Protein AF-A0A3C1DCC9-F1 (afdb_monomer_lite)

Secondary structure (DSSP, 8-state):
----SSSSSSSSSSSSSS---------------------S---------------PPPPPHHHHHHHHHTS-S-GGG--GGGHHHHHHHHHHHHHS-HHHHHHHTT----SS--S-HHHHHHHHHHHHHTTS----B-SS-SEEE-TTSSSPPEEEEE-TT---TTPPPEEEEEEEEETTEEEEEEEES-S-EEEEEETTEEEE---SSSSEEEEEEE--TTSEEEEEEEETT-SS-EEEEEEEE-PPPP-EEPEEEES-SSS-EEEEEEEE-TTS-EEEEEEES-SSEEEEEES-HHHHHHTHHHHHHHHHHTS-BTTEEE-EE-TTS-EEEEEEE-TT--EEEEEEEEHHHHHHHHTTSS-GGGGEEEEEEEEEEETTTTEEEEEEEE-EEEEEEEEEES-TT--B-SEEEEEEES-TTSTT-EEEEEEEBSSSSEEEEEEEEEETTEEEEEEEE-BTTTTEEE--EE-BTTB-S--TTSPEEEEEEEPTTSSBTTTTSEEEEEEEEETTTTEEEEEEPPPPBHHHHHHHHHHTSPPTTT--GGGHHHHHHHHHHHHHS-HHHHTTS--HHHHHHHHHHHHHHHHHHHHHHHHHHHHHHHHHHHHHH--SSHHHHHHHHHHHHHHHHHHHHHHHHHHHHHHHHHHHHHHHHHHHHHHHHHHHHHHHHHHHHHHHHHHHHHHHHHHHHHHHHHHHHHHHHHHHHHHHHHHHHHHTT----GGGSHHHHHHHHHHHHHHHHHHHHHHHHHHHHHHHHHHHHHHHHHHHHHHHHHHHHHHHHHHHHHHHHHHHHHHTTSBPP--EEEE--EEEESSS-EEE-HHHHEEEES--S-EEEEEEEE-TTEEE-TTS-EEE-S-PPTTPEEEEEEEEEE--BTTB--EEEEEEEEEEEE-

Sequence (895 aa):
MKYTAKHRALACVASVALTLGLCPGIALAANTPDAVAPQKASATLAAQRVDAMEPQAQATIGEVRTQIQALKVDPTAFTAAERGDVDALWQAYLSLSESDRAILDAEESHPDIKQPLGRVLEAALWAVHSYDEVDNSTTLPDNTYDATTTPALSAVYSKGKSTSSRQRPWSVKSVQVKNGRAYATVAVESNTYSAMWKGGVTYPKTNTSGNCEFASVPIDLNSTFYFAGVSESMPVPIAFSLTTEIQEPDSFSLSITNNTGMFKADSASIIPVADGSATLVMALSGTSYEWLYMGTYEQAVADNAQIAEAISAGENKGNVIGAATNADGKLEFRIPLKQGQSYVPCVAISKSYYDKFLKGQNAQERSYYARQFEVEYNARMREGTLVTGDYDEETTFAVSTTLADFNVAPLATTQVAGGPNNNNFKIAPMLAMTDDTYDKVTYPTVVSEQVSTATAEIDISKNTFAISLQNAPGKIAFEDKVPVAMTFHVAKSAPYAEAGTDVLRYVTINMLAKTISITGDALHDTSDKVVQLIEALPSAAEVGMGDETVIAEARAAYDELTDAQKARVDETRLLEAELALAQLKKAAADAAAQEAQEAADAARKAADDDPEDVDKKLAAANAVLAAANAKAAAADAAATVAERAQAKADAAQAKATASQAAADKAAEDAQAAQAQADADGAAAAAAKTSADEAAAAAAEAQAQCVEAAKVACEAAGIAYDESKSASFNMVAAHAEQVAKMAELQEDLASAEAARKAAADKAANDVKVAQAVRAKAEAEAKAAKTAKAAAEKKAAAALKANPMTVKVKTVKAKAAKKTTIAAKKAFAVAKAQGKVKFYKVSGNAKVVVKASGKVLVKPGLKKGKTVKAKVLVVAAGNKSYAPATKTVVLKVKIGK

Radius of gyration: 53.45 Å; chains: 1; bounding box: 122×75×149 Å

pLDDT: mean 76.16, std 22.13, range [21.64, 98.31]

Structure (mmCIF, N/CA/C/O backbone):
data_AF-A0A3C1DCC9-F1
#
_entry.id   AF-A0A3C1DCC9-F1
#
loop_
_atom_site.group_PDB
_atom_site.id
_atom_site.type_symbol
_atom_site.label_atom_id
_atom_site.label_alt_id
_atom_site.label_comp_id
_atom_site.label_asym_id
_atom_site.label_entity_id
_atom_site.label_seq_id
_atom_site.pdbx_PDB_ins_code
_atom_site.Cartn_x
_atom_site.Cartn_y
_atom_site.Cartn_z
_atom_site.occupancy
_atom_site.B_iso_or_equiv
_atom_site.auth_seq_id
_atom_site.auth_comp_id
_atom_site.auth_asym_id
_atom_site.auth_atom_id
_atom_site.pdbx_PDB_model_num
ATOM 1 N N . MET A 1 1 ? -44.957 35.839 -10.117 1.00 34.03 1 MET A N 1
ATOM 2 C CA . MET A 1 1 ? -44.220 36.977 -10.706 1.00 34.03 1 MET A CA 1
ATOM 3 C C . MET A 1 1 ? -43.661 36.523 -12.048 1.00 34.03 1 MET A C 1
ATOM 5 O O . MET A 1 1 ? -42.903 35.568 -12.080 1.00 34.03 1 MET A O 1
ATOM 9 N N . LYS A 1 2 ? -44.150 37.105 -13.150 1.00 35.00 2 LYS A N 1
ATOM 10 C CA . LYS A 1 2 ? -43.617 36.933 -14.516 1.00 35.00 2 LYS A CA 1
ATOM 11 C C . LYS A 1 2 ? -42.478 37.947 -14.715 1.00 35.00 2 LYS A C 1
ATOM 13 O O . LYS A 1 2 ? -42.571 39.004 -14.101 1.00 35.00 2 LYS A O 1
ATOM 18 N N . TYR A 1 3 ? -41.529 37.655 -15.619 1.00 25.67 3 TYR A N 1
ATOM 19 C CA . TYR A 1 3 ? -40.242 38.352 -15.877 1.00 25.67 3 TYR A CA 1
ATOM 20 C C . TYR A 1 3 ? -39.172 37.995 -14.826 1.00 25.67 3 TYR A C 1
ATOM 22 O O . TYR A 1 3 ? -39.424 38.158 -13.646 1.00 25.67 3 TYR A O 1
ATOM 30 N N . THR A 1 4 ? -37.983 37.458 -15.115 1.00 35.72 4 THR A N 1
ATOM 31 C CA . THR A 1 4 ? -37.122 37.432 -16.312 1.00 35.72 4 THR A CA 1
ATOM 32 C C . THR A 1 4 ? -36.090 36.300 -16.162 1.00 35.72 4 THR A C 1
ATOM 34 O O . THR A 1 4 ? -35.321 36.323 -15.208 1.00 35.72 4 THR A O 1
ATOM 37 N N . ALA A 1 5 ? -35.997 35.375 -17.123 1.00 26.62 5 ALA A N 1
ATOM 38 C CA . ALA A 1 5 ? -34.880 34.418 -17.236 1.00 26.62 5 ALA A CA 1
ATOM 39 C C . ALA A 1 5 ? -34.544 34.084 -18.708 1.00 26.62 5 ALA A C 1
ATOM 41 O O . ALA A 1 5 ? -34.126 32.981 -19.033 1.00 26.62 5 ALA A O 1
ATOM 42 N N . LYS A 1 6 ? -34.759 35.038 -19.631 1.00 29.05 6 LYS A N 1
ATOM 43 C CA . LYS A 1 6 ? -34.541 34.856 -21.084 1.00 29.05 6 LYS A CA 1
ATOM 44 C C . LYS A 1 6 ? -33.366 35.656 -21.672 1.00 29.05 6 LYS A C 1
ATOM 46 O O . LYS A 1 6 ? -33.223 35.712 -22.886 1.00 29.05 6 LYS A O 1
ATOM 51 N N . HIS A 1 7 ? -32.497 36.250 -20.845 1.00 30.72 7 HIS A N 1
ATOM 52 C CA . HIS A 1 7 ? -31.410 37.123 -21.330 1.00 30.72 7 HIS A CA 1
ATOM 53 C C . HIS A 1 7 ? -29.994 36.812 -20.821 1.00 30.72 7 HIS A C 1
ATOM 55 O O . HIS A 1 7 ? -29.133 37.683 -20.857 1.00 30.72 7 HIS A O 1
ATOM 61 N N . ARG A 1 8 ? -29.687 35.568 -20.433 1.00 28.77 8 ARG A N 1
ATOM 62 C CA . ARG A 1 8 ? -28.284 35.163 -20.185 1.00 28.77 8 ARG A CA 1
ATOM 63 C C . ARG A 1 8 ? -27.731 34.047 -21.076 1.00 28.77 8 ARG A C 1
ATOM 65 O O . ARG A 1 8 ? -26.563 33.719 -20.948 1.00 28.77 8 ARG A O 1
ATOM 72 N N . ALA A 1 9 ? -28.500 33.565 -22.051 1.00 27.91 9 ALA A N 1
ATOM 73 C CA . ALA A 1 9 ? -28.047 32.552 -23.014 1.00 27.91 9 ALA A CA 1
ATOM 74 C C . ALA A 1 9 ? -27.638 33.122 -24.393 1.00 27.91 9 ALA A C 1
ATOM 76 O O . ALA A 1 9 ? -27.512 32.372 -25.351 1.00 27.91 9 ALA A O 1
ATOM 77 N N . LEU A 1 10 ? -27.445 34.444 -24.522 1.00 28.55 10 LEU A N 1
ATOM 78 C CA . LEU A 1 10 ? -27.222 35.110 -25.819 1.00 28.55 10 LEU A CA 1
ATOM 79 C C . LEU A 1 10 ? -25.907 35.905 -25.917 1.00 28.55 10 LEU A C 1
ATOM 81 O O . LEU A 1 10 ? -25.795 36.812 -26.734 1.00 28.55 10 LEU A O 1
ATOM 85 N N . ALA A 1 11 ? -24.902 35.560 -25.107 1.00 29.14 11 ALA A N 1
ATOM 86 C CA . ALA A 1 11 ? -23.583 36.207 -25.131 1.00 29.14 11 ALA A CA 1
ATOM 87 C C . ALA A 1 11 ? -22.400 35.231 -25.296 1.00 29.14 11 ALA A C 1
ATOM 89 O O . ALA A 1 11 ? -21.267 35.600 -25.016 1.00 29.14 11 ALA A O 1
ATOM 90 N N . CYS A 1 12 ? -22.635 34.003 -25.774 1.00 28.03 12 CYS A N 1
ATOM 91 C CA . CYS A 1 12 ? -21.568 33.023 -26.030 1.00 28.03 12 CYS A CA 1
ATOM 92 C C . CYS A 1 12 ? -21.683 32.360 -27.419 1.00 28.03 12 CYS A C 1
ATOM 94 O O . CYS A 1 12 ? -21.456 31.167 -27.569 1.00 28.03 12 CYS A O 1
ATOM 96 N N . VAL A 1 13 ? -22.089 33.125 -28.443 1.00 30.50 13 VAL A N 1
ATOM 97 C CA . VAL A 1 13 ? -22.158 32.661 -29.854 1.00 30.50 13 VAL A CA 1
ATOM 98 C C . VAL A 1 13 ? -21.474 33.650 -30.818 1.00 30.50 13 VAL A C 1
ATOM 100 O O . VAL A 1 13 ? -21.639 33.597 -32.028 1.00 30.50 13 VAL A O 1
ATOM 103 N N . ALA A 1 14 ? -20.632 34.553 -30.313 1.00 29.41 14 ALA A N 1
ATOM 104 C CA . ALA A 1 14 ? -19.894 35.498 -31.152 1.00 29.41 14 ALA A CA 1
ATOM 105 C C . ALA A 1 14 ? -18.422 35.572 -30.736 1.00 29.41 14 ALA A C 1
ATOM 107 O O . ALA A 1 14 ? -18.016 36.565 -30.146 1.00 29.41 14 ALA A O 1
ATOM 108 N N . SER A 1 15 ? -17.633 34.517 -30.996 1.00 29.84 15 SER A N 1
ATOM 109 C CA . SER A 1 15 ? -16.150 34.591 -31.024 1.00 29.84 15 SER A CA 1
ATOM 110 C C . SER A 1 15 ? -15.421 33.387 -31.660 1.00 29.84 15 SER A C 1
ATOM 112 O O . SER A 1 15 ? -14.215 33.265 -31.500 1.00 29.84 15 SER A O 1
ATOM 114 N N . VAL A 1 16 ? -16.079 32.515 -32.438 1.00 28.92 16 VAL A N 1
ATOM 115 C CA . VAL A 1 16 ? -15.401 31.372 -33.111 1.00 28.92 16 VAL A CA 1
ATOM 116 C C . VAL A 1 16 ? -15.552 31.450 -34.634 1.00 28.92 16 VAL A C 1
ATOM 118 O O . VAL A 1 16 ? -15.930 30.495 -35.300 1.00 28.92 16 VAL A O 1
ATOM 121 N N . ALA A 1 17 ? -15.289 32.628 -35.203 1.00 29.03 17 ALA A N 1
ATOM 122 C CA . ALA A 1 17 ? -15.371 32.859 -36.649 1.00 29.03 17 ALA A CA 1
ATOM 123 C C . ALA A 1 17 ? -14.163 33.622 -37.223 1.00 29.03 17 ALA A C 1
ATOM 125 O O . ALA A 1 17 ? -14.292 34.275 -38.254 1.00 29.03 17 ALA A O 1
ATOM 126 N N . LEU A 1 18 ? -12.989 33.577 -36.577 1.00 29.17 18 LEU A N 1
ATOM 127 C CA . LEU A 1 18 ? -11.850 34.385 -37.029 1.00 29.17 18 LEU A CA 1
ATOM 128 C C . LEU A 1 18 ? -10.463 33.752 -36.831 1.00 29.17 18 LEU A C 1
ATOM 130 O O . LEU A 1 18 ? -9.548 34.446 -36.417 1.00 29.17 18 LEU A O 1
ATOM 134 N N . THR A 1 19 ? -10.264 32.466 -37.126 1.00 30.33 19 THR A N 1
ATOM 135 C CA . THR A 1 19 ? -8.911 31.858 -37.087 1.00 30.33 19 THR A CA 1
ATOM 136 C C . THR A 1 19 ? -8.757 30.668 -38.045 1.00 30.33 19 THR A C 1
ATOM 138 O O . THR A 1 19 ? -8.301 29.595 -37.669 1.00 30.33 19 THR A O 1
ATOM 141 N N . LEU A 1 20 ? -9.116 30.844 -39.319 1.00 34.41 20 LEU A N 1
ATOM 142 C CA . LEU A 1 20 ? -8.719 29.925 -40.396 1.00 34.41 20 LEU A CA 1
ATOM 143 C C . LEU A 1 20 ? -8.124 30.748 -41.549 1.00 34.41 20 LEU A C 1
ATOM 145 O O . LEU A 1 20 ? -8.852 31.263 -42.391 1.00 34.41 20 LEU A O 1
ATOM 149 N N . GLY A 1 21 ? -6.798 30.917 -41.545 1.00 26.28 21 GLY A N 1
ATOM 150 C CA . GLY A 1 21 ? -6.028 31.619 -42.578 1.00 26.28 21 GLY A CA 1
ATOM 151 C C . GLY A 1 21 ? -4.887 30.743 -43.104 1.00 26.28 21 GLY A C 1
ATOM 152 O O . GLY A 1 21 ? -4.093 30.228 -42.323 1.00 26.28 21 GLY A O 1
ATOM 153 N N . LEU A 1 22 ? -4.840 30.562 -44.427 1.00 25.89 22 LEU A N 1
ATOM 154 C CA . LEU A 1 22 ? -3.949 29.681 -45.194 1.00 25.89 22 LEU A CA 1
ATOM 155 C C . LEU A 1 22 ? -2.801 30.460 -45.891 1.00 25.89 22 LEU A C 1
ATOM 157 O O . LEU A 1 22 ? -3.074 31.450 -46.564 1.00 25.89 22 LEU A O 1
ATOM 161 N N . CYS A 1 23 ? -1.579 29.892 -45.831 1.00 23.30 23 CYS A N 1
ATOM 162 C CA . CYS A 1 23 ? -0.424 29.965 -46.776 1.00 23.30 23 CYS A CA 1
ATOM 163 C C . CYS A 1 23 ? 0.422 31.287 -46.900 1.00 23.30 23 CYS A C 1
ATOM 165 O O . CYS A 1 23 ? 0.045 32.302 -46.327 1.00 23.30 23 CYS A O 1
ATOM 167 N N . PRO A 1 24 ? 1.594 31.308 -47.607 1.00 43.59 24 PRO A N 1
ATOM 168 C CA . PRO A 1 24 ? 2.971 31.039 -47.109 1.00 43.59 24 PRO A CA 1
ATOM 169 C C . PRO A 1 24 ? 4.014 32.168 -47.425 1.00 43.59 24 PRO A C 1
ATOM 171 O O . PRO A 1 24 ? 3.733 33.052 -48.231 1.00 43.59 24 PRO A O 1
ATOM 174 N N . GLY A 1 25 ? 5.252 32.146 -46.880 1.00 23.94 25 GLY A N 1
ATOM 175 C CA . GLY A 1 25 ? 6.297 33.122 -47.289 1.00 23.94 25 GLY A CA 1
ATOM 176 C C . GLY A 1 25 ? 7.723 32.990 -46.702 1.00 23.94 25 GLY A C 1
ATOM 177 O O . GLY A 1 25 ? 7.894 32.786 -45.510 1.00 23.94 25 GLY A O 1
ATOM 178 N N . ILE A 1 26 ? 8.718 33.137 -47.591 1.00 23.55 26 ILE A N 1
ATOM 179 C CA . ILE A 1 26 ? 10.198 32.969 -47.541 1.00 23.55 26 ILE A CA 1
ATOM 180 C C . ILE A 1 26 ? 10.980 34.118 -46.844 1.00 23.55 26 ILE A C 1
ATOM 182 O O . ILE A 1 26 ? 10.568 35.265 -46.986 1.00 23.55 26 ILE A O 1
ATOM 186 N N . ALA A 1 27 ? 12.158 33.816 -46.244 1.00 23.72 27 ALA A N 1
ATOM 187 C CA . ALA A 1 27 ? 13.479 34.529 -46.298 1.00 23.72 27 ALA A CA 1
ATOM 188 C C . ALA A 1 27 ? 14.232 34.476 -44.935 1.00 23.72 27 ALA A C 1
ATOM 190 O O . ALA A 1 27 ? 13.649 34.828 -43.920 1.00 23.72 27 ALA A O 1
ATOM 191 N N . LEU A 1 28 ? 15.422 33.871 -44.773 1.00 21.64 28 LEU A N 1
ATOM 192 C CA . LEU A 1 28 ? 16.813 34.148 -45.217 1.00 21.64 28 LEU A CA 1
ATOM 193 C C . LEU A 1 28 ? 17.697 34.864 -44.151 1.00 21.64 28 LEU A C 1
ATOM 195 O O . LEU A 1 28 ? 17.506 36.039 -43.877 1.00 21.64 28 LEU A O 1
ATOM 199 N N . ALA A 1 29 ? 18.711 34.120 -43.673 1.00 23.61 29 ALA A N 1
ATOM 200 C CA . ALA A 1 29 ? 20.081 34.494 -43.255 1.00 23.61 29 ALA A CA 1
ATOM 201 C C . ALA A 1 29 ? 20.356 35.535 -42.133 1.00 23.61 29 ALA A C 1
ATOM 203 O O . ALA A 1 29 ? 20.056 36.712 -42.279 1.00 23.61 29 ALA A O 1
ATOM 204 N N . ALA A 1 30 ? 21.136 35.132 -41.109 1.00 23.59 30 ALA A N 1
ATOM 205 C CA . ALA A 1 30 ? 22.584 35.430 -40.973 1.00 23.59 30 ALA A CA 1
ATOM 206 C C . ALA A 1 30 ? 23.088 35.603 -39.512 1.00 23.59 30 ALA A C 1
ATOM 208 O O . ALA A 1 30 ? 22.547 36.389 -38.746 1.00 23.59 30 ALA A O 1
ATOM 209 N N . ASN A 1 31 ? 24.232 34.953 -39.251 1.00 22.91 31 ASN A N 1
ATOM 210 C CA . ASN A 1 31 ? 25.382 35.332 -38.407 1.00 22.91 31 ASN A CA 1
ATOM 211 C C . ASN A 1 31 ? 25.352 35.342 -36.852 1.00 22.91 31 ASN A C 1
ATOM 213 O O . ASN A 1 31 ? 24.715 36.156 -36.195 1.00 22.91 31 ASN A O 1
ATOM 217 N N . THR A 1 32 ? 26.233 34.468 -36.342 1.00 22.92 32 THR A N 1
ATOM 218 C CA . THR A 1 32 ? 27.044 34.383 -35.096 1.00 22.92 32 THR A CA 1
ATOM 219 C C . THR A 1 32 ? 27.810 35.688 -34.732 1.00 22.92 32 THR A C 1
ATOM 221 O O . THR A 1 32 ? 27.821 36.563 -35.601 1.00 22.92 32 THR A O 1
ATOM 224 N N . PRO A 1 33 ? 28.554 35.852 -33.591 1.00 34.31 33 PRO A N 1
ATOM 225 C CA . PRO A 1 33 ? 29.135 34.833 -32.680 1.00 34.31 33 PRO A CA 1
ATOM 226 C C . PRO A 1 33 ? 29.231 35.152 -31.146 1.00 34.31 33 PRO A C 1
ATOM 228 O O . PRO A 1 33 ? 28.975 36.263 -30.695 1.00 34.31 33 PRO A O 1
ATOM 231 N N . ASP A 1 34 ? 29.680 34.126 -30.400 1.00 23.25 34 ASP A N 1
ATOM 232 C CA . ASP A 1 34 ? 30.505 34.090 -29.165 1.00 23.25 34 ASP A CA 1
ATOM 233 C C . ASP A 1 34 ? 30.044 34.711 -27.825 1.00 23.25 34 ASP A C 1
ATOM 235 O O . ASP A 1 34 ? 30.030 35.925 -27.648 1.00 23.25 34 ASP A O 1
ATOM 239 N N . ALA A 1 35 ? 29.854 33.859 -26.796 1.00 23.39 35 ALA A N 1
ATOM 240 C CA . ALA A 1 35 ? 30.878 33.618 -25.753 1.00 23.39 35 ALA A CA 1
ATOM 241 C C . ALA A 1 35 ? 30.411 32.682 -24.594 1.00 23.39 35 ALA A C 1
ATOM 243 O O . ALA A 1 35 ? 29.632 33.075 -23.733 1.00 23.39 35 ALA A O 1
ATOM 244 N N . VAL A 1 36 ? 30.989 31.468 -24.569 1.00 23.78 36 VAL A N 1
ATOM 245 C CA . VAL A 1 36 ? 31.610 30.738 -23.426 1.00 23.78 36 VAL A CA 1
ATOM 246 C C . VAL A 1 36 ? 30.782 30.347 -22.170 1.00 23.78 36 VAL A C 1
ATOM 248 O O . VAL A 1 36 ? 30.654 31.117 -21.226 1.00 23.78 36 VAL A O 1
ATOM 251 N N . ALA A 1 37 ? 30.313 29.084 -22.175 1.00 26.25 37 ALA A N 1
ATOM 252 C CA . ALA A 1 37 ? 30.661 27.896 -21.339 1.00 26.25 37 ALA A CA 1
ATOM 253 C C . ALA A 1 37 ? 31.002 28.019 -19.819 1.00 26.25 37 ALA A C 1
ATOM 255 O O . ALA A 1 37 ? 31.513 29.041 -19.370 1.00 26.25 37 ALA A O 1
ATOM 256 N N . PRO A 1 38 ? 30.793 26.941 -19.017 1.00 28.94 38 PRO A N 1
ATOM 257 C CA . PRO A 1 38 ? 31.700 25.772 -19.036 1.00 28.94 38 PRO A CA 1
ATOM 258 C C . PRO A 1 38 ? 30.951 24.415 -19.079 1.00 28.94 38 PRO A C 1
ATOM 260 O O . PRO A 1 38 ? 30.031 24.176 -18.308 1.00 28.94 38 PRO A O 1
ATOM 263 N N . GLN A 1 39 ? 31.146 23.578 -20.103 1.00 24.03 39 GLN A N 1
ATOM 264 C CA . GLN A 1 39 ? 32.241 22.619 -20.376 1.00 24.03 39 GLN A CA 1
ATOM 265 C C . GLN A 1 39 ? 32.088 21.236 -19.705 1.00 24.03 39 GLN A C 1
ATOM 267 O O . GLN A 1 39 ? 32.481 21.020 -18.561 1.00 24.03 39 GLN A O 1
ATOM 272 N N . LYS A 1 40 ? 31.607 20.276 -20.522 1.00 27.47 40 LYS A N 1
ATOM 273 C CA . LYS A 1 40 ? 32.047 18.871 -20.535 1.00 27.47 40 LYS A CA 1
ATOM 274 C C . LYS A 1 40 ? 33.579 18.857 -20.574 1.00 27.47 40 LYS A C 1
ATOM 276 O O . LYS A 1 40 ? 34.182 19.506 -21.432 1.00 27.47 40 LYS A O 1
ATOM 281 N N . ALA A 1 41 ? 34.198 18.142 -19.642 1.00 22.88 41 ALA A N 1
ATOM 282 C CA . ALA A 1 41 ? 35.640 17.984 -19.600 1.00 22.88 41 ALA A CA 1
ATOM 283 C C . ALA A 1 41 ? 36.119 17.152 -20.797 1.00 22.88 41 ALA A C 1
ATOM 285 O O . ALA A 1 41 ? 35.839 15.964 -20.913 1.00 22.88 41 ALA A O 1
ATOM 286 N N . SER A 1 42 ? 36.813 17.860 -21.684 1.00 25.69 42 SER A N 1
ATOM 287 C CA . SER A 1 42 ? 37.955 17.460 -22.500 1.00 25.69 42 SER A CA 1
ATOM 288 C C . SER A 1 42 ? 38.331 15.973 -22.496 1.00 25.69 42 SER A C 1
ATOM 290 O O . SER A 1 42 ? 38.928 15.466 -21.546 1.00 25.69 42 SER A O 1
ATOM 292 N N . ALA A 1 43 ? 38.166 15.333 -23.654 1.00 28.52 43 ALA A N 1
ATOM 293 C CA . ALA A 1 43 ? 39.135 14.354 -24.121 1.00 28.52 43 ALA A CA 1
ATOM 294 C C . ALA A 1 43 ? 40.442 15.101 -24.450 1.00 28.52 43 ALA A C 1
ATOM 296 O O . ALA A 1 43 ? 40.716 15.483 -25.584 1.00 28.52 43 ALA A O 1
ATOM 297 N N . THR A 1 44 ? 41.246 15.354 -23.420 1.00 23.62 44 THR A N 1
ATOM 298 C CA . THR A 1 44 ? 42.682 15.586 -23.568 1.00 23.62 44 THR A CA 1
ATOM 299 C C . THR A 1 44 ? 43.374 14.439 -22.866 1.00 23.62 44 THR A C 1
ATOM 301 O O . THR A 1 44 ? 43.621 14.483 -21.666 1.00 23.62 44 THR A O 1
ATOM 304 N N . LEU A 1 45 ? 43.692 13.401 -23.629 1.00 28.97 45 LEU A N 1
ATOM 305 C CA . LEU A 1 45 ? 44.650 12.389 -23.216 1.00 28.97 45 LEU A CA 1
ATOM 306 C C . LEU A 1 45 ? 45.773 12.384 -24.247 1.00 28.97 45 LEU A C 1
ATOM 308 O O . LEU A 1 45 ? 45.866 11.508 -25.092 1.00 28.97 45 LEU A O 1
ATOM 312 N N . ALA A 1 46 ? 46.587 13.439 -24.208 1.00 28.98 46 ALA A N 1
ATOM 313 C CA . ALA A 1 46 ? 47.888 13.480 -24.866 1.00 28.98 46 ALA A CA 1
ATOM 314 C C . ALA A 1 46 ? 48.748 14.613 -24.284 1.00 28.98 46 ALA A C 1
ATOM 316 O O . ALA A 1 46 ? 49.037 15.587 -24.967 1.00 28.98 46 ALA A O 1
ATOM 317 N N . ALA A 1 47 ? 49.129 14.505 -23.007 1.00 30.72 47 ALA A N 1
ATOM 318 C CA . ALA A 1 47 ? 50.384 15.061 -22.491 1.00 30.72 47 ALA A CA 1
ATOM 319 C C . ALA A 1 47 ? 50.576 14.669 -21.018 1.00 30.72 47 ALA A C 1
ATOM 321 O O . ALA A 1 47 ? 50.023 15.314 -20.135 1.00 30.72 47 ALA A O 1
ATOM 322 N N . GLN A 1 48 ? 51.378 13.628 -20.767 1.00 29.98 48 GLN A N 1
ATOM 323 C CA . GLN A 1 48 ? 52.561 13.652 -19.885 1.00 29.98 48 GLN A CA 1
ATOM 324 C C . GLN A 1 48 ? 52.876 12.265 -19.304 1.00 29.98 48 GLN A C 1
ATOM 326 O O . GLN A 1 48 ? 52.334 11.852 -18.284 1.00 29.98 48 GLN A O 1
ATOM 331 N N . ARG A 1 49 ? 53.879 11.612 -19.896 1.00 26.73 49 ARG A N 1
ATOM 332 C CA . ARG A 1 49 ? 55.058 11.137 -19.161 1.00 26.73 49 ARG A CA 1
ATOM 333 C C . ARG A 1 49 ? 56.184 10.914 -20.163 1.00 26.73 49 ARG A C 1
ATOM 335 O O . ARG A 1 49 ? 56.209 9.929 -20.887 1.00 26.73 49 ARG A O 1
ATOM 342 N N . VAL A 1 50 ? 57.070 11.903 -20.240 1.00 33.00 50 VAL A N 1
ATOM 343 C CA . VAL A 1 50 ? 58.370 11.767 -20.893 1.00 33.00 50 VAL A CA 1
ATOM 344 C C . VAL A 1 50 ? 59.263 11.099 -19.857 1.00 33.00 50 VAL A C 1
ATOM 346 O O . VAL A 1 50 ? 59.847 11.776 -19.023 1.00 33.00 50 VAL A O 1
ATOM 349 N N . ASP A 1 51 ? 59.291 9.774 -19.870 1.00 32.22 51 ASP A N 1
ATOM 350 C CA . ASP A 1 51 ? 60.409 9.006 -19.337 1.00 32.22 51 ASP A CA 1
ATOM 351 C C . ASP A 1 51 ? 60.837 8.034 -20.437 1.00 32.22 51 ASP A C 1
ATOM 353 O O . ASP A 1 51 ? 60.010 7.410 -21.099 1.00 32.22 51 ASP A O 1
ATOM 357 N N . ALA A 1 52 ? 62.142 8.035 -20.691 1.00 40.25 52 ALA A N 1
ATOM 358 C CA . ALA A 1 52 ? 62.827 7.492 -21.855 1.00 40.25 52 ALA A CA 1
ATOM 359 C C . ALA A 1 52 ? 62.311 6.118 -22.336 1.00 40.25 52 ALA A C 1
ATOM 361 O O . ALA A 1 52 ? 62.529 5.099 -21.683 1.00 40.25 52 ALA A O 1
ATOM 362 N N . MET A 1 53 ? 61.725 6.094 -23.535 1.00 34.03 53 MET A N 1
ATOM 363 C CA . MET A 1 53 ? 61.542 4.891 -24.351 1.00 34.03 53 MET A CA 1
ATOM 364 C C . MET A 1 53 ? 62.190 5.140 -25.716 1.00 34.03 53 MET A C 1
ATOM 366 O O . MET A 1 53 ? 62.040 6.216 -26.294 1.00 34.03 53 MET A O 1
ATOM 370 N N . GLU A 1 54 ? 62.969 4.165 -26.184 1.00 34.41 54 GLU A N 1
ATOM 371 C CA . GLU A 1 54 ? 63.626 4.158 -27.495 1.00 34.41 54 GLU A CA 1
ATOM 372 C C . GLU A 1 54 ? 62.654 4.505 -28.642 1.00 34.41 54 GLU A C 1
ATOM 374 O O . GLU A 1 54 ? 61.480 4.129 -28.584 1.00 34.41 54 GLU A O 1
ATOM 379 N N . PRO A 1 55 ? 63.118 5.181 -29.712 1.00 38.94 55 PRO A N 1
ATOM 380 C CA . PRO A 1 55 ? 62.276 5.489 -30.860 1.00 38.94 55 PRO A CA 1
ATOM 381 C C . PRO A 1 55 ? 61.886 4.196 -31.587 1.00 38.94 55 PRO A C 1
ATOM 383 O O . PRO A 1 55 ? 62.723 3.549 -32.217 1.00 38.94 55 PRO A O 1
ATOM 386 N N . GLN A 1 56 ? 60.607 3.822 -31.525 1.00 43.97 56 GLN A N 1
ATOM 387 C CA . GLN A 1 56 ? 60.058 2.830 -32.447 1.00 43.97 56 GLN A CA 1
ATOM 388 C C . GLN A 1 56 ? 60.100 3.408 -33.867 1.00 43.97 56 GLN A C 1
ATOM 390 O O . GLN A 1 56 ? 59.726 4.562 -34.087 1.00 43.97 56 GLN A O 1
ATOM 395 N N . ALA A 1 57 ? 60.611 2.626 -34.818 1.00 52.62 57 ALA A N 1
ATOM 396 C CA . ALA A 1 57 ? 60.720 3.026 -36.214 1.00 52.62 57 ALA A CA 1
ATOM 397 C C . ALA A 1 57 ? 59.336 3.390 -36.779 1.00 52.62 57 ALA A C 1
ATOM 399 O O . ALA A 1 57 ? 58.377 2.639 -36.619 1.00 52.62 57 ALA A O 1
ATOM 400 N N . GLN A 1 58 ? 59.236 4.552 -37.426 1.00 63.44 58 GLN A N 1
ATOM 401 C CA . GLN A 1 58 ? 58.020 5.007 -38.098 1.00 63.44 58 GLN A CA 1
ATOM 402 C C . GLN A 1 58 ? 57.633 3.991 -39.183 1.00 63.44 58 GLN A C 1
ATOM 404 O O . GLN A 1 58 ? 58.475 3.645 -40.016 1.00 63.44 58 GLN A O 1
ATOM 409 N N . ALA A 1 59 ? 56.390 3.497 -39.152 1.00 75.19 59 ALA A N 1
ATOM 410 C CA . ALA A 1 59 ? 55.904 2.508 -40.111 1.00 75.19 59 ALA A CA 1
ATOM 411 C C . ALA A 1 59 ? 56.097 3.022 -41.542 1.00 75.19 59 ALA A C 1
ATOM 413 O O . ALA A 1 59 ? 55.796 4.178 -41.847 1.00 75.19 59 ALA A O 1
ATOM 414 N N . THR A 1 60 ? 56.612 2.180 -42.431 1.00 90.00 60 THR A N 1
ATOM 415 C CA . THR A 1 60 ? 56.819 2.575 -43.825 1.00 90.00 60 THR A CA 1
ATOM 416 C C . THR A 1 60 ? 55.526 2.417 -44.624 1.00 90.00 60 THR A C 1
ATOM 418 O O . THR A 1 60 ? 54.723 1.513 -44.382 1.00 90.00 60 THR A O 1
ATOM 421 N N . ILE A 1 61 ? 55.335 3.253 -45.652 1.00 92.94 61 ILE A N 1
ATOM 422 C CA . ILE A 1 61 ? 54.186 3.139 -46.568 1.00 92.94 61 ILE A CA 1
ATOM 423 C C . ILE A 1 61 ? 54.065 1.732 -47.186 1.00 92.94 61 ILE A C 1
ATOM 425 O O . ILE A 1 61 ? 52.958 1.251 -47.414 1.00 92.94 61 ILE A O 1
ATOM 429 N N . GLY A 1 62 ? 55.190 1.047 -47.434 1.00 92.31 62 GLY A N 1
ATOM 430 C CA . GLY A 1 62 ? 55.212 -0.305 -48.002 1.00 92.31 62 GLY A CA 1
ATOM 431 C C . GLY A 1 62 ? 54.669 -1.379 -47.055 1.00 92.31 62 GLY A C 1
ATOM 432 O O . GLY A 1 62 ? 53.942 -2.271 -47.498 1.00 92.31 62 GLY A O 1
ATOM 433 N N . GLU A 1 63 ? 54.971 -1.275 -45.759 1.00 92.81 63 GLU A N 1
ATOM 434 C CA . GLU A 1 63 ? 54.446 -2.184 -44.732 1.00 92.81 63 GLU A CA 1
ATOM 435 C C . GLU A 1 63 ? 52.938 -1.998 -44.566 1.00 92.81 63 GLU A C 1
ATOM 437 O O . GLU A 1 63 ? 52.190 -2.970 -44.657 1.00 92.81 63 GLU A O 1
ATOM 442 N N . VAL A 1 64 ? 52.485 -0.746 -44.424 1.00 95.88 64 VAL A N 1
ATOM 443 C CA . VAL A 1 64 ? 51.055 -0.418 -44.302 1.00 95.88 64 VAL A CA 1
ATOM 444 C C . VAL A 1 64 ? 50.288 -0.867 -45.549 1.00 95.88 64 VAL A C 1
ATOM 446 O O . VAL A 1 64 ? 49.254 -1.517 -45.424 1.00 95.88 64 VAL A O 1
ATOM 449 N N . ARG A 1 65 ? 50.814 -0.615 -46.758 1.00 97.06 65 ARG A N 1
ATOM 450 C CA . ARG A 1 65 ? 50.222 -1.095 -48.021 1.00 97.06 65 ARG A CA 1
ATOM 451 C C . ARG A 1 65 ? 49.990 -2.604 -48.002 1.00 97.06 65 ARG A C 1
ATOM 453 O O . ARG A 1 65 ? 48.890 -3.056 -48.307 1.00 97.06 65 ARG A O 1
ATOM 460 N N . THR A 1 66 ? 51.025 -3.367 -47.656 1.00 95.94 66 THR A N 1
ATOM 461 C CA . THR A 1 66 ? 50.980 -4.836 -47.672 1.00 95.94 66 THR A CA 1
ATOM 462 C C . THR A 1 66 ? 49.958 -5.362 -46.666 1.00 95.94 66 THR A C 1
ATOM 464 O O . THR A 1 66 ? 49.209 -6.284 -46.974 1.00 95.94 66 THR A O 1
ATOM 467 N N . GLN A 1 67 ? 49.887 -4.749 -45.481 1.00 96.06 67 GLN A N 1
ATOM 468 C CA . GLN A 1 67 ? 48.912 -5.119 -44.455 1.00 96.06 67 GLN A CA 1
ATOM 469 C C . GLN A 1 67 ? 47.473 -4.804 -44.890 1.00 96.06 67 GLN A C 1
ATOM 471 O O . GLN A 1 67 ? 46.599 -5.646 -44.708 1.00 96.06 67 GLN A O 1
ATOM 476 N N . ILE A 1 68 ? 47.225 -3.660 -45.544 1.00 96.31 68 ILE A N 1
ATOM 477 C CA . ILE A 1 68 ? 45.895 -3.340 -46.095 1.00 96.31 68 ILE A CA 1
ATOM 478 C C . ILE A 1 68 ? 45.499 -4.325 -47.204 1.00 96.31 68 ILE A C 1
ATOM 480 O O . ILE A 1 68 ? 44.353 -4.756 -47.251 1.00 96.31 68 ILE A O 1
ATOM 484 N N . GLN A 1 69 ? 46.429 -4.706 -48.085 1.00 95.50 69 GLN A N 1
ATOM 485 C CA . GLN A 1 69 ? 46.177 -5.671 -49.168 1.00 95.50 69 GLN A CA 1
ATOM 486 C C . GLN A 1 69 ? 45.854 -7.091 -48.674 1.00 95.50 69 GLN A C 1
ATOM 488 O O . GLN A 1 69 ? 45.358 -7.900 -49.454 1.00 95.50 69 GLN A O 1
ATOM 493 N N . ALA A 1 70 ? 46.159 -7.401 -47.411 1.00 95.31 70 ALA A N 1
ATOM 494 C CA . ALA A 1 70 ? 45.843 -8.677 -46.777 1.00 95.31 70 ALA A CA 1
ATOM 495 C C . ALA A 1 70 ? 44.497 -8.666 -46.025 1.00 95.31 70 ALA A C 1
ATOM 497 O O . ALA A 1 70 ? 44.086 -9.706 -45.507 1.00 95.31 70 ALA A O 1
ATOM 498 N N . LEU A 1 71 ? 43.819 -7.514 -45.931 1.00 95.69 71 LEU A N 1
ATOM 499 C CA . LEU A 1 71 ? 42.530 -7.410 -45.252 1.00 95.69 71 LEU A CA 1
ATOM 500 C C . LEU A 1 71 ? 41.423 -8.120 -46.036 1.00 95.69 71 LEU A C 1
ATOM 502 O O . LEU A 1 71 ? 41.411 -8.183 -47.262 1.00 95.69 71 LEU A O 1
ATOM 506 N N . LYS A 1 72 ? 40.427 -8.616 -45.302 1.00 93.50 72 LYS A N 1
ATOM 507 C CA . LYS A 1 72 ? 39.187 -9.121 -45.895 1.00 93.50 72 LYS A CA 1
ATOM 508 C C . LYS A 1 72 ? 38.431 -7.959 -46.551 1.00 93.50 72 LYS A C 1
ATOM 510 O O . LYS A 1 72 ? 38.401 -6.852 -46.018 1.00 93.50 72 LYS A O 1
ATOM 515 N N . VAL A 1 73 ? 37.765 -8.227 -47.673 1.00 89.69 73 VAL A N 1
ATOM 516 C CA . VAL A 1 73 ? 36.976 -7.209 -48.398 1.00 89.69 73 VAL A CA 1
ATOM 517 C C . VAL A 1 73 ? 35.496 -7.192 -48.026 1.00 89.69 73 VAL A C 1
ATOM 519 O O . VAL A 1 73 ? 34.840 -6.173 -48.222 1.00 89.69 73 VAL A O 1
ATOM 522 N N . ASP A 1 74 ? 34.964 -8.301 -47.508 1.00 92.06 74 ASP A N 1
ATOM 523 C CA . ASP A 1 74 ? 33.581 -8.391 -47.038 1.00 92.06 74 ASP A CA 1
ATOM 524 C C . ASP A 1 74 ? 33.501 -7.935 -45.569 1.00 92.06 74 ASP A C 1
ATOM 526 O O . ASP A 1 74 ? 34.041 -8.625 -44.697 1.00 92.06 74 ASP A O 1
ATOM 530 N N . PRO A 1 75 ? 32.813 -6.816 -45.261 1.00 91.62 75 PRO A N 1
ATOM 531 C CA . PRO A 1 75 ? 32.632 -6.340 -43.891 1.00 91.62 75 PRO A CA 1
ATOM 532 C C . PRO A 1 75 ? 32.020 -7.390 -42.953 1.00 91.62 75 PRO A C 1
ATOM 534 O O . PRO A 1 75 ? 32.329 -7.419 -41.767 1.00 91.62 75 PRO A O 1
ATOM 537 N N . THR A 1 76 ? 31.173 -8.276 -43.476 1.00 92.00 76 THR A N 1
ATOM 538 C CA . THR A 1 76 ? 30.478 -9.297 -42.680 1.00 92.00 76 THR A CA 1
ATOM 539 C C . THR A 1 76 ? 31.375 -10.480 -42.305 1.00 92.00 76 THR A C 1
ATOM 541 O O . THR A 1 76 ? 31.024 -11.259 -41.422 1.00 92.00 76 THR A O 1
ATOM 544 N N . ALA A 1 77 ? 32.554 -10.597 -42.930 1.00 93.00 77 ALA A N 1
ATOM 545 C CA . ALA A 1 77 ? 33.547 -11.629 -42.635 1.00 93.00 77 ALA A CA 1
ATOM 546 C C . ALA A 1 77 ? 34.507 -11.251 -41.488 1.00 93.00 77 ALA A C 1
ATOM 548 O O . ALA A 1 77 ? 35.328 -12.080 -41.073 1.00 93.00 77 ALA A O 1
ATOM 549 N N . PHE A 1 78 ? 34.439 -10.012 -40.991 1.00 94.62 78 PHE A N 1
ATOM 550 C CA . PHE A 1 78 ? 35.190 -9.569 -39.818 1.00 94.62 78 PHE A CA 1
ATOM 551 C C . PHE A 1 78 ? 34.516 -10.010 -38.519 1.00 94.62 78 PHE A C 1
ATOM 553 O O . PHE A 1 78 ? 33.292 -10.138 -38.430 1.00 94.62 78 PHE A O 1
ATOM 560 N N . THR A 1 79 ? 35.330 -10.196 -37.487 1.00 93.94 79 THR A N 1
ATOM 561 C CA . THR A 1 79 ? 34.908 -10.582 -36.138 1.00 93.94 79 THR A CA 1
ATOM 562 C C . THR A 1 79 ? 35.413 -9.581 -35.099 1.00 93.94 79 THR A C 1
ATOM 564 O O . THR A 1 79 ? 36.395 -8.878 -35.327 1.00 93.94 79 THR A O 1
ATOM 567 N N . ALA A 1 80 ? 34.782 -9.547 -33.922 1.00 91.75 80 ALA A N 1
ATOM 568 C CA . ALA A 1 80 ? 35.191 -8.660 -32.827 1.00 91.75 80 ALA A CA 1
ATOM 569 C C . ALA A 1 80 ? 36.648 -8.879 -32.360 1.00 91.75 80 ALA A C 1
ATOM 571 O O . ALA A 1 80 ? 37.285 -7.947 -31.877 1.00 91.75 80 ALA A O 1
ATOM 572 N N . ALA A 1 81 ? 37.196 -10.091 -32.528 1.00 94.69 81 ALA A N 1
ATOM 573 C CA . ALA A 1 81 ? 38.569 -10.422 -32.138 1.00 94.69 81 ALA A CA 1
ATOM 574 C C . ALA A 1 81 ? 39.633 -9.696 -32.980 1.00 94.69 81 ALA A C 1
ATOM 576 O O . ALA A 1 81 ? 40.749 -9.497 -32.514 1.00 94.69 81 ALA A O 1
ATOM 577 N N . GLU A 1 82 ? 39.282 -9.277 -34.197 1.00 95.88 82 GLU A N 1
ATOM 578 C CA . GLU A 1 82 ? 40.199 -8.629 -35.144 1.00 95.88 82 GLU A CA 1
ATOM 579 C C . GLU A 1 82 ? 40.300 -7.111 -34.923 1.00 95.88 82 GLU A C 1
ATOM 581 O O . GLU A 1 82 ? 41.075 -6.443 -35.605 1.00 95.88 82 GLU A O 1
ATOM 586 N N . ARG A 1 83 ? 39.545 -6.549 -33.961 1.00 94.69 83 ARG A N 1
ATOM 587 C CA . ARG A 1 83 ? 39.520 -5.104 -33.683 1.00 94.69 83 ARG A CA 1
ATOM 588 C C . ARG A 1 83 ? 40.913 -4.550 -33.386 1.00 94.69 83 ARG A C 1
ATOM 590 O O . ARG A 1 83 ? 41.312 -3.574 -34.005 1.00 94.69 83 ARG A O 1
ATOM 597 N N . GLY A 1 84 ? 41.665 -5.195 -32.491 1.00 94.44 84 GLY A N 1
ATOM 598 C CA . GLY A 1 84 ? 42.990 -4.715 -32.086 1.00 94.44 84 GLY A CA 1
ATOM 599 C C . GLY A 1 84 ? 43.990 -4.641 -33.245 1.00 94.44 84 GLY A C 1
ATOM 600 O O . GLY A 1 84 ? 44.746 -3.676 -33.337 1.00 94.44 84 GLY A O 1
ATOM 601 N N . ASP A 1 85 ? 43.955 -5.618 -34.154 1.00 95.75 85 ASP A N 1
ATOM 602 C CA . ASP A 1 85 ? 44.844 -5.660 -35.319 1.00 95.75 85 ASP A CA 1
ATOM 603 C C . ASP A 1 85 ? 44.478 -4.574 -36.341 1.00 95.75 85 ASP A C 1
ATOM 605 O O . ASP A 1 85 ? 45.351 -3.871 -36.855 1.00 95.75 85 ASP A O 1
ATOM 609 N N . VAL A 1 86 ? 43.179 -4.397 -36.608 1.00 96.69 86 VAL A N 1
ATOM 610 C CA . VAL A 1 86 ? 42.681 -3.366 -37.530 1.00 96.69 86 VAL A CA 1
ATOM 611 C C . VAL A 1 86 ? 42.917 -1.959 -36.970 1.00 96.69 86 VAL A C 1
ATOM 613 O O . VAL A 1 86 ? 43.347 -1.080 -37.718 1.00 96.69 86 VAL A O 1
ATOM 616 N N . ASP A 1 87 ? 42.723 -1.746 -35.666 1.00 96.38 87 ASP A N 1
ATOM 617 C CA . ASP A 1 87 ? 43.024 -0.480 -34.988 1.00 96.38 87 ASP A CA 1
ATOM 618 C C . ASP A 1 87 ? 44.516 -0.154 -35.039 1.00 96.38 87 ASP A C 1
ATOM 620 O O . ASP A 1 87 ? 44.897 0.976 -35.349 1.00 96.38 87 ASP A O 1
ATOM 624 N N . ALA A 1 88 ? 45.380 -1.139 -34.781 1.00 95.56 88 ALA A N 1
ATOM 625 C CA . ALA A 1 88 ? 46.824 -0.961 -34.876 1.00 95.56 88 ALA A CA 1
ATOM 626 C C . ALA A 1 88 ? 47.251 -0.585 -36.303 1.00 95.56 88 ALA A C 1
ATOM 628 O O . ALA A 1 88 ? 48.057 0.331 -36.484 1.00 95.56 88 ALA A O 1
ATOM 629 N N . LEU A 1 89 ? 46.668 -1.228 -37.321 1.00 97.06 89 LEU A N 1
ATOM 630 C CA . LEU A 1 89 ? 46.900 -0.884 -38.724 1.00 97.06 89 LEU A CA 1
ATOM 631 C C . LEU A 1 89 ? 46.380 0.521 -39.064 1.00 97.06 89 LEU A C 1
ATOM 633 O O . LEU A 1 89 ? 47.055 1.275 -39.768 1.00 97.06 89 LEU A O 1
ATOM 637 N N . TRP A 1 90 ? 45.220 0.912 -38.537 1.00 96.19 90 TRP A N 1
ATOM 638 C CA . TRP A 1 90 ? 44.701 2.269 -38.687 1.00 96.19 90 TRP A CA 1
ATOM 639 C C . TRP A 1 90 ? 45.625 3.311 -38.047 1.00 96.19 90 TRP A C 1
ATOM 641 O O . TRP A 1 90 ? 45.933 4.324 -38.674 1.00 96.19 90 TRP A O 1
ATOM 651 N N . GLN A 1 91 ? 46.151 3.052 -36.847 1.00 95.81 91 GLN A N 1
ATOM 652 C CA . GLN A 1 91 ? 47.133 3.931 -36.202 1.00 95.81 91 GLN A CA 1
ATOM 653 C C . GLN A 1 91 ? 48.454 3.992 -36.978 1.00 95.81 91 GLN A C 1
ATOM 655 O O . GLN A 1 91 ? 49.009 5.077 -37.160 1.00 95.81 91 GLN A O 1
ATOM 660 N N . ALA A 1 92 ? 48.934 2.863 -37.509 1.00 95.38 92 ALA A N 1
ATOM 661 C CA . ALA A 1 92 ? 50.104 2.835 -38.384 1.00 95.38 92 ALA A CA 1
ATOM 662 C C . ALA A 1 92 ? 49.876 3.694 -39.638 1.00 95.38 92 ALA A C 1
ATOM 664 O O . ALA A 1 92 ? 50.720 4.523 -39.977 1.00 95.38 92 ALA A O 1
ATOM 665 N N . TYR A 1 93 ? 48.702 3.585 -40.264 1.00 95.44 93 TYR A N 1
ATOM 666 C CA . TYR A 1 93 ? 48.283 4.441 -41.372 1.00 95.44 93 TYR A CA 1
ATOM 667 C C . TYR A 1 93 ? 48.229 5.932 -40.982 1.00 95.44 93 TYR A C 1
ATOM 669 O O . TYR A 1 93 ? 48.738 6.779 -41.719 1.00 95.44 93 TYR A O 1
ATOM 677 N N . LEU A 1 94 ? 47.680 6.282 -39.812 1.00 94.69 94 LEU A N 1
ATOM 678 C CA . LEU A 1 94 ? 47.650 7.663 -39.310 1.00 94.69 94 LEU A CA 1
ATOM 679 C C . LEU A 1 94 ? 49.043 8.214 -38.955 1.00 94.69 94 LEU A C 1
ATOM 681 O O . LEU A 1 94 ? 49.238 9.427 -38.994 1.00 94.69 94 LEU A O 1
ATOM 685 N N . SER A 1 95 ? 50.021 7.355 -38.664 1.00 93.50 95 SER A N 1
ATOM 686 C CA . SER A 1 95 ? 51.410 7.762 -38.398 1.00 93.50 95 SER A CA 1
ATOM 687 C C . SER A 1 95 ? 52.220 8.101 -39.663 1.00 93.50 95 SER A C 1
ATOM 689 O O . SER A 1 95 ? 53.296 8.704 -39.572 1.00 93.50 95 SER A O 1
ATOM 691 N N . LEU A 1 96 ? 51.705 7.733 -40.845 1.00 94.19 96 LEU A N 1
ATOM 692 C CA . LEU A 1 96 ? 52.296 8.086 -42.136 1.00 94.19 96 LEU A CA 1
ATOM 693 C C . LEU A 1 96 ? 52.196 9.594 -42.408 1.00 94.19 96 LEU A C 1
ATOM 695 O O . LEU A 1 96 ? 51.356 10.297 -41.844 1.00 94.19 96 LEU A O 1
ATOM 699 N N . SER A 1 97 ? 53.025 10.097 -43.323 1.00 93.94 97 SER A N 1
ATOM 700 C CA . SER A 1 97 ? 52.893 11.473 -43.810 1.00 93.94 97 SER A CA 1
ATOM 701 C C . SER A 1 97 ? 51.567 11.678 -44.562 1.00 93.94 97 SER A C 1
ATOM 703 O O . SER A 1 97 ? 50.992 10.735 -45.108 1.00 93.94 97 SER A O 1
ATOM 705 N N . GLU A 1 98 ? 51.078 12.920 -44.642 1.00 93.50 98 GLU A N 1
ATOM 706 C CA . GLU A 1 98 ? 49.881 13.242 -45.440 1.00 93.50 98 GLU A CA 1
ATOM 707 C C . GLU A 1 98 ? 50.027 12.822 -46.907 1.00 93.50 98 GLU A C 1
ATOM 709 O O . GLU A 1 98 ? 49.080 12.297 -47.492 1.00 93.50 98 GLU A O 1
ATOM 714 N N . SER A 1 99 ? 51.221 12.992 -47.481 1.00 93.31 99 SER A N 1
ATOM 715 C CA . SER A 1 99 ? 51.526 12.555 -48.844 1.00 93.31 99 SER A CA 1
ATOM 716 C C . SER A 1 99 ? 51.449 11.039 -49.006 1.00 93.31 99 SER A C 1
ATOM 718 O O . SER A 1 99 ? 50.878 10.566 -49.984 1.00 93.31 99 SER A O 1
ATOM 720 N N . ASP A 1 100 ? 51.968 10.269 -48.048 1.00 95.12 100 ASP A N 1
ATOM 721 C CA . ASP A 1 100 ? 51.929 8.804 -48.111 1.00 95.12 100 ASP A CA 1
ATOM 722 C C . ASP A 1 100 ? 50.504 8.270 -47.943 1.00 95.12 100 ASP A C 1
ATOM 724 O O . ASP A 1 100 ? 50.083 7.361 -48.660 1.00 95.12 100 ASP A O 1
ATOM 728 N N . ARG A 1 101 ? 49.718 8.881 -47.049 1.00 95.31 101 ARG A N 1
ATOM 729 C CA . ARG A 1 101 ? 48.289 8.575 -46.912 1.00 95.31 101 ARG A CA 1
ATOM 730 C C . ARG A 1 101 ? 47.518 8.877 -48.192 1.00 95.31 101 ARG A C 1
ATOM 732 O O . ARG A 1 101 ? 46.707 8.053 -48.603 1.00 95.31 101 ARG A O 1
ATOM 739 N N . ALA A 1 102 ? 47.798 10.008 -48.843 1.00 94.69 102 ALA A N 1
ATOM 740 C CA . ALA A 1 102 ? 47.164 10.378 -50.106 1.00 94.69 102 ALA A CA 1
ATOM 741 C C . ALA A 1 102 ? 47.479 9.382 -51.236 1.00 94.69 102 ALA A C 1
ATOM 743 O O . ALA A 1 102 ? 46.614 9.116 -52.069 1.00 94.69 102 ALA A O 1
ATOM 744 N N . ILE A 1 103 ? 48.683 8.793 -51.247 1.00 94.88 103 ILE A N 1
ATOM 745 C CA . ILE A 1 103 ? 49.030 7.708 -52.177 1.00 94.88 103 ILE A CA 1
ATOM 746 C C . ILE A 1 103 ? 48.126 6.495 -51.923 1.00 94.88 103 ILE A C 1
ATOM 748 O O . ILE A 1 103 ? 47.469 6.027 -52.849 1.00 94.88 103 ILE A O 1
ATOM 752 N N . LEU A 1 104 ? 48.037 6.016 -50.678 1.00 94.94 104 LEU A N 1
ATOM 753 C CA . LEU A 1 104 ? 47.194 4.862 -50.329 1.00 94.94 104 LEU A CA 1
ATOM 754 C C . LEU A 1 104 ? 45.690 5.130 -50.543 1.00 94.94 104 LEU A C 1
ATOM 756 O O . LEU A 1 104 ? 44.940 4.221 -50.893 1.00 94.94 104 LEU A O 1
ATOM 760 N N . ASP A 1 105 ? 45.243 6.374 -50.379 1.00 94.31 105 ASP A N 1
ATOM 761 C CA . ASP A 1 105 ? 43.858 6.803 -50.622 1.00 94.31 105 ASP A CA 1
ATOM 762 C C . ASP A 1 105 ? 43.488 6.904 -52.109 1.00 94.31 105 ASP A C 1
ATOM 764 O O . ASP A 1 105 ? 42.308 7.038 -52.435 1.00 94.31 105 ASP A O 1
ATOM 768 N N . ALA A 1 106 ? 44.468 6.840 -53.011 1.00 92.19 106 ALA A N 1
ATOM 769 C CA . ALA A 1 106 ? 44.259 6.825 -54.458 1.00 92.19 106 ALA A CA 1
ATOM 770 C C . ALA A 1 106 ? 44.614 5.471 -55.102 1.00 92.19 106 ALA A C 1
ATOM 772 O O . ALA A 1 106 ? 44.232 5.209 -56.242 1.00 92.19 106 ALA A O 1
ATOM 773 N N . GLU A 1 107 ? 45.359 4.616 -54.400 1.00 93.06 107 GLU A N 1
ATOM 774 C CA . GLU A 1 107 ? 45.889 3.360 -54.926 1.00 93.06 107 GLU A CA 1
ATOM 775 C C . GLU A 1 107 ? 44.835 2.239 -54.923 1.00 93.06 107 GLU A C 1
ATOM 777 O O . GLU A 1 107 ? 44.371 1.828 -53.867 1.00 93.06 107 GLU A O 1
ATOM 782 N N . GLU A 1 108 ? 44.493 1.691 -56.093 1.00 91.31 108 GLU A N 1
ATOM 783 C CA . GLU A 1 108 ? 43.519 0.593 -56.254 1.00 91.31 108 GLU A CA 1
ATOM 784 C C . GLU A 1 108 ? 44.209 -0.758 -56.530 1.00 91.31 108 GLU A C 1
ATOM 786 O O . GLU A 1 108 ? 43.975 -1.392 -57.561 1.00 91.31 108 GLU A O 1
ATOM 791 N N . SER A 1 109 ? 45.116 -1.178 -55.643 1.00 90.31 109 SER A N 1
ATOM 792 C CA . SER A 1 109 ? 45.972 -2.365 -55.831 1.00 90.31 109 SER A CA 1
ATOM 793 C C . SER A 1 109 ? 45.600 -3.570 -54.954 1.00 90.31 109 SER A C 1
ATOM 795 O O . SER A 1 109 ? 46.397 -4.500 -54.827 1.00 90.31 109 SER A O 1
ATOM 797 N N . HIS A 1 110 ? 44.415 -3.578 -54.334 1.00 91.56 110 HIS A N 1
ATOM 798 C CA . HIS A 1 110 ? 43.951 -4.723 -53.543 1.00 91.56 110 HIS A CA 1
ATOM 799 C C . HIS A 1 110 ? 43.673 -5.945 -54.449 1.00 91.56 110 HIS A C 1
ATOM 801 O O . HIS A 1 110 ? 43.071 -5.776 -55.511 1.00 91.56 110 HIS A O 1
ATOM 807 N N . PRO A 1 111 ? 44.060 -7.177 -54.058 1.00 90.88 111 PRO A N 1
ATOM 808 C CA . PRO A 1 111 ? 43.913 -8.370 -54.903 1.00 90.88 111 PRO A CA 1
ATOM 809 C C . PRO A 1 111 ? 42.457 -8.721 -55.249 1.00 90.88 111 PRO A C 1
ATOM 811 O O . PRO A 1 111 ? 42.166 -9.071 -56.391 1.00 90.88 111 PRO A O 1
ATOM 814 N N . ASP A 1 112 ? 41.543 -8.592 -54.282 1.00 88.19 112 ASP A N 1
ATOM 815 C CA . ASP A 1 112 ? 40.156 -9.065 -54.430 1.00 88.19 112 ASP A CA 1
ATOM 816 C C . ASP A 1 112 ? 39.141 -7.989 -54.853 1.00 88.19 112 ASP A C 1
ATOM 818 O O . ASP A 1 112 ? 38.005 -8.309 -55.210 1.00 88.19 112 ASP A O 1
ATOM 822 N N . ILE A 1 113 ? 39.506 -6.701 -54.809 1.00 87.06 113 ILE A N 1
ATOM 823 C CA . ILE A 1 113 ? 38.578 -5.606 -55.110 1.00 87.06 113 ILE A CA 1
ATOM 824 C C . ILE A 1 113 ? 39.295 -4.395 -55.702 1.00 87.06 113 ILE A C 1
ATOM 826 O O . ILE A 1 113 ? 40.377 -4.010 -55.276 1.00 87.06 113 ILE A O 1
ATOM 830 N N . LYS A 1 114 ? 38.650 -3.732 -56.663 1.00 87.81 114 LYS A N 1
ATOM 831 C CA . LYS A 1 114 ? 39.143 -2.479 -57.235 1.00 87.81 114 LYS A CA 1
ATOM 832 C C . LYS A 1 114 ? 38.595 -1.278 -56.456 1.00 87.81 114 LYS A C 1
ATOM 834 O O . LYS A 1 114 ? 37.601 -0.676 -56.860 1.00 87.81 114 LYS A O 1
ATOM 839 N N . GLN A 1 115 ? 39.200 -0.990 -55.306 1.00 86.69 115 GLN A N 1
ATOM 840 C CA . GLN A 1 115 ? 38.914 0.184 -54.473 1.00 86.69 115 GLN A CA 1
ATOM 841 C C . GLN A 1 115 ? 40.212 0.772 -53.914 1.00 86.69 115 GLN A C 1
ATOM 843 O O . GLN A 1 115 ? 41.179 0.022 -53.758 1.00 86.69 115 GLN A O 1
ATOM 848 N N . PRO A 1 116 ? 40.234 2.075 -53.573 1.00 92.75 116 PRO A N 1
ATOM 849 C CA . PRO A 1 116 ? 41.385 2.663 -52.912 1.00 92.75 116 PRO A CA 1
ATOM 850 C C . PRO A 1 116 ? 41.739 1.932 -51.615 1.00 92.75 116 PRO A C 1
ATOM 852 O O . PRO A 1 116 ? 40.848 1.642 -50.814 1.00 92.75 116 PRO A O 1
ATOM 855 N N . LEU A 1 117 ? 43.024 1.670 -51.371 1.00 94.31 117 LEU A N 1
ATOM 856 C CA . LEU A 1 117 ? 43.485 0.965 -50.169 1.00 94.31 117 LEU A CA 1
ATOM 857 C C . LEU A 1 117 ? 43.028 1.671 -48.886 1.00 94.31 117 LEU A C 1
ATOM 859 O O . LEU A 1 117 ? 42.554 1.020 -47.958 1.00 94.31 117 LEU A O 1
ATOM 863 N N . GLY A 1 118 ? 43.053 3.005 -48.860 1.00 93.25 118 GLY A N 1
ATOM 864 C CA . GLY A 1 118 ? 42.501 3.775 -47.743 1.00 93.25 118 GLY A CA 1
ATOM 865 C C . GLY A 1 118 ? 41.020 3.490 -47.460 1.00 93.25 118 GLY A C 1
ATOM 866 O O . GLY A 1 118 ? 40.606 3.467 -46.303 1.00 93.25 118 GLY A O 1
ATOM 867 N N . ARG A 1 119 ? 40.218 3.214 -48.499 1.00 92.44 119 ARG A N 1
ATOM 868 C CA . ARG A 1 119 ? 38.809 2.820 -48.353 1.00 92.44 119 ARG A CA 1
ATOM 869 C C . ARG A 1 119 ? 38.663 1.379 -47.863 1.00 92.44 119 ARG A C 1
ATOM 871 O O . ARG A 1 119 ? 37.766 1.120 -47.067 1.00 92.44 119 ARG A O 1
ATOM 878 N N . VAL A 1 120 ? 39.520 0.460 -48.308 1.00 93.62 120 VAL A N 1
ATOM 879 C CA . VAL A 1 120 ? 39.528 -0.926 -47.805 1.00 93.62 120 VAL A CA 1
ATOM 880 C C . VAL A 1 120 ? 39.803 -0.938 -46.301 1.00 93.62 120 VAL A C 1
ATOM 882 O O . VAL A 1 120 ? 39.050 -1.548 -45.545 1.00 93.62 120 VAL A O 1
ATOM 885 N N . LEU A 1 121 ? 40.820 -0.191 -45.860 1.00 95.50 121 LEU A N 1
ATOM 886 C CA . LEU A 1 121 ? 41.157 -0.065 -44.444 1.00 95.50 121 LEU A CA 1
ATOM 887 C C . LEU A 1 121 ? 40.021 0.570 -43.627 1.00 95.50 121 LEU A C 1
ATOM 889 O O . LEU A 1 121 ? 39.665 0.065 -42.568 1.00 95.50 121 LEU A O 1
ATOM 893 N N . GLU A 1 122 ? 39.412 1.647 -44.125 1.00 95.00 122 GLU A N 1
ATOM 894 C CA . GLU A 1 122 ? 38.276 2.292 -43.455 1.00 95.00 122 GLU A CA 1
ATOM 895 C C . GLU A 1 122 ? 37.053 1.363 -43.358 1.00 95.00 122 GLU A C 1
ATOM 897 O O . GLU A 1 122 ? 36.387 1.320 -42.326 1.00 95.00 122 GLU A O 1
ATOM 902 N N . ALA A 1 123 ? 36.757 0.590 -44.407 1.00 92.75 123 ALA A N 1
ATOM 903 C CA . ALA A 1 123 ? 35.662 -0.374 -44.383 1.00 92.75 123 ALA A CA 1
ATOM 904 C C . ALA A 1 123 ? 35.915 -1.504 -43.372 1.00 92.75 123 ALA A C 1
ATOM 906 O O . ALA A 1 123 ? 34.980 -1.903 -42.679 1.00 92.75 123 ALA A O 1
ATOM 907 N N . ALA A 1 124 ? 37.161 -1.975 -43.255 1.00 95.19 124 ALA A N 1
ATOM 908 C CA . ALA A 1 124 ? 37.567 -2.930 -42.227 1.00 95.19 124 ALA A CA 1
ATOM 909 C C . ALA A 1 124 ? 37.408 -2.341 -40.817 1.00 95.19 124 ALA A C 1
ATOM 911 O O . ALA A 1 124 ? 36.839 -2.997 -39.946 1.00 95.19 124 ALA A O 1
ATOM 912 N N . LEU A 1 125 ? 37.825 -1.085 -40.614 1.00 95.44 125 LEU A N 1
ATOM 913 C CA . LEU A 1 125 ? 37.662 -0.360 -39.352 1.00 95.44 125 LEU A CA 1
ATOM 914 C C . LEU A 1 125 ? 36.178 -0.266 -38.959 1.00 95.44 125 LEU A C 1
ATOM 916 O O . LEU A 1 125 ? 35.782 -0.659 -37.866 1.00 95.44 125 LEU A O 1
ATOM 920 N N . TRP A 1 126 ? 35.317 0.172 -39.877 1.00 95.19 126 TRP A N 1
ATOM 921 C CA . TRP A 1 126 ? 33.873 0.243 -39.632 1.00 95.19 126 TRP A CA 1
ATOM 922 C C . TRP A 1 126 ? 33.245 -1.132 -39.383 1.00 95.19 126 TRP A C 1
ATOM 924 O O . TRP A 1 126 ? 32.315 -1.247 -38.587 1.00 95.19 126 TRP A O 1
ATOM 934 N N . ALA A 1 127 ? 33.746 -2.185 -40.033 1.00 94.62 127 ALA A N 1
ATOM 935 C CA . ALA A 1 127 ? 33.278 -3.546 -39.810 1.00 94.62 127 ALA A CA 1
ATOM 936 C C . ALA A 1 127 ? 33.576 -4.024 -38.381 1.00 94.62 127 ALA A C 1
ATOM 938 O O . ALA A 1 127 ? 32.659 -4.490 -37.699 1.00 94.62 127 ALA A O 1
ATOM 939 N N . VAL A 1 128 ? 34.815 -3.857 -37.898 1.00 95.25 128 VAL A N 1
ATOM 940 C CA . VAL A 1 128 ? 35.194 -4.263 -36.531 1.00 95.25 128 VAL A CA 1
ATOM 941 C C . VAL A 1 128 ? 34.524 -3.399 -35.459 1.00 95.25 128 VAL A C 1
ATOM 943 O O . VAL A 1 128 ? 34.088 -3.937 -34.443 1.00 95.25 128 VAL A O 1
ATOM 946 N N . HIS A 1 129 ? 34.337 -2.098 -35.706 1.00 93.81 129 HIS A N 1
ATOM 947 C CA . HIS A 1 129 ? 33.616 -1.199 -34.793 1.00 93.81 129 HIS A CA 1
ATOM 948 C C . HIS A 1 129 ? 32.092 -1.363 -34.836 1.00 93.81 129 HIS A C 1
ATOM 950 O O . HIS A 1 129 ? 31.384 -0.916 -33.936 1.00 93.81 129 HIS A O 1
ATOM 956 N N . SER A 1 130 ? 31.535 -2.063 -35.830 1.00 93.94 130 SER A N 1
ATOM 957 C CA . SER A 1 130 ? 30.102 -2.399 -35.815 1.00 93.94 130 SER A CA 1
ATOM 958 C C . SER A 1 130 ? 29.718 -3.325 -34.646 1.00 93.94 130 SER A C 1
ATOM 960 O O . SER A 1 130 ? 28.544 -3.347 -34.252 1.00 93.94 130 SER A O 1
ATOM 962 N N . TYR A 1 131 ? 30.708 -4.046 -34.093 1.00 91.44 131 TYR A N 1
ATOM 963 C CA . TYR A 1 131 ? 30.630 -4.903 -32.903 1.00 91.44 131 TYR A CA 1
ATOM 964 C C . TYR A 1 131 ? 30.842 -4.155 -31.581 1.00 91.44 131 TYR A C 1
ATOM 966 O O . TYR A 1 131 ? 30.854 -4.792 -30.527 1.00 91.44 131 TYR A O 1
ATOM 974 N N . ASP A 1 132 ? 31.066 -2.840 -31.604 1.00 89.62 132 ASP A N 1
ATOM 975 C CA . ASP A 1 132 ? 31.132 -2.053 -30.371 1.00 89.62 132 ASP A CA 1
ATOM 976 C C . ASP A 1 132 ? 29.819 -2.209 -29.593 1.00 89.62 132 ASP A C 1
ATOM 978 O O . ASP A 1 132 ? 28.732 -2.275 -30.187 1.00 89.62 132 ASP A O 1
ATOM 982 N N . GLU A 1 133 ? 29.935 -2.327 -28.266 1.00 84.56 133 GLU A N 1
ATOM 983 C CA . GLU A 1 133 ? 28.771 -2.399 -27.387 1.00 84.56 133 GLU A CA 1
ATOM 984 C C . GLU A 1 133 ? 27.914 -1.156 -27.615 1.00 84.56 133 GLU A C 1
ATOM 986 O O . GLU A 1 133 ? 28.400 -0.027 -27.577 1.00 84.56 133 GLU A O 1
ATOM 991 N N . VAL A 1 134 ? 26.635 -1.376 -27.910 1.00 87.62 134 VAL A N 1
ATOM 992 C CA . VAL A 1 134 ? 25.701 -0.282 -28.148 1.00 87.62 134 VAL A CA 1
ATOM 993 C C . VAL A 1 134 ? 25.077 0.094 -26.818 1.00 87.62 134 VAL A C 1
ATOM 995 O O . VAL A 1 134 ? 24.189 -0.615 -26.339 1.00 87.62 134 VAL A O 1
ATOM 998 N N . ASP A 1 135 ? 25.501 1.219 -26.249 1.00 88.38 135 ASP A N 1
ATOM 999 C CA . ASP A 1 135 ? 24.735 1.852 -25.183 1.00 88.38 135 ASP A CA 1
ATOM 1000 C C . ASP A 1 135 ? 23.544 2.580 -25.798 1.00 88.38 135 ASP A C 1
ATOM 1002 O O . ASP A 1 135 ? 23.624 3.723 -26.219 1.00 88.38 135 ASP A O 1
ATOM 1006 N N . ASN A 1 136 ? 22.419 1.882 -25.891 1.00 90.88 136 ASN A N 1
ATOM 1007 C CA . ASN A 1 136 ? 21.181 2.474 -26.375 1.00 90.88 136 ASN A CA 1
ATOM 1008 C C . ASN A 1 136 ? 20.353 3.132 -25.264 1.00 90.88 136 ASN A C 1
ATOM 1010 O O . ASN A 1 136 ? 19.151 3.320 -25.457 1.00 90.88 136 ASN A O 1
ATOM 1014 N N . SER A 1 137 ? 20.930 3.406 -24.090 1.00 88.44 137 SER A N 1
ATOM 1015 C CA . SER A 1 137 ? 20.220 4.128 -23.034 1.00 88.44 137 SER A CA 1
ATOM 1016 C C . SER A 1 137 ? 20.004 5.596 -23.414 1.00 88.44 137 SER A C 1
ATOM 1018 O O . SER A 1 137 ? 20.784 6.191 -24.148 1.00 88.44 137 SER A O 1
ATOM 1020 N N . THR A 1 138 ? 18.903 6.186 -22.951 1.00 90.62 138 THR A N 1
ATOM 1021 C CA . THR A 1 138 ? 18.588 7.601 -23.198 1.00 90.62 138 THR A CA 1
ATOM 1022 C C . THR A 1 138 ? 17.756 8.189 -22.067 1.00 90.62 138 THR A C 1
ATOM 1024 O O . THR A 1 138 ? 17.069 7.458 -21.349 1.00 90.62 138 THR A O 1
ATOM 1027 N N . THR A 1 139 ? 17.785 9.507 -21.874 1.00 90.75 139 THR A N 1
ATOM 1028 C CA . THR A 1 139 ? 16.859 10.207 -20.961 1.00 90.75 139 THR A CA 1
ATOM 1029 C C . THR A 1 139 ? 15.568 10.660 -21.646 1.00 90.75 139 THR A C 1
ATOM 1031 O O . THR A 1 139 ? 14.682 11.197 -20.980 1.00 90.75 139 THR A O 1
ATOM 1034 N N . LEU A 1 140 ? 15.422 10.427 -22.954 1.00 89.50 140 LEU A N 1
ATOM 1035 C CA . LEU A 1 140 ? 14.190 10.727 -23.675 1.00 89.50 140 LEU A CA 1
ATOM 1036 C C . LEU A 1 140 ? 13.008 9.912 -23.119 1.00 89.50 140 LEU A C 1
ATOM 1038 O O . LEU A 1 140 ? 13.158 8.718 -22.842 1.00 89.50 140 LEU A O 1
ATOM 1042 N N . PRO A 1 141 ? 11.820 10.526 -22.983 1.00 86.38 141 PRO A N 1
ATOM 1043 C CA . PRO A 1 141 ? 10.586 9.796 -22.721 1.00 86.38 141 PRO A CA 1
ATOM 1044 C C . PRO A 1 141 ? 10.265 8.793 -23.831 1.00 86.38 141 PRO A C 1
ATOM 1046 O O . PRO A 1 141 ? 10.649 8.988 -24.987 1.00 86.38 141 PRO A O 1
ATOM 1049 N N . ASP A 1 142 ? 9.489 7.766 -23.497 1.00 87.75 142 ASP A N 1
ATOM 1050 C CA . ASP A 1 142 ? 9.006 6.790 -24.470 1.00 87.75 142 ASP A CA 1
ATOM 1051 C C . ASP A 1 142 ? 8.134 7.474 -25.533 1.00 87.75 142 ASP A C 1
ATOM 1053 O O . ASP A 1 142 ? 7.059 8.003 -25.245 1.00 87.75 142 ASP A O 1
ATOM 1057 N N . ASN A 1 143 ? 8.630 7.499 -26.770 1.00 90.94 143 ASN A N 1
ATOM 1058 C CA . ASN A 1 143 ? 7.964 8.079 -27.931 1.00 90.94 143 ASN A CA 1
ATOM 1059 C C . ASN A 1 143 ? 8.678 7.642 -29.223 1.00 90.94 143 ASN A C 1
ATOM 1061 O O . ASN A 1 143 ? 9.727 6.999 -29.193 1.00 90.94 143 ASN A O 1
ATOM 1065 N N . THR A 1 144 ? 8.125 8.013 -30.374 1.00 96.12 144 THR A N 1
ATOM 1066 C CA . THR A 1 144 ? 8.839 7.980 -31.654 1.00 96.12 144 THR A CA 1
ATOM 1067 C C . THR A 1 144 ? 9.311 9.388 -31.997 1.00 96.12 144 THR A C 1
ATOM 1069 O O . THR A 1 144 ? 8.494 10.297 -32.093 1.00 96.12 144 THR A O 1
ATOM 1072 N N . TYR A 1 145 ? 10.619 9.552 -32.174 1.00 95.81 145 TYR A N 1
ATOM 1073 C CA . TYR A 1 145 ? 11.282 10.808 -32.511 1.00 95.81 145 TYR A CA 1
ATOM 1074 C C . TYR A 1 145 ? 11.707 10.811 -33.976 1.00 95.81 145 TYR A C 1
ATOM 1076 O O . TYR A 1 145 ? 12.233 9.819 -34.482 1.00 95.81 145 TYR A O 1
ATOM 1084 N N . ASP A 1 146 ? 11.499 11.932 -34.652 1.00 96.31 146 ASP A N 1
ATOM 1085 C CA . ASP A 1 146 ? 11.891 12.154 -36.040 1.00 96.31 146 ASP A CA 1
ATOM 1086 C C . ASP A 1 146 ? 12.276 13.629 -36.257 1.00 96.31 146 ASP A C 1
ATOM 1088 O O . ASP A 1 146 ? 12.388 14.410 -35.310 1.00 96.31 146 ASP A O 1
ATOM 1092 N N . ALA A 1 147 ? 12.521 14.030 -37.503 1.00 93.81 147 ALA A N 1
ATOM 1093 C CA . ALA A 1 147 ? 12.915 15.404 -37.820 1.00 93.81 147 ALA A CA 1
ATOM 1094 C C . ALA A 1 147 ? 11.829 16.459 -37.510 1.00 93.81 147 ALA A C 1
ATOM 1096 O O . ALA A 1 147 ? 12.107 17.656 -37.555 1.00 93.81 147 ALA A O 1
ATOM 1097 N N . THR A 1 148 ? 10.595 16.033 -37.228 1.00 94.88 148 THR A N 1
ATOM 1098 C CA . THR A 1 148 ? 9.439 16.892 -36.941 1.00 94.88 148 THR A CA 1
ATOM 1099 C C . THR A 1 148 ? 9.072 16.936 -35.459 1.00 94.88 148 THR A C 1
ATOM 1101 O O . THR A 1 148 ? 8.284 17.794 -35.054 1.00 94.88 148 THR A O 1
ATOM 1104 N N . THR A 1 149 ? 9.638 16.052 -34.632 1.00 93.56 149 THR A N 1
ATOM 1105 C CA . THR A 1 149 ? 9.378 16.042 -33.190 1.00 93.56 149 THR A CA 1
ATOM 1106 C C . THR A 1 149 ? 10.091 17.179 -32.460 1.00 93.56 149 THR A C 1
ATOM 1108 O O . THR A 1 149 ? 10.967 17.854 -32.993 1.00 93.56 149 THR A O 1
ATOM 1111 N N . THR A 1 150 ? 9.704 17.421 -31.207 1.00 87.19 150 THR A N 1
ATOM 1112 C CA . THR A 1 150 ? 10.441 18.289 -30.280 1.00 87.19 150 THR A CA 1
ATOM 1113 C C . THR A 1 150 ? 10.781 17.463 -29.040 1.00 87.19 150 THR A C 1
ATOM 1115 O O . THR A 1 150 ? 9.857 17.100 -28.311 1.00 87.19 150 THR A O 1
ATOM 1118 N N . PRO A 1 151 ? 12.063 17.138 -28.795 1.00 91.75 151 PRO A N 1
ATOM 1119 C CA . PRO A 1 151 ? 13.252 17.490 -29.584 1.00 91.75 151 PRO A CA 1
ATOM 1120 C C . PRO A 1 151 ? 13.273 16.839 -30.980 1.00 91.75 151 PRO A C 1
ATOM 1122 O O . PRO A 1 151 ? 12.715 15.758 -31.182 1.00 91.75 151 PRO A O 1
ATOM 1125 N N . ALA A 1 152 ? 13.892 17.522 -31.948 1.00 93.38 152 ALA A N 1
ATOM 1126 C CA . ALA A 1 152 ? 14.000 17.046 -33.326 1.00 93.38 152 ALA A CA 1
ATOM 1127 C C . ALA A 1 152 ? 15.203 16.112 -33.474 1.00 93.38 152 ALA A C 1
ATOM 1129 O O . ALA A 1 152 ? 16.300 16.429 -33.011 1.00 93.38 152 ALA A O 1
ATOM 1130 N N . LEU A 1 153 ? 14.996 14.981 -34.144 1.00 96.12 153 LEU A N 1
ATOM 1131 C CA . LEU A 1 153 ? 16.063 14.061 -34.518 1.00 96.12 153 LEU A CA 1
ATOM 1132 C C . LEU A 1 153 ? 16.737 14.535 -35.806 1.00 96.12 153 LEU A C 1
ATOM 1134 O O . LEU A 1 153 ? 16.071 14.824 -36.801 1.00 96.12 153 LEU A O 1
ATOM 1138 N N . SER A 1 154 ? 18.064 14.508 -35.828 1.00 94.44 154 SER A N 1
ATOM 1139 C CA . SER A 1 154 ? 18.836 14.623 -37.061 1.00 94.44 154 SER A CA 1
ATOM 1140 C C . SER A 1 154 ? 19.855 13.495 -37.182 1.00 94.44 154 SER A C 1
ATOM 1142 O O . SER A 1 154 ? 20.238 12.863 -36.194 1.00 94.44 154 SER A O 1
ATOM 1144 N N . ALA A 1 155 ? 20.259 13.199 -38.417 1.00 94.19 155 ALA A N 1
ATOM 1145 C CA . ALA A 1 155 ? 21.293 12.216 -38.685 1.00 94.19 155 ALA A CA 1
ATOM 1146 C C . ALA A 1 155 ? 22.135 12.608 -39.898 1.00 94.19 155 ALA A C 1
ATOM 1148 O O . ALA A 1 155 ? 21.610 13.084 -40.907 1.00 94.19 155 ALA A O 1
ATOM 1149 N N . VAL A 1 156 ? 23.440 12.359 -39.813 1.00 93.12 156 VAL A N 1
ATOM 1150 C CA . VAL A 1 156 ? 24.402 12.614 -40.886 1.00 93.12 156 VAL A CA 1
ATOM 1151 C C . VAL A 1 156 ? 24.969 11.292 -41.380 1.00 93.12 156 VAL A C 1
ATOM 1153 O O . VAL A 1 156 ? 25.523 10.500 -40.620 1.00 93.12 156 VAL A O 1
ATOM 1156 N N . TYR A 1 157 ? 24.830 11.065 -42.681 1.00 90.00 157 TYR A N 1
ATOM 1157 C CA . TYR A 1 157 ? 25.405 9.926 -43.383 1.00 90.00 157 TYR A CA 1
ATOM 1158 C C . TYR A 1 157 ? 26.827 10.226 -43.849 1.00 90.00 157 TYR A C 1
ATOM 1160 O O . TYR A 1 157 ? 27.072 11.258 -44.476 1.00 90.00 157 TYR A O 1
ATOM 1168 N N . SER A 1 158 ? 27.743 9.282 -43.623 1.00 86.31 158 SER A N 1
ATOM 1169 C CA . SER A 1 158 ? 29.075 9.314 -44.223 1.00 86.31 158 SER A CA 1
ATOM 1170 C C . SER A 1 158 ? 29.315 8.100 -45.113 1.00 86.31 158 SER A C 1
ATOM 1172 O O . SER A 1 158 ? 29.082 6.947 -44.742 1.00 86.31 158 SER A O 1
ATOM 1174 N N . LYS A 1 159 ? 29.852 8.379 -46.302 1.00 77.62 159 LYS A N 1
ATOM 1175 C CA . LYS A 1 159 ? 30.401 7.372 -47.220 1.00 77.62 159 LYS A CA 1
ATOM 1176 C C . LYS A 1 159 ? 31.912 7.166 -47.059 1.00 77.62 159 LYS A C 1
ATOM 1178 O O . LYS A 1 159 ? 32.492 6.366 -47.795 1.00 77.62 159 LYS A O 1
ATOM 1183 N N . GLY A 1 160 ? 32.534 7.903 -46.137 1.00 85.38 160 GLY A N 1
ATOM 1184 C CA . GLY A 1 160 ? 33.962 7.815 -45.849 1.00 85.38 160 GLY A CA 1
ATOM 1185 C C . GLY A 1 160 ? 34.823 8.160 -47.063 1.00 85.38 160 GLY A C 1
ATOM 1186 O O . GLY A 1 160 ? 34.472 9.038 -47.855 1.00 85.38 160 GLY A O 1
ATOM 1187 N N . LYS A 1 161 ? 35.917 7.421 -47.253 1.00 87.62 161 LYS A N 1
ATOM 1188 C CA . LYS A 1 161 ? 36.875 7.548 -48.368 1.00 87.62 161 LYS A CA 1
ATOM 1189 C C . LYS A 1 161 ? 36.358 7.009 -49.709 1.00 87.62 161 LYS A C 1
ATOM 1191 O O . LYS A 1 161 ? 37.104 6.929 -50.682 1.00 87.62 161 LYS A O 1
ATOM 1196 N N . SER A 1 162 ? 35.085 6.620 -49.801 1.00 81.56 162 SER A N 1
ATOM 1197 C CA . SER A 1 162 ? 34.512 6.118 -51.050 1.00 81.56 162 SER A CA 1
ATOM 1198 C C . SER A 1 162 ? 34.384 7.209 -52.119 1.00 81.56 162 SER A C 1
ATOM 1200 O O . SER A 1 162 ? 33.697 8.221 -51.946 1.00 81.56 162 SER A O 1
ATOM 1202 N N . THR A 1 163 ? 34.948 6.936 -53.294 1.00 73.94 163 THR A N 1
ATOM 1203 C CA . THR A 1 163 ? 34.860 7.787 -54.491 1.00 73.94 163 THR A CA 1
ATOM 1204 C C . THR A 1 163 ? 33.683 7.427 -55.407 1.00 73.94 163 THR A C 1
ATOM 1206 O O . THR A 1 163 ? 33.436 8.111 -56.399 1.00 73.94 163 THR A O 1
ATOM 1209 N N . SER A 1 164 ? 32.910 6.382 -55.080 1.00 75.69 164 SER A N 1
ATOM 1210 C CA . SER A 1 164 ? 31.805 5.912 -55.924 1.00 75.69 164 SER A CA 1
ATOM 1211 C C . SER A 1 164 ? 30.660 6.925 -56.002 1.00 75.69 164 SER A C 1
ATOM 1213 O O . SER A 1 164 ? 30.131 7.382 -54.988 1.00 75.69 164 SER A O 1
ATOM 1215 N N . SER A 1 165 ? 30.216 7.223 -57.225 1.00 71.06 165 SER A N 1
ATOM 1216 C CA . SER A 1 165 ? 29.032 8.049 -57.501 1.00 71.06 165 SER A CA 1
ATOM 1217 C C . SER A 1 165 ? 27.710 7.277 -57.417 1.00 71.06 165 SER A C 1
ATOM 1219 O O . SER A 1 165 ? 26.644 7.877 -57.510 1.00 71.06 165 SER A O 1
ATOM 1221 N N . ARG A 1 166 ? 27.757 5.946 -57.257 1.00 72.56 166 ARG A N 1
ATOM 1222 C CA . ARG A 1 166 ? 26.579 5.056 -57.281 1.00 72.56 166 ARG A CA 1
ATOM 1223 C C . ARG A 1 166 ? 25.975 4.785 -55.900 1.00 72.56 166 ARG A C 1
ATOM 1225 O O . ARG A 1 166 ? 24.993 4.052 -55.806 1.00 72.56 166 ARG A O 1
ATOM 1232 N N . GLN A 1 167 ? 26.568 5.322 -54.836 1.00 72.50 167 GLN A N 1
ATOM 1233 C CA . GLN A 1 167 ? 26.102 5.100 -53.468 1.00 72.50 167 GLN A CA 1
ATOM 1234 C C . GLN A 1 167 ? 24.826 5.891 -53.190 1.00 72.50 167 GLN A C 1
ATOM 1236 O O . GLN A 1 167 ? 24.696 7.048 -53.587 1.00 72.50 167 GLN A O 1
ATOM 1241 N N . ARG A 1 168 ? 23.877 5.235 -52.525 1.00 84.06 168 ARG A N 1
ATOM 1242 C CA . ARG A 1 168 ? 22.592 5.818 -52.150 1.00 84.06 168 ARG A CA 1
ATOM 1243 C C . ARG A 1 168 ? 22.694 6.372 -50.728 1.00 84.06 168 ARG A C 1
ATOM 1245 O O . ARG A 1 168 ? 23.233 5.659 -49.879 1.00 84.06 168 ARG A O 1
ATOM 1252 N N . PRO A 1 169 ? 22.227 7.604 -50.468 1.00 88.25 169 PRO A N 1
ATOM 1253 C CA . PRO A 1 169 ? 22.200 8.156 -49.122 1.00 88.25 169 PRO A CA 1
ATOM 1254 C C . PRO A 1 169 ? 21.447 7.243 -48.155 1.00 88.25 169 PRO A C 1
ATOM 1256 O O . PRO A 1 169 ? 20.377 6.716 -48.479 1.00 88.25 169 PRO A O 1
ATOM 1259 N N . TRP A 1 170 ? 22.030 7.066 -46.973 1.00 93.00 170 TRP A N 1
ATOM 1260 C CA . TRP A 1 170 ? 21.366 6.450 -45.831 1.00 93.00 170 TRP A CA 1
ATOM 1261 C C . TRP A 1 170 ? 20.856 7.541 -44.893 1.00 93.00 170 TRP A C 1
ATOM 1263 O O . TRP A 1 170 ? 21.379 8.652 -44.872 1.00 93.00 170 TRP A O 1
ATOM 1273 N N . SER A 1 171 ? 19.830 7.230 -44.117 1.00 94.56 171 SER A N 1
ATOM 1274 C CA . SER A 1 171 ? 19.229 8.150 -43.155 1.00 94.56 171 SER A CA 1
ATOM 1275 C C . SER A 1 171 ? 18.656 7.380 -41.972 1.00 94.56 171 SER A C 1
ATOM 1277 O O . SER A 1 171 ? 18.400 6.177 -42.062 1.00 94.56 171 SER A O 1
ATOM 1279 N N . VAL A 1 172 ? 18.433 8.082 -40.865 1.00 96.00 172 VAL A N 1
ATOM 1280 C CA . VAL A 1 172 ? 17.584 7.592 -39.780 1.00 96.00 172 VAL A CA 1
ATOM 1281 C C . VAL A 1 172 ? 16.217 8.234 -39.964 1.00 96.00 172 VAL A C 1
ATOM 1283 O O . VAL A 1 172 ? 16.090 9.452 -39.875 1.00 96.00 172 VAL A O 1
ATOM 1286 N N . LYS A 1 173 ? 15.208 7.419 -40.272 1.00 94.62 173 LYS A N 1
ATOM 1287 C CA . LYS A 1 173 ? 13.834 7.880 -40.503 1.00 94.62 173 LYS A CA 1
ATOM 1288 C C . LYS A 1 173 ? 13.169 8.288 -39.192 1.00 94.62 173 LYS A C 1
ATOM 1290 O O . LYS A 1 173 ? 12.499 9.312 -39.133 1.00 94.62 173 LYS A O 1
ATOM 1295 N N . SER A 1 174 ? 13.361 7.475 -38.160 1.00 96.25 174 SER A N 1
ATOM 1296 C CA . SER A 1 174 ? 12.864 7.726 -36.813 1.00 96.25 174 SER A CA 1
ATOM 1297 C C . SER A 1 174 ? 13.657 6.926 -35.783 1.00 96.25 174 SER A C 1
ATOM 1299 O O . SER A 1 174 ? 14.305 5.929 -36.116 1.00 96.25 174 SER A O 1
ATOM 1301 N N . VAL A 1 175 ? 13.569 7.340 -34.523 1.00 97.50 175 VAL A N 1
ATOM 1302 C CA . VAL A 1 175 ? 14.038 6.595 -33.354 1.00 97.50 175 VAL A CA 1
ATOM 1303 C C . VAL A 1 175 ? 12.854 6.340 -32.441 1.00 97.50 175 VAL A C 1
ATOM 1305 O O . VAL A 1 175 ? 12.206 7.269 -31.973 1.00 97.50 175 VAL A O 1
ATOM 1308 N N . GLN A 1 176 ? 12.577 5.075 -32.171 1.00 95.62 176 GLN A N 1
ATOM 1309 C CA . GLN A 1 176 ? 11.605 4.663 -31.176 1.00 95.62 176 GLN A CA 1
ATOM 1310 C C . GLN A 1 176 ? 12.313 4.462 -29.836 1.00 95.62 176 GLN A C 1
ATOM 1312 O O . GLN A 1 176 ? 13.217 3.634 -29.732 1.00 95.62 176 GLN A O 1
ATOM 1317 N N . VAL A 1 177 ? 11.893 5.213 -28.821 1.00 92.25 177 VAL A N 1
ATOM 1318 C CA . VAL A 1 177 ? 12.334 5.043 -27.436 1.00 92.25 177 VAL A CA 1
ATOM 1319 C C . VAL A 1 177 ? 11.297 4.208 -26.694 1.00 92.25 177 VAL A C 1
ATOM 1321 O O . VAL A 1 177 ? 10.111 4.541 -26.705 1.00 92.25 177 VAL A O 1
ATOM 1324 N N . LYS A 1 178 ? 11.743 3.108 -26.085 1.00 85.44 178 LYS A N 1
ATOM 1325 C CA . LYS A 1 178 ? 10.923 2.238 -25.230 1.00 85.44 178 LYS A CA 1
ATOM 1326 C C . LYS A 1 178 ? 11.694 1.885 -23.975 1.00 85.44 178 LYS A C 1
ATOM 1328 O O . LYS A 1 178 ? 12.811 1.387 -24.087 1.00 85.44 178 LYS A O 1
ATOM 1333 N N . ASN A 1 179 ? 11.117 2.110 -22.800 1.00 80.62 179 ASN A N 1
ATOM 1334 C CA . ASN A 1 179 ? 11.779 1.912 -21.513 1.00 80.62 179 ASN A CA 1
ATOM 1335 C C . ASN A 1 179 ? 13.175 2.561 -21.471 1.00 80.62 179 ASN A C 1
ATOM 1337 O O . ASN A 1 179 ? 14.136 1.972 -20.975 1.00 80.62 179 ASN A O 1
ATOM 1341 N N . GLY A 1 180 ? 13.295 3.770 -22.039 1.00 85.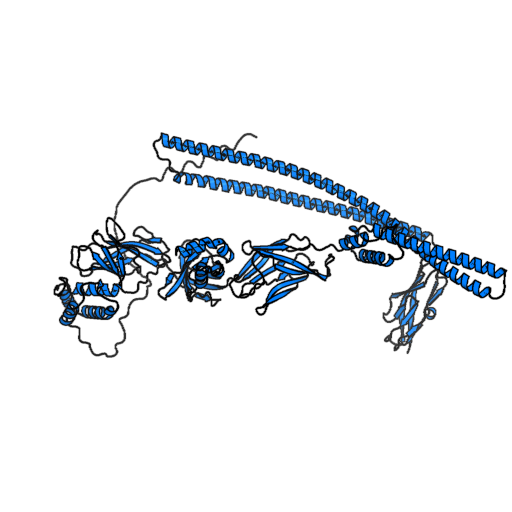50 180 GLY A N 1
ATOM 1342 C CA . GLY A 1 180 ? 14.564 4.502 -22.118 1.00 85.50 180 GLY A CA 1
ATOM 1343 C C . GLY A 1 180 ? 15.639 3.859 -22.991 1.00 85.50 180 GLY A C 1
ATOM 1344 O O . GLY A 1 180 ? 16.823 4.111 -22.774 1.00 85.50 180 GLY A O 1
ATOM 1345 N N . ARG A 1 181 ? 15.234 3.011 -23.944 1.00 89.12 181 ARG A N 1
ATOM 1346 C CA . ARG A 1 181 ? 16.106 2.357 -24.921 1.00 89.12 181 ARG A CA 1
ATOM 1347 C C . ARG A 1 181 ? 15.782 2.839 -26.328 1.00 89.12 181 ARG A C 1
ATOM 1349 O O . ARG A 1 181 ? 14.623 2.782 -26.735 1.00 89.12 181 ARG A O 1
ATOM 1356 N N . ALA A 1 182 ? 16.792 3.292 -27.062 1.00 94.12 182 ALA A N 1
ATOM 1357 C CA . ALA A 1 182 ? 16.650 3.846 -28.403 1.00 94.12 182 ALA A CA 1
ATOM 1358 C C . ALA A 1 182 ? 16.809 2.780 -29.501 1.00 94.12 182 ALA A C 1
ATOM 1360 O O . ALA A 1 182 ? 17.796 2.039 -29.551 1.00 94.12 182 ALA A O 1
ATOM 1361 N N . TYR A 1 183 ? 15.841 2.736 -30.419 1.00 95.06 183 TYR A N 1
ATOM 1362 C CA . TYR A 1 183 ? 15.838 1.852 -31.583 1.00 95.06 183 TYR A CA 1
ATOM 1363 C C . TYR A 1 183 ? 15.545 2.640 -32.861 1.00 95.06 183 TYR A C 1
ATOM 1365 O O . TYR A 1 183 ? 14.463 3.201 -33.029 1.00 95.06 183 TYR A O 1
ATOM 1373 N N . ALA A 1 184 ? 16.492 2.667 -33.790 1.00 96.69 184 ALA A N 1
ATOM 1374 C CA . ALA A 1 184 ? 16.355 3.357 -35.060 1.00 96.69 184 ALA A CA 1
ATOM 1375 C C . ALA A 1 184 ? 15.568 2.543 -36.095 1.00 96.69 184 ALA A C 1
ATOM 1377 O O . ALA A 1 184 ? 15.701 1.320 -36.202 1.00 96.69 184 ALA A O 1
ATOM 1378 N N . THR A 1 185 ? 14.814 3.265 -36.922 1.00 96.88 185 THR A N 1
ATOM 1379 C CA . THR A 1 185 ? 14.431 2.825 -38.265 1.00 96.88 185 THR A CA 1
ATOM 1380 C C . THR A 1 185 ? 15.367 3.485 -39.267 1.00 96.88 185 THR A C 1
ATOM 1382 O O . THR A 1 185 ? 15.299 4.692 -39.505 1.00 96.88 185 THR A O 1
ATOM 1385 N N . VAL A 1 186 ? 16.267 2.692 -39.837 1.00 96.56 186 VAL A N 1
ATOM 1386 C CA . VAL A 1 186 ? 17.264 3.138 -40.812 1.00 96.56 186 VAL A CA 1
ATOM 1387 C C . VAL A 1 186 ? 16.692 2.979 -42.216 1.00 96.56 186 VAL A C 1
ATOM 1389 O O . VAL A 1 186 ? 16.118 1.940 -42.537 1.00 96.56 186 VAL A O 1
ATOM 1392 N N . ALA A 1 187 ? 16.852 3.991 -43.064 1.00 95.00 187 ALA A N 1
ATOM 1393 C CA . ALA A 1 187 ? 16.370 3.979 -44.439 1.00 95.00 187 ALA A CA 1
ATOM 1394 C C . ALA A 1 187 ? 17.498 4.263 -45.435 1.00 95.00 187 ALA A C 1
ATOM 1396 O O . ALA A 1 187 ? 18.431 5.012 -45.145 1.00 95.00 187 ALA A O 1
ATOM 1397 N N . VAL A 1 188 ? 17.386 3.699 -46.636 1.00 93.06 188 VAL A N 1
ATOM 1398 C CA . VAL A 1 188 ? 18.287 3.969 -47.764 1.00 93.06 188 VAL A CA 1
ATOM 1399 C C . VAL A 1 188 ? 17.480 4.365 -48.993 1.00 93.06 188 VAL A C 1
ATOM 1401 O O . VAL A 1 188 ? 16.457 3.750 -49.290 1.00 93.06 188 VAL A O 1
ATOM 1404 N N . GLU A 1 189 ? 17.953 5.363 -49.742 1.00 92.06 189 GLU A N 1
ATOM 1405 C CA . GLU A 1 189 ? 17.337 5.826 -50.997 1.00 92.06 189 GLU A CA 1
ATOM 1406 C C . GLU A 1 189 ? 17.529 4.826 -52.158 1.00 92.06 189 GLU A C 1
ATOM 1408 O O . GLU A 1 189 ? 18.166 5.098 -53.179 1.00 92.06 189 GLU A O 1
ATOM 1413 N N . SER A 1 190 ? 17.027 3.609 -51.975 1.00 89.75 190 SER A N 1
ATOM 1414 C CA . SER A 1 190 ? 17.096 2.495 -52.913 1.00 89.75 190 SER A CA 1
ATOM 1415 C C . SER A 1 190 ? 15.980 1.506 -52.628 1.00 89.75 190 SER A C 1
ATOM 1417 O O . SER A 1 190 ? 15.562 1.369 -51.486 1.00 89.75 190 SER A O 1
ATOM 1419 N N . ASN A 1 191 ? 15.571 0.732 -53.626 1.00 90.00 191 ASN A N 1
ATOM 1420 C CA . ASN A 1 191 ? 14.646 -0.390 -53.468 1.00 90.00 191 ASN A CA 1
ATOM 1421 C C . ASN A 1 191 ? 15.336 -1.774 -53.506 1.00 90.00 191 ASN A C 1
ATOM 1423 O O . ASN A 1 191 ? 14.648 -2.777 -53.325 1.00 90.00 191 ASN A O 1
ATOM 1427 N N . THR A 1 192 ? 16.662 -1.831 -53.710 1.00 89.25 192 THR A N 1
ATOM 1428 C CA . THR A 1 192 ? 17.420 -3.073 -53.991 1.00 89.25 192 THR A CA 1
ATOM 1429 C C . THR A 1 192 ? 18.127 -3.705 -52.787 1.00 89.25 192 THR A C 1
ATOM 1431 O O . THR A 1 192 ? 18.717 -4.776 -52.925 1.00 89.25 192 THR A O 1
ATOM 1434 N N . TYR A 1 193 ? 18.165 -3.031 -51.634 1.00 91.75 193 TYR A N 1
ATOM 1435 C CA . TYR A 1 193 ? 18.815 -3.580 -50.441 1.00 91.75 193 TYR A CA 1
ATOM 1436 C C . TYR A 1 193 ? 17.897 -4.597 -49.766 1.00 91.75 193 TYR A C 1
ATOM 1438 O O . TYR A 1 193 ? 16.724 -4.312 -49.540 1.00 91.75 193 TYR A O 1
ATOM 1446 N N . SER A 1 194 ? 18.432 -5.771 -49.441 1.00 92.06 194 SER A N 1
ATOM 1447 C CA . SER A 1 194 ? 17.690 -6.862 -48.801 1.00 92.06 194 SER A CA 1
ATOM 1448 C C . SER A 1 194 ? 17.901 -6.907 -47.288 1.00 92.06 194 SER A C 1
ATOM 1450 O O . SER A 1 194 ? 16.999 -7.325 -46.560 1.00 92.06 194 SER A O 1
ATOM 1452 N N . ALA A 1 195 ? 19.059 -6.447 -46.801 1.00 93.69 195 ALA A N 1
ATOM 1453 C CA . ALA A 1 195 ? 19.374 -6.420 -45.377 1.00 93.69 195 ALA A CA 1
ATOM 1454 C C . ALA A 1 195 ? 20.402 -5.339 -45.002 1.00 93.69 195 ALA A C 1
ATOM 1456 O O . ALA A 1 195 ? 21.190 -4.871 -45.828 1.00 93.69 195 ALA A O 1
ATOM 1457 N N . MET A 1 196 ? 20.419 -4.999 -43.718 1.00 94.62 196 MET A N 1
ATOM 1458 C CA . MET A 1 196 ? 21.468 -4.248 -43.035 1.00 94.62 196 MET A CA 1
ATOM 1459 C C . MET A 1 196 ? 22.158 -5.187 -42.042 1.00 94.62 196 MET A C 1
ATOM 1461 O O . MET A 1 196 ? 21.499 -5.949 -41.345 1.00 94.62 196 MET A O 1
ATOM 1465 N N . TRP A 1 197 ? 23.480 -5.147 -41.962 1.00 93.88 197 TRP A N 1
ATOM 1466 C CA . TRP A 1 197 ? 24.274 -5.949 -41.037 1.00 93.88 197 TRP A CA 1
ATOM 1467 C C . TRP A 1 197 ? 25.007 -5.044 -40.047 1.00 93.88 197 TRP A C 1
ATOM 1469 O O . TRP A 1 197 ? 25.641 -4.072 -40.454 1.00 93.88 197 TRP A O 1
ATOM 1479 N N . LYS A 1 198 ? 24.927 -5.352 -38.752 1.00 93.12 198 LYS A N 1
ATOM 1480 C CA . LYS A 1 198 ? 25.626 -4.625 -37.684 1.00 93.12 198 LYS A CA 1
ATOM 1481 C C . LYS A 1 198 ? 26.009 -5.591 -36.565 1.00 93.12 198 LYS A C 1
ATOM 1483 O O . LYS A 1 198 ? 25.127 -6.236 -36.002 1.00 93.12 198 LYS A O 1
ATOM 1488 N N . GLY A 1 199 ? 27.295 -5.650 -36.211 1.00 85.00 199 GLY A N 1
ATOM 1489 C CA . GLY A 1 199 ? 27.769 -6.367 -35.022 1.00 85.00 199 GLY A CA 1
ATOM 1490 C C . GLY A 1 199 ? 27.412 -7.855 -35.012 1.00 85.00 199 GLY A C 1
ATOM 1491 O O . GLY A 1 199 ? 27.017 -8.390 -33.982 1.00 85.00 199 GLY A O 1
ATOM 1492 N N . GLY A 1 200 ? 27.469 -8.510 -36.177 1.00 87.31 200 GLY A N 1
ATOM 1493 C CA . GLY A 1 200 ? 27.086 -9.917 -36.333 1.00 87.31 200 GLY A CA 1
ATOM 1494 C C . GLY A 1 200 ? 25.576 -10.174 -36.435 1.00 87.31 200 GLY A C 1
ATOM 1495 O O . GLY A 1 200 ? 25.178 -11.315 -36.657 1.00 87.31 200 GLY A O 1
ATOM 1496 N N . VAL A 1 201 ? 24.733 -9.140 -36.325 1.00 92.00 201 VAL A N 1
ATOM 1497 C CA . VAL A 1 201 ? 23.272 -9.238 -36.455 1.00 92.00 201 VAL A CA 1
ATOM 1498 C C . VAL A 1 201 ? 22.816 -8.723 -37.819 1.00 92.00 201 VAL A C 1
ATOM 1500 O O . VAL A 1 201 ? 23.224 -7.648 -38.264 1.00 92.00 201 VAL A O 1
ATOM 1503 N N . THR A 1 202 ? 21.931 -9.479 -38.469 1.00 94.25 202 THR A N 1
ATOM 1504 C CA . THR A 1 202 ? 21.310 -9.109 -39.747 1.00 94.25 202 THR A CA 1
ATOM 1505 C C . THR A 1 202 ? 19.882 -8.615 -39.525 1.00 94.25 202 THR A C 1
ATOM 1507 O O . THR A 1 202 ? 19.036 -9.345 -39.016 1.00 94.25 202 THR A O 1
ATOM 1510 N N . TYR A 1 203 ? 19.608 -7.393 -39.970 1.00 95.88 203 TYR A N 1
ATOM 1511 C CA . TYR A 1 203 ? 18.306 -6.737 -39.954 1.00 95.88 203 TYR A CA 1
ATOM 1512 C C . TYR A 1 203 ? 17.696 -6.809 -41.363 1.00 95.88 203 TYR A C 1
ATOM 1514 O O . TYR A 1 203 ? 18.227 -6.182 -42.286 1.00 95.88 203 TYR A O 1
ATOM 1522 N N . PRO A 1 204 ? 16.622 -7.588 -41.578 1.00 95.19 204 PRO A N 1
ATOM 1523 C CA . PRO A 1 204 ? 15.988 -7.703 -42.888 1.00 95.19 204 PRO A CA 1
ATOM 1524 C C . PRO A 1 204 ? 15.214 -6.431 -43.253 1.00 95.19 204 PRO A C 1
ATOM 1526 O O . PRO A 1 204 ? 14.761 -5.688 -42.380 1.00 95.19 204 PRO A O 1
ATOM 1529 N N . LYS A 1 205 ? 15.025 -6.203 -44.557 1.00 94.81 205 LYS A N 1
ATOM 1530 C CA . LYS A 1 205 ? 14.133 -5.156 -45.072 1.00 94.81 205 LYS A CA 1
ATOM 1531 C C . LYS A 1 205 ? 12.712 -5.338 -44.523 1.00 94.81 205 LYS A C 1
ATOM 1533 O O . LYS A 1 205 ? 12.153 -6.431 -44.609 1.00 94.81 205 LYS A O 1
ATOM 1538 N N . THR A 1 206 ? 12.113 -4.269 -44.003 1.00 95.19 206 THR A N 1
ATOM 1539 C CA . THR A 1 206 ? 10.801 -4.320 -43.331 1.00 95.19 206 THR A CA 1
ATOM 1540 C C . THR A 1 206 ? 9.630 -3.854 -44.194 1.00 95.19 206 THR A C 1
ATOM 1542 O O . THR A 1 206 ? 8.480 -4.143 -43.870 1.00 95.19 206 THR A O 1
ATOM 1545 N N . ASN A 1 207 ? 9.886 -3.158 -45.302 1.00 90.56 207 ASN A N 1
ATOM 1546 C CA . ASN A 1 207 ? 8.855 -2.592 -46.169 1.00 90.56 207 ASN A CA 1
ATOM 1547 C C . ASN A 1 207 ? 8.779 -3.277 -47.545 1.00 90.56 207 ASN A C 1
ATOM 1549 O O . ASN A 1 207 ? 9.756 -3.820 -48.054 1.00 90.56 207 ASN A O 1
ATOM 1553 N N . THR A 1 208 ? 7.608 -3.225 -48.185 1.00 86.81 208 THR A N 1
ATOM 1554 C CA . THR A 1 208 ? 7.340 -3.908 -49.469 1.00 86.81 208 THR A CA 1
ATOM 1555 C C . THR A 1 208 ? 7.463 -3.002 -50.697 1.00 86.81 208 THR A C 1
ATOM 1557 O O . THR A 1 208 ? 7.584 -3.496 -51.815 1.00 86.81 208 THR A O 1
ATOM 1560 N N . SER A 1 209 ? 7.474 -1.679 -50.516 1.00 83.44 209 SER A N 1
ATOM 1561 C CA . SER A 1 209 ? 7.573 -0.694 -51.601 1.00 83.44 209 SER A CA 1
ATOM 1562 C C . SER A 1 209 ? 8.300 0.575 -51.155 1.00 83.44 209 SER A C 1
ATOM 1564 O O . SER A 1 209 ? 8.216 0.948 -49.987 1.00 83.44 209 SER A O 1
ATOM 1566 N N . GLY A 1 210 ? 8.942 1.272 -52.097 1.00 87.56 210 GLY A N 1
ATOM 1567 C CA . GLY A 1 210 ? 9.679 2.513 -51.836 1.00 87.56 210 GLY A CA 1
ATOM 1568 C C . GLY A 1 210 ? 11.138 2.288 -51.426 1.00 87.56 210 GLY A C 1
ATOM 1569 O O . GLY A 1 210 ? 11.728 1.249 -51.734 1.00 87.56 210 GLY A O 1
ATOM 1570 N N . ASN A 1 211 ? 11.714 3.291 -50.761 1.00 91.94 211 ASN A N 1
ATOM 1571 C CA . ASN A 1 211 ? 13.056 3.247 -50.173 1.00 91.94 211 ASN A CA 1
ATOM 1572 C C . ASN A 1 211 ? 13.135 2.144 -49.111 1.00 91.94 211 ASN A C 1
ATOM 1574 O O . ASN A 1 211 ? 12.204 2.010 -48.329 1.00 91.94 211 ASN A O 1
ATOM 1578 N N . CYS A 1 212 ? 14.198 1.340 -49.085 1.00 94.19 212 CYS A N 1
ATOM 1579 C CA . CYS A 1 212 ? 14.319 0.219 -48.149 1.00 94.19 212 CYS A CA 1
ATOM 1580 C C . CYS A 1 212 ? 14.453 0.728 -46.713 1.00 94.19 212 CYS A C 1
ATOM 1582 O O . CYS A 1 212 ? 15.216 1.662 -46.463 1.00 94.19 212 CYS A O 1
ATOM 1584 N N . GLU A 1 213 ? 13.745 0.078 -45.791 1.00 96.38 213 GLU A N 1
ATOM 1585 C CA . GLU A 1 213 ? 13.731 0.391 -44.361 1.00 96.38 213 GLU A CA 1
ATOM 1586 C C . GLU A 1 213 ? 14.154 -0.831 -43.533 1.00 96.38 213 GLU A C 1
ATOM 1588 O O . GLU A 1 213 ? 13.830 -1.971 -43.873 1.00 96.38 213 GLU A O 1
ATOM 1593 N N . PHE A 1 214 ? 14.873 -0.578 -42.440 1.00 96.81 214 PHE A N 1
ATOM 1594 C CA . PHE A 1 214 ? 15.360 -1.565 -41.476 1.00 96.81 214 PHE A CA 1
ATOM 1595 C C . PHE A 1 214 ? 15.007 -1.063 -40.075 1.00 96.81 214 PHE A C 1
ATOM 1597 O O . PHE A 1 214 ? 15.525 -0.036 -39.638 1.00 96.81 214 PHE A O 1
ATOM 1604 N N . ALA A 1 215 ? 14.081 -1.737 -39.396 1.00 95.50 215 ALA A N 1
ATOM 1605 C CA . ALA A 1 215 ? 13.545 -1.291 -38.109 1.00 95.50 215 ALA A CA 1
ATOM 1606 C C . ALA A 1 215 ? 14.205 -1.999 -36.918 1.00 95.50 215 ALA A C 1
ATOM 1608 O O . ALA A 1 215 ? 14.871 -3.023 -37.074 1.00 95.50 215 ALA A O 1
ATOM 1609 N N . SER A 1 216 ? 13.960 -1.460 -35.721 1.00 93.81 216 SER A N 1
ATOM 1610 C CA . SER A 1 216 ? 14.384 -2.039 -34.439 1.00 93.81 216 SER A CA 1
ATOM 1611 C C . SER A 1 216 ? 15.903 -2.198 -34.290 1.00 93.81 216 SER A C 1
ATOM 1613 O O . SER A 1 216 ? 16.365 -3.078 -33.566 1.00 93.81 216 SER A O 1
ATOM 1615 N N . VAL A 1 217 ? 16.685 -1.338 -34.950 1.00 94.88 217 VAL A N 1
ATOM 1616 C CA . VAL A 1 217 ? 18.148 -1.339 -34.833 1.00 94.88 217 VAL A CA 1
ATOM 1617 C C . VAL A 1 217 ? 18.536 -0.607 -33.543 1.00 94.88 217 VAL A C 1
ATOM 1619 O O . VAL A 1 217 ? 18.276 0.591 -33.455 1.00 94.88 217 VAL A O 1
ATOM 1622 N N . PRO A 1 218 ? 19.144 -1.259 -32.536 1.00 93.94 218 PRO A N 1
ATOM 1623 C CA . PRO A 1 218 ? 19.614 -0.566 -31.343 1.00 93.94 218 PRO A CA 1
ATOM 1624 C C . PRO A 1 218 ? 20.730 0.408 -31.729 1.00 93.94 218 PRO A C 1
ATOM 1626 O O . PRO A 1 218 ? 21.672 0.032 -32.438 1.00 93.94 218 PRO A O 1
ATOM 1629 N N . ILE A 1 219 ? 20.616 1.652 -31.267 1.00 92.75 219 ILE A N 1
ATOM 1630 C CA . ILE A 1 219 ? 21.592 2.708 -31.543 1.00 92.75 219 ILE A CA 1
ATOM 1631 C C . ILE A 1 219 ? 21.960 3.463 -30.270 1.00 92.75 219 ILE A C 1
ATOM 1633 O O . ILE A 1 219 ? 21.121 3.642 -29.393 1.00 92.75 219 ILE A O 1
ATOM 1637 N N . ASP A 1 220 ? 23.203 3.923 -30.222 1.00 91.62 220 ASP A N 1
ATOM 1638 C CA . ASP A 1 220 ? 23.667 4.938 -29.282 1.00 91.62 220 ASP A CA 1
ATOM 1639 C C . ASP A 1 220 ? 23.302 6.317 -29.855 1.00 91.62 220 ASP A C 1
ATOM 1641 O O . ASP A 1 220 ? 23.614 6.623 -31.017 1.00 91.62 220 ASP A O 1
ATOM 1645 N N . LEU A 1 221 ? 22.542 7.101 -29.090 1.00 92.75 221 LEU A N 1
ATOM 1646 C CA . LEU A 1 221 ? 22.095 8.426 -29.514 1.00 92.75 221 LEU A CA 1
ATOM 1647 C C . LEU A 1 221 ? 23.221 9.438 -29.346 1.00 92.75 221 LEU A C 1
ATOM 1649 O O . LEU A 1 221 ? 24.090 9.290 -28.499 1.00 92.75 221 LEU A O 1
ATOM 1653 N N . ASN A 1 222 ? 23.204 10.501 -30.154 1.00 93.94 222 ASN A N 1
ATOM 1654 C CA . ASN A 1 222 ? 24.256 11.525 -30.106 1.00 93.94 222 ASN A CA 1
ATOM 1655 C C . ASN A 1 222 ? 25.659 10.958 -30.409 1.00 93.94 222 ASN A C 1
ATOM 1657 O O . ASN A 1 222 ? 26.677 11.506 -29.982 1.00 93.94 222 ASN A O 1
ATOM 1661 N N . SER A 1 223 ? 25.699 9.853 -31.160 1.00 94.19 223 SER A N 1
ATOM 1662 C CA . SER A 1 223 ? 26.883 9.043 -31.427 1.00 94.19 223 SER A CA 1
ATOM 1663 C C . SER A 1 223 ? 26.883 8.523 -32.867 1.00 94.19 223 SER A C 1
ATOM 1665 O O . SER A 1 223 ? 25.907 8.672 -33.614 1.00 94.19 223 SER A O 1
ATOM 1667 N N . THR A 1 224 ? 28.011 7.944 -33.285 1.00 93.25 224 THR A N 1
ATOM 1668 C CA . THR A 1 224 ? 28.182 7.350 -34.618 1.00 93.25 224 THR A CA 1
ATOM 1669 C C . THR A 1 224 ? 28.128 5.839 -34.522 1.00 93.25 224 THR A C 1
ATOM 1671 O O . THR A 1 224 ? 28.900 5.242 -33.781 1.00 93.25 224 THR A O 1
ATOM 1674 N N . PHE A 1 225 ? 27.277 5.209 -35.329 1.00 92.94 225 PHE A N 1
ATOM 1675 C CA . PHE A 1 225 ? 27.253 3.757 -35.455 1.00 92.94 225 PHE A CA 1
ATOM 1676 C C . PHE A 1 225 ? 27.621 3.309 -36.869 1.00 92.94 225 PHE A C 1
ATOM 1678 O O . PHE A 1 225 ? 27.306 3.962 -37.869 1.00 92.94 225 PHE A O 1
ATOM 1685 N N . TYR A 1 226 ? 28.286 2.157 -36.931 1.00 94.12 226 TYR A N 1
ATOM 1686 C CA . TYR A 1 226 ? 28.791 1.544 -38.155 1.00 94.12 226 TYR A CA 1
ATOM 1687 C C . TYR A 1 226 ? 27.977 0.307 -38.520 1.00 94.12 226 TYR A C 1
ATOM 1689 O O . TYR A 1 226 ? 27.530 -0.439 -37.647 1.00 94.12 226 TYR A O 1
ATOM 1697 N N . PHE A 1 227 ? 27.776 0.088 -39.815 1.00 93.81 227 PHE A N 1
ATOM 1698 C CA . PHE A 1 227 ? 26.996 -1.032 -40.339 1.00 93.81 227 PHE A CA 1
ATOM 1699 C C . PHE A 1 227 ? 27.380 -1.338 -41.789 1.00 93.81 227 PHE A C 1
ATOM 1701 O O . PHE A 1 227 ? 28.064 -0.547 -42.430 1.00 93.81 227 PHE A O 1
ATOM 1708 N N . ALA A 1 228 ? 26.910 -2.459 -42.335 1.00 92.69 228 ALA A N 1
ATOM 1709 C CA . ALA A 1 228 ? 27.057 -2.809 -43.743 1.00 92.69 228 ALA A CA 1
ATOM 1710 C C . ALA A 1 228 ? 25.698 -3.014 -44.426 1.00 92.69 228 ALA A C 1
ATOM 1712 O O . ALA A 1 228 ? 24.796 -3.634 -43.873 1.00 92.69 228 ALA A O 1
ATOM 1713 N N . GLY A 1 229 ? 25.543 -2.501 -45.646 1.00 91.50 229 GLY A N 1
ATOM 1714 C CA . GLY A 1 229 ? 24.351 -2.719 -46.466 1.00 91.50 229 GLY A CA 1
ATOM 1715 C C . GLY A 1 229 ? 24.523 -3.908 -47.411 1.00 91.50 229 GLY A C 1
ATOM 1716 O O . GLY A 1 229 ? 25.498 -3.955 -48.163 1.00 91.50 229 GLY A O 1
ATOM 1717 N N . VAL A 1 230 ? 23.550 -4.821 -47.417 1.00 90.38 230 VAL A N 1
ATOM 1718 C CA . VAL A 1 230 ? 23.489 -6.003 -48.290 1.00 90.38 230 VAL A CA 1
ATOM 1719 C C . VAL A 1 230 ? 22.439 -5.772 -49.379 1.00 90.38 230 VAL A C 1
ATOM 1721 O O . VAL A 1 230 ? 21.288 -5.445 -49.087 1.00 90.38 230 VAL A O 1
ATOM 1724 N N . SER A 1 231 ? 22.835 -5.910 -50.645 1.00 87.44 231 SER A N 1
ATOM 1725 C CA . SER A 1 231 ? 21.985 -5.651 -51.815 1.00 87.44 231 SER A CA 1
ATOM 1726 C C . SER A 1 231 ? 21.893 -6.881 -52.699 1.00 87.44 231 SER A C 1
ATOM 1728 O O . SER A 1 231 ? 22.900 -7.531 -52.953 1.00 87.44 231 SER A O 1
ATOM 1730 N N . GLU A 1 232 ? 20.707 -7.152 -53.241 1.00 81.81 232 GLU A N 1
ATOM 1731 C CA . GLU A 1 232 ? 20.468 -8.291 -54.141 1.00 81.81 232 GLU A CA 1
ATOM 1732 C C . GLU A 1 232 ? 21.262 -8.183 -55.450 1.00 81.81 232 GLU A C 1
ATOM 1734 O O . GLU A 1 232 ? 21.519 -9.173 -56.128 1.00 81.81 232 GLU A O 1
ATOM 1739 N N . SER A 1 233 ? 21.653 -6.962 -55.819 1.00 75.81 233 SER A N 1
ATOM 1740 C CA . SER A 1 233 ? 22.368 -6.670 -57.063 1.00 75.81 233 SER A CA 1
ATOM 1741 C C . SER A 1 233 ? 23.893 -6.614 -56.905 1.00 75.81 233 SER A C 1
ATOM 1743 O O . SER A 1 233 ? 24.575 -6.285 -57.875 1.00 75.81 233 SER A O 1
ATOM 1745 N N . MET A 1 234 ? 24.444 -6.858 -55.705 1.00 72.81 234 MET A N 1
ATOM 1746 C CA . MET A 1 234 ? 25.882 -6.720 -55.432 1.00 72.81 234 MET A CA 1
ATOM 1747 C C . MET A 1 234 ? 26.456 -7.948 -54.708 1.00 72.81 234 MET A C 1
ATOM 1749 O O . MET A 1 234 ? 25.841 -8.425 -53.761 1.00 72.81 234 MET A O 1
ATOM 1753 N N . PRO A 1 235 ? 27.648 -8.438 -55.104 1.00 72.94 235 PRO A N 1
ATOM 1754 C CA . PRO A 1 235 ? 28.241 -9.638 -54.513 1.00 72.94 235 PRO A CA 1
ATOM 1755 C C . PRO A 1 235 ? 28.901 -9.410 -53.144 1.00 72.94 235 PRO A C 1
ATOM 1757 O O . PRO A 1 235 ? 29.111 -10.381 -52.429 1.00 72.94 235 PRO A O 1
ATOM 1760 N N . VAL A 1 236 ? 29.242 -8.165 -52.777 1.00 83.19 236 VAL A N 1
ATOM 1761 C CA . VAL A 1 236 ? 29.953 -7.836 -51.526 1.00 83.19 236 VAL A CA 1
ATOM 1762 C C . VAL A 1 236 ? 29.220 -6.708 -50.781 1.00 83.19 236 VAL A C 1
ATOM 1764 O O . VAL A 1 236 ? 28.929 -5.677 -51.404 1.00 83.19 236 VAL A O 1
ATOM 1767 N N . PRO A 1 237 ? 28.909 -6.867 -49.478 1.00 88.81 237 PRO A N 1
ATOM 1768 C CA . PRO A 1 237 ? 28.330 -5.814 -48.642 1.00 88.81 237 PRO A CA 1
ATOM 1769 C C . PRO A 1 237 ? 29.221 -4.571 -48.539 1.00 88.81 237 PRO A C 1
ATOM 1771 O O . PRO A 1 237 ? 30.444 -4.646 -48.624 1.00 88.81 237 PRO A O 1
ATOM 1774 N N . ILE A 1 238 ? 28.610 -3.403 -48.325 1.00 86.88 238 ILE A N 1
ATOM 1775 C CA . ILE A 1 238 ? 29.336 -2.124 -48.245 1.00 86.88 238 ILE A CA 1
ATOM 1776 C C . ILE A 1 238 ? 29.151 -1.509 -46.862 1.00 86.88 238 ILE A C 1
ATOM 1778 O O . ILE A 1 238 ? 28.013 -1.330 -46.437 1.00 86.88 238 ILE A O 1
ATOM 1782 N N . ALA A 1 239 ? 30.251 -1.149 -46.195 1.00 90.06 239 ALA A N 1
ATOM 1783 C CA . ALA A 1 239 ? 30.227 -0.494 -44.888 1.00 90.06 239 ALA A CA 1
ATOM 1784 C C . ALA A 1 239 ? 29.848 0.999 -44.979 1.00 90.06 239 ALA A C 1
ATOM 1786 O O . ALA A 1 239 ? 30.303 1.708 -45.883 1.00 90.06 239 ALA A O 1
ATOM 1787 N N . PHE A 1 240 ? 29.069 1.485 -44.017 1.00 91.56 240 PHE A N 1
ATOM 1788 C CA . PHE A 1 240 ? 28.577 2.857 -43.882 1.00 91.56 240 PHE A CA 1
ATOM 1789 C C . PHE A 1 240 ? 28.606 3.298 -42.413 1.00 91.56 240 PHE A C 1
ATOM 1791 O O . PHE A 1 240 ? 28.667 2.459 -41.510 1.00 91.56 240 PHE A O 1
ATOM 1798 N N . SER A 1 241 ? 28.508 4.608 -42.178 1.00 92.69 241 SER A N 1
ATOM 1799 C CA . SER A 1 241 ? 28.275 5.158 -40.844 1.00 92.69 241 SER A CA 1
ATOM 1800 C C . SER A 1 241 ? 27.137 6.178 -40.842 1.00 92.69 241 SER A C 1
ATOM 1802 O O . SER A 1 241 ? 26.906 6.891 -41.828 1.00 92.69 241 SER A O 1
ATOM 1804 N N . LEU A 1 242 ? 26.434 6.243 -39.715 1.00 94.44 242 LEU A N 1
ATOM 1805 C CA . LEU A 1 242 ? 25.420 7.249 -39.417 1.00 94.44 242 LEU A CA 1
ATOM 1806 C C . LEU A 1 242 ? 25.723 7.854 -38.051 1.00 94.44 242 LEU A C 1
ATOM 1808 O O . LEU A 1 242 ? 25.919 7.123 -37.082 1.00 94.44 242 LEU A O 1
ATOM 1812 N N . THR A 1 243 ? 25.741 9.178 -37.987 1.00 95.06 243 THR A N 1
ATOM 1813 C CA . THR A 1 243 ? 25.841 9.933 -36.735 1.00 95.06 243 THR A CA 1
ATOM 1814 C C . THR A 1 243 ? 24.474 10.507 -36.419 1.00 95.06 243 THR A C 1
ATOM 1816 O O . THR A 1 243 ? 23.901 11.167 -37.283 1.00 95.06 243 THR A O 1
ATOM 1819 N N . THR A 1 244 ? 23.936 10.248 -35.229 1.00 95.69 244 THR A N 1
ATOM 1820 C CA . THR A 1 244 ? 22.658 10.830 -34.786 1.00 95.69 244 THR A CA 1
ATOM 1821 C C . THR A 1 244 ? 22.892 12.021 -33.870 1.00 95.69 244 THR A C 1
ATOM 1823 O O . THR A 1 244 ? 23.907 12.070 -33.184 1.00 95.69 244 THR A O 1
ATOM 1826 N N . GLU A 1 245 ? 21.960 12.971 -33.856 1.00 95.44 245 GLU A N 1
ATOM 1827 C CA . GLU A 1 245 ? 21.953 14.098 -32.921 1.00 95.44 245 GLU A CA 1
ATOM 1828 C C . GLU A 1 245 ? 20.507 14.432 -32.521 1.00 95.44 245 GLU A C 1
ATOM 1830 O O . GLU A 1 245 ? 19.634 14.594 -33.381 1.00 95.44 245 GLU A O 1
ATOM 1835 N N . ILE A 1 246 ? 20.256 14.499 -31.212 1.00 94.50 246 ILE A N 1
ATOM 1836 C CA . ILE A 1 246 ? 18.975 14.843 -30.592 1.00 94.50 246 ILE A CA 1
ATOM 1837 C C . ILE A 1 246 ? 19.205 15.415 -29.186 1.00 94.50 246 ILE A C 1
ATOM 1839 O O . ILE A 1 246 ? 20.015 14.908 -28.409 1.00 94.50 246 ILE A O 1
ATOM 1843 N N . GLN A 1 247 ? 18.477 16.473 -28.828 1.00 91.56 247 GLN A N 1
ATOM 1844 C CA . GLN A 1 247 ? 18.576 17.047 -27.487 1.00 91.56 247 GLN A CA 1
ATOM 1845 C C . GLN A 1 247 ? 17.923 16.122 -26.454 1.00 91.56 247 GLN A C 1
ATOM 1847 O O . GLN A 1 247 ? 16.718 15.895 -26.493 1.00 91.56 247 GLN A O 1
ATOM 1852 N N . GLU A 1 248 ? 18.709 15.648 -25.495 1.00 88.88 248 GLU A N 1
ATOM 1853 C CA . GLU A 1 248 ? 18.228 14.820 -24.393 1.00 88.88 248 GLU A CA 1
ATOM 1854 C C . GLU A 1 248 ? 17.871 15.665 -23.155 1.00 88.88 248 GLU A C 1
ATOM 1856 O O . GLU A 1 248 ? 18.553 16.655 -22.872 1.00 88.88 248 GLU A O 1
ATOM 1861 N N . PRO A 1 249 ? 16.810 15.310 -22.406 1.00 87.50 249 PRO A N 1
ATOM 1862 C CA . PRO A 1 249 ? 16.506 15.930 -21.123 1.00 87.50 249 PRO A CA 1
ATOM 1863 C C . PRO A 1 249 ? 17.655 15.784 -20.121 1.00 87.50 249 PRO A C 1
ATOM 1865 O O . PRO A 1 249 ? 18.240 14.706 -19.980 1.00 87.50 249 PRO A O 1
ATOM 1868 N N . ASP A 1 250 ? 17.931 16.850 -19.372 1.00 87.38 250 ASP A N 1
ATOM 1869 C CA . ASP A 1 250 ? 18.912 16.815 -18.290 1.00 87.38 250 ASP A CA 1
ATOM 1870 C C . ASP A 1 250 ? 18.471 15.855 -17.175 1.00 87.38 250 ASP A C 1
ATOM 1872 O O . ASP A 1 250 ? 17.302 15.812 -16.788 1.00 87.38 250 ASP A O 1
ATOM 1876 N N . SER A 1 251 ? 19.431 15.131 -16.601 1.00 92.19 251 SER A N 1
ATOM 1877 C CA . SER A 1 251 ? 19.235 14.287 -15.421 1.00 92.19 251 SER A CA 1
ATOM 1878 C C . SER A 1 251 ? 20.335 14.504 -14.375 1.00 92.19 251 SER A C 1
ATOM 1880 O O . SER A 1 251 ? 21.375 15.125 -14.639 1.00 92.19 251 SER A O 1
ATOM 1882 N N . PHE A 1 252 ? 20.098 14.055 -13.142 1.00 93.56 252 PHE A N 1
ATOM 1883 C CA . PHE A 1 252 ? 21.106 14.043 -12.077 1.00 93.56 252 PHE A CA 1
ATOM 1884 C C . PHE A 1 252 ? 20.855 12.909 -11.079 1.00 93.56 252 PHE A C 1
ATOM 1886 O O . PHE A 1 252 ? 19.723 12.457 -10.907 1.00 93.56 252 PHE A O 1
ATOM 1893 N N . SER A 1 253 ? 21.924 12.436 -10.437 1.00 95.75 253 SER A N 1
ATOM 1894 C CA . SER A 1 253 ? 21.879 11.300 -9.512 1.00 95.75 253 SER A CA 1
ATOM 1895 C C . SER A 1 253 ? 21.294 11.669 -8.149 1.00 95.75 253 SER A C 1
ATOM 1897 O O . SER A 1 253 ? 21.468 12.788 -7.664 1.00 95.75 253 SER A O 1
ATOM 1899 N N . LEU A 1 254 ? 20.647 10.698 -7.508 1.00 97.44 254 LEU A N 1
ATOM 1900 C CA . LEU A 1 254 ? 20.090 10.811 -6.161 1.00 97.44 254 LEU A CA 1
ATOM 1901 C C . LEU A 1 254 ? 20.984 10.097 -5.140 1.00 97.44 254 LEU A C 1
ATOM 1903 O O . LEU A 1 254 ? 21.609 9.078 -5.438 1.00 97.44 254 LEU A O 1
ATOM 1907 N N . SER A 1 255 ? 21.010 10.606 -3.909 1.00 97.56 255 SER A N 1
ATOM 1908 C CA . SER A 1 255 ? 21.641 9.922 -2.775 1.00 97.56 255 SER A CA 1
ATOM 1909 C C . SER A 1 255 ? 20.731 8.808 -2.259 1.00 97.56 255 SER A C 1
ATOM 1911 O O . SER A 1 255 ? 19.586 9.067 -1.899 1.00 97.56 255 SER A O 1
ATOM 1913 N N . ILE A 1 256 ? 21.228 7.573 -2.200 1.00 98.31 256 ILE A N 1
ATOM 1914 C CA . ILE A 1 256 ? 20.400 6.391 -1.919 1.00 98.31 256 ILE A CA 1
ATOM 1915 C C . ILE A 1 256 ? 20.527 5.954 -0.456 1.00 98.31 256 ILE A C 1
ATOM 1917 O O . ILE A 1 256 ? 21.631 5.737 0.043 1.00 98.31 256 ILE A O 1
ATOM 1921 N N . THR A 1 257 ? 19.389 5.722 0.198 1.00 98.25 257 THR A N 1
ATOM 1922 C CA . THR A 1 257 ? 19.272 5.017 1.482 1.00 98.25 257 THR A CA 1
ATOM 1923 C C . THR A 1 257 ? 18.393 3.784 1.298 1.00 98.25 257 THR A C 1
ATOM 1925 O O . THR A 1 257 ? 17.273 3.882 0.811 1.00 98.25 257 THR A O 1
ATOM 1928 N N . ASN A 1 258 ? 18.883 2.607 1.686 1.00 97.56 258 ASN A N 1
ATOM 1929 C CA . ASN A 1 258 ? 18.129 1.359 1.567 1.00 97.56 258 ASN A CA 1
ATOM 1930 C C . ASN A 1 258 ? 17.812 0.809 2.960 1.00 97.56 258 ASN A C 1
ATOM 1932 O O . ASN A 1 258 ? 18.723 0.382 3.670 1.00 97.56 258 ASN A O 1
ATOM 1936 N N . ASN A 1 259 ? 16.532 0.776 3.331 1.00 94.75 259 ASN A N 1
ATOM 1937 C CA . ASN A 1 259 ? 16.073 0.282 4.635 1.00 94.75 259 ASN A CA 1
ATOM 1938 C C . ASN A 1 259 ? 15.818 -1.233 4.647 1.00 94.75 259 ASN A C 1
ATOM 1940 O O . ASN A 1 259 ? 15.585 -1.818 5.702 1.00 94.75 259 ASN A O 1
ATOM 1944 N N . THR A 1 260 ? 15.878 -1.890 3.486 1.00 89.31 260 THR A N 1
ATOM 1945 C CA . THR A 1 260 ? 15.700 -3.339 3.349 1.00 89.31 260 THR A CA 1
ATOM 1946 C C . THR A 1 260 ? 16.710 -3.922 2.363 1.00 89.31 260 THR A C 1
ATOM 1948 O O . THR A 1 260 ? 17.032 -3.319 1.340 1.00 89.31 260 THR A O 1
ATOM 1951 N N . GLY A 1 261 ? 17.224 -5.119 2.657 1.00 88.50 261 GLY A N 1
ATOM 1952 C CA . GLY A 1 261 ? 18.166 -5.811 1.769 1.00 88.50 261 GLY A CA 1
ATOM 1953 C C . GLY A 1 261 ? 17.504 -6.427 0.533 1.00 88.50 261 GLY A C 1
ATOM 1954 O O . GLY A 1 261 ? 18.190 -6.720 -0.442 1.00 88.50 261 GLY A O 1
ATOM 1955 N N . MET A 1 262 ? 16.183 -6.632 0.564 1.00 86.75 262 MET A N 1
ATOM 1956 C CA . MET A 1 262 ? 15.452 -7.311 -0.511 1.00 86.75 262 MET A CA 1
ATOM 1957 C C . MET A 1 262 ? 15.067 -6.374 -1.663 1.00 86.75 262 MET A C 1
ATOM 1959 O O . MET A 1 262 ? 15.019 -6.816 -2.803 1.00 86.75 262 MET A O 1
ATOM 1963 N N . PHE A 1 263 ? 14.815 -5.096 -1.383 1.00 93.44 263 PHE A N 1
ATOM 1964 C CA . PHE A 1 263 ? 14.436 -4.072 -2.362 1.00 93.44 263 PHE A CA 1
ATOM 1965 C C . PHE A 1 263 ? 15.432 -2.916 -2.294 1.00 93.44 263 PHE A C 1
ATOM 1967 O O . PHE A 1 263 ? 15.161 -1.866 -1.724 1.00 93.44 263 PHE A O 1
ATOM 1974 N N . LYS A 1 264 ? 16.635 -3.182 -2.804 1.00 95.44 264 LYS A N 1
ATOM 1975 C CA . LYS A 1 264 ? 17.788 -2.292 -2.705 1.00 95.44 264 LYS A CA 1
ATOM 1976 C C . LYS A 1 264 ? 18.057 -1.622 -4.053 1.00 95.44 264 LYS A C 1
ATOM 1978 O O . LYS A 1 264 ? 18.342 -2.315 -5.031 1.00 95.44 264 LYS A O 1
ATOM 1983 N N . ALA A 1 265 ? 18.024 -0.294 -4.079 1.00 97.06 265 ALA A N 1
ATOM 1984 C CA . ALA A 1 265 ? 18.506 0.510 -5.192 1.00 97.06 265 ALA A CA 1
ATOM 1985 C C . ALA A 1 265 ? 20.039 0.576 -5.167 1.00 97.06 265 ALA A C 1
ATOM 1987 O O . ALA A 1 265 ? 20.663 0.772 -4.118 1.00 97.06 265 ALA A O 1
ATOM 1988 N N . ASP A 1 266 ? 20.634 0.377 -6.334 1.00 96.25 266 ASP A N 1
ATOM 1989 C CA . ASP A 1 266 ? 22.069 0.452 -6.581 1.00 96.25 266 ASP A CA 1
ATOM 1990 C C . ASP A 1 266 ? 22.457 1.791 -7.213 1.00 96.25 266 ASP A C 1
ATOM 1992 O O . ASP A 1 266 ? 23.404 2.434 -6.767 1.00 96.25 266 ASP A O 1
ATOM 1996 N N . SER A 1 267 ? 21.660 2.239 -8.184 1.00 95.69 267 SER A N 1
ATOM 1997 C CA . SER A 1 267 ? 21.752 3.562 -8.786 1.00 95.69 267 SER A CA 1
ATOM 1998 C C . SER A 1 267 ? 20.366 4.194 -8.884 1.00 95.69 267 SER A C 1
ATOM 2000 O O . SER A 1 267 ? 19.345 3.503 -8.958 1.00 95.69 267 SER A O 1
ATOM 2002 N N . ALA A 1 268 ? 20.332 5.522 -8.832 1.00 97.00 268 ALA A N 1
ATOM 2003 C CA . ALA A 1 268 ? 19.113 6.300 -8.937 1.00 97.00 268 ALA A CA 1
ATOM 2004 C C . ALA A 1 268 ? 19.421 7.669 -9.540 1.00 97.00 268 ALA A C 1
ATOM 2006 O O . ALA A 1 268 ? 20.357 8.344 -9.105 1.00 97.00 268 ALA A O 1
ATOM 2007 N N . SER A 1 269 ? 18.627 8.088 -10.517 1.00 95.19 269 SER A N 1
ATOM 2008 C CA . SER A 1 269 ? 18.663 9.429 -11.090 1.00 95.19 269 SER A CA 1
ATOM 2009 C C . SER A 1 269 ? 17.252 9.942 -11.348 1.00 95.19 269 SER A C 1
ATOM 2011 O O . SER A 1 269 ? 16.290 9.174 -11.412 1.00 95.19 269 SER A O 1
ATOM 2013 N N . ILE A 1 270 ? 17.123 11.260 -11.450 1.00 95.06 270 ILE A N 1
ATOM 2014 C CA . ILE A 1 270 ? 15.852 11.920 -11.723 1.00 95.06 270 ILE A CA 1
ATOM 2015 C C . ILE A 1 270 ? 15.945 12.726 -13.017 1.00 95.06 270 ILE A C 1
ATOM 2017 O O . ILE A 1 270 ? 16.933 13.424 -13.258 1.00 95.06 270 ILE A O 1
ATOM 2021 N N . ILE A 1 271 ? 14.902 12.622 -13.838 1.00 93.31 271 ILE A N 1
ATOM 2022 C CA . ILE A 1 271 ? 14.698 13.417 -15.051 1.00 93.31 271 ILE A CA 1
ATOM 2023 C C . ILE A 1 271 ? 13.504 14.346 -14.784 1.00 93.31 271 ILE A C 1
ATOM 2025 O O . ILE A 1 271 ? 12.358 13.889 -14.858 1.00 93.31 271 ILE A O 1
ATOM 2029 N N . PRO A 1 272 ? 13.729 15.612 -14.390 1.00 90.81 272 PRO A N 1
ATOM 2030 C CA . PRO A 1 272 ? 12.650 16.555 -14.124 1.00 90.81 272 PRO A CA 1
ATOM 2031 C C . PRO A 1 272 ? 11.978 17.020 -15.420 1.00 90.81 272 PRO A C 1
ATOM 2033 O O . PRO A 1 272 ? 12.628 17.221 -16.444 1.00 90.81 272 PRO A O 1
ATOM 2036 N N . VAL A 1 273 ? 10.672 17.262 -15.346 1.00 87.00 273 VAL A N 1
ATOM 2037 C CA . VAL A 1 273 ? 9.864 17.810 -16.439 1.00 87.00 273 VAL A CA 1
ATOM 2038 C C . VAL A 1 273 ? 9.415 19.227 -16.069 1.00 87.00 273 VAL A C 1
ATOM 2040 O O . VAL A 1 273 ? 9.224 19.557 -14.897 1.00 87.00 273 VAL A O 1
ATOM 2043 N N . ALA A 1 274 ? 9.263 20.099 -17.069 1.00 78.69 274 ALA A N 1
ATOM 2044 C CA . ALA A 1 274 ? 8.933 21.513 -16.865 1.00 78.69 274 ALA A CA 1
ATOM 2045 C C . ALA A 1 274 ? 7.576 21.751 -16.167 1.00 78.69 274 ALA A C 1
ATOM 2047 O O . ALA A 1 274 ? 7.382 22.800 -15.556 1.00 78.69 274 ALA A O 1
ATOM 2048 N N . ASP A 1 275 ? 6.654 20.789 -16.235 1.00 82.31 275 ASP A N 1
ATOM 2049 C CA . ASP A 1 275 ? 5.352 20.823 -15.555 1.00 82.31 275 ASP A CA 1
ATOM 2050 C C . ASP A 1 275 ? 5.434 20.473 -14.053 1.00 82.31 275 ASP A C 1
ATOM 2052 O O . ASP A 1 275 ? 4.436 20.550 -13.337 1.00 82.31 275 ASP A O 1
ATOM 2056 N N . GLY A 1 276 ? 6.624 20.122 -13.558 1.00 81.06 276 GLY A N 1
ATOM 2057 C CA . GLY A 1 276 ? 6.869 19.725 -12.176 1.00 81.06 276 GLY A CA 1
ATOM 2058 C C . GLY A 1 276 ? 6.715 18.227 -11.908 1.00 81.06 276 GLY A C 1
ATOM 2059 O O . GLY A 1 276 ? 6.946 17.813 -10.772 1.00 81.06 276 GLY A O 1
ATOM 2060 N N . SER A 1 277 ? 6.356 17.418 -12.909 1.00 90.31 277 SER A N 1
ATOM 2061 C CA . SER A 1 277 ? 6.494 15.958 -12.857 1.00 90.31 277 SER A CA 1
ATOM 2062 C C . SER A 1 277 ? 7.957 15.535 -13.047 1.00 90.31 277 SER A C 1
ATOM 2064 O O . SER A 1 277 ? 8.840 16.360 -13.312 1.00 90.31 277 SER A O 1
ATOM 2066 N N . ALA A 1 278 ? 8.244 14.246 -12.875 1.00 93.38 278 ALA A N 1
ATOM 2067 C CA . ALA A 1 278 ? 9.576 13.709 -13.123 1.00 93.38 278 ALA A CA 1
ATOM 2068 C C . ALA A 1 278 ? 9.537 12.222 -13.474 1.00 93.38 278 ALA A C 1
ATOM 2070 O O . ALA A 1 278 ? 8.548 11.539 -13.229 1.00 93.38 278 ALA A O 1
ATOM 2071 N N . THR A 1 279 ? 10.638 11.703 -14.009 1.00 93.62 279 THR A N 1
ATOM 2072 C CA . THR A 1 279 ? 10.875 10.258 -14.109 1.00 93.62 279 THR A CA 1
ATOM 2073 C C . THR A 1 279 ? 12.006 9.869 -13.169 1.00 93.62 279 THR A C 1
ATOM 2075 O O . THR A 1 279 ? 13.117 10.387 -13.292 1.00 93.62 279 THR A O 1
ATOM 2078 N N . LEU A 1 280 ? 11.729 8.954 -12.239 1.00 95.69 280 LEU A N 1
ATOM 2079 C CA . LEU A 1 280 ? 12.753 8.272 -11.453 1.00 95.69 280 LEU A CA 1
ATOM 2080 C C . LEU A 1 280 ? 13.313 7.118 -12.280 1.00 95.69 280 LEU A C 1
ATOM 2082 O O . LEU A 1 280 ? 12.580 6.204 -12.651 1.00 95.69 280 LEU A O 1
ATOM 2086 N N . VAL A 1 281 ? 14.617 7.142 -12.527 1.00 94.94 281 VAL A N 1
ATOM 2087 C CA . VAL A 1 281 ? 15.353 6.023 -13.110 1.00 94.94 281 VAL A CA 1
ATOM 2088 C C . VAL A 1 281 ? 16.092 5.327 -11.976 1.00 94.94 281 VAL A C 1
ATOM 2090 O O . VAL A 1 281 ? 16.975 5.920 -11.363 1.00 94.94 281 VAL A O 1
ATOM 2093 N N . MET A 1 282 ? 15.710 4.094 -11.654 1.00 95.62 282 MET A N 1
ATOM 2094 C CA . MET A 1 282 ? 16.242 3.349 -10.511 1.00 95.62 282 MET A CA 1
ATOM 2095 C C . MET A 1 282 ? 16.680 1.956 -10.945 1.00 95.62 282 MET A C 1
ATOM 2097 O O . MET A 1 282 ? 15.848 1.158 -11.375 1.00 95.62 282 MET A O 1
ATOM 2101 N N . ALA A 1 283 ? 17.958 1.628 -10.763 1.00 95.62 283 ALA A N 1
ATOM 2102 C CA . ALA A 1 283 ? 18.445 0.266 -10.941 1.00 95.62 283 ALA A CA 1
ATOM 2103 C C . ALA A 1 283 ? 18.475 -0.472 -9.603 1.00 95.62 283 ALA A C 1
ATOM 2105 O O . ALA A 1 283 ? 19.059 0.005 -8.626 1.00 95.62 283 ALA A O 1
ATOM 2106 N N . LEU A 1 284 ? 17.864 -1.654 -9.551 1.00 95.69 284 LEU A N 1
ATOM 2107 C CA . LEU A 1 284 ? 17.933 -2.518 -8.377 1.00 95.69 284 LEU A CA 1
ATOM 2108 C C . LEU A 1 284 ? 19.229 -3.332 -8.383 1.00 95.69 284 LEU A C 1
ATOM 2110 O O . LEU A 1 284 ? 19.698 -3.790 -9.424 1.00 95.69 284 LEU A O 1
ATOM 2114 N N . SER A 1 285 ? 19.789 -3.579 -7.198 1.00 93.88 285 SER A N 1
ATOM 2115 C CA . SER A 1 285 ? 20.989 -4.415 -7.062 1.00 93.88 285 SER A CA 1
ATOM 2116 C C . SER A 1 285 ? 20.716 -5.906 -7.295 1.00 93.88 285 SER A C 1
ATOM 2118 O O . SER A 1 285 ? 21.648 -6.681 -7.482 1.00 93.88 285 SER A O 1
ATOM 2120 N N . GLY A 1 286 ? 19.453 -6.329 -7.190 1.00 90.06 286 GLY A N 1
ATOM 2121 C CA . GLY A 1 286 ? 19.018 -7.710 -7.386 1.00 90.06 286 GLY A CA 1
ATOM 2122 C C . GLY A 1 286 ? 18.241 -7.889 -8.688 1.00 90.06 286 GLY A C 1
ATOM 2123 O O . GLY A 1 286 ? 17.628 -6.956 -9.190 1.00 90.06 286 GLY A O 1
ATOM 2124 N N . THR A 1 287 ? 18.211 -9.119 -9.199 1.00 90.31 287 THR A N 1
ATOM 2125 C CA . THR A 1 287 ? 17.553 -9.480 -10.470 1.00 90.31 287 THR A CA 1
ATOM 2126 C C . THR A 1 287 ? 16.220 -10.214 -10.284 1.00 90.31 287 THR A C 1
ATOM 2128 O O . THR A 1 287 ? 15.641 -10.733 -11.230 1.00 90.31 287 THR A O 1
ATOM 2131 N N . SER A 1 288 ? 15.729 -10.320 -9.044 1.00 90.12 288 SER A N 1
ATOM 2132 C CA . SER A 1 288 ? 14.550 -11.140 -8.713 1.00 90.12 288 SER A CA 1
ATOM 2133 C C . SER A 1 288 ? 13.206 -10.467 -9.004 1.00 90.12 288 SER A C 1
ATOM 2135 O O . SER A 1 288 ? 12.189 -11.163 -9.066 1.00 90.12 288 SER A O 1
ATOM 2137 N N . TYR A 1 289 ? 13.197 -9.142 -9.145 1.00 94.62 289 TYR A N 1
ATOM 2138 C CA . TYR A 1 289 ? 12.011 -8.335 -9.410 1.00 94.62 289 TYR A CA 1
ATOM 2139 C C . TYR A 1 289 ? 12.145 -7.720 -10.802 1.00 94.62 289 TYR A C 1
ATOM 2141 O O . TYR A 1 289 ? 12.899 -6.771 -10.969 1.00 94.62 289 TYR A O 1
ATOM 2149 N N . GLU A 1 290 ? 11.453 -8.282 -11.794 1.00 94.00 290 GLU A N 1
ATOM 2150 C CA . GLU A 1 290 ? 11.431 -7.754 -13.174 1.00 94.00 290 GLU A CA 1
ATOM 2151 C C . GLU A 1 290 ? 10.311 -6.731 -13.386 1.00 94.00 290 GLU A C 1
ATOM 2153 O O . GLU A 1 290 ? 10.341 -5.972 -14.349 1.00 94.00 290 GLU A O 1
ATOM 2158 N N . TRP A 1 291 ? 9.335 -6.699 -12.477 1.00 96.81 291 TRP A N 1
ATOM 2159 C CA . TRP A 1 291 ? 8.139 -5.877 -12.591 1.00 96.81 291 TRP A CA 1
ATOM 2160 C C . TRP A 1 291 ? 7.788 -5.247 -11.250 1.00 96.81 291 TRP A C 1
ATOM 2162 O O . TRP A 1 291 ? 7.905 -5.887 -10.198 1.00 96.81 291 TRP A O 1
ATOM 2172 N N . LEU A 1 292 ? 7.319 -4.004 -11.302 1.00 97.94 292 LEU A N 1
ATOM 2173 C CA . LEU A 1 292 ? 6.733 -3.294 -10.175 1.00 97.94 292 LEU A CA 1
ATOM 2174 C C . LEU A 1 292 ? 5.298 -2.900 -10.517 1.00 97.94 292 LEU A C 1
ATOM 2176 O O . LEU A 1 292 ? 5.022 -2.433 -11.617 1.00 97.94 292 LEU A O 1
ATOM 2180 N N . TYR A 1 293 ? 4.400 -3.029 -9.553 1.00 98.31 293 TYR A N 1
ATOM 2181 C CA . TYR A 1 293 ? 3.078 -2.418 -9.599 1.00 98.31 293 TYR A CA 1
ATOM 2182 C C . TYR A 1 293 ? 3.070 -1.186 -8.684 1.00 98.31 293 TYR A C 1
ATOM 2184 O O . TYR A 1 293 ? 3.434 -1.282 -7.514 1.00 98.31 293 TYR A O 1
ATOM 2192 N N . MET A 1 294 ? 2.710 -0.017 -9.206 1.00 96.94 294 MET A N 1
ATOM 2193 C CA . MET A 1 294 ? 2.662 1.252 -8.474 1.00 96.94 294 MET A CA 1
ATOM 2194 C C . MET A 1 294 ? 1.339 1.368 -7.707 1.00 96.94 294 MET A C 1
ATOM 2196 O O . MET A 1 294 ? 0.310 1.727 -8.276 1.00 96.94 294 MET A O 1
ATOM 2200 N N . GLY A 1 295 ? 1.362 1.052 -6.415 1.00 95.62 295 GLY A N 1
ATOM 2201 C CA . GLY A 1 295 ? 0.194 1.028 -5.535 1.00 95.62 295 GLY A CA 1
ATOM 2202 C C . GLY A 1 295 ? 0.379 0.081 -4.348 1.00 95.62 295 GLY A C 1
ATOM 2203 O O . GLY A 1 295 ? 1.461 -0.473 -4.144 1.00 95.62 295 GLY A O 1
ATOM 2204 N N . THR A 1 296 ? -0.675 -0.102 -3.551 1.00 95.44 296 THR A N 1
ATOM 2205 C CA . THR A 1 296 ? -0.649 -1.011 -2.391 1.00 95.44 296 THR A CA 1
ATOM 2206 C C . THR A 1 296 ? -0.803 -2.475 -2.809 1.00 95.44 296 THR A C 1
ATOM 2208 O O . THR A 1 296 ? -1.194 -2.785 -3.939 1.00 95.44 296 THR A O 1
ATOM 2211 N N . TYR A 1 297 ? -0.527 -3.395 -1.879 1.00 95.31 297 TYR A N 1
ATOM 2212 C CA . TYR A 1 297 ? -0.720 -4.831 -2.093 1.00 95.31 297 TYR A CA 1
ATOM 2213 C C . TYR A 1 297 ? -2.154 -5.157 -2.523 1.00 95.31 297 TYR A C 1
ATOM 2215 O O . TYR A 1 297 ? -2.369 -5.877 -3.492 1.00 95.31 297 TYR A O 1
ATOM 2223 N N . GLU A 1 298 ? -3.144 -4.582 -1.852 1.00 94.31 298 GLU A N 1
ATOM 2224 C CA . GLU A 1 298 ? -4.558 -4.873 -2.079 1.00 94.31 298 GLU A CA 1
ATOM 2225 C C . GLU A 1 298 ? -5.030 -4.371 -3.444 1.00 94.31 298 GLU A C 1
ATOM 2227 O O . GLU A 1 298 ? -5.854 -5.020 -4.088 1.00 94.31 298 GLU A O 1
ATOM 2232 N N . GLN A 1 299 ? -4.490 -3.235 -3.895 1.00 96.50 299 GLN A N 1
ATOM 2233 C CA . GLN A 1 299 ? -4.731 -2.720 -5.240 1.00 96.50 299 GLN A CA 1
ATOM 2234 C C . GLN A 1 299 ? -4.130 -3.659 -6.292 1.00 96.50 299 GLN A C 1
ATOM 2236 O O . GLN A 1 299 ? -4.810 -4.002 -7.252 1.00 96.50 299 GLN A O 1
ATOM 2241 N N . ALA A 1 300 ? -2.906 -4.156 -6.077 1.00 97.12 300 ALA A N 1
ATOM 2242 C CA . ALA A 1 300 ? -2.285 -5.129 -6.978 1.00 97.12 300 ALA A CA 1
ATOM 2243 C C . ALA A 1 300 ? -3.085 -6.441 -7.069 1.00 97.12 300 ALA A C 1
ATOM 2245 O O . ALA A 1 300 ? -3.221 -7.006 -8.151 1.00 97.12 300 ALA A O 1
ATOM 2246 N N . VAL A 1 301 ? -3.644 -6.918 -5.949 1.00 95.81 301 VAL A N 1
ATOM 2247 C CA . VAL A 1 301 ? -4.534 -8.094 -5.938 1.00 95.81 301 VAL A CA 1
ATOM 2248 C C . VAL A 1 301 ? -5.808 -7.829 -6.747 1.00 95.81 301 VAL A C 1
ATOM 2250 O O . VAL A 1 301 ? -6.222 -8.685 -7.528 1.00 95.81 301 VAL A O 1
ATOM 2253 N N . ALA A 1 302 ? -6.419 -6.649 -6.601 1.00 96.19 302 ALA A N 1
ATOM 2254 C CA . ALA A 1 302 ? -7.587 -6.265 -7.398 1.00 96.19 302 ALA A CA 1
ATOM 2255 C C . ALA A 1 302 ? -7.266 -6.184 -8.906 1.00 96.19 302 ALA A C 1
ATOM 2257 O O . ALA A 1 302 ? -8.086 -6.597 -9.727 1.00 96.19 302 ALA A O 1
ATOM 2258 N N . ASP A 1 303 ? -6.049 -5.757 -9.255 1.00 97.31 303 ASP A N 1
ATOM 2259 C CA . ASP A 1 303 ? -5.577 -5.560 -10.631 1.00 97.31 303 ASP A CA 1
ATOM 2260 C C . ASP A 1 303 ? -4.786 -6.758 -11.200 1.00 97.31 303 ASP A C 1
ATOM 2262 O O . ASP A 1 303 ? -4.079 -6.632 -12.204 1.00 97.31 303 ASP A O 1
ATOM 2266 N N . ASN A 1 304 ? -4.938 -7.956 -10.619 1.00 96.62 304 ASN A N 1
ATOM 2267 C CA . ASN A 1 304 ? -4.262 -9.185 -11.063 1.00 96.62 304 ASN A CA 1
ATOM 2268 C C . ASN A 1 304 ? -4.323 -9.407 -12.586 1.00 96.62 304 ASN A C 1
ATOM 2270 O O . ASN A 1 304 ? -3.324 -9.790 -13.200 1.00 96.62 304 ASN A O 1
ATOM 2274 N N . ALA A 1 305 ? -5.486 -9.162 -13.198 1.00 95.44 305 ALA A N 1
ATOM 2275 C CA . ALA A 1 305 ? -5.682 -9.330 -14.635 1.00 95.44 305 ALA A CA 1
ATOM 2276 C C . ALA A 1 305 ? -4.840 -8.341 -15.460 1.00 95.44 305 ALA A C 1
ATOM 2278 O O . ALA A 1 305 ? -4.220 -8.740 -16.443 1.00 95.44 305 ALA A O 1
ATOM 2279 N N . GLN A 1 306 ? -4.763 -7.075 -15.034 1.00 94.94 306 GLN A N 1
ATOM 2280 C CA . GLN A 1 306 ? -3.945 -6.057 -15.697 1.00 94.94 306 GLN A CA 1
ATOM 2281 C C . GLN A 1 306 ? -2.455 -6.377 -15.564 1.00 94.94 306 GLN A C 1
ATOM 2283 O O . GLN A 1 306 ? -1.714 -6.249 -16.537 1.00 94.94 306 GLN A O 1
ATOM 2288 N N . ILE A 1 307 ? -2.026 -6.836 -14.384 1.00 97.25 307 ILE A N 1
ATOM 2289 C CA . ILE A 1 307 ? -0.650 -7.283 -14.146 1.00 97.25 307 ILE A CA 1
ATOM 2290 C C . ILE A 1 307 ? -0.288 -8.428 -15.092 1.00 97.25 307 ILE A C 1
ATOM 2292 O O . ILE A 1 307 ? 0.756 -8.383 -15.741 1.00 97.25 307 ILE A O 1
ATOM 2296 N N . ALA A 1 308 ? -1.155 -9.434 -15.214 1.00 95.94 308 ALA A N 1
ATOM 2297 C CA . ALA A 1 308 ? -0.902 -10.565 -16.096 1.00 95.94 308 ALA A CA 1
ATOM 2298 C C . ALA A 1 308 ? -0.843 -10.166 -17.575 1.00 95.94 308 ALA A C 1
ATOM 2300 O O . ALA A 1 308 ? 0.010 -10.661 -18.313 1.00 95.94 308 ALA A O 1
ATOM 2301 N N . GLU A 1 309 ? -1.708 -9.248 -17.998 1.00 95.38 309 GLU A N 1
ATOM 2302 C CA . GLU A 1 309 ? -1.707 -8.726 -19.360 1.00 95.38 309 GLU A CA 1
ATOM 2303 C C . GLU A 1 309 ? -0.429 -7.932 -19.671 1.00 95.38 309 GLU A C 1
ATOM 2305 O O . GLU A 1 309 ? 0.206 -8.186 -20.692 1.00 95.38 309 GLU A O 1
ATOM 2310 N N . ALA A 1 310 ? -0.016 -7.030 -18.774 1.00 94.56 310 ALA A N 1
ATOM 2311 C CA . ALA A 1 310 ? 1.200 -6.228 -18.917 1.00 94.56 310 ALA A CA 1
ATOM 2312 C C . ALA A 1 310 ? 2.455 -7.106 -19.031 1.00 94.56 310 ALA A C 1
ATOM 2314 O O . ALA A 1 310 ? 3.248 -6.961 -19.963 1.00 94.56 310 ALA A O 1
ATOM 2315 N N . ILE A 1 311 ? 2.590 -8.080 -18.121 1.00 94.94 311 ILE A N 1
ATOM 2316 C CA . ILE A 1 311 ? 3.726 -9.010 -18.103 1.00 94.94 311 ILE A CA 1
ATOM 2317 C C . ILE A 1 311 ? 3.749 -9.865 -19.373 1.00 94.94 311 ILE A C 1
ATOM 2319 O O . ILE A 1 311 ? 4.813 -10.071 -19.953 1.00 94.94 311 ILE A O 1
ATOM 2323 N N . SER A 1 312 ? 2.587 -10.340 -19.829 1.00 93.62 312 SER A N 1
ATOM 2324 C CA . SER A 1 312 ? 2.489 -11.155 -21.048 1.00 93.62 312 SER A CA 1
ATOM 2325 C C . SER A 1 312 ? 2.807 -10.355 -22.313 1.00 93.62 312 SER A C 1
ATOM 2327 O O . SER A 1 312 ? 3.408 -10.897 -23.238 1.00 93.62 312 SER A O 1
ATOM 2329 N N . ALA A 1 313 ? 2.418 -9.078 -22.357 1.00 90.69 313 ALA A N 1
ATOM 2330 C CA . ALA A 1 313 ? 2.744 -8.173 -23.456 1.00 90.69 313 ALA A CA 1
ATOM 2331 C C . ALA A 1 313 ? 4.218 -7.735 -23.442 1.00 90.69 313 ALA A C 1
ATOM 2333 O O . ALA A 1 313 ? 4.752 -7.363 -24.484 1.00 90.69 313 ALA A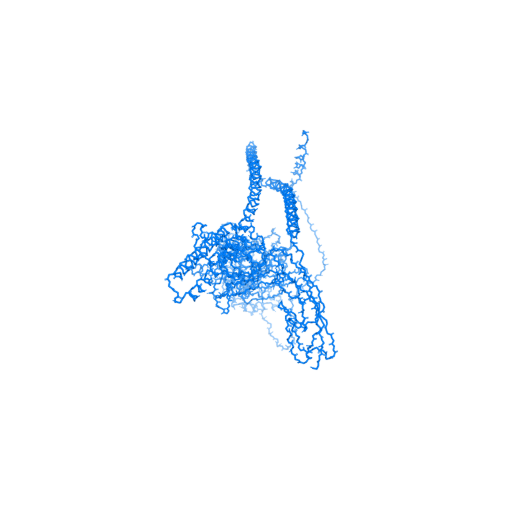 O 1
ATOM 2334 N N . GLY A 1 314 ? 4.883 -7.788 -22.282 1.00 88.94 314 GLY A N 1
ATOM 2335 C CA . GLY A 1 314 ? 6.225 -7.232 -22.119 1.00 88.94 314 GLY A CA 1
ATOM 2336 C C . GLY A 1 314 ? 6.231 -5.701 -22.175 1.00 88.94 314 GLY A C 1
ATOM 2337 O O . GLY A 1 314 ? 7.237 -5.105 -22.554 1.00 88.94 314 GLY A O 1
ATOM 2338 N N . GLU A 1 315 ? 5.113 -5.065 -21.817 1.00 87.50 315 GLU A N 1
ATOM 2339 C CA . GLU A 1 315 ? 4.905 -3.621 -21.939 1.00 87.50 315 GLU A CA 1
ATOM 2340 C C . GLU A 1 315 ? 4.374 -3.023 -20.631 1.00 87.50 315 GLU A C 1
ATOM 2342 O O . GLU A 1 315 ? 3.627 -3.661 -19.886 1.00 87.50 315 GLU A O 1
ATOM 2347 N N . ASN A 1 316 ? 4.741 -1.768 -20.360 1.00 89.69 316 ASN A N 1
ATOM 2348 C CA . ASN A 1 316 ? 4.176 -1.022 -19.239 1.00 89.69 316 ASN A CA 1
ATOM 2349 C C . ASN A 1 316 ? 2.685 -0.784 -19.495 1.00 89.69 316 ASN A C 1
ATOM 2351 O O . ASN A 1 316 ? 2.303 -0.300 -20.563 1.00 89.69 316 ASN A O 1
ATOM 2355 N N . LYS A 1 317 ? 1.832 -1.085 -18.512 1.00 89.56 317 LYS A N 1
ATOM 2356 C CA . LYS A 1 317 ? 0.383 -0.902 -18.644 1.00 89.56 317 LYS A CA 1
ATOM 2357 C C . LYS A 1 317 ? -0.241 -0.483 -17.320 1.00 89.56 317 LYS A C 1
ATOM 2359 O O . LYS A 1 317 ? -0.144 -1.191 -16.322 1.00 89.56 317 LYS A O 1
ATOM 2364 N N . GLY A 1 318 ? -0.925 0.661 -17.325 1.00 90.44 318 GLY A N 1
ATOM 2365 C CA . GLY A 1 318 ? -1.526 1.226 -16.116 1.00 90.44 318 GLY A CA 1
ATOM 2366 C C . GLY A 1 318 ? -0.473 1.485 -15.041 1.00 90.44 318 GLY A C 1
ATOM 2367 O O . GLY A 1 318 ? 0.479 2.222 -15.279 1.00 90.44 318 GLY A O 1
ATOM 2368 N N . ASN A 1 319 ? -0.635 0.854 -13.879 1.00 95.50 319 ASN A N 1
ATOM 2369 C CA . ASN A 1 319 ? 0.299 0.972 -12.758 1.00 95.50 319 ASN A CA 1
ATOM 2370 C C . ASN A 1 319 ? 1.491 0.002 -12.851 1.00 95.50 319 ASN A C 1
ATOM 2372 O O . ASN A 1 319 ? 2.326 -0.022 -11.951 1.00 95.50 319 ASN A O 1
ATOM 2376 N N . VAL A 1 320 ? 1.577 -0.820 -13.900 1.00 96.94 320 VAL A N 1
ATOM 2377 C CA . VAL A 1 320 ? 2.610 -1.851 -14.044 1.00 96.94 320 VAL A CA 1
ATOM 2378 C C . VAL A 1 320 ? 3.797 -1.310 -14.833 1.00 96.94 320 VAL A C 1
ATOM 2380 O O . VAL A 1 320 ? 3.639 -0.876 -15.974 1.00 96.94 320 VAL A O 1
ATOM 2383 N N . ILE A 1 321 ? 4.983 -1.382 -14.230 1.00 95.44 321 ILE A N 1
ATOM 2384 C CA . ILE A 1 321 ? 6.257 -0.927 -14.790 1.00 95.44 321 ILE A CA 1
ATOM 2385 C C . ILE A 1 321 ? 7.216 -2.117 -14.878 1.00 95.44 321 ILE A C 1
ATOM 2387 O O . ILE A 1 321 ? 7.514 -2.759 -13.866 1.00 95.44 321 ILE A O 1
ATOM 2391 N N . GLY A 1 322 ? 7.700 -2.411 -16.081 1.00 94.00 322 GLY A N 1
ATOM 2392 C CA . GLY A 1 322 ? 8.725 -3.417 -16.341 1.00 94.00 322 GLY A CA 1
ATOM 2393 C C . GLY A 1 322 ? 10.135 -2.842 -16.253 1.00 94.00 322 GLY A C 1
ATOM 2394 O O . GLY A 1 322 ? 10.363 -1.661 -16.521 1.00 94.00 322 GLY A O 1
ATOM 2395 N N . ALA A 1 323 ? 11.092 -3.684 -15.875 1.00 92.94 323 ALA A N 1
ATOM 2396 C CA . ALA A 1 323 ? 12.507 -3.347 -15.924 1.00 92.94 323 ALA A CA 1
ATOM 2397 C C . ALA A 1 323 ? 13.105 -3.587 -17.314 1.00 92.94 323 ALA A C 1
ATOM 2399 O O . ALA A 1 323 ? 12.748 -4.539 -18.009 1.00 92.94 323 ALA A O 1
ATOM 2400 N N . ALA A 1 324 ? 14.113 -2.790 -17.658 1.00 88.19 324 ALA A N 1
ATOM 2401 C CA . ALA A 1 324 ? 15.068 -3.102 -18.713 1.00 88.19 324 ALA A CA 1
ATOM 2402 C C . ALA A 1 324 ? 16.436 -3.426 -18.098 1.00 88.19 324 ALA A C 1
ATOM 2404 O O . ALA A 1 324 ? 16.807 -2.881 -17.060 1.00 88.19 324 ALA A O 1
ATOM 2405 N N . THR A 1 325 ? 17.214 -4.301 -18.731 1.00 87.69 325 THR A N 1
ATOM 2406 C CA . THR A 1 325 ? 18.602 -4.542 -18.315 1.00 87.69 325 THR A CA 1
ATOM 2407 C C . THR A 1 325 ? 19.484 -3.380 -18.769 1.00 87.69 325 THR A C 1
ATOM 2409 O O . THR A 1 325 ? 19.450 -3.006 -19.942 1.00 87.69 325 THR A O 1
ATOM 2412 N N . ASN A 1 326 ? 20.255 -2.795 -17.850 1.00 84.44 326 ASN A N 1
ATOM 2413 C CA . ASN A 1 326 ? 21.207 -1.733 -18.167 1.00 84.44 326 ASN A CA 1
ATOM 2414 C C . ASN A 1 326 ? 22.583 -2.264 -18.604 1.00 84.44 326 ASN A C 1
ATOM 2416 O O . ASN A 1 326 ? 22.807 -3.473 -18.605 1.00 84.44 326 ASN A O 1
ATOM 2420 N N . ALA A 1 327 ? 23.494 -1.363 -18.994 1.00 77.81 327 ALA A N 1
ATOM 2421 C CA . ALA A 1 327 ? 24.837 -1.729 -19.459 1.00 77.81 327 ALA A CA 1
ATOM 2422 C C . ALA A 1 327 ? 25.636 -2.524 -18.404 1.00 77.81 327 ALA A C 1
ATOM 2424 O O . ALA A 1 327 ? 26.407 -3.412 -18.751 1.00 77.81 327 ALA A O 1
ATOM 2425 N N . ASP A 1 328 ? 25.369 -2.290 -17.114 1.00 82.00 328 ASP A N 1
ATOM 2426 C CA . ASP A 1 328 ? 25.969 -3.024 -15.991 1.00 82.00 328 ASP A CA 1
ATOM 2427 C C . ASP A 1 328 ? 25.271 -4.367 -15.685 1.00 82.00 328 ASP A C 1
ATOM 2429 O O . ASP A 1 328 ? 25.581 -5.027 -14.688 1.00 82.00 328 ASP A O 1
ATOM 2433 N N . GLY A 1 329 ? 24.281 -4.772 -16.487 1.00 85.69 329 GLY A N 1
ATOM 2434 C CA . GLY A 1 329 ? 23.510 -5.999 -16.285 1.00 85.69 329 GLY A CA 1
ATOM 2435 C C . GLY A 1 329 ? 22.461 -5.928 -15.165 1.00 85.69 329 GLY A C 1
ATOM 2436 O O . GLY A 1 329 ? 21.947 -6.969 -14.748 1.00 85.69 329 GLY A O 1
ATOM 2437 N N . LYS A 1 330 ? 22.130 -4.734 -14.655 1.00 90.31 330 LYS A N 1
ATOM 2438 C CA . LYS A 1 330 ? 21.147 -4.523 -13.573 1.00 90.31 330 LYS A CA 1
ATOM 2439 C C . LYS A 1 330 ? 19.757 -4.219 -14.123 1.00 90.31 330 LYS A C 1
ATOM 2441 O O . LYS A 1 330 ? 19.618 -3.699 -15.225 1.00 90.31 330 LYS A O 1
ATOM 2446 N N . LEU A 1 331 ? 18.725 -4.544 -13.344 1.00 93.06 331 LEU A N 1
ATOM 2447 C CA . LEU A 1 331 ? 17.334 -4.248 -13.695 1.00 93.06 331 LEU A CA 1
ATOM 2448 C C . LEU A 1 331 ? 17.013 -2.788 -13.362 1.00 93.06 331 LEU A C 1
ATOM 2450 O O . LEU A 1 331 ? 16.934 -2.423 -12.189 1.00 93.06 331 LEU A O 1
ATOM 2454 N N . GLU A 1 332 ? 16.850 -1.970 -14.400 1.00 94.06 332 GLU A N 1
ATOM 2455 C CA . GLU A 1 332 ? 16.532 -0.545 -14.343 1.00 94.06 332 GLU A CA 1
ATOM 2456 C C . GLU A 1 332 ? 15.042 -0.306 -14.593 1.00 94.06 332 GLU A C 1
ATOM 2458 O O . GLU A 1 332 ? 14.486 -0.734 -15.604 1.00 94.06 332 GLU A O 1
ATOM 2463 N N . PHE A 1 333 ? 14.411 0.417 -13.673 1.00 95.00 333 PHE A N 1
ATOM 2464 C CA . PHE A 1 333 ? 13.026 0.8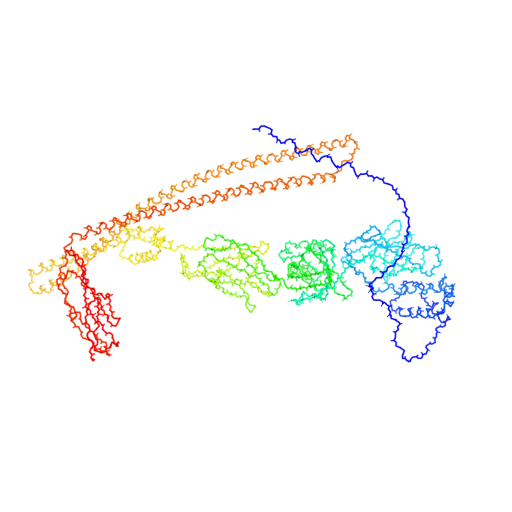56 -13.751 1.00 95.00 333 PHE A CA 1
ATOM 2465 C C . PHE A 1 333 ? 12.957 2.339 -14.076 1.00 95.00 333 PHE A C 1
ATOM 2467 O O . PHE A 1 333 ? 13.706 3.139 -13.513 1.00 95.00 333 PHE A O 1
ATOM 2474 N N . ARG A 1 334 ? 12.000 2.708 -14.928 1.00 92.88 334 ARG A N 1
ATOM 2475 C CA . ARG A 1 334 ? 11.675 4.100 -15.251 1.00 92.88 334 ARG A CA 1
ATOM 2476 C C . ARG A 1 334 ? 10.277 4.405 -14.766 1.00 92.88 334 ARG A C 1
ATOM 2478 O O . ARG A 1 334 ? 9.291 4.009 -15.378 1.00 92.88 334 ARG A O 1
ATOM 2485 N N . ILE A 1 335 ? 10.215 5.051 -13.611 1.00 94.38 335 ILE A N 1
ATOM 2486 C CA . ILE A 1 335 ? 8.990 5.239 -12.853 1.00 94.38 335 ILE A CA 1
ATOM 2487 C C . ILE A 1 335 ? 8.525 6.687 -13.032 1.00 94.38 335 ILE A C 1
ATOM 2489 O O . ILE A 1 335 ? 9.214 7.604 -12.573 1.00 94.38 335 ILE A O 1
ATOM 2493 N N . PRO A 1 336 ? 7.373 6.920 -13.682 1.00 92.25 336 PRO A N 1
ATOM 2494 C CA . PRO A 1 336 ? 6.802 8.254 -13.774 1.00 92.25 336 PRO A CA 1
ATOM 2495 C C . PRO A 1 336 ? 6.292 8.703 -12.398 1.00 92.25 336 PRO A C 1
ATOM 2497 O O . PRO A 1 336 ? 5.522 7.998 -11.745 1.00 92.25 336 PRO A O 1
ATOM 2500 N N . LEU A 1 337 ? 6.708 9.892 -11.969 1.00 93.44 337 LEU A N 1
ATOM 2501 C CA . LEU A 1 337 ? 6.297 10.540 -10.728 1.00 93.44 337 LEU A CA 1
ATOM 2502 C C . LEU A 1 337 ? 5.376 11.717 -11.035 1.00 93.44 337 LEU A C 1
ATOM 2504 O O . LEU A 1 337 ? 5.674 12.566 -11.880 1.00 93.44 337 LEU A O 1
ATOM 2508 N N . LYS A 1 338 ? 4.262 11.798 -10.309 1.00 91.69 338 LYS A N 1
ATOM 2509 C CA . LYS A 1 338 ? 3.360 12.953 -10.370 1.00 91.69 338 LYS A CA 1
ATOM 2510 C C . LYS A 1 338 ? 4.006 14.163 -9.693 1.00 91.69 338 LYS A C 1
ATOM 2512 O O . LYS A 1 338 ? 4.868 14.024 -8.827 1.00 91.69 338 LYS A O 1
ATOM 2517 N N . GLN A 1 339 ? 3.544 15.359 -10.052 1.00 89.88 339 GLN A N 1
ATOM 2518 C CA . GLN A 1 339 ? 4.003 16.596 -9.425 1.00 89.88 339 GLN A CA 1
ATOM 2519 C C . GLN A 1 339 ? 3.854 16.530 -7.895 1.00 89.88 339 GLN A C 1
ATOM 2521 O O . GLN A 1 339 ? 2.763 16.290 -7.381 1.00 89.88 339 GLN A O 1
ATOM 2526 N N . GLY A 1 340 ? 4.960 16.744 -7.175 1.00 84.50 340 GLY A N 1
ATOM 2527 C CA . GLY A 1 340 ? 4.992 16.732 -5.708 1.00 84.50 340 GLY A CA 1
ATOM 2528 C C . GLY A 1 340 ? 4.836 15.352 -5.057 1.00 84.50 340 GLY A C 1
ATOM 2529 O O . GLY A 1 340 ? 4.667 15.278 -3.842 1.00 84.50 340 GLY A O 1
ATOM 2530 N N . GLN A 1 341 ? 4.882 14.261 -5.827 1.00 90.62 341 GLN A N 1
ATOM 2531 C CA . GLN A 1 341 ? 4.808 12.905 -5.292 1.00 90.62 341 GLN A CA 1
ATOM 2532 C C . GLN A 1 341 ? 6.151 12.505 -4.668 1.00 90.62 341 GLN A C 1
ATOM 2534 O O . GLN A 1 341 ? 7.082 12.146 -5.386 1.00 90.62 341 GLN A O 1
ATOM 2539 N N . SER A 1 342 ? 6.239 12.561 -3.338 1.00 90.69 342 SER A N 1
ATOM 2540 C CA . SER A 1 342 ? 7.432 12.140 -2.597 1.00 90.69 342 SER A CA 1
ATOM 2541 C C . SER A 1 342 ? 7.352 10.693 -2.122 1.00 90.69 342 SER A C 1
ATOM 2543 O O . SER A 1 342 ? 8.305 9.954 -2.306 1.00 90.69 342 SER A O 1
ATOM 2545 N N . TYR A 1 343 ? 6.219 10.258 -1.570 1.00 94.69 343 TYR A N 1
ATOM 2546 C CA . TYR A 1 343 ? 6.004 8.881 -1.113 1.00 94.69 343 TYR A CA 1
ATOM 2547 C C . TYR A 1 343 ? 5.282 8.045 -2.176 1.00 94.69 343 TYR A C 1
ATOM 2549 O O . TYR A 1 343 ? 4.236 8.453 -2.696 1.00 94.69 343 TYR A O 1
ATOM 2557 N N . VAL A 1 344 ? 5.816 6.860 -2.485 1.00 95.69 344 VAL A N 1
ATOM 2558 C CA . VAL A 1 344 ? 5.232 5.937 -3.464 1.00 95.69 344 VAL A CA 1
ATOM 2559 C C . VAL A 1 344 ? 5.158 4.516 -2.895 1.00 95.69 344 VAL A C 1
ATOM 2561 O O . VAL A 1 344 ? 6.195 3.860 -2.749 1.00 95.69 344 VAL A O 1
ATOM 2564 N N . PRO A 1 345 ? 3.949 3.995 -2.611 1.00 96.25 345 PRO A N 1
ATOM 2565 C CA . PRO A 1 345 ? 3.774 2.575 -2.351 1.00 96.25 345 PRO A CA 1
ATOM 2566 C C . PRO A 1 345 ? 3.919 1.791 -3.657 1.00 96.25 345 PRO A C 1
ATOM 2568 O O . PRO A 1 345 ? 3.455 2.222 -4.717 1.00 96.25 345 PRO A O 1
ATOM 2571 N N . CYS A 1 346 ? 4.551 0.626 -3.592 1.00 97.25 346 CYS A N 1
ATOM 2572 C CA . CYS A 1 346 ? 4.639 -0.267 -4.735 1.00 97.25 346 CYS A CA 1
ATOM 2573 C C . CYS A 1 346 ? 4.650 -1.737 -4.322 1.00 97.25 346 CYS A C 1
ATOM 2575 O O . CYS A 1 346 ? 4.891 -2.104 -3.175 1.00 97.25 346 CYS A O 1
ATOM 2577 N N . VAL A 1 347 ? 4.407 -2.611 -5.287 1.00 97.75 347 VAL A N 1
ATOM 2578 C CA . VAL A 1 347 ? 4.496 -4.056 -5.126 1.00 97.75 347 VAL A CA 1
ATOM 2579 C C . VAL A 1 347 ? 5.558 -4.569 -6.080 1.00 97.75 347 VAL A C 1
ATOM 2581 O O . VAL A 1 347 ? 5.418 -4.462 -7.296 1.00 97.75 347 VAL A O 1
ATOM 2584 N N . ALA A 1 348 ? 6.621 -5.144 -5.528 1.00 97.19 348 ALA A N 1
ATOM 2585 C CA . ALA A 1 348 ? 7.647 -5.811 -6.309 1.00 97.19 348 ALA A CA 1
ATOM 2586 C C . ALA A 1 348 ? 7.209 -7.243 -6.639 1.00 97.19 348 ALA A C 1
ATOM 2588 O O . ALA A 1 348 ? 6.897 -8.029 -5.738 1.00 97.19 348 ALA A O 1
ATOM 2589 N N . ILE A 1 349 ? 7.185 -7.585 -7.928 1.00 97.31 349 ILE A N 1
ATOM 2590 C CA . ILE A 1 349 ? 6.672 -8.865 -8.421 1.00 97.31 349 ILE A CA 1
ATOM 2591 C C . ILE A 1 349 ? 7.847 -9.816 -8.647 1.00 97.31 349 ILE A C 1
ATOM 2593 O O . ILE A 1 349 ? 8.717 -9.587 -9.489 1.00 97.31 349 ILE A O 1
ATOM 2597 N N . SER A 1 350 ? 7.900 -10.894 -7.866 1.00 95.50 350 SER A N 1
ATOM 2598 C CA . SER A 1 350 ? 8.978 -11.878 -7.956 1.00 95.50 350 SER A CA 1
ATOM 2599 C C . SER A 1 350 ? 8.837 -12.750 -9.195 1.00 95.50 350 SER A C 1
ATOM 2601 O O . SER A 1 350 ? 7.887 -13.528 -9.293 1.00 95.50 350 SER A O 1
ATOM 2603 N N . LYS A 1 351 ? 9.856 -12.730 -10.062 1.00 95.19 351 LYS A N 1
ATOM 2604 C CA . LYS A 1 351 ? 9.931 -13.596 -11.246 1.00 95.19 351 LYS A CA 1
ATOM 2605 C C . LYS A 1 351 ? 9.728 -15.067 -10.892 1.00 95.19 351 LYS A C 1
ATOM 2607 O O . LYS A 1 351 ? 8.879 -15.741 -11.459 1.00 95.19 351 LYS A O 1
ATOM 2612 N N . SER A 1 352 ? 10.472 -15.558 -9.898 1.00 95.62 352 SER A N 1
ATOM 2613 C CA . SER A 1 352 ? 10.445 -16.975 -9.518 1.00 95.62 352 SER A CA 1
ATOM 2614 C C . SER A 1 352 ? 9.053 -17.446 -9.087 1.00 95.62 352 SER A C 1
ATOM 2616 O O . SER A 1 352 ? 8.632 -18.538 -9.463 1.00 95.62 352 SER A O 1
ATOM 2618 N N . TYR A 1 353 ? 8.330 -16.647 -8.298 1.00 95.81 353 TYR A N 1
ATOM 2619 C CA . TYR A 1 353 ? 6.981 -17.007 -7.849 1.00 95.81 353 TYR A CA 1
ATOM 2620 C C . TYR A 1 353 ? 5.913 -16.741 -8.911 1.00 95.81 353 TYR A C 1
ATOM 2622 O O . TYR A 1 353 ? 4.909 -17.453 -8.935 1.00 95.81 353 TYR A O 1
ATOM 2630 N N . TYR A 1 354 ? 6.131 -15.772 -9.799 1.00 96.88 354 TYR A N 1
ATOM 2631 C CA . TYR A 1 354 ? 5.251 -15.530 -10.935 1.00 96.88 354 TYR A CA 1
ATOM 2632 C C . TYR A 1 354 ? 5.340 -16.674 -11.962 1.00 96.88 354 TYR A C 1
ATOM 2634 O O . TYR A 1 354 ? 4.322 -17.232 -12.358 1.00 96.88 354 TYR A O 1
ATOM 2642 N N . ASP A 1 355 ? 6.549 -17.150 -12.279 1.00 96.75 355 ASP A N 1
ATOM 2643 C CA . ASP A 1 355 ? 6.766 -18.322 -13.142 1.00 96.75 355 ASP A CA 1
ATOM 2644 C C . ASP A 1 355 ? 6.114 -19.594 -12.576 1.00 96.75 355 ASP A C 1
ATOM 2646 O O . ASP A 1 355 ? 5.657 -20.464 -13.320 1.00 96.75 355 ASP A O 1
ATOM 2650 N N . LYS A 1 356 ? 6.089 -19.738 -11.247 1.00 97.50 356 LYS A N 1
ATOM 2651 C CA . LYS A 1 356 ? 5.398 -20.844 -10.572 1.00 97.50 356 LYS A CA 1
ATOM 2652 C C . LYS A 1 356 ? 3.874 -20.690 -10.630 1.00 97.50 356 LYS A C 1
ATOM 2654 O O . LYS A 1 356 ? 3.189 -21.697 -10.810 1.00 97.50 356 LYS A O 1
ATOM 2659 N N . PHE A 1 357 ? 3.349 -19.464 -10.570 1.00 96.75 357 PHE A N 1
ATOM 2660 C CA . PHE A 1 357 ? 1.934 -19.182 -10.829 1.00 96.75 357 PHE A CA 1
ATOM 2661 C C . PHE A 1 357 ? 1.536 -19.575 -12.259 1.00 96.75 357 PHE A C 1
ATOM 2663 O O . PHE A 1 357 ? 0.565 -20.308 -12.427 1.00 96.75 357 PHE A O 1
ATOM 2670 N N . LEU A 1 358 ? 2.335 -19.216 -13.272 1.00 96.44 358 LEU A N 1
ATOM 2671 C CA . LEU A 1 358 ? 2.096 -19.630 -14.665 1.00 96.44 358 LEU A CA 1
ATOM 2672 C C . LEU A 1 358 ? 2.086 -21.162 -14.842 1.00 96.44 358 LEU A C 1
ATOM 2674 O O . LEU A 1 358 ? 1.449 -21.686 -15.752 1.00 96.44 358 LEU A O 1
ATOM 2678 N N . LYS A 1 359 ? 2.765 -21.894 -13.950 1.00 97.56 359 LYS A N 1
ATOM 2679 C CA . LYS A 1 359 ? 2.775 -23.367 -13.883 1.00 97.56 359 LYS A CA 1
ATOM 2680 C C . LYS A 1 359 ? 1.669 -23.951 -12.990 1.00 97.56 359 LYS A C 1
ATOM 2682 O O . LYS A 1 359 ? 1.660 -25.160 -12.768 1.00 97.56 359 LYS A O 1
ATOM 2687 N N . GLY A 1 360 ? 0.782 -23.123 -12.435 1.00 96.69 360 GLY A N 1
ATOM 2688 C CA . GLY A 1 360 ? -0.300 -23.530 -11.533 1.00 96.69 360 GLY A CA 1
ATOM 2689 C C . GLY A 1 360 ? 0.155 -23.995 -10.143 1.00 96.69 360 GLY A C 1
ATOM 2690 O O . GLY A 1 360 ? -0.584 -24.705 -9.469 1.00 96.69 360 GLY A O 1
ATOM 2691 N N . GLN A 1 361 ? 1.371 -23.647 -9.706 1.00 97.00 361 GLN A N 1
ATOM 2692 C CA . GLN A 1 361 ? 1.950 -24.129 -8.440 1.00 97.00 361 GLN A CA 1
ATOM 2693 C C . GLN A 1 361 ? 1.629 -23.238 -7.229 1.00 97.00 361 GLN A C 1
ATOM 2695 O O . GLN A 1 361 ? 1.772 -23.672 -6.088 1.00 97.00 361 GLN A O 1
ATOM 2700 N N . ASN A 1 362 ? 1.217 -21.993 -7.460 1.00 95.62 362 ASN A N 1
ATOM 2701 C CA . ASN A 1 362 ? 0.765 -21.047 -6.440 1.00 95.62 362 ASN A CA 1
ATOM 2702 C C . ASN A 1 362 ? -0.215 -20.048 -7.052 1.00 95.62 362 ASN A C 1
ATOM 2704 O O . ASN A 1 362 ? -0.266 -19.892 -8.269 1.00 95.62 362 ASN A O 1
ATOM 2708 N N . ALA A 1 363 ? -0.946 -19.339 -6.196 1.00 95.12 363 ALA A N 1
ATOM 2709 C CA . ALA A 1 363 ? -1.735 -18.184 -6.601 1.00 95.12 363 ALA A CA 1
ATOM 2710 C C . ALA A 1 363 ? -0.824 -17.014 -7.029 1.00 95.12 363 ALA A C 1
ATOM 2712 O O . ALA A 1 363 ? 0.339 -16.943 -6.608 1.00 95.12 363 ALA A O 1
ATOM 2713 N N . GLN A 1 364 ? -1.333 -16.110 -7.867 1.00 96.12 364 GLN A N 1
ATOM 2714 C CA . GLN A 1 364 ? -0.568 -14.993 -8.434 1.00 96.12 364 GLN A CA 1
ATOM 2715 C C . GLN A 1 364 ? -0.015 -14.069 -7.341 1.00 96.12 364 GLN A C 1
ATOM 2717 O O . GLN A 1 364 ? 1.155 -13.683 -7.371 1.00 96.12 364 GLN A O 1
ATOM 2722 N N . GLU A 1 365 ? -0.820 -13.808 -6.315 1.00 94.69 365 GLU A N 1
ATOM 2723 C CA . GLU A 1 365 ? -0.547 -12.911 -5.191 1.00 94.69 365 GLU A CA 1
ATOM 2724 C C . GLU A 1 365 ? 0.650 -13.368 -4.364 1.00 94.69 365 GLU A C 1
ATOM 2726 O O . GLU A 1 365 ? 1.310 -12.563 -3.716 1.00 94.69 365 GLU A O 1
ATOM 2731 N N . ARG A 1 366 ? 1.009 -14.657 -4.421 1.00 94.19 366 ARG A N 1
ATOM 2732 C CA . ARG A 1 366 ? 2.220 -15.169 -3.768 1.00 94.19 366 ARG A CA 1
ATOM 2733 C C . ARG A 1 366 ? 3.501 -14.548 -4.338 1.00 94.19 366 ARG A C 1
ATOM 2735 O O . ARG A 1 366 ? 4.541 -14.596 -3.678 1.00 94.19 366 ARG A O 1
ATOM 2742 N N . SER A 1 367 ? 3.450 -13.991 -5.548 1.00 95.75 367 SER A N 1
ATOM 2743 C CA . SER A 1 367 ? 4.569 -13.271 -6.161 1.00 95.75 367 SER A CA 1
ATOM 2744 C C . SER A 1 367 ? 4.700 -11.816 -5.701 1.00 95.75 367 SER A C 1
ATOM 2746 O O . SER A 1 367 ? 5.707 -11.188 -6.024 1.00 95.75 367 SER A O 1
ATOM 2748 N N . TYR A 1 368 ? 3.740 -11.292 -4.933 1.00 96.25 368 TYR A N 1
ATOM 2749 C CA . TYR A 1 368 ? 3.662 -9.881 -4.564 1.00 96.25 368 TYR A CA 1
ATOM 2750 C C . TYR A 1 368 ? 4.357 -9.590 -3.242 1.00 96.25 368 TYR A C 1
ATOM 2752 O O . TYR A 1 368 ? 4.030 -10.172 -2.207 1.00 96.25 368 TYR A O 1
ATOM 2760 N N . TYR A 1 369 ? 5.293 -8.646 -3.275 1.00 95.19 369 TYR A N 1
ATOM 2761 C CA . TYR A 1 369 ? 6.000 -8.149 -2.102 1.00 95.19 369 TYR A CA 1
ATOM 2762 C C . TYR A 1 369 ? 5.727 -6.659 -1.959 1.00 95.19 369 TYR A C 1
ATOM 2764 O O . TYR A 1 369 ? 6.151 -5.886 -2.814 1.00 95.19 369 TYR A O 1
ATOM 2772 N N . ALA A 1 370 ? 5.035 -6.257 -0.893 1.00 95.56 370 ALA A N 1
ATOM 2773 C CA . ALA A 1 370 ? 4.741 -4.850 -0.642 1.00 95.56 370 ALA A CA 1
ATOM 2774 C C . ALA A 1 370 ? 6.034 -4.105 -0.280 1.00 95.56 370 ALA A C 1
ATOM 2776 O O . ALA A 1 370 ? 6.803 -4.553 0.579 1.00 95.56 370 ALA A O 1
ATOM 2777 N N . ARG A 1 371 ? 6.280 -2.992 -0.964 1.00 96.25 371 ARG A N 1
ATOM 2778 C CA . ARG A 1 371 ? 7.465 -2.137 -0.887 1.00 96.25 371 ARG A CA 1
ATOM 2779 C C . ARG A 1 371 ? 7.039 -0.674 -0.896 1.00 96.25 371 ARG A C 1
ATOM 2781 O O . ARG A 1 371 ? 5.885 -0.336 -1.154 1.00 96.25 371 ARG A O 1
ATOM 2788 N N . GLN A 1 372 ? 7.997 0.196 -0.637 1.00 96.06 372 GLN A N 1
ATOM 2789 C CA . GLN A 1 372 ? 7.830 1.621 -0.850 1.00 96.06 372 GLN A CA 1
ATOM 2790 C C . GLN A 1 372 ? 9.148 2.256 -1.251 1.00 96.06 372 GLN A C 1
ATOM 2792 O O . GLN A 1 372 ? 10.231 1.701 -1.018 1.00 96.06 372 GLN A O 1
ATOM 2797 N N . PHE A 1 373 ? 9.041 3.452 -1.806 1.00 96.94 373 PHE A N 1
ATOM 2798 C CA . PHE A 1 373 ? 10.164 4.357 -1.893 1.00 96.94 373 PHE A CA 1
ATOM 2799 C C . PHE A 1 373 ? 9.716 5.805 -1.703 1.00 96.94 373 PHE A C 1
ATOM 2801 O O . PHE A 1 373 ? 8.590 6.180 -2.031 1.00 96.94 373 PHE A O 1
ATOM 2808 N N . GLU A 1 374 ? 10.623 6.605 -1.159 1.00 96.56 374 GLU A N 1
ATOM 2809 C CA . GLU A 1 374 ? 10.473 8.038 -0.967 1.00 96.56 374 GLU A CA 1
ATOM 2810 C C . GLU A 1 374 ? 11.519 8.766 -1.803 1.00 96.56 374 GLU A C 1
ATOM 2812 O O . GLU A 1 374 ? 12.700 8.414 -1.776 1.00 96.56 374 GLU A O 1
ATOM 2817 N N . VAL A 1 375 ? 11.080 9.761 -2.566 1.00 96.00 375 VAL A N 1
ATOM 2818 C CA . VAL A 1 375 ? 11.915 10.566 -3.454 1.00 96.00 375 VAL A CA 1
ATOM 2819 C C . VAL A 1 375 ? 11.753 12.025 -3.080 1.00 96.00 375 VAL A C 1
ATOM 2821 O O . VAL A 1 375 ? 10.650 12.568 -3.091 1.00 96.00 375 VAL A O 1
ATOM 2824 N N . GLU A 1 376 ? 12.871 12.688 -2.829 1.00 94.56 376 GLU A N 1
ATOM 2825 C CA . GLU A 1 376 ? 12.922 14.138 -2.691 1.00 94.56 376 GLU A CA 1
ATOM 2826 C C . GLU A 1 376 ? 14.004 14.675 -3.619 1.00 94.56 376 GLU A C 1
ATOM 2828 O O . GLU A 1 376 ? 15.108 14.139 -3.677 1.00 94.56 376 GLU A O 1
ATOM 2833 N N . TYR A 1 377 ? 13.711 15.731 -4.374 1.00 92.81 377 TYR A N 1
ATOM 2834 C CA . TYR A 1 377 ? 14.693 16.321 -5.279 1.00 92.81 377 TYR A CA 1
ATOM 2835 C C . TYR A 1 377 ? 14.508 17.825 -5.424 1.00 92.81 377 TYR A C 1
ATOM 2837 O O . TYR A 1 377 ? 13.407 18.367 -5.320 1.00 92.81 377 TYR A O 1
ATOM 2845 N N . ASN A 1 378 ? 15.611 18.503 -5.727 1.00 90.50 378 ASN A N 1
ATOM 2846 C CA . ASN A 1 378 ? 15.640 19.906 -6.092 1.00 90.50 378 ASN A CA 1
ATOM 2847 C C . ASN A 1 378 ? 16.288 20.047 -7.470 1.00 90.50 378 ASN A C 1
ATOM 2849 O O . ASN A 1 378 ? 17.511 20.037 -7.607 1.00 90.50 378 ASN A O 1
ATOM 2853 N N . ALA A 1 379 ? 15.456 20.218 -8.500 1.00 87.94 379 ALA A N 1
ATOM 2854 C CA . ALA A 1 379 ? 15.920 20.326 -9.882 1.00 87.94 379 ALA A CA 1
ATOM 2855 C C . ALA A 1 379 ? 16.891 21.501 -10.107 1.00 87.94 379 ALA A C 1
ATOM 2857 O O . ALA A 1 379 ? 17.800 21.397 -10.925 1.00 87.94 379 ALA A O 1
ATOM 2858 N N . ARG A 1 380 ? 16.745 22.602 -9.355 1.00 87.31 380 ARG A N 1
ATOM 2859 C CA . ARG A 1 380 ? 17.620 23.779 -9.472 1.00 87.31 380 ARG A CA 1
ATOM 2860 C C . ARG A 1 380 ? 19.004 23.533 -8.877 1.00 87.31 380 ARG A C 1
ATOM 2862 O O . ARG A 1 380 ? 19.988 24.023 -9.420 1.00 87.31 380 ARG A O 1
ATOM 2869 N N . MET A 1 381 ? 19.065 22.813 -7.759 1.00 89.94 381 MET A N 1
ATOM 2870 C CA . MET A 1 381 ? 20.317 22.496 -7.060 1.00 89.94 381 MET A CA 1
ATOM 2871 C C . MET A 1 381 ? 20.966 21.201 -7.572 1.00 89.94 381 MET A C 1
ATOM 2873 O O . MET A 1 381 ? 22.118 20.938 -7.246 1.00 89.94 381 MET A O 1
ATOM 2877 N N . ARG A 1 382 ? 20.257 20.424 -8.407 1.00 91.62 382 ARG A N 1
ATOM 2878 C CA . ARG A 1 382 ? 20.688 19.121 -8.945 1.00 91.62 382 ARG A CA 1
ATOM 2879 C C . ARG A 1 382 ? 21.090 18.133 -7.848 1.00 91.62 382 ARG A C 1
ATOM 2881 O O . ARG A 1 382 ? 22.084 17.422 -7.967 1.00 91.62 382 ARG A O 1
ATOM 2888 N N . GLU A 1 383 ? 20.297 18.096 -6.785 1.00 92.75 383 GLU A N 1
ATOM 2889 C CA . GLU A 1 383 ? 20.483 17.206 -5.641 1.00 92.75 383 GLU A CA 1
ATOM 2890 C C . GLU A 1 383 ? 19.149 16.576 -5.228 1.00 92.75 383 GLU A C 1
ATOM 2892 O O . GLU A 1 383 ? 18.074 17.111 -5.520 1.00 92.75 383 GLU A O 1
ATOM 2897 N N . GLY A 1 384 ? 19.213 15.434 -4.552 1.00 94.62 384 GLY A N 1
ATOM 2898 C CA . GLY A 1 384 ? 18.037 14.736 -4.053 1.00 94.62 384 GLY A CA 1
ATOM 2899 C C . GLY A 1 384 ? 18.383 13.427 -3.356 1.00 94.62 384 GLY A C 1
ATOM 2900 O O . GLY A 1 384 ? 19.542 12.998 -3.336 1.00 94.62 384 GLY A O 1
ATOM 2901 N N . THR A 1 385 ? 17.368 12.794 -2.786 1.00 97.31 385 THR A N 1
ATOM 2902 C CA . THR A 1 385 ? 17.453 11.544 -2.038 1.00 97.31 385 THR A CA 1
ATOM 2903 C C . THR A 1 385 ? 16.437 10.532 -2.563 1.00 97.31 385 THR A C 1
ATOM 2905 O O . THR A 1 385 ? 15.361 10.883 -3.045 1.00 97.31 385 THR A O 1
ATOM 2908 N N . LEU A 1 386 ? 16.808 9.258 -2.476 1.00 98.12 386 LEU A N 1
ATOM 2909 C CA . LEU A 1 386 ? 15.924 8.116 -2.659 1.00 98.12 386 LEU A CA 1
ATOM 2910 C C . LEU A 1 386 ? 16.037 7.238 -1.415 1.00 98.12 386 LEU A C 1
ATOM 2912 O O . LEU A 1 386 ? 17.127 6.760 -1.096 1.00 98.12 386 LEU A O 1
ATOM 2916 N N . VAL A 1 387 ? 14.921 6.990 -0.741 1.00 97.94 387 VAL A N 1
ATOM 2917 C CA . VAL A 1 387 ? 14.834 6.031 0.363 1.00 97.94 387 VAL A CA 1
ATOM 2918 C C . VAL A 1 387 ? 13.977 4.859 -0.088 1.00 97.94 387 VAL A C 1
ATOM 2920 O O . VAL A 1 387 ? 12.852 5.062 -0.516 1.00 97.94 387 VAL A O 1
ATOM 2923 N N . THR A 1 388 ? 14.477 3.630 -0.006 1.00 97.38 388 THR A N 1
ATOM 2924 C CA . THR A 1 388 ? 13.721 2.417 -0.372 1.00 97.38 388 THR A CA 1
ATOM 2925 C C . THR A 1 388 ? 13.464 1.549 0.859 1.00 97.38 388 THR A C 1
ATOM 2927 O O . THR A 1 388 ? 14.265 1.532 1.799 1.00 97.38 388 THR A O 1
ATOM 2930 N N . GLY A 1 389 ? 12.352 0.810 0.881 1.00 94.94 389 GLY A N 1
ATOM 2931 C CA . GLY A 1 389 ? 11.972 0.026 2.056 1.00 94.94 389 GLY A CA 1
ATOM 2932 C C . GLY A 1 389 ? 10.912 -1.044 1.815 1.00 94.94 389 GLY A C 1
ATOM 2933 O O . GLY A 1 389 ? 10.321 -1.159 0.739 1.00 94.94 389 GLY A O 1
ATOM 2934 N N . ASP A 1 390 ? 10.679 -1.850 2.853 1.00 93.75 390 ASP A N 1
ATOM 2935 C CA . ASP A 1 390 ? 9.398 -2.539 3.020 1.00 93.75 390 ASP A CA 1
ATOM 2936 C C . ASP A 1 390 ? 8.293 -1.485 3.213 1.00 93.75 390 ASP A C 1
ATOM 2938 O O . ASP A 1 390 ? 8.562 -0.407 3.740 1.00 93.75 390 ASP A O 1
ATOM 2942 N N . TYR A 1 391 ? 7.075 -1.781 2.756 1.00 94.81 391 TYR A N 1
ATOM 2943 C CA . TYR A 1 391 ? 5.930 -0.887 2.951 1.00 94.81 391 TYR A CA 1
ATOM 2944 C C . TYR A 1 391 ? 5.671 -0.671 4.452 1.00 94.81 391 TYR A C 1
ATOM 2946 O O . TYR A 1 391 ? 5.666 -1.641 5.206 1.00 94.81 391 TYR A O 1
ATOM 2954 N N . ASP A 1 392 ? 5.492 0.572 4.885 1.00 94.25 392 ASP A N 1
ATOM 2955 C CA . ASP A 1 392 ? 5.154 0.973 6.253 1.00 94.25 392 ASP A CA 1
ATOM 2956 C C . ASP A 1 392 ? 4.425 2.324 6.189 1.00 94.25 392 ASP A C 1
ATOM 2958 O O . ASP A 1 392 ? 5.036 3.360 5.919 1.00 94.25 392 ASP A O 1
ATOM 2962 N N . GLU A 1 393 ? 3.105 2.300 6.374 1.00 92.56 393 GLU A N 1
ATOM 2963 C CA . GLU A 1 393 ? 2.240 3.482 6.340 1.00 92.56 393 GLU A CA 1
ATOM 2964 C C . GLU A 1 393 ? 1.434 3.587 7.640 1.00 92.56 393 GLU A C 1
ATOM 2966 O O . GLU A 1 393 ? 0.865 2.606 8.131 1.00 92.56 393 GLU A O 1
ATOM 2971 N N . GLU A 1 394 ? 1.319 4.806 8.167 1.00 94.75 394 GLU A N 1
ATOM 2972 C CA . GLU A 1 394 ? 0.308 5.156 9.161 1.00 94.75 394 GLU A CA 1
ATOM 2973 C C . GLU A 1 394 ? -0.879 5.829 8.465 1.00 94.75 394 GLU A C 1
ATOM 2975 O O . GLU A 1 394 ? -0.735 6.841 7.780 1.00 94.75 394 GLU A O 1
ATOM 2980 N N . THR A 1 395 ? -2.069 5.259 8.630 1.00 94.38 395 THR A N 1
ATOM 2981 C CA . THR A 1 395 ? -3.279 5.701 7.930 1.00 94.38 395 THR A CA 1
ATOM 2982 C C . THR A 1 395 ? -4.504 5.572 8.837 1.00 94.38 395 THR A C 1
ATOM 2984 O O . THR A 1 395 ? -4.398 5.113 9.974 1.00 94.38 395 THR A O 1
ATOM 2987 N N . THR A 1 396 ? -5.686 5.987 8.386 1.00 96.75 396 THR A N 1
ATOM 2988 C CA . THR A 1 396 ? -6.923 5.884 9.179 1.00 96.75 396 THR A CA 1
ATOM 2989 C C . THR A 1 396 ? -7.890 4.872 8.585 1.00 96.75 396 THR A C 1
ATOM 2991 O O . THR A 1 396 ? -8.068 4.794 7.371 1.00 96.75 396 THR A O 1
ATOM 2994 N N . PHE A 1 397 ? -8.508 4.080 9.460 1.00 97.50 397 PHE A N 1
ATOM 2995 C CA . PHE A 1 397 ? -9.535 3.109 9.103 1.00 97.50 397 PHE A CA 1
ATOM 2996 C C . PHE A 1 397 ? -10.866 3.524 9.729 1.00 97.50 397 PHE A C 1
ATOM 2998 O O . PHE A 1 397 ? -10.909 3.913 10.899 1.00 97.50 397 PHE A O 1
ATOM 3005 N N . ALA A 1 398 ? -11.955 3.423 8.969 1.00 97.56 398 ALA A N 1
ATOM 3006 C CA . ALA A 1 398 ? -13.298 3.639 9.494 1.00 97.56 398 ALA A CA 1
ATOM 3007 C C . ALA A 1 398 ? -13.726 2.444 10.351 1.00 97.56 398 ALA A C 1
ATOM 3009 O O . ALA A 1 398 ? -13.671 1.302 9.897 1.00 97.56 398 ALA A O 1
ATOM 3010 N N . VAL A 1 399 ? -14.160 2.702 11.580 1.00 97.56 399 VAL A N 1
ATOM 3011 C CA . VAL A 1 399 ? -14.615 1.678 12.522 1.00 97.56 399 VAL A CA 1
ATOM 3012 C C . VAL A 1 399 ? -16.136 1.665 12.549 1.00 97.56 399 VAL A C 1
ATOM 3014 O O . VAL A 1 399 ? -16.779 2.704 12.680 1.00 97.56 399 VAL A O 1
ATOM 3017 N N . SER A 1 400 ? -16.714 0.475 12.438 1.00 91.88 400 SER A N 1
ATOM 3018 C CA . SER A 1 400 ? -18.155 0.252 12.523 1.00 91.88 400 SER A CA 1
ATOM 3019 C C . SER A 1 400 ? -18.461 -0.922 13.443 1.00 91.88 400 SER A C 1
ATOM 3021 O O . SER A 1 400 ? -17.677 -1.863 13.569 1.00 91.88 400 SER A O 1
ATOM 3023 N N . THR A 1 401 ? -19.608 -0.862 14.106 1.00 92.56 401 THR A N 1
ATOM 3024 C CA . THR A 1 401 ? -20.087 -1.916 14.997 1.00 92.56 401 THR A CA 1
ATOM 3025 C C . THR A 1 401 ? -21.608 -1.930 14.996 1.00 92.56 401 THR A C 1
ATOM 3027 O O . THR A 1 401 ? -22.242 -0.882 14.877 1.00 92.56 401 THR A O 1
ATOM 3030 N N . THR A 1 402 ? -22.196 -3.118 15.117 1.00 83.44 402 THR A N 1
ATOM 3031 C CA . THR A 1 402 ? -23.641 -3.291 15.345 1.00 83.44 402 THR A CA 1
ATOM 3032 C C . THR A 1 402 ? -23.981 -3.401 16.833 1.00 83.44 402 THR A C 1
ATOM 3034 O O . THR A 1 402 ? -25.150 -3.515 17.190 1.00 83.44 402 THR A O 1
ATOM 3037 N N . LEU A 1 403 ? -22.967 -3.404 17.701 1.00 87.62 403 LEU A N 1
ATOM 3038 C CA . LEU A 1 403 ? -23.095 -3.596 19.141 1.00 87.62 403 LEU A CA 1
ATOM 3039 C C . LEU A 1 403 ? -23.272 -2.255 19.850 1.00 87.62 403 LEU A C 1
ATOM 3041 O O . LEU A 1 403 ? -22.373 -1.416 19.814 1.00 87.62 403 LEU A O 1
ATOM 3045 N N . ALA A 1 404 ? -24.399 -2.082 20.539 1.00 84.06 404 ALA A N 1
ATOM 3046 C CA . ALA A 1 404 ? -24.668 -0.883 21.335 1.00 84.06 404 ALA A CA 1
ATOM 3047 C C . ALA A 1 404 ? -23.743 -0.758 22.562 1.00 84.06 404 ALA A C 1
ATOM 3049 O O . ALA A 1 404 ? -23.521 0.346 23.051 1.00 84.06 404 ALA A O 1
ATOM 3050 N N . ASP A 1 405 ? -23.196 -1.875 23.049 1.00 85.38 405 ASP A N 1
ATOM 3051 C CA . ASP A 1 405 ? -22.245 -1.917 24.164 1.00 85.38 405 ASP A CA 1
ATOM 3052 C C . ASP A 1 405 ? -20.795 -1.620 23.747 1.00 85.38 405 ASP A C 1
ATOM 3054 O O . ASP A 1 405 ? -19.952 -1.355 24.603 1.00 85.38 405 ASP A O 1
ATOM 3058 N N . PHE A 1 406 ? -20.478 -1.653 22.447 1.00 92.62 406 PHE A N 1
ATOM 3059 C CA . PHE A 1 406 ? -19.116 -1.447 21.957 1.00 92.62 406 PHE A CA 1
ATOM 3060 C C . PHE A 1 406 ? -18.898 0.009 21.535 1.00 92.62 406 PHE A C 1
ATOM 3062 O O . PHE A 1 406 ? -18.894 0.360 20.355 1.00 92.62 406 PHE A O 1
ATOM 3069 N N . ASN A 1 407 ? -18.716 0.872 22.528 1.00 91.44 407 ASN A N 1
ATOM 3070 C CA . ASN A 1 407 ? -18.582 2.312 22.341 1.00 91.44 407 ASN A CA 1
ATOM 3071 C C . ASN A 1 407 ? -17.157 2.699 21.903 1.00 91.44 407 ASN A C 1
ATOM 3073 O O . ASN A 1 407 ? -16.253 2.873 22.723 1.00 91.44 407 ASN A O 1
ATOM 3077 N N . VAL A 1 408 ? -16.958 2.831 20.589 1.00 93.56 408 VAL A N 1
ATOM 3078 C CA . VAL A 1 408 ? -15.668 3.129 19.946 1.00 93.56 408 VAL A CA 1
ATOM 3079 C C . VAL A 1 408 ? -15.789 4.322 18.997 1.00 93.56 408 VAL A C 1
ATOM 3081 O O . VAL A 1 408 ? -16.824 4.540 18.367 1.00 93.56 408 VAL A O 1
ATOM 3084 N N . ALA A 1 409 ? -14.724 5.113 18.888 1.00 93.62 409 ALA A N 1
ATOM 3085 C CA . ALA A 1 409 ? -14.638 6.200 17.928 1.00 93.62 409 ALA A CA 1
ATOM 3086 C C . ALA A 1 409 ? -14.759 5.663 16.487 1.00 93.62 409 ALA A C 1
ATOM 3088 O O . ALA A 1 409 ? -14.232 4.592 16.182 1.00 93.62 409 ALA A O 1
ATOM 3089 N N . PRO A 1 410 ? -15.380 6.422 15.567 1.00 93.56 410 PRO A N 1
ATOM 3090 C CA . PRO A 1 410 ? -15.630 5.967 14.197 1.00 93.56 410 PRO A CA 1
ATOM 3091 C C . PRO A 1 410 ? -14.365 5.871 13.332 1.00 93.56 410 PRO A C 1
ATOM 3093 O O . PRO A 1 410 ? -14.446 5.437 12.187 1.00 93.56 410 PRO A O 1
ATOM 3096 N N . LEU A 1 411 ? -13.205 6.298 13.836 1.00 95.75 411 LEU A N 1
ATOM 3097 C CA . LEU A 1 411 ? -11.926 6.272 13.132 1.00 95.75 411 LEU A CA 1
ATOM 3098 C C . LEU A 1 411 ? -10.849 5.679 14.041 1.00 95.75 411 LEU A C 1
ATOM 3100 O O . LEU A 1 411 ? -10.734 6.070 15.203 1.00 95.75 411 LEU A O 1
ATOM 3104 N N . ALA A 1 412 ? -10.030 4.791 13.485 1.00 96.06 412 ALA A N 1
ATOM 3105 C CA . ALA A 1 412 ? -8.855 4.226 14.135 1.00 96.06 412 ALA A CA 1
ATOM 3106 C C . ALA A 1 412 ? -7.600 4.542 13.320 1.00 96.06 412 ALA A C 1
ATOM 3108 O O . ALA A 1 412 ? -7.501 4.175 12.144 1.00 96.06 412 ALA A O 1
ATOM 3109 N N . THR A 1 413 ? -6.617 5.184 13.949 1.00 96.62 413 THR A N 1
ATOM 3110 C CA . THR A 1 413 ? -5.265 5.261 13.384 1.00 96.62 413 THR A CA 1
ATOM 3111 C C . THR A 1 413 ? -4.692 3.852 13.323 1.00 96.62 413 THR A C 1
ATOM 3113 O O . THR A 1 413 ? -4.759 3.114 14.302 1.00 96.62 413 THR A O 1
ATOM 3116 N N . THR A 1 414 ? -4.165 3.463 12.172 1.00 97.00 414 THR A N 1
ATOM 3117 C CA . THR A 1 414 ? -3.731 2.100 11.886 1.00 97.00 414 THR A CA 1
ATOM 3118 C C . THR A 1 414 ? -2.387 2.138 11.184 1.00 97.00 414 THR A C 1
ATOM 3120 O O . THR A 1 414 ? -2.261 2.744 10.122 1.00 97.00 414 THR A O 1
ATOM 3123 N N . GLN A 1 415 ? -1.396 1.465 11.767 1.00 96.12 415 GLN A N 1
ATOM 3124 C CA . GLN A 1 415 ? -0.135 1.195 11.084 1.00 96.12 415 GLN A CA 1
ATOM 3125 C C . GLN A 1 415 ? -0.274 -0.086 10.263 1.00 96.12 415 GLN A C 1
ATOM 3127 O O . GLN A 1 415 ? -0.666 -1.125 10.805 1.00 96.12 415 GLN A O 1
ATOM 3132 N N . VAL A 1 416 ? 0.087 -0.023 8.986 1.00 95.00 416 VAL A N 1
ATOM 3133 C CA . VAL A 1 416 ? 0.193 -1.179 8.096 1.00 95.00 416 VAL A CA 1
ATOM 3134 C C . VAL A 1 416 ? 1.644 -1.300 7.663 1.00 95.00 416 VAL A C 1
ATOM 3136 O O . VAL A 1 416 ? 2.166 -0.400 7.016 1.00 95.00 416 VAL A O 1
ATOM 3139 N N . ALA A 1 417 ? 2.286 -2.413 8.009 1.00 93.75 417 ALA A N 1
ATOM 3140 C CA . ALA A 1 417 ? 3.656 -2.696 7.604 1.00 93.75 417 ALA A CA 1
ATOM 3141 C C . ALA A 1 417 ? 3.724 -4.020 6.839 1.00 93.75 417 ALA A C 1
ATOM 3143 O O . ALA A 1 417 ? 3.200 -5.036 7.293 1.00 93.75 417 ALA A O 1
ATOM 3144 N N . GLY A 1 418 ? 4.387 -4.008 5.684 1.00 91.12 418 GLY A N 1
ATOM 3145 C CA . GLY A 1 418 ? 4.510 -5.127 4.758 1.00 91.12 418 GLY A CA 1
ATOM 3146 C C . GLY A 1 418 ? 3.185 -5.533 4.104 1.00 91.12 418 GLY A C 1
ATOM 3147 O O . GLY A 1 418 ? 2.170 -4.852 4.206 1.00 91.12 418 GLY A O 1
ATOM 3148 N N . GLY A 1 419 ? 3.206 -6.677 3.424 1.00 89.56 419 GLY A N 1
ATOM 3149 C CA . GLY A 1 419 ? 2.021 -7.391 2.948 1.00 89.56 419 GLY A CA 1
ATOM 3150 C C . GLY A 1 419 ? 2.116 -8.879 3.303 1.00 89.56 419 GLY A C 1
ATOM 3151 O O . GLY A 1 419 ? 3.145 -9.303 3.829 1.00 89.56 419 GLY A O 1
ATOM 3152 N N . PRO A 1 420 ? 1.109 -9.708 2.979 1.00 88.25 420 PRO A N 1
ATOM 3153 C CA . PRO A 1 420 ? 1.023 -11.114 3.399 1.00 88.25 420 PRO A CA 1
ATOM 3154 C C . PRO A 1 420 ? 2.257 -11.999 3.138 1.00 88.25 420 PRO A C 1
ATOM 3156 O O . PRO A 1 420 ? 2.446 -13.001 3.825 1.00 88.25 420 PRO A O 1
ATOM 3159 N N . ASN A 1 421 ? 3.109 -11.641 2.171 1.00 87.56 421 ASN A N 1
ATOM 3160 C CA . ASN A 1 421 ? 4.339 -12.373 1.847 1.00 87.56 421 ASN A CA 1
ATOM 3161 C C . ASN A 1 421 ? 5.625 -11.760 2.442 1.00 87.56 421 ASN A C 1
ATOM 3163 O O . ASN A 1 421 ? 6.707 -12.320 2.247 1.00 87.56 421 ASN A O 1
ATOM 3167 N N . ASN A 1 422 ? 5.543 -10.612 3.123 1.00 86.94 422 ASN A N 1
ATOM 3168 C CA . ASN A 1 422 ? 6.667 -9.972 3.806 1.00 86.94 422 ASN A CA 1
ATOM 3169 C C . ASN A 1 422 ? 6.817 -10.542 5.228 1.00 86.94 422 ASN A C 1
ATOM 3171 O O . ASN A 1 422 ? 5.839 -10.793 5.927 1.00 86.94 422 ASN A O 1
ATOM 3175 N N . ASN A 1 423 ? 8.059 -10.700 5.694 1.00 81.38 423 ASN A N 1
ATOM 3176 C CA . ASN A 1 423 ? 8.345 -11.283 7.014 1.00 81.38 423 ASN A CA 1
ATOM 3177 C C . ASN A 1 423 ? 7.885 -10.411 8.194 1.00 81.38 423 ASN A C 1
ATOM 3179 O O . ASN A 1 423 ? 7.796 -10.906 9.311 1.00 81.38 423 ASN A O 1
ATOM 3183 N N . ASN A 1 424 ? 7.650 -9.122 7.958 1.00 83.50 424 ASN A N 1
ATOM 3184 C CA . ASN A 1 424 ? 7.248 -8.136 8.957 1.00 83.50 424 ASN A CA 1
ATOM 3185 C C . ASN A 1 424 ? 5.768 -7.742 8.827 1.00 83.50 424 ASN A C 1
ATOM 3187 O O . ASN A 1 424 ? 5.405 -6.657 9.280 1.00 83.50 424 ASN A O 1
ATOM 3191 N N . PHE A 1 425 ? 4.934 -8.582 8.193 1.00 91.81 425 PHE A N 1
ATOM 3192 C CA . PHE A 1 425 ? 3.540 -8.234 7.943 1.00 91.81 425 PHE A CA 1
ATOM 3193 C C . PHE A 1 425 ? 2.775 -7.992 9.243 1.00 91.81 425 PHE A C 1
ATOM 3195 O O . PHE A 1 425 ? 2.611 -8.895 10.072 1.00 91.81 425 PHE A O 1
ATOM 3202 N N . LYS A 1 426 ? 2.300 -6.760 9.402 1.00 93.31 426 LYS A N 1
ATOM 3203 C CA . LYS A 1 426 ? 1.663 -6.263 10.612 1.00 93.31 426 LYS A CA 1
ATOM 3204 C C . LYS A 1 426 ? 0.537 -5.302 10.262 1.00 93.31 426 LYS A C 1
ATOM 3206 O O . LYS A 1 426 ? 0.715 -4.403 9.445 1.00 93.31 426 LYS A O 1
ATOM 3211 N N . ILE A 1 427 ? -0.572 -5.429 10.985 1.00 95.62 427 ILE A N 1
ATOM 3212 C CA . ILE A 1 427 ? -1.607 -4.399 11.071 1.00 95.62 427 ILE A CA 1
ATOM 3213 C C . ILE A 1 427 ? -1.820 -4.064 12.542 1.00 95.62 427 ILE A C 1
ATOM 3215 O O . ILE A 1 427 ? -2.142 -4.933 13.355 1.00 95.62 427 ILE A O 1
ATOM 3219 N N . ALA A 1 428 ? -1.632 -2.798 12.896 1.00 95.94 428 ALA A N 1
ATOM 3220 C CA . ALA A 1 428 ? -1.772 -2.323 14.263 1.00 95.94 428 ALA A CA 1
ATOM 3221 C C . ALA A 1 428 ? -2.785 -1.178 14.359 1.00 95.94 428 ALA A C 1
ATOM 3223 O O . ALA A 1 428 ? -2.393 -0.011 14.270 1.00 95.94 428 ALA A O 1
ATOM 3224 N N . PRO A 1 429 ? -4.083 -1.495 14.513 1.00 96.62 429 PRO A N 1
ATOM 3225 C CA . PRO A 1 429 ? -5.105 -0.490 14.734 1.00 96.62 429 PRO A CA 1
ATOM 3226 C C . PRO A 1 429 ? -5.085 -0.005 16.187 1.00 96.62 429 PRO A C 1
ATOM 3228 O O . PRO A 1 429 ? -4.961 -0.786 17.135 1.00 96.62 429 PRO A O 1
ATOM 3231 N N . MET A 1 430 ? -5.261 1.301 16.355 1.00 95.19 430 MET A N 1
ATOM 3232 C CA . MET A 1 430 ? -5.448 1.953 17.641 1.00 95.19 430 MET A CA 1
ATOM 3233 C C . MET A 1 430 ? -6.929 2.295 17.817 1.00 95.19 430 MET A C 1
ATOM 3235 O O . MET A 1 430 ? -7.420 3.292 17.286 1.00 95.19 430 MET A O 1
ATOM 3239 N N . LEU A 1 431 ? -7.655 1.441 18.541 1.00 95.25 431 LEU A N 1
ATOM 3240 C CA . LEU A 1 431 ? -9.087 1.623 18.786 1.00 95.25 431 LEU A CA 1
ATOM 3241 C C . LEU A 1 431 ? -9.285 2.579 19.961 1.00 95.25 431 LEU A C 1
ATOM 3243 O O . LEU A 1 431 ? -8.929 2.243 21.088 1.00 95.25 431 LEU A O 1
ATOM 3247 N N . ALA A 1 432 ? -9.843 3.761 19.707 1.00 93.31 432 ALA A N 1
ATOM 3248 C CA . ALA A 1 432 ? -10.181 4.726 20.749 1.00 93.31 432 ALA A CA 1
ATOM 3249 C C . ALA A 1 432 ? -11.587 4.444 21.292 1.00 93.31 432 ALA A C 1
ATOM 3251 O O . ALA A 1 432 ? -12.575 4.676 20.600 1.00 93.31 432 ALA A O 1
ATOM 3252 N N . MET A 1 433 ? -11.683 3.944 22.520 1.00 92.62 433 MET A N 1
ATOM 3253 C CA . MET A 1 433 ? -12.961 3.713 23.193 1.00 92.62 433 MET A CA 1
ATOM 3254 C C . MET A 1 433 ? -13.547 5.049 23.664 1.00 92.62 433 MET A C 1
ATOM 3256 O O . MET A 1 433 ? -12.805 5.989 23.961 1.00 92.62 433 MET A O 1
ATOM 3260 N N . THR A 1 434 ? -14.871 5.163 23.751 1.00 89.88 434 THR A N 1
ATOM 3261 C CA . THR A 1 434 ? -15.539 6.386 24.241 1.00 89.88 434 THR A CA 1
ATOM 3262 C C . THR A 1 434 ? -16.117 6.241 25.647 1.00 89.88 434 THR A C 1
ATOM 3264 O O . THR A 1 434 ? -16.588 7.227 26.212 1.00 89.88 434 THR A O 1
ATOM 3267 N N . ASP A 1 435 ? -16.067 5.040 26.218 1.00 88.81 435 ASP A N 1
ATOM 3268 C CA . ASP A 1 435 ? -16.423 4.749 27.605 1.00 88.81 435 ASP A CA 1
ATOM 3269 C C . ASP A 1 435 ? -15.401 3.797 28.257 1.00 88.81 435 ASP A C 1
ATOM 3271 O O . ASP A 1 435 ? -14.334 3.542 27.692 1.00 88.81 435 ASP A O 1
ATOM 3275 N N . ASP A 1 436 ? -15.711 3.333 29.470 1.00 89.44 436 ASP A N 1
ATOM 3276 C CA . ASP A 1 436 ? -14.911 2.406 30.273 1.00 89.44 436 ASP A CA 1
ATOM 3277 C C . ASP A 1 436 ? -15.512 0.989 30.336 1.00 89.44 436 ASP A C 1
ATOM 3279 O O . ASP A 1 436 ? -15.186 0.225 31.246 1.00 89.44 436 ASP A O 1
ATOM 3283 N N . THR A 1 437 ? -16.375 0.614 29.379 1.00 91.44 437 THR A N 1
ATOM 3284 C CA . THR A 1 437 ? -17.023 -0.711 29.356 1.00 91.44 437 THR A CA 1
ATOM 3285 C C . THR A 1 437 ? -15.994 -1.840 29.255 1.00 91.44 437 THR A C 1
ATOM 3287 O O . THR A 1 437 ? -16.151 -2.884 29.891 1.00 91.44 437 THR A O 1
ATOM 3290 N N . TYR A 1 438 ? -14.916 -1.616 28.501 1.00 93.50 438 TYR A N 1
ATOM 3291 C CA . TYR A 1 438 ? -13.834 -2.572 28.288 1.00 93.50 438 TYR A CA 1
ATOM 3292 C C . TYR A 1 438 ? -12.499 -1.994 28.748 1.00 93.50 438 TYR A C 1
ATOM 3294 O O . TYR A 1 438 ? -12.163 -0.862 28.406 1.00 93.50 438 TYR A O 1
ATOM 3302 N N . ASP A 1 439 ? -11.701 -2.780 29.471 1.00 93.75 439 ASP A N 1
ATOM 3303 C CA . ASP A 1 439 ? -10.398 -2.342 29.995 1.00 93.75 439 ASP A CA 1
ATOM 3304 C C . ASP A 1 439 ? -9.207 -3.133 29.427 1.00 93.75 439 ASP A C 1
ATOM 3306 O O . ASP A 1 439 ? -8.064 -2.669 29.509 1.00 93.75 439 ASP A O 1
ATOM 3310 N N . LYS A 1 440 ? -9.447 -4.301 28.816 1.00 94.12 440 LYS A N 1
ATOM 3311 C CA . LYS A 1 440 ? -8.416 -5.148 28.199 1.00 94.12 440 LYS A CA 1
ATOM 3312 C C . LYS A 1 440 ? -8.932 -5.832 26.944 1.00 94.12 440 LYS A C 1
ATOM 3314 O O . LYS A 1 440 ? -10.095 -6.213 26.864 1.00 94.12 440 LYS A O 1
ATOM 3319 N N . VAL A 1 441 ? -8.031 -6.070 25.999 1.00 96.62 441 VAL A N 1
ATOM 3320 C CA . VAL A 1 441 ? -8.273 -6.907 24.823 1.00 96.62 441 VAL A CA 1
ATOM 3321 C C . VAL A 1 441 ? -7.143 -7.913 24.662 1.00 96.62 441 VAL A C 1
ATOM 3323 O O . VAL A 1 441 ? -5.968 -7.561 24.723 1.00 96.62 441 VAL A O 1
ATOM 3326 N N . THR A 1 442 ? -7.497 -9.172 24.438 1.00 96.88 442 THR A N 1
ATOM 3327 C CA . THR A 1 442 ? -6.586 -10.242 24.039 1.00 96.88 442 THR A CA 1
ATOM 3328 C C . THR A 1 442 ? -6.840 -10.583 22.577 1.00 96.88 442 THR A C 1
ATOM 3330 O O . THR A 1 442 ? -7.971 -10.862 22.185 1.00 96.88 442 THR A O 1
ATOM 3333 N N . TYR A 1 443 ? -5.792 -10.545 21.763 1.00 96.50 443 TYR A N 1
ATOM 3334 C CA . TYR A 1 443 ? -5.865 -10.698 20.312 1.00 96.50 443 TYR A CA 1
ATOM 3335 C C . TYR A 1 443 ? -4.800 -11.678 19.810 1.00 96.50 443 TYR A C 1
ATOM 3337 O O . TYR A 1 443 ? -3.746 -11.819 20.443 1.00 96.50 443 TYR A O 1
ATOM 3345 N N . PRO A 1 444 ? -5.042 -12.367 18.682 1.00 94.88 444 PRO A N 1
ATOM 3346 C CA . PRO A 1 444 ? -4.057 -13.265 18.105 1.00 94.88 444 PRO A CA 1
ATOM 3347 C C . PRO A 1 444 ? -2.907 -12.475 17.482 1.00 94.88 444 PRO A C 1
ATOM 3349 O O . PRO A 1 444 ? -3.088 -11.409 16.895 1.00 94.88 444 PRO A O 1
ATOM 3352 N N . THR A 1 445 ? -1.702 -13.007 17.615 1.00 94.88 445 THR A N 1
ATOM 3353 C CA . THR A 1 445 ? -0.498 -12.445 17.001 1.00 94.88 445 THR A CA 1
ATOM 3354 C C . THR A 1 445 ? 0.572 -13.527 16.899 1.00 94.88 445 THR A C 1
ATOM 3356 O O . THR A 1 445 ? 0.404 -14.630 17.426 1.00 94.88 445 THR A O 1
ATOM 3359 N N . VAL A 1 446 ? 1.687 -13.236 16.240 1.00 91.12 446 VAL A N 1
ATOM 3360 C CA . VAL A 1 446 ? 2.849 -14.124 16.248 1.00 91.12 446 VAL A CA 1
ATOM 3361 C C . VAL A 1 446 ? 3.866 -13.634 17.276 1.00 91.12 446 VAL A C 1
ATOM 3363 O O . VAL A 1 446 ? 4.347 -12.508 17.207 1.00 91.12 446 VAL A O 1
ATOM 3366 N N . VAL A 1 447 ? 4.223 -14.502 18.226 1.00 85.06 447 VAL A N 1
ATOM 3367 C CA . VAL A 1 447 ? 5.288 -14.259 19.214 1.00 85.06 447 VAL A CA 1
ATOM 3368 C C . VAL A 1 447 ? 6.300 -15.389 19.104 1.00 85.06 447 VAL A C 1
ATOM 3370 O O . VAL A 1 447 ? 5.922 -16.559 19.135 1.00 85.06 447 VAL A O 1
ATOM 3373 N N . SER A 1 448 ? 7.586 -15.054 18.963 1.00 82.44 448 SER A N 1
ATOM 3374 C CA . SER A 1 448 ? 8.665 -16.048 18.830 1.00 82.44 448 SER A CA 1
ATOM 3375 C C . SER A 1 448 ? 8.379 -17.102 17.744 1.00 82.44 448 SER A C 1
ATOM 3377 O O . SER A 1 448 ? 8.566 -18.297 17.963 1.00 82.44 448 SER A O 1
ATOM 3379 N N . GLU A 1 449 ? 7.886 -16.648 16.585 1.00 81.25 449 GLU A N 1
ATOM 3380 C CA . GLU A 1 449 ? 7.576 -17.476 15.402 1.00 81.25 449 GLU A CA 1
ATOM 3381 C C . GLU A 1 449 ? 6.459 -18.523 15.596 1.00 81.25 449 GLU A C 1
ATOM 3383 O O . GLU A 1 449 ? 6.303 -19.443 14.789 1.00 81.25 449 GLU A O 1
ATOM 3388 N N . GLN A 1 450 ? 5.637 -18.388 16.640 1.00 85.69 450 GLN A N 1
ATOM 3389 C CA . GLN A 1 450 ? 4.438 -19.204 16.838 1.00 85.69 450 GLN A CA 1
ATOM 3390 C C . GLN A 1 450 ? 3.186 -18.335 16.905 1.00 85.69 450 GLN A C 1
ATOM 3392 O O . GLN A 1 450 ? 3.211 -17.234 17.457 1.00 85.69 450 GLN A O 1
ATOM 3397 N N . VAL A 1 451 ? 2.080 -18.854 16.362 1.00 88.94 451 VAL A N 1
ATOM 3398 C CA . VAL A 1 451 ? 0.759 -18.249 16.561 1.00 88.94 451 VAL A CA 1
ATOM 3399 C C . VAL A 1 451 ? 0.436 -18.334 18.050 1.00 88.94 451 VAL A C 1
ATOM 3401 O O . VAL A 1 451 ? 0.486 -19.409 18.646 1.00 88.94 451 VAL A O 1
ATOM 3404 N N . SER A 1 452 ? 0.166 -17.183 18.647 1.00 92.56 452 SER A N 1
ATOM 3405 C CA . SER A 1 452 ? -0.083 -16.995 20.069 1.00 92.56 452 SER A CA 1
ATOM 3406 C C . SER A 1 452 ? -1.131 -15.892 20.246 1.00 92.56 452 SER A C 1
ATOM 3408 O O . SER A 1 452 ? -1.771 -15.452 19.289 1.00 92.56 452 SER A O 1
ATOM 3410 N N . THR A 1 453 ? -1.302 -15.425 21.474 1.00 93.31 453 THR A N 1
ATOM 3411 C CA . THR A 1 453 ? -2.129 -14.270 21.813 1.00 93.31 453 THR A CA 1
ATOM 3412 C C . THR A 1 453 ? -1.309 -13.241 22.578 1.00 93.31 453 THR A C 1
ATOM 3414 O O . THR A 1 453 ? -0.453 -13.604 23.386 1.00 93.31 453 THR A O 1
ATOM 3417 N N . ALA A 1 454 ? -1.604 -11.963 22.371 1.00 94.25 454 ALA A N 1
ATOM 3418 C CA . ALA A 1 454 ? -1.110 -10.866 23.194 1.00 94.25 454 ALA A CA 1
ATOM 3419 C C . ALA A 1 454 ? -2.287 -10.137 23.845 1.00 94.25 454 ALA A C 1
ATOM 3421 O O . ALA A 1 454 ? -3.399 -10.156 23.320 1.00 94.25 454 ALA A O 1
ATOM 3422 N N . THR A 1 455 ? -2.038 -9.487 24.980 1.00 94.31 455 THR A N 1
ATOM 3423 C CA . THR A 1 455 ? -3.037 -8.679 25.685 1.00 94.31 455 THR A CA 1
ATOM 3424 C C . THR A 1 455 ? -2.601 -7.220 25.669 1.00 94.31 455 THR A C 1
ATOM 3426 O O . THR A 1 455 ? -1.477 -6.909 26.064 1.00 94.31 455 THR A O 1
ATOM 3429 N N . ALA A 1 456 ? -3.488 -6.330 25.231 1.00 91.62 456 ALA A N 1
ATOM 3430 C CA . ALA A 1 456 ? -3.358 -4.893 25.424 1.00 91.62 456 ALA A CA 1
ATOM 3431 C C . ALA A 1 456 ? -4.336 -4.443 26.512 1.00 91.62 456 ALA A C 1
ATOM 3433 O O . ALA A 1 456 ? -5.530 -4.732 26.451 1.00 91.62 456 ALA A O 1
ATOM 3434 N N . GLU A 1 457 ? -3.821 -3.728 27.506 1.00 90.88 457 GLU A N 1
ATOM 3435 C CA . GLU A 1 457 ? -4.647 -2.977 28.451 1.00 90.88 457 GLU A CA 1
ATOM 3436 C C . GLU A 1 457 ? -4.962 -1.600 27.858 1.00 90.88 457 GLU A C 1
ATOM 3438 O O . GLU A 1 457 ? -4.190 -1.080 27.044 1.00 90.88 457 GLU A O 1
ATOM 3443 N N . ILE A 1 458 ? -6.092 -1.012 28.247 1.00 87.62 458 ILE A N 1
ATOM 3444 C CA . ILE A 1 458 ? -6.464 0.328 27.802 1.00 87.62 458 ILE A CA 1
ATOM 3445 C C . ILE A 1 458 ? -5.431 1.350 28.294 1.00 87.62 458 ILE A C 1
ATOM 3447 O O . ILE A 1 458 ? -5.098 1.415 29.481 1.00 87.62 458 ILE A O 1
ATOM 3451 N N . ASP A 1 459 ? -4.918 2.183 27.388 1.00 81.62 459 ASP A N 1
ATOM 3452 C CA . ASP A 1 459 ? -4.130 3.345 27.791 1.00 81.62 459 ASP A CA 1
ATOM 3453 C C . ASP A 1 459 ? -5.085 4.378 28.396 1.00 81.62 459 ASP A C 1
ATOM 3455 O O . ASP A 1 459 ? -5.731 5.131 27.672 1.00 81.62 459 ASP A O 1
ATOM 3459 N N . ILE A 1 460 ? -5.169 4.423 29.727 1.00 70.38 460 ILE A N 1
ATOM 3460 C CA . ILE A 1 460 ? -6.078 5.306 30.480 1.00 70.38 460 ILE A CA 1
ATOM 3461 C C . ILE A 1 460 ? -5.877 6.789 30.112 1.00 70.38 460 ILE A C 1
ATOM 3463 O O . ILE A 1 460 ? -6.802 7.589 30.232 1.00 70.38 460 ILE A O 1
ATOM 3467 N N . SER A 1 461 ? -4.683 7.184 29.649 1.00 71.12 461 SER A N 1
ATOM 3468 C CA . SER A 1 461 ? -4.415 8.575 29.262 1.00 71.12 461 SER A CA 1
ATOM 3469 C C . SER A 1 461 ? -5.014 8.955 27.905 1.00 71.12 461 SER A C 1
ATOM 3471 O O . SER A 1 461 ? -5.287 10.133 27.671 1.00 71.12 461 SER A O 1
ATOM 3473 N N . LYS A 1 462 ? -5.232 7.968 27.029 1.00 74.38 462 LYS A N 1
ATOM 3474 C CA . LYS A 1 462 ? -5.711 8.151 25.648 1.00 74.38 462 LYS A CA 1
ATOM 3475 C C . LYS A 1 462 ? -7.055 7.473 25.373 1.00 74.38 462 LYS A C 1
ATOM 3477 O O . LYS A 1 462 ? -7.648 7.722 24.331 1.00 74.38 462 LYS A O 1
ATOM 3482 N N . ASN A 1 463 ? -7.520 6.641 26.301 1.00 85.44 463 ASN A N 1
ATOM 3483 C CA . ASN A 1 463 ? -8.652 5.730 26.168 1.00 85.44 463 ASN A CA 1
ATOM 3484 C C . ASN A 1 463 ? -8.551 4.815 24.932 1.00 85.44 463 ASN A C 1
ATOM 3486 O O . ASN A 1 463 ? -9.529 4.607 24.220 1.00 85.44 463 ASN A O 1
ATOM 3490 N N . THR A 1 464 ? -7.352 4.295 24.638 1.00 92.06 464 THR A N 1
ATOM 3491 C CA . THR A 1 464 ? -7.079 3.524 23.410 1.00 92.06 464 THR A CA 1
ATOM 3492 C C . THR A 1 464 ? -6.561 2.118 23.677 1.00 92.06 464 THR A C 1
ATOM 3494 O O . THR A 1 464 ? -5.675 1.937 24.514 1.00 92.06 464 THR A O 1
ATOM 3497 N N . PHE A 1 465 ? -7.006 1.155 22.871 1.00 93.88 465 PHE A N 1
ATOM 3498 C CA . PHE A 1 465 ? -6.353 -0.141 22.709 1.00 93.88 465 PHE A CA 1
ATOM 3499 C C . PHE A 1 465 ? -5.357 -0.097 21.549 1.00 93.88 465 PHE A C 1
ATOM 3501 O O . PHE A 1 465 ? -5.747 0.147 20.410 1.00 93.88 465 PHE A O 1
ATOM 3508 N N . ALA A 1 466 ? -4.082 -0.372 21.829 1.00 93.31 466 ALA A N 1
ATOM 3509 C CA . ALA A 1 466 ? -3.053 -0.558 20.809 1.00 93.31 466 ALA A CA 1
ATOM 3510 C C . ALA A 1 466 ? -2.941 -2.048 20.457 1.00 93.31 466 ALA A C 1
ATOM 3512 O O . ALA A 1 466 ? -2.257 -2.820 21.136 1.00 93.31 466 ALA A O 1
ATOM 3513 N N . ILE A 1 467 ? -3.653 -2.459 19.411 1.00 95.31 467 ILE A N 1
ATOM 3514 C CA . ILE A 1 467 ? -3.645 -3.838 18.920 1.00 95.31 467 ILE A CA 1
ATOM 3515 C C . ILE A 1 467 ? -2.500 -3.986 17.913 1.00 95.31 467 ILE A C 1
ATOM 3517 O O . ILE A 1 467 ? -2.174 -3.045 17.198 1.00 95.31 467 ILE A O 1
ATOM 3521 N N . SER A 1 468 ? -1.862 -5.156 17.863 1.00 94.38 468 SER A N 1
ATOM 3522 C CA . SER A 1 468 ? -0.728 -5.432 16.972 1.00 94.38 468 SER A CA 1
ATOM 3523 C C . SER A 1 468 ? -0.851 -6.841 16.397 1.00 94.38 468 SER A C 1
ATOM 3525 O O . SER A 1 468 ? -0.290 -7.807 16.923 1.00 94.38 468 SER A O 1
ATOM 3527 N N . LEU A 1 469 ? -1.635 -6.964 15.328 1.00 94.88 469 LEU A N 1
ATOM 3528 C CA . LEU A 1 469 ? -1.800 -8.215 14.599 1.00 94.88 469 LEU A CA 1
ATOM 3529 C C . LEU A 1 469 ? -0.572 -8.414 13.716 1.00 94.88 469 LEU A C 1
ATOM 3531 O O . LEU A 1 469 ? -0.249 -7.551 12.903 1.00 94.88 469 LEU A O 1
ATOM 3535 N N . GLN A 1 470 ? 0.134 -9.526 13.899 1.00 93.88 470 GLN A N 1
ATOM 3536 C CA . GLN A 1 470 ? 1.353 -9.841 13.154 1.00 93.88 470 GLN A CA 1
ATOM 3537 C C . GLN A 1 470 ? 1.275 -11.255 12.602 1.00 93.88 470 GLN A C 1
ATOM 3539 O O . GLN A 1 470 ? 0.850 -12.167 13.311 1.00 93.88 470 GLN A O 1
ATOM 3544 N N . ASN A 1 471 ? 1.736 -11.424 11.367 1.00 91.62 471 ASN A N 1
ATOM 3545 C CA . ASN A 1 471 ? 1.948 -12.723 10.741 1.00 91.62 471 ASN A CA 1
ATOM 3546 C C . ASN A 1 471 ? 3.451 -13.007 10.624 1.00 91.62 471 ASN A C 1
ATOM 3548 O O . ASN A 1 471 ? 4.283 -12.103 10.670 1.00 91.62 471 ASN A O 1
ATOM 3552 N N . ALA A 1 472 ? 3.800 -14.278 10.444 1.00 83.56 472 ALA A N 1
ATOM 3553 C CA . ALA A 1 472 ? 5.156 -14.702 10.106 1.00 83.56 472 ALA A CA 1
ATOM 3554 C C . ALA A 1 472 ? 5.115 -15.770 9.001 1.00 83.56 472 ALA A C 1
ATOM 3556 O O . ALA A 1 472 ? 4.050 -16.334 8.732 1.00 83.56 472 ALA A O 1
ATOM 3557 N N . PRO A 1 473 ? 6.245 -16.090 8.346 1.00 77.00 473 PRO A N 1
ATOM 3558 C CA . PRO A 1 473 ? 6.268 -17.092 7.285 1.00 77.00 473 PRO A CA 1
ATOM 3559 C C . PRO A 1 473 ? 5.654 -18.437 7.714 1.00 77.00 473 PRO A C 1
ATOM 3561 O O . PRO A 1 473 ? 6.156 -19.115 8.608 1.00 77.00 473 PRO A O 1
ATOM 3564 N N . GLY A 1 474 ? 4.545 -18.823 7.074 1.00 80.62 474 GLY A N 1
ATOM 3565 C CA . GLY A 1 474 ? 3.802 -20.054 7.387 1.00 80.62 474 GLY A CA 1
ATOM 3566 C C . GLY A 1 474 ? 2.978 -20.011 8.684 1.00 80.62 474 GLY A C 1
ATOM 3567 O O . GLY A 1 474 ? 2.503 -21.055 9.132 1.00 80.62 474 GLY A O 1
ATOM 3568 N N . LYS A 1 475 ? 2.819 -18.834 9.300 1.00 88.38 475 LYS A N 1
ATOM 3569 C CA . LYS A 1 475 ? 2.094 -18.608 10.557 1.00 88.38 475 LYS A CA 1
ATOM 3570 C C . LYS A 1 475 ? 1.137 -17.431 10.386 1.00 88.38 475 LYS A C 1
ATOM 3572 O O . LYS A 1 475 ? 1.555 -16.275 10.353 1.00 88.38 475 LYS A O 1
ATOM 3577 N N . ILE A 1 476 ? -0.147 -17.744 10.280 1.00 89.50 476 ILE A N 1
ATOM 3578 C CA . ILE A 1 476 ? -1.202 -16.769 10.011 1.00 89.50 476 ILE A CA 1
ATOM 3579 C C . ILE A 1 476 ? -1.993 -16.558 11.304 1.00 89.50 476 ILE A C 1
ATOM 3581 O O . ILE A 1 476 ? -2.636 -17.485 11.791 1.00 89.50 476 ILE A O 1
ATOM 3585 N N . ALA A 1 477 ? -1.896 -15.363 11.884 1.00 91.00 477 ALA A N 1
ATOM 3586 C CA . ALA A 1 477 ? -2.699 -14.930 13.027 1.00 91.00 477 ALA A CA 1
ATOM 3587 C C . ALA A 1 477 ? -3.952 -14.154 12.588 1.00 91.00 477 ALA A C 1
ATOM 3589 O O . ALA A 1 477 ? -4.941 -14.129 13.318 1.00 91.00 477 ALA A O 1
ATOM 3590 N N . PHE A 1 478 ? -3.912 -13.530 11.406 1.00 93.56 478 PHE A N 1
ATOM 3591 C CA . PHE A 1 478 ? -5.042 -12.829 10.802 1.00 93.56 478 PHE A CA 1
ATOM 3592 C C . PHE A 1 478 ? -4.966 -12.863 9.267 1.00 93.56 478 PHE A C 1
ATOM 3594 O O . PHE A 1 478 ? -3.881 -12.990 8.691 1.00 93.56 478 PHE A O 1
ATOM 3601 N N . GLU A 1 479 ? -6.115 -12.695 8.617 1.00 91.62 479 GLU A N 1
ATOM 3602 C CA . GLU A 1 479 ? -6.251 -12.578 7.162 1.00 91.62 479 GLU A CA 1
ATOM 3603 C C . GLU A 1 479 ? -7.158 -11.387 6.820 1.00 91.62 479 GLU A C 1
ATOM 3605 O O . GLU A 1 479 ? -8.090 -11.075 7.563 1.00 91.62 479 GLU A O 1
ATOM 3610 N N . ASP A 1 480 ? -6.881 -10.705 5.705 1.00 92.56 480 ASP A N 1
ATOM 3611 C CA . ASP A 1 480 ? -7.721 -9.602 5.219 1.00 92.56 480 ASP A CA 1
ATOM 3612 C C . ASP A 1 480 ? -9.143 -10.104 4.917 1.00 92.56 480 ASP A C 1
ATOM 3614 O O . ASP A 1 480 ? -9.329 -11.170 4.332 1.00 92.56 480 ASP A O 1
ATOM 3618 N N . LYS A 1 481 ? -10.153 -9.326 5.319 1.00 92.38 481 LYS A N 1
ATOM 3619 C CA . LYS A 1 481 ? -11.599 -9.593 5.178 1.00 92.38 481 LYS A CA 1
ATOM 3620 C C . LYS A 1 481 ? -12.118 -10.843 5.894 1.00 92.38 481 LYS A C 1
ATOM 3622 O O . LYS A 1 481 ? -13.296 -11.170 5.749 1.00 92.38 481 LYS A O 1
ATOM 3627 N N . VAL A 1 482 ? -11.294 -11.509 6.700 1.00 93.38 482 VAL A N 1
ATOM 3628 C CA . VAL A 1 482 ? -11.712 -12.648 7.522 1.00 93.38 482 VAL A CA 1
ATOM 3629 C C . VAL A 1 482 ? -11.932 -12.178 8.965 1.00 93.38 482 VAL A C 1
ATOM 3631 O O . VAL A 1 482 ? -11.062 -11.505 9.523 1.00 93.38 482 VAL A O 1
ATOM 3634 N N . PRO A 1 483 ? -13.071 -12.512 9.601 1.00 94.12 483 PRO A N 1
ATOM 3635 C CA . PRO A 1 483 ? -13.300 -12.171 10.999 1.00 94.12 483 PRO A CA 1
ATOM 3636 C C . PRO A 1 483 ? -12.266 -12.831 11.917 1.00 94.12 483 PRO A C 1
ATOM 3638 O O . PRO A 1 483 ? -12.169 -14.057 11.983 1.00 94.12 483 PRO A O 1
ATOM 3641 N N . VAL A 1 484 ? -11.523 -12.019 12.668 1.00 94.62 484 VAL A N 1
ATOM 3642 C CA . VAL A 1 484 ? -10.586 -12.475 13.693 1.00 94.62 484 VAL A CA 1
ATOM 3643 C C . VAL A 1 484 ? -11.238 -12.406 15.072 1.00 94.62 484 VAL A C 1
ATOM 3645 O O . VAL A 1 484 ? -11.786 -11.379 15.475 1.00 94.62 484 VAL A O 1
ATOM 3648 N N . ALA A 1 485 ? -11.203 -13.519 15.802 1.00 93.25 485 ALA A N 1
ATOM 3649 C CA . ALA A 1 485 ? -11.740 -13.592 17.153 1.00 93.25 485 ALA A CA 1
ATOM 3650 C C . ALA A 1 485 ? -10.787 -12.901 18.142 1.00 93.25 485 ALA A C 1
ATOM 3652 O O . ALA A 1 485 ? -9.600 -13.225 18.208 1.00 93.25 485 ALA A O 1
ATOM 3653 N N . MET A 1 486 ? -11.317 -11.960 18.916 1.00 96.00 486 MET A N 1
ATOM 3654 C CA . MET A 1 486 ? -10.619 -11.246 19.979 1.00 96.00 486 MET A CA 1
ATOM 3655 C C . MET A 1 486 ? -11.438 -11.319 21.264 1.00 96.00 486 MET A C 1
ATOM 3657 O O . MET A 1 486 ? -12.667 -11.277 21.235 1.00 96.00 486 MET A O 1
ATOM 3661 N N . THR A 1 487 ? -10.760 -11.406 22.399 1.00 96.88 487 THR A N 1
ATOM 3662 C CA . THR A 1 487 ? -11.402 -11.495 23.709 1.00 96.88 487 THR A CA 1
ATOM 3663 C C . THR A 1 487 ? -11.278 -10.159 24.422 1.00 96.88 487 THR A C 1
ATOM 3665 O O . THR A 1 487 ? -10.169 -9.730 24.728 1.00 96.88 487 THR A O 1
ATOM 3668 N N . PHE A 1 488 ? -12.398 -9.505 24.701 1.00 96.00 488 PHE A N 1
ATOM 3669 C CA . PHE A 1 488 ? -12.444 -8.242 25.428 1.00 96.00 488 PHE A CA 1
ATOM 3670 C C . PHE A 1 488 ? -12.865 -8.490 26.878 1.00 96.00 488 PHE A C 1
ATOM 3672 O O . PHE A 1 488 ? -13.858 -9.170 27.124 1.00 96.00 488 PHE A O 1
ATOM 3679 N N . HIS A 1 489 ? -12.123 -7.937 27.836 1.00 96.06 489 HIS A N 1
ATOM 3680 C CA . HIS A 1 489 ? -12.495 -7.979 29.248 1.00 96.06 489 HIS A CA 1
ATOM 3681 C C . HIS A 1 489 ? -13.489 -6.862 29.541 1.00 96.06 489 HIS A C 1
ATOM 3683 O O . HIS A 1 489 ? -13.198 -5.689 29.290 1.00 96.06 489 HIS A O 1
ATOM 3689 N N . VAL A 1 490 ? -14.653 -7.225 30.072 1.00 94.12 490 VAL A N 1
ATOM 3690 C CA . VAL A 1 490 ? -15.654 -6.265 30.532 1.00 94.12 490 VAL A CA 1
ATOM 3691 C C . VAL A 1 490 ? -15.210 -5.748 31.895 1.00 94.12 490 VAL A C 1
ATOM 3693 O O . VAL A 1 490 ? -15.048 -6.522 32.843 1.00 94.12 490 VAL A O 1
ATOM 3696 N N . ALA A 1 491 ? -15.021 -4.437 32.020 1.00 91.19 491 ALA A N 1
ATOM 3697 C CA . ALA A 1 491 ? -14.554 -3.828 33.256 1.00 91.19 491 ALA A CA 1
ATOM 3698 C C . ALA A 1 491 ? -15.511 -4.146 34.418 1.00 91.19 491 ALA A C 1
ATOM 3700 O O . ALA A 1 491 ? -16.732 -4.166 34.270 1.00 91.19 491 ALA A O 1
ATOM 3701 N N . LYS A 1 492 ? -14.976 -4.340 35.629 1.00 89.44 492 LYS A N 1
ATOM 3702 C CA . LYS A 1 492 ? -15.808 -4.602 36.825 1.00 89.44 492 LYS A CA 1
ATOM 3703 C C . LYS A 1 492 ? -16.764 -3.459 37.178 1.00 89.44 492 LYS A C 1
ATOM 3705 O O . LYS A 1 492 ? -17.700 -3.672 37.941 1.00 89.44 492 LYS A O 1
ATOM 3710 N N . SER A 1 493 ? -16.479 -2.249 36.706 1.00 83.69 493 SER A N 1
ATOM 3711 C CA . SER A 1 493 ? -17.330 -1.069 36.867 1.00 83.69 493 SER A CA 1
ATOM 3712 C C . SER A 1 493 ? -18.454 -0.987 35.836 1.00 83.69 493 SER A C 1
ATOM 3714 O O . SER A 1 493 ? -19.353 -0.167 36.021 1.00 83.69 493 SER A O 1
ATOM 3716 N N . ALA A 1 494 ? -18.413 -1.795 34.773 1.00 85.31 494 ALA A N 1
ATOM 3717 C CA . ALA A 1 494 ? -19.380 -1.721 33.692 1.00 85.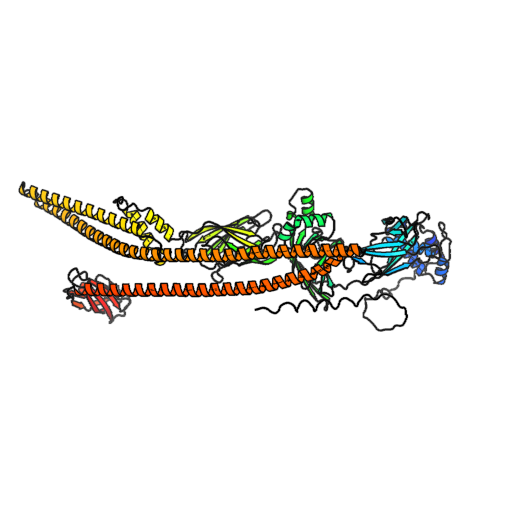31 494 ALA A CA 1
ATOM 3718 C C . ALA A 1 494 ? -20.789 -2.125 34.180 1.00 85.31 494 ALA A C 1
ATOM 3720 O O . ALA A 1 494 ? -20.921 -3.032 35.005 1.00 85.31 494 ALA A O 1
ATOM 3721 N N . PRO A 1 495 ? -21.862 -1.494 33.671 1.00 81.31 495 PRO A N 1
ATOM 3722 C CA . PRO A 1 495 ? -23.236 -1.733 34.122 1.00 81.31 495 PRO A CA 1
ATOM 3723 C C . PRO A 1 495 ? -23.873 -3.018 33.549 1.00 81.31 495 PRO A C 1
ATOM 3725 O O . PRO A 1 495 ? -25.100 -3.137 33.518 1.00 81.31 495 PRO A O 1
ATOM 3728 N N . TYR A 1 496 ? -23.062 -3.983 33.113 1.00 85.00 496 TYR A N 1
ATOM 3729 C CA . TYR A 1 496 ? -23.501 -5.195 32.417 1.00 85.00 496 TYR A CA 1
ATOM 3730 C C . TYR A 1 496 ? -23.323 -6.455 33.268 1.00 85.00 496 TYR A C 1
ATOM 3732 O O . TYR A 1 496 ? -22.479 -6.506 34.164 1.00 85.00 496 TYR A O 1
ATOM 3740 N N . ALA A 1 497 ? -24.125 -7.485 33.004 1.00 79.12 497 ALA A N 1
ATOM 3741 C CA . ALA A 1 497 ? -24.103 -8.740 33.756 1.00 79.12 497 ALA A CA 1
ATOM 3742 C C . ALA A 1 497 ? -22.758 -9.485 33.639 1.00 79.12 497 ALA A C 1
ATOM 3744 O O . ALA A 1 497 ? -22.373 -10.221 34.549 1.00 79.12 497 ALA A O 1
ATOM 3745 N N . GLU A 1 498 ? -22.040 -9.262 32.541 1.00 89.19 498 GLU A N 1
ATOM 3746 C CA . GLU A 1 498 ? -20.719 -9.800 32.229 1.00 89.19 498 GLU A CA 1
ATOM 3747 C C . GLU A 1 498 ? -19.569 -9.036 32.909 1.00 89.19 498 GLU A C 1
ATOM 3749 O O . GLU A 1 498 ? -18.404 -9.345 32.659 1.00 89.19 498 GLU A O 1
ATOM 3754 N N . ALA A 1 499 ? -19.848 -8.048 33.769 1.00 88.19 499 ALA A N 1
ATOM 3755 C CA . ALA A 1 499 ? -18.817 -7.260 34.442 1.00 88.19 499 ALA A CA 1
ATOM 3756 C C . ALA A 1 499 ? -17.767 -8.139 35.152 1.00 88.19 499 ALA A C 1
ATOM 3758 O O . ALA A 1 499 ? -18.076 -8.979 36.001 1.00 88.19 499 ALA A O 1
ATOM 3759 N N . GLY A 1 500 ? -16.492 -7.915 34.828 1.00 89.25 500 GLY A N 1
ATOM 3760 C CA . GLY A 1 500 ? -15.361 -8.697 35.325 1.00 89.25 500 GLY A CA 1
ATOM 3761 C C . GLY A 1 500 ? -15.142 -10.039 34.621 1.00 89.25 500 GLY A C 1
ATOM 3762 O O . GLY A 1 500 ? -14.382 -10.859 35.143 1.00 89.25 500 GLY A O 1
ATOM 3763 N N . THR A 1 501 ? -15.796 -10.277 33.483 1.00 93.38 501 THR A N 1
ATOM 3764 C CA . THR A 1 501 ? -15.627 -11.474 32.648 1.00 93.38 501 THR A CA 1
ATOM 3765 C C . THR A 1 501 ? -15.111 -11.118 31.254 1.00 93.38 501 THR A C 1
ATOM 3767 O O . THR A 1 501 ? -15.079 -9.955 30.858 1.00 93.38 501 THR A O 1
ATOM 3770 N N . ASP A 1 502 ? -14.674 -12.139 30.527 1.00 95.81 502 ASP A N 1
ATOM 3771 C CA . ASP A 1 502 ? -14.156 -12.028 29.170 1.00 95.81 502 ASP A CA 1
ATOM 3772 C C . ASP A 1 502 ? -15.248 -12.383 28.154 1.00 95.81 502 ASP A C 1
ATOM 3774 O O . ASP A 1 502 ? -15.877 -13.438 28.262 1.00 95.81 502 ASP A O 1
ATOM 3778 N N . VAL A 1 503 ? -15.436 -11.538 27.139 1.00 93.81 503 VAL A N 1
ATOM 3779 C CA . VAL A 1 503 ? -16.393 -11.756 26.045 1.00 93.81 503 VAL A CA 1
ATOM 3780 C C . VAL A 1 503 ? -15.693 -11.800 24.694 1.00 93.81 503 VAL A C 1
ATOM 3782 O O . VAL A 1 503 ? -14.694 -11.118 24.462 1.00 93.81 503 VAL A O 1
ATOM 3785 N N . LEU A 1 504 ? -16.224 -12.602 23.774 1.00 94.12 504 LEU A N 1
ATOM 3786 C CA . LEU A 1 504 ? -15.684 -12.713 22.424 1.00 94.12 504 LEU A CA 1
ATOM 3787 C C . LEU A 1 504 ? -16.265 -11.616 21.522 1.00 94.12 504 LEU A C 1
ATOM 3789 O O . LEU A 1 504 ? -17.469 -11.345 21.535 1.00 94.12 504 LEU A O 1
ATOM 3793 N N . ARG A 1 505 ? -15.407 -10.996 20.717 1.00 93.94 505 ARG A N 1
ATOM 3794 C CA . ARG A 1 505 ? -15.766 -10.072 19.639 1.00 93.94 505 ARG A CA 1
ATOM 3795 C C . ARG A 1 505 ? -15.036 -10.503 18.375 1.00 93.94 505 ARG A C 1
ATOM 3797 O O . ARG A 1 505 ? -13.891 -10.943 18.427 1.00 93.94 505 ARG A O 1
ATOM 3804 N N . TYR A 1 506 ? -15.695 -10.369 17.238 1.00 93.75 506 TYR A N 1
ATOM 3805 C CA . TYR A 1 506 ? -15.121 -10.659 15.935 1.00 93.75 506 TYR A CA 1
ATOM 3806 C C . TYR A 1 506 ? -14.787 -9.345 15.250 1.00 93.75 506 TYR A C 1
ATOM 3808 O O . TYR A 1 506 ? -15.665 -8.518 15.016 1.00 93.75 506 TYR A O 1
ATOM 3816 N N . VAL A 1 507 ? -13.511 -9.150 14.945 1.00 96.50 507 VAL A N 1
ATOM 3817 C CA . VAL A 1 507 ? -13.006 -7.953 14.280 1.00 96.50 507 VAL A CA 1
ATOM 3818 C C . VAL A 1 507 ? -12.672 -8.333 12.847 1.00 96.50 507 VAL A C 1
ATOM 3820 O O . VAL A 1 507 ? -11.901 -9.252 12.620 1.00 96.50 507 VAL A O 1
ATOM 3823 N N . THR A 1 508 ? -13.247 -7.655 11.864 1.00 96.12 508 THR A N 1
ATOM 3824 C CA . THR A 1 508 ? -12.919 -7.874 10.448 1.00 96.12 508 THR A CA 1
ATOM 3825 C C . THR A 1 508 ? -12.243 -6.629 9.913 1.00 96.12 508 THR A C 1
ATOM 3827 O O . THR A 1 508 ? -12.788 -5.533 10.029 1.00 96.12 508 THR A O 1
ATOM 3830 N N . ILE A 1 509 ? -11.057 -6.792 9.338 1.00 96.62 509 ILE A N 1
ATOM 3831 C CA . ILE A 1 509 ? -10.294 -5.706 8.719 1.00 96.62 509 ILE A CA 1
ATOM 3832 C C . ILE A 1 509 ? -10.451 -5.842 7.210 1.00 96.62 509 ILE A C 1
ATOM 3834 O O . ILE A 1 509 ? -10.311 -6.938 6.684 1.00 96.62 509 ILE A O 1
ATOM 3838 N N . ASN A 1 510 ? -10.747 -4.746 6.522 1.00 95.56 510 ASN A N 1
ATOM 3839 C CA . ASN A 1 510 ? -10.690 -4.669 5.068 1.00 95.56 510 ASN A CA 1
ATOM 3840 C C . ASN A 1 510 ? -9.663 -3.602 4.702 1.00 95.56 510 ASN A C 1
ATOM 3842 O O . ASN A 1 510 ? -9.931 -2.406 4.834 1.00 95.56 510 ASN A O 1
ATOM 3846 N N . MET A 1 511 ? -8.484 -4.044 4.278 1.00 92.94 511 MET A N 1
ATOM 3847 C CA . MET A 1 511 ? -7.348 -3.175 3.983 1.00 92.94 511 MET A CA 1
ATOM 3848 C C . MET A 1 511 ? -7.601 -2.280 2.766 1.00 92.94 511 MET A C 1
ATOM 3850 O O . MET A 1 511 ? -7.247 -1.104 2.790 1.00 92.94 511 MET A O 1
ATOM 3854 N N . LEU A 1 512 ? -8.289 -2.794 1.738 1.00 93.38 512 LEU A N 1
ATOM 3855 C CA . LEU A 1 512 ? -8.601 -2.024 0.529 1.00 93.38 512 LEU A CA 1
ATOM 3856 C C . LEU A 1 512 ? -9.636 -0.929 0.804 1.00 93.38 512 LEU A C 1
ATOM 3858 O O . LEU A 1 512 ? -9.476 0.205 0.362 1.00 93.38 512 LEU A O 1
ATOM 3862 N N . ALA A 1 513 ? -10.699 -1.267 1.540 1.00 94.06 513 ALA A N 1
ATOM 3863 C CA . ALA A 1 513 ? -11.734 -0.306 1.919 1.00 94.06 513 ALA A CA 1
ATOM 3864 C C . ALA A 1 513 ? -11.315 0.585 3.101 1.00 94.06 513 ALA A C 1
ATOM 3866 O O . ALA A 1 513 ? -12.024 1.537 3.421 1.00 94.06 513 ALA A O 1
ATOM 3867 N N . LYS A 1 514 ? -10.188 0.268 3.757 1.00 96.38 514 LYS A N 1
ATOM 3868 C CA . LYS A 1 514 ? -9.728 0.872 5.014 1.00 96.38 514 LYS A CA 1
ATOM 3869 C C . LYS A 1 514 ? -10.837 0.893 6.073 1.00 96.38 514 LYS A C 1
ATOM 3871 O O . LYS A 1 514 ? -11.153 1.933 6.647 1.00 96.38 514 LYS A O 1
ATOM 3876 N N . THR A 1 515 ? -11.451 -0.261 6.334 1.00 97.44 515 THR A N 1
ATOM 3877 C CA . THR A 1 515 ? -12.522 -0.395 7.337 1.00 97.44 515 THR A CA 1
ATOM 3878 C C . THR A 1 515 ? -12.226 -1.478 8.365 1.00 97.44 515 THR A C 1
ATOM 3880 O O . THR A 1 515 ? -11.616 -2.498 8.047 1.00 97.44 515 THR A O 1
ATOM 3883 N N . ILE A 1 516 ? -12.726 -1.286 9.582 1.00 98.25 516 ILE A N 1
ATOM 3884 C CA . ILE A 1 516 ? -12.752 -2.267 10.666 1.00 98.25 516 ILE A CA 1
ATOM 3885 C C . ILE A 1 516 ? -14.212 -2.444 11.085 1.00 98.25 516 ILE A C 1
ATOM 3887 O O . ILE A 1 516 ? -14.870 -1.474 11.460 1.00 98.25 516 ILE A O 1
ATOM 3891 N N . SER A 1 517 ? -14.736 -3.665 11.029 1.00 95.31 517 SER A N 1
ATOM 3892 C CA . SER A 1 517 ? -16.079 -3.981 11.527 1.00 95.31 517 SER A CA 1
ATOM 3893 C C . SER A 1 517 ? -16.004 -4.912 12.726 1.00 95.31 517 SER A C 1
ATOM 3895 O O . SER A 1 517 ? -15.320 -5.935 12.672 1.00 95.31 517 SER A O 1
ATOM 3897 N N . ILE A 1 518 ? -16.721 -4.567 13.790 1.00 96.31 518 ILE A N 1
ATOM 3898 C CA . ILE A 1 518 ? -16.737 -5.309 15.050 1.00 96.31 518 ILE A CA 1
ATOM 3899 C C . ILE A 1 518 ? -18.135 -5.889 15.259 1.00 96.31 518 ILE A C 1
ATOM 3901 O O . ILE A 1 518 ? -19.131 -5.168 15.210 1.00 96.31 518 ILE A O 1
ATOM 3905 N N . THR A 1 519 ? -18.212 -7.198 15.483 1.00 92.38 519 THR A N 1
ATOM 3906 C CA . THR A 1 519 ? -19.466 -7.929 15.712 1.00 92.38 519 THR A CA 1
ATOM 3907 C C . THR A 1 519 ? -19.337 -8.885 16.897 1.00 92.38 519 THR A C 1
ATOM 3909 O O . THR A 1 519 ? -18.237 -9.197 17.353 1.00 92.38 519 THR A O 1
ATOM 3912 N N . GLY A 1 520 ? -20.460 -9.378 17.407 1.00 89.56 520 GLY A N 1
ATOM 3913 C CA . GLY A 1 520 ? -20.508 -10.325 18.519 1.00 89.56 520 GLY A CA 1
ATOM 3914 C C . GLY A 1 520 ? -21.901 -10.377 19.133 1.00 89.56 520 GLY A C 1
ATOM 3915 O O . GLY A 1 520 ? -22.846 -9.842 18.553 1.00 89.56 520 GLY A O 1
ATOM 3916 N N . ASP A 1 521 ? -21.998 -10.981 20.311 1.00 85.75 521 ASP A N 1
ATOM 3917 C CA . ASP A 1 521 ? -23.213 -10.940 21.123 1.00 85.75 521 ASP A CA 1
ATOM 3918 C C . ASP A 1 521 ? -23.211 -9.686 22.005 1.00 85.75 521 ASP A C 1
ATOM 3920 O O . ASP A 1 521 ? -22.186 -9.342 22.614 1.00 85.75 521 ASP A O 1
ATOM 3924 N N . ALA A 1 522 ? -24.357 -9.005 22.064 1.00 83.31 522 ALA A N 1
ATOM 3925 C CA . ALA A 1 522 ? -24.548 -7.832 22.909 1.00 83.31 522 ALA A CA 1
ATOM 3926 C C . ALA A 1 522 ? -24.423 -8.196 24.397 1.00 83.31 522 ALA A C 1
ATOM 3928 O O . ALA A 1 522 ? -24.786 -9.299 24.807 1.00 83.31 522 ALA A O 1
ATOM 3929 N N . LEU A 1 523 ? -23.910 -7.262 25.201 1.00 84.69 523 LEU A N 1
ATOM 3930 C CA . LEU A 1 523 ? -23.897 -7.416 26.659 1.00 84.69 523 LEU A CA 1
ATOM 3931 C C . LEU A 1 523 ? -25.304 -7.257 27.245 1.00 84.69 523 LEU A C 1
ATOM 3933 O O . LEU A 1 523 ? -26.116 -6.490 26.723 1.00 84.69 523 LEU A O 1
ATOM 3937 N N . HIS A 1 524 ? -25.570 -7.940 28.358 1.00 77.12 524 HIS A N 1
ATOM 3938 C CA . HIS A 1 524 ? -26.862 -7.862 29.040 1.00 77.12 524 HIS A CA 1
ATOM 3939 C C . HIS A 1 524 ? -26.838 -6.761 30.101 1.00 77.12 524 HIS A C 1
ATOM 3941 O O . HIS A 1 524 ? -25.900 -6.688 30.902 1.00 77.12 524 HIS A O 1
ATOM 3947 N N . ASP A 1 525 ? -27.874 -5.919 30.160 1.00 73.81 525 ASP A N 1
ATOM 3948 C CA . ASP A 1 525 ? -28.016 -4.964 31.264 1.00 73.81 525 ASP A CA 1
ATOM 3949 C C . ASP A 1 525 ? -28.164 -5.766 32.572 1.00 73.81 525 ASP A C 1
ATOM 3951 O O . ASP A 1 525 ? -28.859 -6.783 32.640 1.00 73.81 525 ASP A O 1
ATOM 3955 N N . THR A 1 526 ? -27.500 -5.329 33.643 1.00 72.81 526 THR A N 1
ATOM 3956 C CA . THR A 1 526 ? -27.633 -5.967 34.967 1.00 72.81 526 THR A CA 1
ATOM 3957 C C . THR A 1 526 ? -29.087 -6.027 35.447 1.00 72.81 526 THR A C 1
ATOM 3959 O O . THR A 1 526 ? -29.443 -6.942 36.192 1.00 72.81 526 THR A O 1
ATOM 3962 N N . SER A 1 527 ? -29.936 -5.096 35.003 1.00 73.88 527 SER A N 1
ATOM 3963 C CA . SER A 1 527 ? -31.375 -5.122 35.284 1.00 73.88 527 SER A CA 1
ATOM 3964 C C . SER A 1 527 ? -32.103 -6.316 34.653 1.00 73.88 527 SER A C 1
ATOM 3966 O O . SER A 1 527 ? -32.946 -6.904 35.329 1.00 73.88 527 SER A O 1
ATOM 3968 N N . ASP A 1 528 ? -31.723 -6.763 33.452 1.00 76.19 528 ASP A N 1
ATOM 3969 C CA . ASP A 1 528 ? -32.369 -7.891 32.758 1.00 76.19 528 ASP A CA 1
ATOM 3970 C C . ASP A 1 528 ? -32.217 -9.204 33.540 1.00 76.19 528 ASP A C 1
ATOM 3972 O O . ASP A 1 528 ? -33.150 -10.000 33.654 1.00 76.19 528 ASP A O 1
ATOM 3976 N N . LYS A 1 529 ? -31.055 -9.414 34.172 1.00 75.19 529 LYS A N 1
ATOM 3977 C CA . LYS A 1 529 ? -30.823 -10.580 35.037 1.00 75.19 529 LYS A CA 1
ATOM 3978 C C . LYS A 1 529 ? -31.696 -10.552 36.293 1.00 75.19 529 LYS A C 1
ATOM 3980 O O . LYS A 1 529 ? -32.171 -11.596 36.737 1.00 75.19 529 LYS A O 1
ATOM 3985 N N . VAL A 1 530 ? -31.906 -9.372 36.877 1.00 81.19 530 VAL A N 1
ATOM 3986 C CA . VAL A 1 530 ? -32.797 -9.221 38.037 1.00 81.19 530 VAL A CA 1
ATOM 3987 C C . VAL A 1 530 ? -34.252 -9.443 37.629 1.00 81.19 530 VAL A C 1
ATOM 3989 O O . VAL A 1 530 ? -34.969 -10.111 38.368 1.00 81.19 530 VAL A O 1
ATOM 3992 N N . VAL A 1 531 ? -34.670 -8.981 36.444 1.00 81.25 531 VAL A N 1
ATOM 3993 C CA . VAL A 1 531 ? -36.000 -9.286 35.885 1.00 81.25 531 VAL A CA 1
ATOM 3994 C C . VAL A 1 531 ? -36.202 -10.797 35.779 1.00 81.25 531 VAL A C 1
ATOM 3996 O O . VAL A 1 531 ? -37.176 -11.306 36.323 1.00 81.25 531 VAL A O 1
ATOM 3999 N N . GLN A 1 532 ? -35.248 -11.536 35.206 1.00 83.00 532 GLN A N 1
ATOM 4000 C CA . GLN A 1 532 ? -35.342 -12.999 35.104 1.00 83.00 532 GLN A CA 1
ATOM 4001 C C . GLN A 1 532 ? -35.436 -13.692 36.473 1.00 83.00 532 GLN A C 1
ATOM 4003 O O . GLN A 1 532 ? -36.224 -14.623 36.641 1.00 83.00 532 GLN A O 1
ATOM 4008 N N . LEU A 1 533 ? -34.661 -13.241 37.470 1.00 84.88 533 LEU A N 1
ATOM 4009 C CA . LEU A 1 533 ? -34.748 -13.772 38.837 1.00 84.88 533 LEU A CA 1
ATOM 4010 C C . LEU A 1 533 ? -36.126 -13.525 39.459 1.00 84.88 533 LEU A C 1
ATOM 4012 O O . LEU A 1 533 ? -36.645 -14.407 40.138 1.00 84.88 533 LEU A O 1
ATOM 4016 N N . ILE A 1 534 ? -36.714 -12.349 39.226 1.00 85.50 534 ILE A N 1
ATOM 4017 C CA . ILE A 1 534 ? -38.045 -11.988 39.726 1.00 85.50 534 ILE A CA 1
ATOM 4018 C C . ILE A 1 534 ? -39.137 -12.786 39.000 1.00 85.50 534 ILE A C 1
ATOM 4020 O O . ILE A 1 534 ? -40.045 -13.299 39.652 1.00 85.50 534 ILE A O 1
ATOM 4024 N N . GLU A 1 535 ? -39.047 -12.948 37.679 1.00 85.44 535 GLU A N 1
ATOM 4025 C CA . GLU A 1 535 ? -39.985 -13.747 36.878 1.00 85.44 535 GLU A CA 1
ATOM 4026 C C . GLU A 1 535 ? -39.968 -15.233 37.262 1.00 85.44 535 GLU A C 1
ATOM 4028 O O . GLU A 1 535 ? -41.019 -15.879 37.277 1.00 85.44 535 GLU A O 1
ATOM 4033 N N . ALA A 1 536 ? -38.799 -15.760 37.635 1.00 87.62 536 ALA A N 1
ATOM 4034 C CA . ALA A 1 536 ? -38.625 -17.139 38.084 1.00 87.62 536 ALA A CA 1
ATOM 4035 C C . ALA A 1 536 ? -39.173 -17.414 39.497 1.00 87.62 536 ALA A C 1
ATOM 4037 O O . ALA A 1 536 ? -39.294 -18.581 39.878 1.00 87.62 536 ALA A O 1
ATOM 4038 N N . LEU A 1 537 ? -39.515 -16.382 40.281 1.00 86.62 537 LEU A N 1
ATOM 4039 C CA . LEU A 1 537 ? -40.148 -16.578 41.588 1.00 86.62 537 LEU A CA 1
ATOM 4040 C C . LEU A 1 537 ? -41.506 -17.274 41.421 1.00 86.62 537 LEU A C 1
ATOM 4042 O O . LEU A 1 537 ? -42.212 -16.980 40.454 1.00 86.62 537 LEU A O 1
ATOM 4046 N N . PRO A 1 538 ? -41.917 -18.156 42.346 1.00 83.88 538 PRO A N 1
ATOM 4047 C CA . PRO A 1 538 ? -43.256 -18.742 42.325 1.00 83.88 538 PRO A CA 1
ATOM 4048 C C . PRO A 1 538 ? -44.335 -17.656 42.409 1.00 83.88 538 PRO A C 1
ATOM 4050 O O . PRO A 1 538 ? -44.119 -16.581 42.975 1.00 83.88 538 PRO A O 1
ATOM 4053 N N . SER A 1 539 ? -45.513 -17.927 41.843 1.00 84.38 539 SER A N 1
ATOM 4054 C CA . SER A 1 539 ? -46.650 -17.014 41.995 1.00 84.38 539 SER A CA 1
ATOM 4055 C C . SER A 1 539 ? -47.078 -16.929 43.464 1.00 84.38 539 SER A C 1
ATOM 4057 O O . SER A 1 539 ? -46.862 -17.868 44.228 1.00 84.38 539 SER A O 1
ATOM 4059 N N . ALA A 1 540 ? -47.735 -15.838 43.873 1.00 75.94 540 ALA A N 1
ATOM 4060 C CA . ALA A 1 540 ? -48.150 -15.626 45.267 1.00 75.94 540 ALA A CA 1
ATOM 4061 C C . ALA A 1 540 ? -48.948 -16.803 45.873 1.00 75.94 540 ALA A C 1
ATOM 4063 O O . ALA A 1 540 ? -48.856 -17.065 47.070 1.00 75.94 540 ALA A O 1
ATOM 4064 N N . ALA A 1 541 ? -49.718 -17.520 45.047 1.00 76.31 541 ALA A N 1
ATOM 4065 C CA . ALA A 1 541 ? -50.507 -18.681 45.458 1.00 76.31 541 ALA A CA 1
ATOM 4066 C C . ALA A 1 541 ? -49.684 -19.977 45.600 1.00 76.31 541 ALA A C 1
ATOM 4068 O O . ALA A 1 541 ? -50.133 -20.915 46.255 1.00 76.31 541 ALA A O 1
ATOM 4069 N N . GLU A 1 542 ? -48.505 -20.035 44.983 1.00 85.31 542 GLU A N 1
ATOM 4070 C CA . GLU A 1 542 ? -47.625 -21.208 44.930 1.00 85.31 542 GLU A CA 1
ATOM 4071 C C . GLU A 1 542 ? -46.421 -21.094 45.869 1.00 85.31 542 GLU A C 1
ATOM 4073 O O . GLU A 1 542 ? -45.691 -22.069 46.035 1.00 85.31 542 GLU A O 1
ATOM 4078 N N . VAL A 1 543 ? -46.217 -19.932 46.502 1.00 87.38 543 VAL A N 1
ATOM 4079 C CA . VAL A 1 543 ? -45.153 -19.738 47.494 1.00 87.38 543 VAL A CA 1
ATOM 4080 C C . VAL A 1 543 ? -45.294 -20.760 48.621 1.00 87.38 543 VAL A C 1
ATOM 4082 O O . VAL A 1 543 ? -46.351 -20.897 49.235 1.00 87.38 543 VAL A O 1
ATOM 4085 N N . GLY A 1 544 ? -44.204 -21.451 48.936 1.00 84.94 544 GLY A N 1
ATOM 4086 C CA . GLY A 1 544 ? -44.079 -22.366 50.061 1.00 84.94 544 GLY A CA 1
ATOM 4087 C C . GLY A 1 544 ? -42.968 -21.958 51.029 1.00 84.94 544 GLY A C 1
ATOM 4088 O O . GLY A 1 544 ? -42.197 -21.028 50.806 1.00 84.94 544 GLY A O 1
ATOM 4089 N N . MET A 1 545 ? -42.830 -22.698 52.136 1.00 80.62 545 MET A N 1
ATOM 4090 C CA . MET A 1 545 ? -41.731 -22.462 53.090 1.00 80.62 545 MET A CA 1
ATOM 4091 C C . MET A 1 545 ? -40.339 -22.779 52.516 1.00 80.62 545 MET A C 1
ATOM 4093 O O . MET A 1 545 ? -39.342 -22.346 53.089 1.00 80.62 545 MET A O 1
ATOM 4097 N N . GLY A 1 546 ? -40.265 -23.527 51.410 1.00 82.38 546 GLY A N 1
ATOM 4098 C CA . GLY A 1 546 ? -39.015 -23.852 50.719 1.00 82.38 546 GLY A CA 1
ATOM 4099 C C . GLY A 1 546 ? -38.441 -22.705 49.880 1.00 82.38 546 GLY A C 1
ATOM 4100 O O . GLY A 1 546 ? -37.248 -22.721 49.601 1.00 82.38 546 GLY A O 1
ATOM 4101 N N . ASP A 1 547 ? -39.246 -21.693 49.542 1.00 86.25 547 ASP A N 1
ATOM 4102 C CA . ASP A 1 547 ? -38.854 -20.624 48.609 1.00 86.25 547 ASP A CA 1
ATOM 4103 C C . ASP A 1 547 ? -38.136 -19.445 49.288 1.00 86.25 547 ASP A C 1
ATOM 4105 O O . ASP A 1 547 ? -37.779 -18.456 48.650 1.00 86.25 547 ASP A O 1
ATOM 4109 N N . GLU A 1 548 ? -37.890 -19.533 50.598 1.00 85.81 548 GLU A N 1
ATOM 4110 C CA . GLU A 1 548 ? -37.265 -18.459 51.376 1.00 85.81 548 GLU A CA 1
ATOM 4111 C C . GLU A 1 548 ? -35.897 -18.040 50.825 1.00 85.81 548 GLU A C 1
ATOM 4113 O O . GLU A 1 548 ? -35.572 -16.853 50.828 1.00 85.81 548 GLU A O 1
ATOM 4118 N N . THR A 1 549 ? -35.100 -18.994 50.345 1.00 83.25 549 THR A N 1
ATOM 4119 C CA . THR A 1 549 ? -33.765 -18.706 49.816 1.00 83.25 549 THR A CA 1
ATOM 4120 C C . THR A 1 549 ? -33.832 -17.988 48.474 1.00 83.25 549 THR A C 1
ATOM 4122 O O . THR A 1 549 ? -33.159 -16.977 48.309 1.00 83.25 549 THR A O 1
ATOM 4125 N N . VAL A 1 550 ? -34.685 -18.446 47.551 1.00 83.44 550 VAL A N 1
ATOM 4126 C CA . VAL A 1 550 ? -34.803 -17.851 46.208 1.00 83.44 550 VAL A CA 1
ATOM 4127 C C . VAL A 1 550 ? -35.426 -16.453 46.252 1.00 83.44 550 VAL A C 1
ATOM 4129 O O . VAL A 1 550 ? -34.961 -15.551 45.559 1.00 83.44 550 VAL A O 1
ATOM 4132 N N . ILE A 1 551 ? -36.399 -16.221 47.143 1.00 82.69 551 ILE A N 1
ATOM 4133 C CA . ILE A 1 551 ? -36.985 -14.888 47.369 1.00 82.69 551 ILE A CA 1
ATOM 4134 C C . ILE A 1 551 ? -35.938 -13.932 47.967 1.00 82.69 551 ILE A C 1
ATOM 4136 O O . ILE A 1 551 ? -35.822 -12.781 47.540 1.00 82.69 551 ILE A O 1
ATOM 4140 N N . ALA A 1 552 ? -35.132 -14.400 48.927 1.00 82.56 552 ALA A N 1
ATOM 4141 C CA . ALA A 1 552 ? -34.073 -13.589 49.528 1.00 82.56 552 ALA A CA 1
ATOM 4142 C C . ALA A 1 552 ? -32.944 -13.249 48.537 1.00 82.56 552 ALA A C 1
ATOM 4144 O O . ALA A 1 552 ? -32.406 -12.141 48.585 1.00 82.56 552 ALA A O 1
ATOM 4145 N N . GLU A 1 553 ? -32.596 -14.173 47.640 1.00 79.06 553 GLU A N 1
ATOM 4146 C CA . GLU A 1 553 ? -31.618 -13.950 46.569 1.00 79.06 553 GLU A CA 1
ATOM 4147 C C . GLU A 1 553 ? -32.111 -12.909 45.557 1.00 79.06 553 GLU A C 1
ATOM 4149 O O . GLU A 1 553 ? -31.379 -11.961 45.262 1.00 79.06 553 GLU A O 1
ATOM 4154 N N . ALA A 1 554 ? -33.363 -13.015 45.097 1.00 81.38 554 ALA A N 1
ATOM 4155 C CA . ALA A 1 554 ? -33.967 -12.028 44.201 1.00 81.38 554 ALA A CA 1
ATOM 4156 C C . ALA A 1 554 ? -34.017 -10.625 44.838 1.00 81.38 554 ALA A C 1
ATOM 4158 O O . ALA A 1 554 ? -33.686 -9.634 44.184 1.00 81.38 554 ALA A O 1
ATOM 4159 N N . ARG A 1 555 ? -34.331 -10.529 46.140 1.00 88.31 555 ARG A N 1
ATOM 4160 C CA . ARG A 1 555 ? -34.276 -9.262 46.890 1.00 88.31 555 ARG A CA 1
ATOM 4161 C C . ARG A 1 555 ? -32.868 -8.685 46.969 1.00 88.31 555 ARG A C 1
ATOM 4163 O O . ARG A 1 555 ? -32.696 -7.489 46.748 1.00 88.31 555 ARG A O 1
ATOM 4170 N N . ALA A 1 556 ? -31.872 -9.504 47.298 1.00 80.75 556 ALA A N 1
ATOM 4171 C CA . ALA A 1 556 ? -30.492 -9.042 47.397 1.00 80.75 556 ALA A CA 1
ATOM 4172 C C . ALA A 1 556 ? -29.984 -8.510 46.046 1.00 80.75 556 ALA A C 1
ATOM 4174 O O . ALA A 1 556 ? -29.422 -7.418 46.001 1.00 80.75 556 ALA A O 1
ATOM 4175 N N . ALA A 1 557 ? -30.258 -9.232 44.953 1.00 76.25 557 ALA A N 1
ATOM 4176 C CA . ALA A 1 557 ? -29.893 -8.815 43.601 1.00 76.25 557 ALA A CA 1
ATOM 4177 C C . ALA A 1 557 ? -30.597 -7.510 43.188 1.00 76.25 557 ALA A C 1
ATOM 4179 O O . ALA A 1 557 ? -29.961 -6.605 42.650 1.00 76.25 557 ALA A O 1
ATOM 4180 N N . TYR A 1 558 ? -31.889 -7.366 43.501 1.00 78.56 558 TYR A N 1
ATOM 4181 C CA . TYR A 1 558 ? -32.617 -6.120 43.265 1.00 78.56 558 TYR A CA 1
ATOM 4182 C C . TYR A 1 558 ? -32.057 -4.956 44.093 1.00 78.56 558 TYR A C 1
ATOM 4184 O O . TYR A 1 558 ? -31.897 -3.857 43.573 1.00 78.56 558 TYR A O 1
ATOM 4192 N N . ASP A 1 559 ? -31.706 -5.167 45.364 1.00 81.00 559 ASP A N 1
ATOM 4193 C CA . ASP A 1 559 ? -31.169 -4.117 46.236 1.00 81.00 559 ASP A CA 1
ATOM 4194 C C . ASP A 1 559 ? -29.793 -3.596 45.783 1.00 81.00 559 ASP A C 1
ATOM 4196 O O . ASP A 1 559 ? -29.491 -2.421 46.029 1.00 81.00 559 ASP A O 1
ATOM 4200 N N . GLU A 1 560 ? -29.001 -4.417 45.089 1.00 77.06 560 GLU A N 1
ATOM 4201 C CA . GLU A 1 560 ? -27.709 -4.043 44.495 1.00 77.06 560 GLU A CA 1
ATOM 4202 C C . GLU A 1 560 ? -27.837 -3.161 43.243 1.00 77.06 560 GLU A C 1
ATOM 4204 O O . GLU A 1 560 ? -26.897 -2.431 42.920 1.00 77.06 560 GLU A O 1
ATOM 4209 N N . LEU A 1 561 ? -29.003 -3.148 42.583 1.00 73.19 561 LEU A N 1
ATOM 4210 C CA . LEU A 1 561 ? -29.247 -2.276 41.436 1.00 73.19 561 LEU A CA 1
ATOM 4211 C C . LEU A 1 561 ? -29.169 -0.790 41.818 1.00 73.19 561 LEU A C 1
ATOM 4213 O O . LEU A 1 561 ? -29.599 -0.353 42.897 1.00 73.19 561 LEU A O 1
ATOM 4217 N N . THR A 1 562 ? -28.677 0.021 40.881 1.00 66.56 562 THR A N 1
ATOM 4218 C CA . THR A 1 562 ? -28.718 1.484 41.000 1.00 66.56 562 THR A CA 1
ATOM 4219 C C . THR A 1 562 ? -30.155 2.007 40.929 1.00 66.56 562 THR A C 1
ATOM 4221 O O . THR A 1 562 ? -31.045 1.355 40.387 1.00 66.56 562 THR A O 1
ATOM 4224 N N . ASP A 1 563 ? -30.397 3.226 41.422 1.00 66.06 563 ASP A N 1
ATOM 4225 C CA . ASP A 1 563 ? -31.736 3.840 41.391 1.00 66.06 563 ASP A CA 1
ATOM 4226 C C . ASP A 1 563 ? -32.318 3.940 39.964 1.00 66.06 563 ASP A C 1
ATOM 4228 O O . ASP A 1 563 ? -33.531 3.853 39.783 1.00 66.06 563 ASP A O 1
ATOM 4232 N N . ALA A 1 564 ? -31.462 4.101 38.946 1.00 55.03 564 ALA A N 1
ATOM 4233 C CA . ALA A 1 564 ? -31.874 4.153 37.543 1.00 55.03 564 ALA A CA 1
ATOM 4234 C C . ALA A 1 564 ? -32.248 2.771 36.983 1.00 55.03 564 ALA A C 1
ATOM 4236 O O . ALA A 1 564 ? -33.190 2.668 36.204 1.00 55.03 564 ALA A O 1
ATOM 4237 N N . GLN A 1 565 ? -31.543 1.716 37.399 1.00 61.00 565 GLN A N 1
ATOM 4238 C CA . GLN A 1 565 ? -31.837 0.336 37.003 1.00 61.00 565 GLN A CA 1
ATOM 4239 C C . GLN A 1 565 ? -33.088 -0.192 37.705 1.00 61.00 565 GLN A C 1
ATOM 4241 O O . GLN A 1 565 ? -33.946 -0.771 37.052 1.00 61.00 565 GLN A O 1
ATOM 4246 N N . LYS A 1 566 ? -33.262 0.097 39.003 1.00 70.06 566 LYS A N 1
ATOM 4247 C CA . LYS A 1 566 ? -34.488 -0.241 39.751 1.00 70.06 566 LYS A CA 1
ATOM 4248 C C . LYS A 1 566 ? -35.744 0.344 39.112 1.00 70.06 566 LYS A C 1
ATOM 4250 O O . LYS A 1 566 ? -36.789 -0.282 39.141 1.00 70.06 566 LYS A O 1
ATOM 4255 N N . ALA A 1 567 ? -35.643 1.520 38.490 1.00 65.75 567 ALA A N 1
ATOM 4256 C CA . ALA A 1 567 ? -36.767 2.139 37.790 1.00 65.75 567 ALA A CA 1
ATOM 425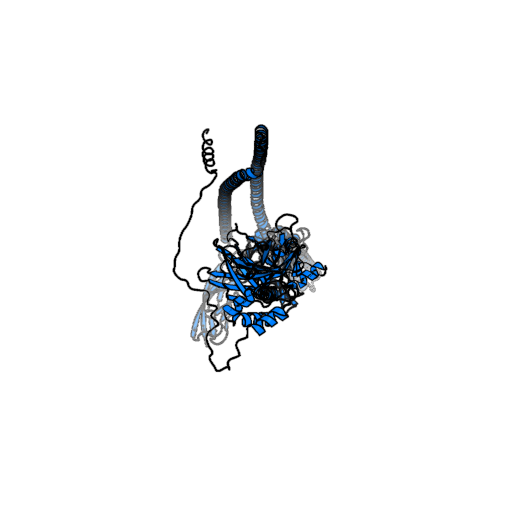7 C C . ALA A 1 567 ? -37.222 1.376 36.528 1.00 65.75 567 ALA A C 1
ATOM 4259 O O . ALA A 1 567 ? -38.305 1.664 36.023 1.00 65.75 567 ALA A O 1
ATOM 4260 N N . ARG A 1 568 ? -36.407 0.445 36.014 1.00 62.19 568 ARG A N 1
ATOM 4261 C CA . ARG A 1 568 ? -36.709 -0.397 34.844 1.00 62.19 568 ARG A CA 1
ATOM 4262 C C . ARG A 1 568 ? -37.164 -1.811 35.217 1.00 62.19 568 ARG A C 1
ATOM 4264 O O . ARG A 1 568 ? -37.571 -2.553 34.334 1.00 62.19 568 ARG A O 1
ATOM 4271 N N . VAL A 1 569 ? -37.085 -2.182 36.494 1.00 72.94 569 VAL A N 1
ATOM 4272 C CA . VAL A 1 569 ? -37.407 -3.527 36.982 1.00 72.94 569 VAL A CA 1
ATOM 4273 C C . VAL A 1 569 ? -38.732 -3.489 37.735 1.00 72.94 569 VAL A C 1
ATOM 4275 O O . VAL A 1 569 ? -38.881 -2.730 38.691 1.00 72.94 569 VAL A O 1
ATOM 4278 N N . ASP A 1 570 ? -39.691 -4.316 37.319 1.00 78.06 570 ASP A N 1
ATOM 4279 C CA . ASP A 1 570 ? -40.955 -4.486 38.038 1.00 78.06 570 ASP A CA 1
ATOM 4280 C C . ASP A 1 570 ? -40.742 -5.362 39.288 1.00 78.06 570 ASP A C 1
ATOM 4282 O O . ASP A 1 570 ? -40.495 -6.564 39.192 1.00 78.06 570 ASP A O 1
ATOM 4286 N N . GLU A 1 571 ? -40.812 -4.756 40.479 1.00 82.88 571 GLU A N 1
ATOM 4287 C CA . GLU A 1 571 ? -40.642 -5.455 41.761 1.00 82.88 571 GLU A CA 1
ATOM 4288 C C . GLU A 1 571 ? -41.927 -6.111 42.297 1.00 82.88 571 GLU A C 1
ATOM 4290 O O . GLU A 1 571 ? -41.888 -6.729 43.365 1.00 82.88 571 GLU A O 1
ATOM 4295 N N . THR A 1 572 ? -43.064 -6.012 41.597 1.00 77.62 572 THR A N 1
ATOM 4296 C CA . THR A 1 572 ? -44.366 -6.466 42.117 1.00 77.62 572 THR A CA 1
ATOM 4297 C C . THR A 1 572 ? -44.370 -7.952 42.461 1.00 77.62 572 THR A C 1
ATOM 4299 O O . THR A 1 572 ? -44.736 -8.319 43.577 1.00 77.62 572 THR A O 1
ATOM 4302 N N . ARG A 1 573 ? -43.865 -8.816 41.572 1.00 79.94 573 ARG A N 1
ATOM 4303 C CA . ARG A 1 573 ? -43.812 -10.270 41.817 1.00 79.94 573 ARG A CA 1
ATOM 4304 C C . ARG A 1 573 ? -42.899 -10.640 42.994 1.00 79.94 573 ARG A C 1
ATOM 4306 O O . ARG A 1 573 ? -43.216 -11.550 43.755 1.00 79.94 573 ARG A O 1
ATOM 4313 N N . LEU A 1 574 ? -41.800 -9.904 43.188 1.00 84.56 574 LEU A N 1
ATOM 4314 C CA . LEU A 1 574 ? -40.904 -10.082 44.336 1.00 84.56 574 LEU A CA 1
ATOM 4315 C C . LEU A 1 574 ? -41.608 -9.745 45.656 1.00 84.56 574 LEU A C 1
ATOM 4317 O O . LEU A 1 574 ? -41.493 -10.483 46.633 1.00 84.56 574 LEU A O 1
ATOM 4321 N N . LEU A 1 575 ? -42.357 -8.646 45.684 1.00 80.88 575 LEU A N 1
ATOM 4322 C CA . LEU A 1 575 ? -43.079 -8.204 46.875 1.00 80.88 575 LEU A CA 1
ATOM 4323 C C . LEU A 1 575 ? -44.266 -9.103 47.219 1.00 80.88 575 LEU A C 1
ATOM 4325 O O . LEU A 1 575 ? -44.464 -9.430 48.391 1.00 80.88 575 LEU A O 1
ATOM 4329 N N . GLU A 1 576 ? -45.017 -9.545 46.213 1.00 77.44 576 GLU A N 1
ATOM 4330 C CA . GLU A 1 576 ? -46.105 -10.505 46.389 1.00 77.44 576 GLU A CA 1
ATOM 4331 C C . GLU A 1 576 ? -45.587 -11.827 46.967 1.00 77.44 576 GLU A C 1
ATOM 4333 O O . GLU A 1 576 ? -46.177 -12.367 47.908 1.00 77.44 576 GLU A O 1
ATOM 4338 N N . ALA A 1 577 ? -44.444 -12.312 46.469 1.00 77.88 577 ALA A N 1
ATOM 4339 C CA . ALA A 1 577 ? -43.805 -13.514 46.988 1.00 77.88 577 ALA A CA 1
ATOM 4340 C C . ALA A 1 577 ? -43.336 -13.344 48.448 1.00 77.88 577 ALA A C 1
ATOM 4342 O O . ALA A 1 577 ? -43.559 -14.221 49.287 1.00 77.88 577 ALA A O 1
ATOM 4343 N N . GLU A 1 578 ? -42.746 -12.193 48.795 1.00 82.31 578 GLU A N 1
ATOM 4344 C CA . GLU A 1 578 ? -42.362 -11.865 50.176 1.00 82.31 578 GLU A CA 1
ATOM 4345 C C . GLU A 1 578 ? -43.565 -11.773 51.125 1.00 82.31 578 GLU A C 1
ATOM 4347 O O . GLU A 1 578 ? -43.490 -12.229 52.273 1.00 82.31 578 GLU A O 1
ATOM 4352 N N . LEU A 1 579 ? -44.680 -11.202 50.660 1.00 77.19 579 LEU A N 1
ATOM 4353 C CA . LEU A 1 579 ? -45.915 -11.095 51.430 1.00 77.19 579 LEU A CA 1
ATOM 4354 C C . LEU A 1 579 ? -46.539 -12.470 51.674 1.00 77.19 579 LEU A C 1
ATOM 4356 O O . LEU A 1 579 ? -46.871 -12.787 52.819 1.00 77.19 579 LEU A O 1
ATOM 4360 N N . ALA A 1 580 ? -46.655 -13.297 50.634 1.00 76.81 580 ALA A N 1
ATOM 4361 C CA . ALA A 1 580 ? -47.168 -14.658 50.746 1.00 76.81 580 ALA A CA 1
ATOM 4362 C C . ALA A 1 580 ? -46.312 -15.498 51.712 1.00 76.81 580 ALA A C 1
ATOM 4364 O O . ALA A 1 580 ? -46.847 -16.138 52.622 1.00 76.81 580 ALA A O 1
ATOM 4365 N N . LEU A 1 581 ? -44.978 -15.406 51.624 1.00 79.81 581 LEU A N 1
ATOM 4366 C CA . LEU A 1 581 ? -44.071 -16.073 52.562 1.00 79.81 581 LEU A CA 1
ATOM 4367 C C . LEU A 1 581 ? -44.268 -15.578 54.006 1.00 79.81 581 LEU A C 1
ATOM 4369 O O . LEU A 1 581 ? -44.260 -16.373 54.952 1.00 79.81 581 LEU A O 1
ATOM 4373 N N . ALA A 1 582 ? -44.467 -14.271 54.205 1.00 78.56 582 ALA A N 1
ATOM 4374 C CA . ALA A 1 582 ? -44.733 -13.700 55.524 1.00 78.56 582 ALA A CA 1
ATOM 4375 C C . ALA A 1 582 ? -46.085 -14.163 56.097 1.00 78.56 582 ALA A C 1
ATOM 4377 O O . ALA A 1 582 ? -46.169 -14.481 57.287 1.00 78.56 582 ALA A O 1
ATOM 4378 N N . GLN A 1 583 ? -47.124 -14.256 55.264 1.00 77.62 583 GLN A N 1
ATOM 4379 C CA . GLN A 1 583 ? -48.443 -14.762 55.648 1.00 77.62 583 GLN A CA 1
ATOM 4380 C C . GLN A 1 583 ? -48.406 -16.255 55.994 1.00 77.62 583 GLN A C 1
ATOM 4382 O O . GLN A 1 583 ? -48.978 -16.649 57.008 1.00 77.62 583 GLN A O 1
ATOM 4387 N N . LEU A 1 584 ? -47.663 -17.073 55.243 1.00 81.75 584 LEU A N 1
ATOM 4388 C CA . LEU A 1 584 ? -47.448 -18.491 55.560 1.00 81.75 584 LEU A CA 1
ATOM 4389 C C . LEU A 1 584 ? -46.709 -18.675 56.885 1.00 81.75 584 LEU A C 1
ATOM 4391 O O . LEU A 1 584 ? -47.102 -19.493 57.718 1.00 81.75 584 LEU A O 1
ATOM 4395 N N . LYS A 1 585 ? -45.663 -17.876 57.126 1.00 81.12 585 LYS A N 1
ATOM 4396 C CA . LYS A 1 585 ? -44.940 -17.869 58.407 1.00 81.12 585 LYS A CA 1
ATOM 4397 C C . LYS A 1 585 ? -45.835 -17.440 59.567 1.00 81.12 585 LYS A C 1
ATOM 4399 O O . LYS A 1 585 ? -45.693 -17.984 60.662 1.00 81.12 585 LYS A O 1
ATOM 4404 N N . LYS A 1 586 ? -46.756 -16.502 59.337 1.00 77.75 586 LYS A N 1
ATOM 4405 C CA . LYS A 1 586 ? -47.760 -16.084 60.320 1.00 77.75 586 LYS A CA 1
ATOM 4406 C C . LYS A 1 586 ? -48.767 -17.194 60.597 1.00 77.75 586 LYS A C 1
ATOM 4408 O O . LYS A 1 586 ? -48.914 -17.567 61.752 1.00 77.75 586 LYS A O 1
ATOM 4413 N N . ALA A 1 587 ? -49.384 -17.769 59.569 1.00 75.44 587 ALA A N 1
ATOM 4414 C CA . ALA A 1 587 ? -50.345 -18.860 59.716 1.00 75.44 587 ALA A CA 1
ATOM 4415 C C . ALA A 1 587 ? -49.736 -20.061 60.460 1.00 75.44 587 ALA A C 1
ATOM 4417 O O . ALA A 1 587 ? -50.344 -20.585 61.388 1.00 75.44 587 ALA A O 1
ATOM 4418 N N . ALA A 1 588 ? -48.496 -20.439 60.134 1.00 76.62 588 ALA A N 1
ATOM 4419 C CA . ALA A 1 588 ? -47.781 -21.500 60.841 1.00 76.62 588 ALA A CA 1
ATOM 4420 C C . ALA A 1 588 ? -47.460 -21.141 62.303 1.00 76.62 588 ALA A C 1
ATOM 4422 O O . ALA A 1 588 ? -47.472 -22.009 63.175 1.00 76.62 588 ALA A O 1
ATOM 4423 N N . ALA A 1 589 ? -47.154 -19.873 62.591 1.00 73.38 589 ALA A N 1
ATOM 4424 C CA . ALA A 1 589 ? -46.890 -19.419 63.953 1.00 73.38 589 ALA A CA 1
ATOM 4425 C C . ALA A 1 589 ? -48.171 -19.314 64.797 1.00 73.38 589 ALA A C 1
ATOM 4427 O O . ALA A 1 589 ? -48.134 -19.667 65.974 1.00 73.38 589 ALA A O 1
ATOM 4428 N N . ASP A 1 590 ? -49.283 -18.878 64.202 1.00 74.50 590 ASP A N 1
ATOM 4429 C CA . ASP A 1 590 ? -50.603 -18.807 64.836 1.00 74.50 590 ASP A CA 1
ATOM 4430 C C . ASP A 1 590 ? -51.146 -20.219 65.117 1.00 74.50 590 ASP A C 1
ATOM 4432 O O . ASP A 1 590 ? -51.601 -20.482 66.228 1.00 74.50 590 ASP A O 1
ATOM 4436 N N . ALA A 1 591 ? -51.000 -21.159 64.174 1.00 78.06 591 ALA A N 1
ATOM 4437 C CA . ALA A 1 591 ? -51.340 -22.569 64.380 1.00 78.06 591 ALA A CA 1
ATOM 4438 C C . ALA A 1 591 ? -50.506 -23.197 65.509 1.00 78.06 591 ALA A C 1
ATOM 4440 O O . ALA A 1 591 ? -51.058 -23.805 66.421 1.00 78.06 591 ALA A O 1
ATOM 4441 N N . ALA A 1 592 ? -49.187 -22.965 65.524 1.00 72.75 592 ALA A N 1
ATOM 4442 C CA . ALA A 1 592 ? -48.321 -23.438 66.606 1.00 72.75 592 ALA A CA 1
ATOM 4443 C C . ALA A 1 592 ? -48.663 -22.803 67.969 1.00 72.75 592 ALA A C 1
ATOM 4445 O O . ALA A 1 592 ? -48.485 -23.434 69.011 1.00 72.75 592 ALA A O 1
ATOM 4446 N N . ALA A 1 593 ? -49.137 -21.554 67.985 1.00 72.50 593 ALA A N 1
ATOM 4447 C CA . ALA A 1 593 ? -49.612 -20.893 69.197 1.00 72.50 593 ALA A CA 1
ATOM 4448 C C . ALA A 1 593 ? -50.947 -21.471 69.680 1.00 72.50 593 ALA A C 1
ATOM 4450 O O . ALA A 1 593 ? -51.114 -21.669 70.883 1.00 72.50 593 ALA A O 1
ATOM 4451 N N . GLN A 1 594 ? -51.859 -21.795 68.762 1.00 76.56 594 GLN A N 1
ATOM 4452 C CA . GLN A 1 594 ? -53.130 -22.439 69.074 1.00 76.56 594 GLN A CA 1
ATOM 4453 C C . GLN A 1 594 ? -52.926 -23.867 69.599 1.00 76.56 594 GLN A C 1
ATOM 4455 O O . GLN A 1 594 ? -53.449 -24.197 70.657 1.00 76.56 594 GLN A O 1
ATOM 4460 N N . GLU A 1 595 ? -52.094 -24.679 68.946 1.00 75.25 595 GLU A N 1
ATOM 4461 C CA . GLU A 1 595 ? -51.740 -26.022 69.426 1.00 75.25 595 GLU A CA 1
ATOM 4462 C C . GLU A 1 595 ? -51.066 -25.970 70.805 1.00 75.25 595 GLU A C 1
ATOM 4464 O O . GLU A 1 595 ? -51.370 -26.772 71.687 1.00 75.25 595 GLU A O 1
ATOM 4469 N N . ALA A 1 596 ? -50.177 -24.996 71.034 1.00 74.00 596 ALA A N 1
ATOM 4470 C CA . ALA A 1 596 ? -49.556 -24.800 72.342 1.00 74.00 596 ALA A CA 1
ATOM 4471 C C . ALA A 1 596 ? -50.562 -24.341 73.413 1.00 74.00 596 ALA A C 1
ATOM 4473 O O . ALA A 1 596 ? -50.394 -24.682 74.584 1.00 74.00 596 ALA A O 1
ATOM 4474 N N . GLN A 1 597 ? -51.594 -23.582 73.030 1.00 77.19 597 GLN A N 1
ATOM 4475 C CA . GLN A 1 597 ? -52.675 -23.151 73.917 1.00 77.19 597 GLN A CA 1
ATOM 4476 C C . GLN A 1 597 ? -53.575 -24.334 74.281 1.00 77.19 597 GLN A C 1
ATOM 4478 O O . GLN A 1 597 ? -53.827 -24.563 75.459 1.00 77.19 597 GLN A O 1
ATOM 4483 N N . GLU A 1 598 ? -53.975 -25.136 73.296 1.00 78.94 598 GLU A N 1
ATOM 4484 C CA . GLU A 1 598 ? -54.759 -26.356 73.501 1.00 78.94 598 GLU A CA 1
ATOM 4485 C C . GLU A 1 598 ? -53.986 -27.382 74.345 1.00 78.94 598 GLU A C 1
ATOM 4487 O O . GLU A 1 598 ? -54.551 -27.980 75.261 1.00 78.94 598 GLU A O 1
ATOM 4492 N N . ALA A 1 599 ? -52.674 -27.529 74.129 1.00 71.56 599 ALA A N 1
ATOM 4493 C CA . ALA A 1 599 ? -51.810 -28.365 74.961 1.00 71.56 599 ALA A CA 1
ATOM 4494 C C . ALA A 1 599 ? -51.671 -27.828 76.398 1.00 71.56 599 ALA A C 1
ATOM 4496 O O . ALA A 1 599 ? -51.641 -28.613 77.348 1.00 71.56 599 ALA A O 1
ATOM 4497 N N . ALA A 1 600 ? -51.604 -26.504 76.579 1.00 70.62 600 ALA A N 1
ATOM 4498 C CA . ALA A 1 600 ? -51.579 -25.880 77.900 1.00 70.62 600 ALA A CA 1
ATOM 4499 C C . ALA A 1 600 ? -52.916 -26.042 78.641 1.00 70.62 600 ALA A C 1
ATOM 4501 O O . ALA A 1 600 ? -52.910 -26.350 79.833 1.00 70.62 600 ALA A O 1
ATOM 4502 N N . ASP A 1 601 ? -54.048 -25.912 77.947 1.00 73.88 601 ASP A N 1
ATOM 4503 C CA . ASP A 1 601 ? -55.386 -26.095 78.514 1.00 73.88 601 ASP A CA 1
ATOM 4504 C C . ASP A 1 601 ? -55.680 -27.573 78.821 1.00 73.88 601 ASP A C 1
ATOM 4506 O O . ASP A 1 601 ? -56.234 -27.888 79.875 1.00 73.88 601 ASP A O 1
ATOM 4510 N N . ALA A 1 602 ? -55.225 -28.502 77.976 1.00 73.00 602 ALA A N 1
ATOM 4511 C CA . ALA A 1 602 ? -55.281 -29.937 78.250 1.00 73.00 602 ALA A CA 1
ATOM 4512 C C . ALA A 1 602 ? -54.413 -30.324 79.460 1.00 73.00 602 ALA A C 1
ATOM 4514 O O . ALA A 1 602 ? -54.866 -31.077 80.323 1.00 73.00 602 ALA A O 1
ATOM 4515 N N . ALA A 1 603 ? -53.201 -29.766 79.576 1.00 68.88 603 ALA A N 1
ATOM 4516 C CA . ALA A 1 603 ? -52.347 -29.953 80.750 1.00 68.88 603 ALA A CA 1
ATOM 4517 C C . ALA A 1 603 ? -52.984 -29.375 82.024 1.00 68.88 603 ALA A C 1
ATOM 4519 O O . ALA A 1 603 ? -52.838 -29.954 83.097 1.00 68.88 603 ALA A O 1
ATOM 4520 N N . ARG A 1 604 ? -53.725 -28.267 81.904 1.00 69.12 604 ARG A N 1
ATOM 4521 C CA . ARG A 1 604 ? -54.468 -27.635 83.002 1.00 69.12 604 ARG A CA 1
ATOM 4522 C C . ARG A 1 604 ? -55.717 -28.414 83.415 1.00 69.12 604 ARG A C 1
ATOM 4524 O O . ARG A 1 604 ? -56.098 -28.344 84.570 1.00 69.12 604 ARG A O 1
ATOM 4531 N N . LYS A 1 605 ? -56.333 -29.162 82.500 1.00 69.31 605 LYS A N 1
ATOM 4532 C CA . LYS A 1 605 ? -57.456 -30.056 82.807 1.00 69.31 605 LYS A CA 1
ATOM 4533 C C . LYS A 1 605 ? -56.982 -31.371 83.437 1.00 69.31 605 LYS A C 1
ATOM 4535 O O . LYS A 1 605 ? -57.545 -31.801 84.429 1.00 69.31 605 LYS A O 1
ATOM 4540 N N . ALA A 1 606 ? -55.901 -31.962 82.921 1.00 64.56 606 ALA A N 1
ATOM 4541 C CA . ALA A 1 606 ? -55.274 -33.149 83.517 1.00 64.56 606 ALA A CA 1
ATOM 4542 C C . ALA A 1 606 ? -54.708 -32.881 84.927 1.00 64.56 606 ALA A C 1
ATOM 4544 O O . ALA A 1 606 ? -54.628 -33.788 85.746 1.00 64.56 606 ALA A O 1
ATOM 4545 N N . ALA A 1 607 ? -54.342 -31.627 85.204 1.00 59.22 607 ALA A N 1
ATOM 4546 C CA . ALA A 1 607 ? -53.939 -31.132 86.516 1.00 59.22 607 ALA A CA 1
ATOM 4547 C C . ALA A 1 607 ? -55.039 -31.197 87.591 1.00 59.22 607 ALA A C 1
ATOM 4549 O O . ALA A 1 607 ? -54.715 -31.339 88.769 1.00 59.22 607 ALA A O 1
ATOM 4550 N N . ASP A 1 608 ? -56.311 -31.073 87.193 1.00 59.97 608 ASP A N 1
ATOM 4551 C CA . ASP A 1 608 ? -57.462 -31.113 88.104 1.00 59.97 608 ASP A CA 1
ATOM 4552 C C . ASP A 1 608 ? -57.878 -32.562 88.454 1.00 59.97 608 ASP A C 1
ATOM 4554 O O . ASP A 1 608 ? -58.523 -32.774 89.481 1.00 59.97 608 ASP A O 1
ATOM 4558 N N . ASP A 1 609 ? -57.484 -33.554 87.640 1.00 60.09 609 ASP A N 1
ATOM 4559 C CA . ASP A 1 609 ? -57.888 -34.965 87.772 1.00 60.09 609 ASP A CA 1
ATOM 4560 C C . ASP A 1 609 ? -56.870 -35.857 88.543 1.00 60.09 609 ASP A C 1
ATOM 4562 O O . ASP A 1 609 ? -57.277 -36.886 89.085 1.00 60.09 609 ASP A O 1
ATOM 4566 N N . ASP A 1 610 ? -55.576 -35.494 88.640 1.00 59.47 610 ASP A N 1
ATOM 4567 C CA . ASP A 1 610 ? -54.535 -36.247 89.388 1.00 59.47 610 ASP A CA 1
ATOM 4568 C C . ASP A 1 610 ? -53.364 -35.333 89.865 1.00 59.47 610 ASP A C 1
ATOM 4570 O O . ASP A 1 610 ? -52.603 -34.835 89.032 1.00 59.47 610 ASP A O 1
ATOM 4574 N N . PRO A 1 611 ? -53.195 -35.061 91.180 1.00 59.59 611 PRO A N 1
ATOM 4575 C CA . PRO A 1 611 ? -52.324 -33.991 91.691 1.00 59.59 611 PRO A CA 1
ATOM 4576 C C . PRO A 1 611 ? -50.815 -34.306 91.820 1.00 59.59 611 PRO A C 1
ATOM 4578 O O . PRO A 1 611 ? -50.058 -33.421 92.235 1.00 59.59 611 PRO A O 1
ATOM 4581 N N . GLU A 1 612 ? -50.317 -35.497 91.467 1.00 59.34 612 GLU A N 1
ATOM 4582 C CA . GLU A 1 612 ? -48.871 -35.796 91.525 1.00 59.34 612 GLU A CA 1
ATOM 4583 C C . GLU A 1 612 ? -48.172 -35.582 90.152 1.00 59.34 612 GLU A C 1
ATOM 4585 O O . GLU A 1 612 ? -48.382 -36.325 89.201 1.00 59.34 612 GLU A O 1
ATOM 4590 N N . ASP A 1 613 ? -47.290 -34.564 90.057 1.00 58.38 613 ASP A N 1
ATOM 4591 C CA . ASP A 1 613 ? -46.495 -34.097 88.876 1.00 58.38 613 ASP A CA 1
ATOM 4592 C C . ASP A 1 613 ? -47.128 -33.011 87.963 1.00 58.38 613 ASP A C 1
ATOM 4594 O O . ASP A 1 613 ? -46.724 -32.781 86.817 1.00 58.38 613 ASP A O 1
ATOM 4598 N N . VAL A 1 614 ? -48.093 -32.267 88.500 1.00 58.97 614 VAL A N 1
ATOM 4599 C CA . VAL A 1 614 ? -48.861 -31.225 87.798 1.00 58.97 614 VAL A CA 1
ATOM 4600 C C . VAL A 1 614 ? -48.090 -29.917 87.567 1.00 58.97 614 VAL A C 1
ATOM 4602 O O . VAL A 1 614 ? -48.052 -29.397 86.448 1.00 58.97 614 VAL A O 1
ATOM 4605 N N . ASP A 1 615 ? -47.419 -29.392 88.596 1.00 63.91 615 ASP A N 1
ATOM 4606 C CA . ASP A 1 615 ? -46.782 -28.065 88.537 1.00 63.91 615 ASP A CA 1
ATOM 4607 C C . ASP A 1 615 ? -45.658 -27.989 87.493 1.00 63.91 615 ASP A C 1
ATOM 4609 O O . ASP A 1 615 ? -45.447 -26.958 86.849 1.00 63.91 615 ASP A O 1
ATOM 4613 N N . LYS A 1 616 ? -44.939 -29.097 87.281 1.00 64.94 616 LYS A N 1
ATOM 4614 C CA . LYS A 1 616 ? -43.804 -29.161 86.352 1.00 64.94 616 LYS A CA 1
ATOM 4615 C C . LYS A 1 616 ? -44.260 -29.263 84.894 1.00 64.94 616 LYS A C 1
ATOM 4617 O O . LYS A 1 616 ? -43.672 -28.608 84.030 1.00 64.94 616 LYS A O 1
ATOM 4622 N N . LYS A 1 617 ? -45.327 -30.025 84.623 1.00 64.69 617 LYS A N 1
ATOM 4623 C CA . LYS A 1 617 ? -45.955 -30.137 83.294 1.00 64.69 617 LYS A CA 1
ATOM 4624 C C . LYS A 1 617 ? -46.672 -28.846 82.900 1.00 64.69 617 LYS A C 1
ATOM 4626 O O . LYS A 1 617 ? -46.511 -28.388 81.770 1.00 64.69 617 LYS A O 1
ATOM 4631 N N . LEU A 1 618 ? -47.358 -28.201 83.845 1.00 69.00 618 LEU A N 1
ATOM 4632 C CA . LEU A 1 618 ? -48.012 -26.911 83.628 1.00 69.00 618 LEU A CA 1
ATOM 4633 C C . LEU A 1 618 ? -46.992 -25.785 83.385 1.00 69.00 618 LEU A C 1
ATOM 4635 O O . LEU A 1 618 ? -47.178 -24.957 82.492 1.00 69.00 618 LEU A O 1
ATOM 4639 N N . ALA A 1 619 ? -45.873 -25.768 84.119 1.00 71.12 619 ALA A N 1
ATOM 4640 C CA . ALA A 1 619 ? -44.784 -24.819 83.880 1.00 71.12 619 ALA A CA 1
ATOM 4641 C C . ALA A 1 619 ? -44.120 -25.014 82.503 1.00 71.12 619 ALA A C 1
ATOM 4643 O O . ALA A 1 619 ? -43.806 -24.029 81.831 1.00 71.12 619 ALA A O 1
ATOM 4644 N N . ALA A 1 620 ? -43.934 -26.263 82.059 1.00 69.31 620 ALA A N 1
ATOM 4645 C CA . ALA A 1 620 ? -43.387 -26.573 80.739 1.00 69.31 620 ALA A CA 1
ATOM 4646 C C . ALA A 1 620 ? -44.345 -26.169 79.603 1.00 69.31 620 ALA A C 1
ATOM 4648 O O . ALA A 1 620 ? -43.918 -25.500 78.662 1.00 69.31 620 ALA A O 1
ATOM 4649 N N . ALA A 1 621 ? -45.638 -26.491 79.714 1.00 69.38 621 ALA A N 1
ATOM 4650 C CA . ALA A 1 621 ? -46.646 -26.122 78.720 1.00 69.38 621 ALA A CA 1
ATOM 4651 C C . ALA A 1 621 ? -46.810 -24.594 78.601 1.00 69.38 621 ALA A C 1
ATOM 4653 O O . ALA A 1 621 ? -46.809 -24.052 77.497 1.00 69.38 621 ALA A O 1
ATOM 4654 N N . ASN A 1 622 ? -46.817 -23.871 79.727 1.00 74.00 622 ASN A N 1
ATOM 4655 C CA . ASN A 1 622 ? -46.867 -22.405 79.729 1.00 74.00 622 ASN A CA 1
ATOM 4656 C C . ASN A 1 622 ? -45.606 -21.757 79.129 1.00 74.00 622 ASN A C 1
ATOM 4658 O O . ASN A 1 622 ? -45.693 -20.696 78.509 1.00 74.00 622 ASN A O 1
ATOM 4662 N N . ALA A 1 623 ? -44.430 -22.375 79.282 1.00 73.25 623 ALA A N 1
ATOM 4663 C CA . ALA A 1 623 ? -43.199 -21.898 78.651 1.00 73.25 623 ALA A CA 1
ATOM 4664 C C . ALA A 1 623 ? -43.215 -22.098 77.124 1.00 73.25 623 ALA A C 1
ATOM 4666 O O . ALA A 1 623 ? -42.779 -21.209 76.388 1.00 73.25 623 ALA A O 1
ATOM 4667 N N . VAL A 1 624 ? -43.753 -23.227 76.649 1.00 70.75 624 VAL A N 1
ATOM 4668 C CA . VAL A 1 624 ? -43.951 -23.507 75.215 1.00 70.75 624 VAL A CA 1
ATOM 4669 C C . VAL A 1 624 ? -44.973 -22.543 74.613 1.00 70.75 624 VAL A C 1
ATOM 4671 O O . VAL A 1 624 ? -44.690 -21.931 73.586 1.00 70.75 624 VAL A O 1
ATOM 4674 N N . LEU A 1 625 ? -46.093 -22.303 75.297 1.00 75.56 625 LEU A N 1
ATOM 4675 C CA . LEU A 1 625 ? -47.098 -21.316 74.902 1.00 75.56 625 LEU A CA 1
ATOM 4676 C C . LEU A 1 625 ? -46.526 -19.893 74.843 1.00 75.56 625 LEU A C 1
ATOM 4678 O O . LEU A 1 625 ? -46.759 -19.163 73.883 1.00 75.56 625 LEU A O 1
ATOM 4682 N N . ALA A 1 626 ? -45.724 -19.486 75.831 1.00 71.38 626 ALA A N 1
ATOM 4683 C CA . ALA A 1 626 ? -45.071 -18.178 75.819 1.00 71.38 626 ALA A CA 1
ATOM 4684 C C . ALA A 1 626 ? -44.090 -18.025 74.641 1.00 71.38 626 ALA A C 1
ATOM 4686 O O . ALA A 1 626 ? -44.004 -16.948 74.047 1.00 71.38 626 ALA A O 1
ATOM 4687 N N . ALA A 1 627 ? -43.369 -19.091 74.279 1.00 66.81 627 ALA A N 1
ATOM 4688 C CA . ALA A 1 627 ? -42.473 -19.104 73.126 1.00 66.81 627 ALA A CA 1
ATOM 4689 C C . ALA A 1 627 ? -43.238 -19.088 71.789 1.00 66.81 627 ALA A C 1
ATOM 4691 O O . ALA A 1 627 ? -42.859 -18.342 70.884 1.00 66.81 627 ALA A O 1
ATOM 4692 N N . ALA A 1 628 ? -44.330 -19.850 71.680 1.00 65.25 628 ALA A N 1
ATOM 4693 C CA . ALA A 1 628 ? -45.192 -19.882 70.502 1.00 65.25 628 ALA A CA 1
ATOM 4694 C C . ALA A 1 628 ? -45.894 -18.530 70.283 1.00 65.25 628 ALA A C 1
ATOM 4696 O O . ALA A 1 628 ? -45.801 -17.965 69.197 1.00 65.25 628 ALA A O 1
ATOM 4697 N N . ASN A 1 629 ? -46.443 -17.922 71.339 1.00 71.00 629 ASN A N 1
ATOM 4698 C CA . ASN A 1 629 ? -47.030 -16.578 71.295 1.00 71.00 629 ASN A CA 1
ATOM 4699 C C . ASN A 1 629 ? -46.000 -15.489 70.955 1.00 71.00 629 ASN A C 1
ATOM 4701 O O . ASN A 1 629 ? -46.312 -14.534 70.246 1.00 71.00 629 ASN A O 1
ATOM 4705 N N . ALA A 1 630 ? -44.753 -15.616 71.424 1.00 68.38 630 ALA A N 1
ATOM 4706 C CA . ALA A 1 630 ? -43.682 -14.698 71.036 1.00 68.38 630 ALA A CA 1
ATOM 4707 C C . ALA A 1 630 ? -43.307 -14.838 69.549 1.00 68.38 630 ALA A C 1
ATOM 4709 O O . ALA A 1 630 ? -42.983 -13.838 68.905 1.00 68.38 630 ALA A O 1
ATOM 4710 N N . LYS A 1 631 ? -43.370 -16.058 68.999 1.00 63.78 631 LYS A N 1
ATOM 4711 C CA . LYS A 1 631 ? -43.128 -16.345 67.579 1.00 63.78 631 LYS A CA 1
ATOM 4712 C C . LYS A 1 631 ? -44.288 -15.861 66.700 1.00 63.78 631 LYS A C 1
ATOM 4714 O O . LYS A 1 631 ? -44.019 -15.222 65.688 1.00 63.78 631 LYS A O 1
ATOM 4719 N N . ALA A 1 632 ? -45.536 -16.054 67.130 1.00 65.62 632 ALA A N 1
ATOM 4720 C CA . ALA A 1 632 ? -46.736 -15.506 66.493 1.00 65.62 632 ALA A CA 1
ATOM 4721 C C . ALA A 1 632 ? -46.706 -13.972 66.468 1.00 65.62 632 ALA A C 1
ATOM 4723 O O . ALA A 1 632 ? -46.833 -13.368 65.410 1.00 65.62 632 ALA A O 1
ATOM 4724 N N . ALA A 1 633 ? -46.377 -13.322 67.590 1.00 64.56 633 ALA A N 1
ATOM 4725 C CA . ALA A 1 633 ? -46.238 -11.864 67.646 1.00 64.56 633 ALA A CA 1
ATOM 4726 C C . ALA A 1 633 ? -45.098 -11.320 66.759 1.00 64.56 633 ALA A C 1
ATOM 4728 O O . ALA A 1 633 ? -45.177 -10.197 66.259 1.00 64.56 633 ALA A O 1
ATOM 4729 N N . ALA A 1 634 ? -44.019 -12.087 66.572 1.00 57.88 634 ALA A N 1
ATOM 4730 C CA . ALA A 1 634 ? -42.936 -11.727 65.660 1.00 57.88 634 ALA A CA 1
ATOM 4731 C C . ALA A 1 634 ? -43.332 -11.918 64.186 1.00 57.88 634 ALA A C 1
ATOM 4733 O O . ALA A 1 634 ? -42.979 -11.078 63.358 1.00 57.88 634 ALA A O 1
ATOM 4734 N N . ALA A 1 635 ? -44.080 -12.978 63.869 1.00 58.31 635 ALA A N 1
ATOM 4735 C CA . ALA A 1 635 ? -44.600 -13.239 62.531 1.00 58.31 635 ALA A CA 1
ATOM 4736 C C . ALA A 1 635 ? -45.697 -12.237 62.134 1.00 58.31 635 ALA A C 1
ATOM 4738 O O . ALA A 1 635 ? -45.692 -11.745 61.013 1.00 58.31 635 ALA A O 1
ATOM 4739 N N . ASP A 1 636 ? -46.554 -11.836 63.072 1.00 59.22 636 ASP A N 1
ATOM 4740 C CA . ASP A 1 636 ? -47.557 -10.779 62.903 1.00 59.22 636 ASP A CA 1
ATOM 4741 C C . ASP A 1 636 ? -46.899 -9.420 62.615 1.00 59.22 636 ASP A C 1
ATOM 4743 O O . ASP A 1 636 ? -47.267 -8.703 61.682 1.00 59.22 636 ASP A O 1
ATOM 4747 N N . ALA A 1 637 ? -45.826 -9.097 63.345 1.00 61.81 637 ALA A N 1
ATOM 4748 C CA . ALA A 1 637 ? -45.030 -7.906 63.074 1.00 61.81 637 ALA A CA 1
ATOM 4749 C C . ALA A 1 637 ? -44.330 -7.958 61.702 1.00 61.81 637 ALA A C 1
ATOM 4751 O O . ALA A 1 637 ? -44.224 -6.921 61.049 1.00 61.81 637 ALA A O 1
ATOM 4752 N N . ALA A 1 638 ? -43.863 -9.132 61.262 1.00 53.50 638 ALA A N 1
ATOM 4753 C CA . ALA A 1 638 ? -43.245 -9.322 59.949 1.00 53.50 638 ALA A CA 1
ATOM 4754 C C . ALA A 1 638 ? -44.272 -9.215 58.808 1.00 53.50 638 ALA A C 1
ATOM 4756 O O . ALA A 1 638 ? -44.026 -8.492 57.846 1.00 53.50 638 ALA A O 1
ATOM 4757 N N . ALA A 1 639 ? -45.448 -9.831 58.957 1.00 58.41 639 ALA A N 1
ATOM 4758 C CA . ALA A 1 639 ? -46.561 -9.723 58.016 1.00 58.41 639 ALA A CA 1
ATOM 4759 C C . ALA A 1 639 ? -47.046 -8.273 57.885 1.00 58.41 639 ALA A C 1
ATOM 4761 O O . ALA A 1 639 ? -47.162 -7.769 56.777 1.00 58.41 639 ALA A O 1
ATOM 4762 N N . THR A 1 640 ? -47.188 -7.543 58.997 1.00 61.03 640 THR A N 1
ATOM 4763 C CA . THR A 1 640 ? -47.567 -6.115 58.972 1.00 61.03 640 THR A CA 1
ATOM 4764 C C . THR A 1 640 ? -46.524 -5.243 58.250 1.00 61.03 640 THR A C 1
ATOM 4766 O O . THR A 1 640 ? -46.845 -4.192 57.691 1.00 61.03 640 THR A O 1
ATOM 4769 N N . VAL A 1 641 ? -45.243 -5.623 58.301 1.00 55.38 641 VAL A N 1
ATOM 4770 C CA . VAL A 1 641 ? -44.163 -4.920 57.588 1.00 55.38 641 VAL A CA 1
ATOM 4771 C C . VAL A 1 641 ? -44.199 -5.243 56.094 1.00 55.38 641 VAL A C 1
ATOM 4773 O O . VAL A 1 641 ? -44.059 -4.314 55.301 1.00 55.38 641 VAL A O 1
ATOM 4776 N N . ALA A 1 642 ? -44.445 -6.501 55.723 1.00 53.53 642 ALA A N 1
ATOM 4777 C CA . ALA A 1 642 ? -44.615 -6.928 54.335 1.00 53.53 642 ALA A CA 1
ATOM 4778 C C . ALA A 1 642 ? -45.859 -6.292 53.688 1.00 53.53 642 ALA A C 1
ATOM 4780 O O . ALA A 1 642 ? -45.786 -5.753 52.593 1.00 53.53 642 ALA A O 1
ATOM 4781 N N . GLU A 1 643 ? -46.976 -6.214 54.409 1.00 57.94 643 GLU A N 1
ATOM 4782 C CA . GLU A 1 643 ? -48.228 -5.604 53.938 1.00 57.94 643 GLU A CA 1
ATOM 4783 C C . GLU A 1 643 ? -48.082 -4.085 53.726 1.00 57.94 643 GLU A C 1
ATOM 4785 O O . GLU A 1 643 ? -48.613 -3.504 52.781 1.00 57.94 643 GLU A O 1
ATOM 4790 N N . ARG A 1 644 ? -47.274 -3.419 54.565 1.00 57.66 644 ARG A N 1
ATOM 4791 C CA . ARG A 1 644 ? -46.877 -2.014 54.361 1.00 57.66 644 ARG A CA 1
ATOM 4792 C C . ARG A 1 644 ? -45.890 -1.826 53.211 1.00 57.66 644 ARG A C 1
ATOM 4794 O O . ARG A 1 644 ? -45.837 -0.724 52.667 1.00 57.66 644 ARG A O 1
ATOM 4801 N N . ALA A 1 645 ? -45.082 -2.837 52.893 1.00 52.31 645 ALA A N 1
ATOM 4802 C CA . ALA A 1 645 ? -44.208 -2.824 51.724 1.00 52.31 645 ALA A CA 1
ATOM 4803 C C . ALA A 1 645 ? -45.040 -2.972 50.440 1.00 52.31 645 ALA A C 1
ATOM 4805 O O . ALA A 1 645 ? -44.889 -2.137 49.552 1.00 52.31 645 ALA A O 1
ATOM 4806 N N . GLN A 1 646 ? -46.008 -3.896 50.420 1.00 53.75 646 GLN A N 1
ATOM 4807 C CA . GLN A 1 646 ? -46.969 -4.068 49.326 1.00 53.75 646 GLN A CA 1
ATOM 4808 C C . GLN A 1 646 ? -47.801 -2.800 49.087 1.00 53.75 646 GLN A C 1
ATOM 4810 O O . GLN A 1 646 ? -47.793 -2.258 47.991 1.00 53.75 646 GLN A O 1
ATOM 4815 N N . ALA A 1 647 ? -48.394 -2.208 50.130 1.00 54.16 647 ALA A N 1
ATOM 4816 C CA . ALA A 1 647 ? -49.174 -0.970 49.990 1.00 54.16 647 ALA A CA 1
ATOM 4817 C C . ALA A 1 647 ? -48.347 0.232 49.481 1.00 54.16 647 ALA A C 1
ATOM 4819 O O . ALA A 1 647 ? -48.885 1.204 48.945 1.00 54.16 647 ALA A O 1
ATOM 4820 N N . LYS A 1 648 ? -47.024 0.203 49.678 1.00 51.47 648 LYS A N 1
ATOM 4821 C CA . LYS A 1 648 ? -46.100 1.214 49.155 1.00 51.47 648 LYS A CA 1
ATOM 4822 C C . LYS A 1 648 ? -45.723 0.938 47.694 1.00 51.47 648 LYS A C 1
ATOM 4824 O O . LYS A 1 648 ? -45.445 1.895 46.975 1.00 51.47 648 LYS A O 1
ATOM 4829 N N . ALA A 1 649 ? -45.742 -0.323 47.277 1.00 47.78 649 ALA A N 1
ATOM 4830 C CA . ALA A 1 649 ? -45.513 -0.758 45.910 1.00 47.78 649 ALA A CA 1
ATOM 4831 C C . ALA A 1 649 ? -46.747 -0.607 45.025 1.00 47.78 649 ALA A C 1
ATOM 4833 O O . ALA A 1 649 ? -46.607 -0.084 43.932 1.00 47.78 649 ALA A O 1
ATOM 4834 N N . ASP A 1 650 ? -47.956 -0.862 45.527 1.00 49.84 650 ASP A N 1
ATOM 4835 C CA . ASP A 1 650 ? -49.203 -0.547 44.812 1.00 49.84 650 ASP A CA 1
ATOM 4836 C C . ASP A 1 650 ? -49.276 0.961 44.483 1.00 49.84 650 ASP A C 1
ATOM 4838 O O . ASP A 1 650 ? -49.698 1.383 43.404 1.00 49.84 650 ASP A O 1
ATOM 4842 N N . ALA A 1 651 ? -48.770 1.805 45.392 1.00 52.34 651 ALA A N 1
ATOM 4843 C CA . ALA A 1 651 ? -48.624 3.244 45.175 1.00 52.34 651 ALA A CA 1
ATOM 4844 C C . ALA A 1 651 ? -47.481 3.616 44.202 1.00 52.34 651 ALA A C 1
ATOM 4846 O O . ALA A 1 651 ? -47.519 4.690 43.596 1.00 52.34 651 ALA A O 1
ATOM 4847 N N . ALA A 1 652 ? -46.461 2.763 44.055 1.00 45.50 652 ALA A N 1
ATOM 4848 C CA . ALA A 1 652 ? -45.365 2.930 43.101 1.00 45.50 652 ALA A CA 1
ATOM 4849 C C . ALA A 1 652 ? -45.753 2.428 41.698 1.00 45.50 652 ALA A C 1
ATOM 4851 O O . ALA A 1 652 ? -45.451 3.099 40.714 1.00 45.50 652 ALA A O 1
ATOM 4852 N N . GLN A 1 653 ? -46.516 1.340 41.606 1.00 46.34 653 GLN A N 1
ATOM 4853 C CA . GLN A 1 653 ? -47.077 0.794 40.376 1.00 46.34 653 GLN A CA 1
ATOM 4854 C C . GLN A 1 653 ? -48.124 1.746 39.792 1.00 46.34 653 GLN A C 1
ATOM 4856 O O . GLN A 1 653 ? -48.032 2.084 38.620 1.00 46.34 653 GLN A O 1
ATOM 4861 N N . ALA A 1 654 ? -48.986 2.356 40.617 1.00 49.19 654 ALA A N 1
ATOM 4862 C CA . ALA A 1 654 ? -49.863 3.452 40.180 1.00 49.19 654 ALA A CA 1
ATOM 4863 C C . ALA A 1 654 ? -49.094 4.667 39.606 1.00 49.19 654 ALA A C 1
ATOM 4865 O O . ALA A 1 654 ? -49.625 5.418 38.785 1.00 49.19 654 ALA A O 1
ATOM 4866 N N . LYS A 1 655 ? -47.830 4.862 40.009 1.00 45.78 655 LYS A N 1
ATOM 4867 C CA . LYS A 1 655 ? -46.932 5.900 39.480 1.00 45.78 655 LYS A CA 1
ATOM 4868 C C . LYS A 1 655 ? -46.199 5.447 38.205 1.00 45.78 655 LYS A C 1
ATOM 4870 O O . LYS A 1 655 ? -45.989 6.274 37.320 1.00 45.78 655 LYS A O 1
ATOM 4875 N N . ALA A 1 656 ? -45.861 4.161 38.085 1.00 42.41 656 ALA A N 1
ATOM 4876 C CA . ALA A 1 656 ? -45.282 3.549 36.887 1.00 42.41 656 ALA A CA 1
ATOM 4877 C C . ALA A 1 656 ? -46.303 3.454 35.739 1.00 42.41 656 ALA A C 1
ATOM 4879 O O . ALA A 1 656 ? -45.984 3.846 34.623 1.00 42.41 656 ALA A O 1
ATOM 4880 N N . THR A 1 657 ? -47.562 3.088 36.007 1.00 44.91 657 THR A N 1
ATOM 4881 C CA . THR A 1 657 ? -48.650 3.090 35.008 1.00 44.91 657 THR A CA 1
ATOM 4882 C C . THR A 1 657 ? -48.943 4.503 34.485 1.00 44.91 657 THR A C 1
ATOM 4884 O O . THR A 1 657 ? -49.222 4.684 33.303 1.00 44.91 657 THR A O 1
ATOM 4887 N N . ALA A 1 658 ? -48.802 5.534 35.328 1.00 46.31 658 ALA A N 1
ATOM 4888 C CA . ALA A 1 658 ? -48.904 6.935 34.908 1.00 46.31 658 ALA A CA 1
ATOM 4889 C C . ALA A 1 658 ? -47.688 7.420 34.085 1.00 46.31 658 ALA A C 1
ATOM 4891 O O . ALA A 1 658 ? -47.822 8.346 33.286 1.00 46.31 658 ALA A O 1
ATOM 4892 N N . SER A 1 659 ? -46.517 6.798 34.267 1.00 40.62 659 SER A N 1
ATOM 4893 C CA . SER A 1 659 ? -45.299 7.039 33.478 1.00 40.62 659 SER A CA 1
ATOM 4894 C C . SER A 1 659 ? -45.326 6.299 32.136 1.00 40.62 659 SER A C 1
ATOM 4896 O O . SER A 1 659 ? -44.930 6.872 31.127 1.00 40.62 659 SER A O 1
ATOM 4898 N N . GLN A 1 660 ? -45.841 5.067 32.104 1.00 43.03 660 GLN A N 1
ATOM 4899 C CA . GLN A 1 660 ? -46.022 4.271 30.890 1.00 43.03 660 GLN A CA 1
ATOM 4900 C C . GLN A 1 660 ? -47.088 4.895 29.981 1.00 43.03 660 GLN A C 1
ATOM 4902 O O . GLN A 1 660 ? -46.818 5.126 28.814 1.00 43.03 660 GLN A O 1
ATOM 4907 N N . ALA A 1 661 ? -48.220 5.355 30.529 1.00 43.59 661 ALA A N 1
ATOM 4908 C CA . ALA A 1 661 ? -49.220 6.114 29.765 1.00 43.59 661 ALA A CA 1
ATOM 4909 C C . ALA A 1 661 ? -48.684 7.448 29.190 1.00 43.59 661 ALA A C 1
ATOM 4911 O O . ALA A 1 661 ? -49.233 7.978 28.226 1.00 43.59 661 ALA A O 1
ATOM 4912 N N . ALA A 1 662 ? -47.617 8.011 29.771 1.00 43.47 662 ALA A N 1
ATOM 4913 C CA . ALA A 1 662 ? -46.930 9.187 29.236 1.00 43.47 662 ALA A CA 1
ATOM 4914 C C . ALA A 1 662 ? -45.871 8.829 28.173 1.00 43.47 662 ALA A C 1
ATOM 4916 O O . ALA A 1 662 ? -45.645 9.629 27.266 1.00 43.47 662 ALA A O 1
ATOM 4917 N N . ALA A 1 663 ? -45.252 7.646 28.263 1.00 37.97 663 ALA A N 1
ATOM 4918 C CA . ALA A 1 663 ? -44.319 7.107 27.273 1.00 37.97 663 ALA A CA 1
ATOM 4919 C C . ALA A 1 663 ? -45.042 6.551 26.033 1.00 37.97 663 ALA A C 1
ATOM 4921 O O . ALA A 1 663 ? -44.616 6.831 24.920 1.00 37.97 663 ALA A O 1
ATOM 4922 N N . ASP A 1 664 ? -46.173 5.865 26.211 1.00 43.66 664 ASP A N 1
ATOM 4923 C CA . ASP A 1 664 ? -47.015 5.344 25.127 1.00 43.66 664 ASP A CA 1
ATOM 4924 C C . ASP A 1 664 ? -47.632 6.492 24.316 1.00 43.66 664 ASP A C 1
ATOM 4926 O O . ASP A 1 664 ? -47.633 6.456 23.091 1.00 43.66 664 ASP A O 1
ATOM 4930 N N . LYS A 1 665 ? -48.037 7.584 24.981 1.00 47.34 665 LYS A N 1
ATOM 4931 C CA . LYS A 1 665 ? -48.462 8.817 24.306 1.00 47.34 665 LYS A CA 1
ATOM 4932 C C . LYS A 1 665 ? -47.315 9.495 23.544 1.00 47.34 665 LYS A C 1
ATOM 4934 O O . LYS A 1 665 ? -47.527 9.991 22.447 1.00 47.34 665 LYS A O 1
ATOM 4939 N N . ALA A 1 666 ? -46.095 9.491 24.089 1.00 44.28 666 ALA A N 1
ATOM 4940 C CA . ALA A 1 666 ? -44.912 10.003 23.391 1.00 44.28 666 ALA A CA 1
ATOM 4941 C C . ALA A 1 666 ? -44.480 9.106 22.211 1.00 44.28 666 ALA A C 1
ATOM 4943 O O . ALA A 1 666 ? -43.916 9.610 21.243 1.00 44.28 666 ALA A O 1
ATOM 4944 N N . ALA A 1 667 ? -44.761 7.800 22.271 1.00 41.91 667 ALA A N 1
ATOM 4945 C CA . ALA A 1 667 ? -44.542 6.845 21.189 1.00 41.91 667 ALA A CA 1
ATOM 4946 C C . ALA A 1 667 ? -45.617 6.951 20.092 1.00 41.91 667 ALA A C 1
ATOM 4948 O O . ALA A 1 667 ? -45.264 6.923 18.917 1.00 41.91 667 ALA A O 1
ATOM 4949 N N . GLU A 1 668 ? -46.893 7.156 20.441 1.00 44.38 668 GLU A N 1
ATOM 4950 C CA . GLU A 1 668 ? -47.963 7.501 19.488 1.00 44.38 668 GLU A CA 1
ATOM 4951 C C . GLU A 1 668 ? -47.694 8.855 18.810 1.00 44.38 668 GLU A C 1
ATOM 4953 O O . GLU A 1 668 ? -47.810 8.965 17.590 1.00 44.38 668 GLU A O 1
ATOM 4958 N N . ASP A 1 669 ? -47.245 9.864 19.565 1.00 46.78 669 ASP A N 1
ATOM 4959 C CA . ASP A 1 669 ? -46.854 11.173 19.024 1.00 46.78 669 ASP A CA 1
ATOM 4960 C C . ASP A 1 669 ? -45.597 11.065 18.120 1.00 46.78 669 ASP A C 1
ATOM 4962 O O . ASP A 1 669 ? -45.489 11.771 17.115 1.00 46.78 669 ASP A O 1
ATOM 4966 N N . ALA A 1 670 ? -44.664 10.145 18.414 1.00 41.56 670 ALA A N 1
ATOM 4967 C CA . ALA A 1 670 ? -43.499 9.846 17.570 1.00 41.56 670 ALA A CA 1
ATOM 4968 C C . ALA A 1 670 ? -43.854 9.027 16.313 1.00 41.56 670 ALA A C 1
ATOM 4970 O O . ALA A 1 670 ? -43.279 9.269 15.254 1.00 41.56 670 ALA A O 1
ATOM 4971 N N . GLN A 1 671 ? -44.820 8.108 16.392 1.00 46.56 671 GLN A N 1
ATOM 4972 C CA . GLN A 1 671 ? -45.355 7.377 15.237 1.00 46.56 671 GLN A CA 1
ATOM 4973 C C . GLN A 1 671 ? -46.183 8.290 14.320 1.00 46.56 671 GLN A C 1
ATOM 4975 O O . GLN A 1 671 ? -46.096 8.160 13.102 1.00 46.56 671 GLN A O 1
ATOM 4980 N N . ALA A 1 672 ? -46.908 9.271 14.868 1.00 44.16 672 ALA A N 1
ATOM 4981 C CA . ALA A 1 672 ? -47.572 10.317 14.088 1.00 44.16 672 ALA A CA 1
ATOM 4982 C C . ALA A 1 672 ? -46.563 11.266 13.407 1.00 44.16 672 ALA A C 1
ATOM 4984 O O . ALA A 1 672 ? -46.765 11.663 12.260 1.00 44.16 672 ALA A O 1
ATOM 4985 N N . ALA A 1 673 ? -45.448 11.588 14.073 1.00 42.75 673 ALA A N 1
ATOM 4986 C CA . ALA A 1 673 ? -44.351 12.360 13.486 1.00 42.75 673 ALA A CA 1
ATOM 4987 C C . ALA A 1 673 ? -43.571 11.572 12.413 1.00 42.75 673 ALA A C 1
ATOM 4989 O O . ALA A 1 673 ? -43.164 12.159 11.413 1.00 42.75 673 ALA A O 1
ATOM 4990 N N . GLN A 1 674 ? -43.410 10.255 12.581 1.00 42.75 674 GLN A N 1
ATOM 4991 C CA . GLN A 1 674 ? -42.826 9.363 11.576 1.00 42.75 674 GLN A CA 1
ATOM 4992 C C . GLN A 1 674 ? -43.754 9.206 10.364 1.00 42.75 674 GLN A C 1
ATOM 4994 O O . GLN A 1 674 ? -43.292 9.340 9.243 1.00 42.75 674 GLN A O 1
ATOM 4999 N N . ALA A 1 675 ? -45.068 9.049 10.562 1.00 42.22 675 ALA A N 1
ATOM 5000 C CA . ALA A 1 675 ? -46.043 9.011 9.468 1.00 42.22 675 ALA A CA 1
ATOM 5001 C C . ALA A 1 675 ? -46.107 10.334 8.677 1.00 42.22 675 ALA A C 1
ATOM 5003 O O . ALA A 1 675 ? -46.332 10.318 7.468 1.00 42.22 675 ALA A O 1
ATOM 5004 N N . GLN A 1 676 ? -45.868 11.477 9.333 1.00 44.97 676 GLN A N 1
ATOM 5005 C CA . GLN A 1 676 ? -45.732 12.777 8.669 1.00 44.97 676 GLN A CA 1
ATOM 5006 C C . GLN A 1 676 ? -44.386 12.908 7.929 1.00 44.97 676 GLN A C 1
ATOM 5008 O O . GLN A 1 676 ? -44.371 13.389 6.803 1.00 44.97 676 GLN A O 1
ATOM 5013 N N . ALA A 1 677 ? -43.278 12.418 8.500 1.00 40.28 677 ALA A N 1
ATOM 5014 C CA . ALA A 1 677 ? -41.973 12.362 7.832 1.00 40.28 677 ALA A CA 1
ATOM 5015 C C . ALA A 1 677 ? -41.953 11.386 6.637 1.00 40.28 677 ALA A C 1
ATOM 5017 O O . ALA A 1 677 ? -41.297 11.658 5.635 1.00 40.28 677 ALA A O 1
ATOM 5018 N N . ASP A 1 678 ? -42.716 10.293 6.705 1.00 40.66 678 ASP A N 1
ATOM 5019 C CA . ASP A 1 678 ? -42.910 9.335 5.614 1.00 40.66 678 ASP A CA 1
ATOM 5020 C C . ASP A 1 678 ? -43.841 9.909 4.527 1.00 40.66 678 ASP A C 1
ATOM 5022 O O . ASP A 1 678 ? -43.622 9.665 3.341 1.00 40.66 678 ASP A O 1
ATOM 5026 N N . ALA A 1 679 ? -44.833 10.736 4.891 1.00 44.78 679 ALA A N 1
ATOM 5027 C CA . ALA A 1 679 ? -45.654 11.495 3.940 1.00 44.78 679 ALA A CA 1
ATOM 5028 C C . ALA A 1 679 ? -44.860 12.620 3.241 1.00 44.78 679 ALA A C 1
ATOM 5030 O O . ALA A 1 679 ? -45.000 12.813 2.031 1.00 44.78 679 ALA A O 1
ATOM 5031 N N . ASP A 1 680 ? -43.981 13.312 3.970 1.00 42.03 680 ASP A N 1
ATOM 5032 C CA . ASP A 1 680 ? -43.085 14.345 3.434 1.00 42.03 680 ASP A CA 1
ATOM 5033 C C . ASP A 1 680 ? -41.940 13.722 2.598 1.00 42.03 680 ASP A C 1
ATOM 5035 O O . ASP A 1 680 ? -41.552 14.259 1.558 1.00 42.03 680 ASP A O 1
ATOM 5039 N N . GLY A 1 681 ? -41.463 12.529 2.972 1.00 43.09 681 GLY A N 1
ATOM 5040 C CA . GLY A 1 681 ? -40.540 11.704 2.185 1.00 43.09 681 GLY A CA 1
ATOM 5041 C C . GLY A 1 681 ? -41.177 11.125 0.916 1.00 43.09 681 GLY A C 1
ATOM 5042 O O . GLY A 1 681 ? -40.535 11.085 -0.134 1.00 43.09 681 GLY A O 1
ATOM 5043 N N . ALA A 1 682 ? -42.461 10.755 0.960 1.00 40.56 682 ALA A N 1
ATOM 5044 C CA . ALA A 1 682 ? -43.232 10.363 -0.221 1.00 40.56 682 ALA A CA 1
ATOM 5045 C C . ALA A 1 682 ? -43.481 11.551 -1.172 1.00 40.56 682 ALA A C 1
ATOM 5047 O O . ALA A 1 682 ? -43.446 11.375 -2.391 1.00 40.56 682 ALA A O 1
ATOM 5048 N N . ALA A 1 683 ? -43.646 12.771 -0.645 1.00 40.59 683 ALA A N 1
ATOM 5049 C CA . ALA A 1 683 ? -43.696 13.995 -1.448 1.00 40.59 683 ALA A CA 1
ATOM 5050 C C . ALA A 1 683 ? -42.337 14.321 -2.107 1.00 40.59 683 ALA A C 1
ATOM 5052 O O . ALA A 1 683 ? -42.303 14.722 -3.272 1.00 40.59 683 ALA A O 1
ATOM 5053 N N . ALA A 1 684 ? -41.215 14.065 -1.420 1.00 39.56 684 ALA A N 1
ATOM 5054 C CA . ALA A 1 684 ? -39.865 14.163 -1.987 1.00 39.56 684 ALA A CA 1
ATOM 5055 C C . ALA A 1 684 ? -39.578 13.075 -3.048 1.00 39.56 684 ALA A C 1
ATOM 5057 O O . ALA A 1 684 ? -38.945 13.348 -4.068 1.00 39.56 684 ALA A O 1
ATOM 5058 N N . ALA A 1 685 ? -40.104 11.858 -2.875 1.00 39.44 685 ALA A N 1
ATOM 5059 C CA . ALA A 1 685 ? -40.015 10.783 -3.869 1.00 39.44 685 ALA A CA 1
ATOM 5060 C C . ALA A 1 685 ? -40.886 11.048 -5.119 1.00 39.44 685 ALA A C 1
ATOM 5062 O O . ALA A 1 685 ? -40.480 10.729 -6.239 1.00 39.44 685 ALA A O 1
ATOM 5063 N N . ALA A 1 686 ? -42.046 11.698 -4.965 1.00 38.69 686 ALA A N 1
ATOM 5064 C CA . ALA A 1 686 ? -42.877 12.159 -6.083 1.00 38.69 686 ALA A CA 1
ATOM 5065 C C . ALA A 1 686 ? -42.234 13.335 -6.855 1.00 38.69 686 ALA A C 1
ATOM 5067 O O . ALA A 1 686 ? -42.334 13.408 -8.084 1.00 38.69 686 ALA A O 1
ATOM 5068 N N . ALA A 1 687 ? -41.503 14.217 -6.164 1.00 39.53 687 ALA A N 1
ATOM 5069 C CA . ALA A 1 687 ? -40.681 15.258 -6.788 1.00 39.53 687 ALA A CA 1
ATOM 5070 C C . ALA A 1 687 ? -39.478 14.672 -7.559 1.00 39.53 687 ALA A C 1
ATOM 5072 O O . ALA A 1 687 ? -39.150 15.144 -8.643 1.00 39.53 687 ALA A O 1
ATOM 5073 N N . LYS A 1 688 ? -38.881 13.581 -7.058 1.00 39.16 688 LYS A N 1
ATOM 5074 C CA . LYS A 1 688 ? -37.832 12.818 -7.754 1.00 39.16 688 LYS A CA 1
ATOM 5075 C C . LYS A 1 688 ? -38.349 12.119 -9.022 1.00 39.16 688 LYS A C 1
ATOM 5077 O O . LYS A 1 688 ? -37.711 12.193 -10.062 1.00 39.16 688 LYS A O 1
ATOM 5082 N N . THR A 1 689 ? -39.547 11.533 -8.969 1.00 36.47 689 THR A N 1
ATOM 5083 C CA . THR A 1 689 ? -40.170 10.857 -10.129 1.00 36.47 689 THR A CA 1
ATOM 5084 C C . THR A 1 689 ? -40.514 11.846 -11.257 1.00 36.47 689 THR A C 1
ATOM 5086 O O . THR A 1 689 ? -40.322 11.544 -12.429 1.00 36.47 689 THR A O 1
ATOM 5089 N N . SER A 1 690 ? -40.942 13.067 -10.914 1.00 38.59 690 SER A N 1
ATOM 5090 C CA . SER A 1 690 ? -41.193 14.143 -11.893 1.00 38.59 690 SER A CA 1
ATOM 5091 C C . SER A 1 690 ? -39.913 14.816 -12.424 1.00 38.59 690 SER A C 1
ATOM 5093 O O . SER A 1 690 ? -39.929 15.369 -13.525 1.00 38.59 690 SER A O 1
ATOM 5095 N N . ALA A 1 691 ? -38.794 14.731 -11.695 1.00 39.06 691 ALA A N 1
ATOM 5096 C CA . ALA A 1 691 ? -37.465 15.134 -12.165 1.00 39.06 691 ALA A CA 1
ATOM 5097 C C . ALA A 1 691 ? -36.843 14.099 -13.124 1.00 39.06 691 ALA A C 1
ATOM 5099 O O . ALA A 1 691 ? -36.262 14.485 -14.139 1.00 39.06 691 ALA A O 1
ATOM 5100 N N . ASP A 1 692 ? -37.042 12.803 -12.863 1.00 39.06 692 ASP A N 1
ATOM 5101 C CA . ASP A 1 692 ? -36.607 11.710 -13.745 1.00 39.06 692 ASP A CA 1
ATOM 5102 C C . ASP A 1 692 ? -37.366 11.735 -15.094 1.00 39.06 692 ASP A C 1
ATOM 5104 O O . ASP A 1 692 ? -36.768 11.542 -16.155 1.00 39.06 692 ASP A O 1
ATOM 5108 N N . GLU A 1 693 ? -38.660 12.085 -15.090 1.00 40.66 693 GLU A N 1
ATOM 5109 C CA . GLU A 1 693 ? -39.454 12.309 -16.312 1.00 40.66 693 GLU A CA 1
ATOM 5110 C C . GLU A 1 693 ? -39.014 13.570 -17.093 1.00 40.66 693 GLU A C 1
ATOM 5112 O O . GLU A 1 693 ? -39.020 13.574 -18.327 1.00 40.66 693 GLU A O 1
ATOM 5117 N N . ALA A 1 694 ? -38.567 14.629 -16.406 1.00 39.56 694 ALA A N 1
ATOM 5118 C CA . ALA A 1 694 ? -38.038 15.842 -17.040 1.00 39.56 694 ALA A CA 1
ATOM 5119 C C . ALA A 1 694 ? -36.631 15.638 -17.642 1.00 39.56 694 ALA A C 1
ATOM 5121 O O . ALA A 1 694 ? -36.330 16.188 -18.706 1.00 39.56 694 ALA A O 1
ATOM 5122 N N . ALA A 1 695 ? -35.791 14.814 -17.006 1.00 42.03 695 ALA A N 1
ATOM 5123 C CA . ALA A 1 695 ? -34.491 14.394 -17.528 1.00 42.03 695 ALA A CA 1
ATOM 5124 C C . ALA A 1 695 ? -34.635 13.486 -18.765 1.00 42.03 695 ALA A C 1
ATOM 5126 O O . ALA A 1 695 ? -33.905 13.658 -19.745 1.00 42.03 695 ALA A O 1
ATOM 5127 N N . ALA A 1 696 ? -35.627 12.587 -18.769 1.00 44.00 696 ALA A N 1
ATOM 5128 C CA . ALA A 1 696 ? -35.960 11.760 -19.930 1.00 44.00 696 ALA A CA 1
ATOM 5129 C C . ALA A 1 696 ? -36.456 12.602 -21.125 1.00 44.00 696 ALA A C 1
ATOM 5131 O O . ALA A 1 696 ? -35.998 12.401 -22.251 1.00 44.00 696 ALA A O 1
ATOM 5132 N N . ALA A 1 697 ? -37.302 13.612 -20.885 1.00 42.62 697 ALA A N 1
ATOM 5133 C CA . ALA A 1 697 ? -37.776 14.530 -21.927 1.00 42.62 697 ALA A CA 1
ATOM 5134 C C . ALA A 1 697 ? -36.659 15.427 -22.509 1.00 42.62 697 ALA A C 1
ATOM 5136 O O . ALA A 1 697 ? -36.681 15.761 -23.696 1.00 42.62 697 ALA A O 1
ATOM 5137 N N . ALA A 1 698 ? -35.658 15.803 -21.703 1.00 42.06 698 ALA A N 1
ATOM 5138 C CA . ALA A 1 698 ? -34.491 16.560 -22.165 1.00 42.06 698 ALA A CA 1
ATOM 5139 C C . ALA A 1 698 ? -33.549 15.710 -23.040 1.00 42.06 698 ALA A C 1
ATOM 5141 O O . ALA A 1 698 ? -33.047 16.199 -24.056 1.00 42.06 698 ALA A O 1
ATOM 5142 N N . ALA A 1 699 ? -33.365 14.429 -22.700 1.00 46.25 699 ALA A N 1
ATOM 5143 C CA . ALA A 1 699 ? -32.604 13.478 -23.510 1.00 46.25 699 ALA A CA 1
ATOM 5144 C C . ALA A 1 699 ? -33.294 13.179 -24.858 1.00 46.25 699 ALA A C 1
ATOM 5146 O O . ALA A 1 699 ? -32.633 13.106 -25.896 1.00 46.25 699 ALA A O 1
ATOM 5147 N N . GLU A 1 700 ? -34.628 13.087 -24.872 1.00 46.72 700 GLU A N 1
ATOM 5148 C CA . GLU A 1 700 ? -35.414 12.870 -26.094 1.00 46.72 700 GLU A CA 1
ATOM 5149 C C . GLU A 1 700 ? -35.399 14.104 -27.023 1.00 46.72 700 GLU A C 1
ATOM 5151 O O . GLU A 1 700 ? -35.229 13.973 -28.238 1.00 46.72 700 GLU A O 1
ATOM 5156 N N . ALA A 1 701 ? -35.448 15.322 -26.465 1.00 44.41 701 ALA A N 1
ATOM 5157 C CA . ALA A 1 701 ? -35.282 16.568 -27.222 1.00 44.41 701 ALA A CA 1
ATOM 5158 C C . ALA A 1 701 ? -33.862 16.736 -27.804 1.00 44.41 701 ALA A C 1
ATOM 5160 O O . ALA A 1 701 ? -33.691 17.307 -28.885 1.00 44.41 701 ALA A O 1
ATOM 5161 N N . GLN A 1 702 ? -32.839 16.208 -27.123 1.00 47.09 702 GLN A N 1
ATOM 5162 C CA . GLN A 1 702 ? -31.457 16.193 -27.605 1.00 47.09 702 GLN A CA 1
ATOM 5163 C C . GLN A 1 702 ? -31.270 15.195 -28.757 1.00 47.09 702 GLN A C 1
ATOM 5165 O O . GLN A 1 702 ? -30.641 15.541 -29.759 1.00 47.09 702 GLN A O 1
ATOM 5170 N N . ALA A 1 703 ? -31.879 14.008 -28.673 1.00 51.06 703 ALA A N 1
ATOM 5171 C CA . ALA A 1 703 ? -31.879 13.029 -29.762 1.00 51.06 703 ALA A CA 1
ATOM 5172 C C . ALA A 1 703 ? -32.552 13.585 -31.033 1.00 51.06 703 ALA A C 1
ATOM 5174 O O . ALA A 1 703 ? -32.020 13.442 -32.133 1.00 51.06 703 ALA A O 1
ATOM 5175 N N . GLN A 1 704 ? -33.663 14.315 -30.882 1.00 52.47 704 GLN A N 1
ATOM 5176 C CA . GLN A 1 704 ? -34.347 14.976 -32.001 1.00 52.47 704 GLN A CA 1
ATOM 5177 C C . GLN A 1 704 ? -33.513 16.108 -32.635 1.00 52.47 704 GLN A C 1
ATOM 5179 O O . GLN A 1 704 ? -33.547 16.287 -33.853 1.00 52.47 704 GLN A O 1
ATOM 5184 N N . CYS A 1 705 ? -32.726 16.851 -31.846 1.00 45.06 705 CYS A N 1
ATOM 5185 C CA . CYS A 1 705 ? -31.829 17.894 -32.362 1.00 45.06 705 CYS A CA 1
ATOM 5186 C C . CYS A 1 705 ? -30.630 17.325 -33.139 1.00 45.06 705 CYS A C 1
ATOM 5188 O O . CYS A 1 705 ? -30.221 17.907 -34.146 1.00 45.06 705 CYS A O 1
ATOM 5190 N N . VAL A 1 706 ? -30.074 16.193 -32.693 1.00 53.59 706 VAL A N 1
ATOM 5191 C CA . VAL A 1 706 ? -28.982 15.494 -33.392 1.00 53.59 706 VAL A CA 1
ATOM 5192 C C . VAL A 1 706 ? -29.473 14.933 -34.726 1.00 53.59 706 VAL A C 1
ATOM 5194 O O . VAL A 1 706 ? -28.807 15.110 -35.746 1.00 53.59 706 VAL A O 1
ATOM 5197 N N . GLU A 1 707 ? -30.675 14.357 -34.747 1.00 54.06 707 GLU A N 1
ATOM 5198 C CA . GLU A 1 707 ? -31.272 13.826 -35.973 1.00 54.06 707 GLU A CA 1
ATOM 5199 C C . GLU A 1 707 ? -31.603 14.943 -36.980 1.00 54.06 707 GLU A C 1
ATOM 5201 O O . GLU A 1 707 ? -31.308 14.825 -38.169 1.00 54.06 707 GLU A O 1
ATOM 5206 N N . ALA A 1 708 ? -32.098 16.094 -36.511 1.00 49.41 708 ALA A N 1
ATOM 5207 C CA . ALA A 1 708 ? -32.316 17.270 -37.356 1.00 49.41 708 ALA A CA 1
ATOM 5208 C C . ALA A 1 708 ? -31.010 17.835 -37.955 1.00 49.41 708 ALA A C 1
ATOM 5210 O O . ALA A 1 708 ? -30.999 18.284 -39.103 1.00 49.41 708 ALA A O 1
ATOM 5211 N N . ALA A 1 709 ? -29.898 17.793 -37.210 1.00 50.91 709 ALA A N 1
ATOM 5212 C CA . ALA A 1 709 ? -28.584 18.210 -37.703 1.00 50.91 709 ALA A CA 1
ATOM 5213 C C . ALA A 1 709 ? -28.024 17.240 -38.758 1.00 50.91 709 ALA A C 1
ATOM 5215 O O . ALA A 1 709 ? -27.430 17.678 -39.744 1.00 50.91 709 ALA A O 1
ATOM 5216 N N . LYS A 1 710 ? -28.267 15.936 -38.592 1.00 58.72 710 LYS A N 1
ATOM 5217 C CA . LYS A 1 710 ? -27.869 14.898 -39.550 1.00 58.72 710 LYS A CA 1
ATOM 5218 C C . LYS A 1 710 ? -28.614 15.047 -40.882 1.00 58.72 710 LYS A C 1
ATOM 5220 O O . LYS A 1 710 ? -27.979 15.101 -41.934 1.00 58.72 710 LYS A O 1
ATOM 5225 N N . VAL A 1 711 ? -29.931 15.263 -40.819 1.00 57.56 711 VAL A N 1
ATOM 5226 C CA . VAL A 1 711 ? -30.789 15.536 -41.988 1.00 57.56 711 VAL A CA 1
ATOM 5227 C C . VAL A 1 711 ? -30.388 16.838 -42.700 1.00 57.56 711 VAL A C 1
ATOM 5229 O O . VAL A 1 711 ? -30.381 16.899 -43.929 1.00 57.56 711 VAL A O 1
ATOM 5232 N N . ALA A 1 712 ? -30.003 17.882 -41.958 1.00 48.94 712 ALA A N 1
ATOM 5233 C CA . ALA A 1 712 ? -29.530 19.139 -42.543 1.00 48.94 712 ALA A CA 1
ATOM 5234 C C . ALA A 1 712 ? -28.169 18.999 -43.257 1.00 48.94 712 ALA A C 1
ATOM 5236 O O . ALA A 1 712 ? -27.964 19.613 -44.306 1.00 48.94 712 ALA A O 1
ATOM 5237 N N . CYS A 1 713 ? -27.251 18.181 -42.729 1.00 49.69 713 CYS A N 1
ATOM 5238 C CA . CYS A 1 713 ? -25.971 17.873 -43.377 1.00 49.69 713 CYS A CA 1
ATOM 5239 C C . CYS A 1 713 ? -26.149 17.037 -44.655 1.00 49.69 713 CYS A C 1
ATOM 5241 O O . CYS A 1 713 ? -25.521 17.346 -45.671 1.00 49.69 713 CYS A O 1
ATOM 5243 N N . GLU A 1 714 ? -27.051 16.049 -44.645 1.00 58.34 714 GLU A N 1
ATOM 5244 C CA . GLU A 1 714 ? -27.410 15.275 -45.842 1.00 58.34 714 GLU A CA 1
ATOM 5245 C C . GLU A 1 714 ? -28.044 16.154 -46.928 1.00 58.34 714 GLU A C 1
ATOM 5247 O O . GLU A 1 714 ? -27.651 16.070 -48.092 1.00 58.34 714 GLU A O 1
ATOM 5252 N N . ALA A 1 715 ? -28.950 17.066 -46.559 1.00 49.09 715 ALA A N 1
ATOM 5253 C CA . ALA A 1 715 ? -29.556 18.017 -47.495 1.00 49.09 715 ALA A CA 1
ATOM 5254 C C . ALA A 1 715 ? -28.543 19.013 -48.097 1.00 49.09 715 ALA A C 1
ATOM 5256 O O . ALA A 1 715 ? -28.758 19.527 -49.195 1.00 49.09 715 ALA A O 1
ATOM 5257 N N . ALA A 1 716 ? -27.433 19.273 -47.399 1.00 51.62 716 ALA A N 1
ATOM 5258 C CA . ALA A 1 716 ? -26.335 20.116 -47.866 1.00 51.62 716 ALA A CA 1
ATOM 5259 C C . ALA A 1 716 ? -25.242 19.342 -48.637 1.00 51.62 716 ALA A C 1
ATOM 5261 O O . ALA A 1 716 ? -24.316 19.966 -49.157 1.00 51.62 716 ALA A O 1
ATOM 5262 N N . GLY A 1 717 ? -25.334 18.008 -48.724 1.00 44.19 717 GLY A N 1
ATOM 5263 C CA . GLY A 1 717 ? -24.368 17.155 -49.426 1.00 44.19 717 GLY A CA 1
ATOM 5264 C C . GLY A 1 717 ? -23.018 16.997 -48.716 1.00 44.19 717 GLY A C 1
ATOM 5265 O O . GLY A 1 717 ? -22.011 16.745 -49.378 1.00 44.19 717 GLY A O 1
ATOM 5266 N N . ILE A 1 718 ? -22.973 17.167 -47.389 1.00 51.19 718 ILE A N 1
ATOM 5267 C CA . ILE A 1 718 ? -21.742 17.137 -46.581 1.00 51.19 718 ILE A CA 1
ATOM 5268 C C . ILE A 1 718 ? -21.806 15.958 -45.596 1.00 51.19 718 ILE A C 1
ATOM 5270 O O . ILE A 1 718 ? -22.825 15.757 -44.939 1.00 51.19 718 ILE A O 1
ATOM 5274 N N . ALA A 1 719 ? -20.720 15.183 -45.470 1.00 46.62 719 ALA A N 1
ATOM 5275 C CA . ALA A 1 719 ? -20.652 14.050 -44.541 1.00 46.62 719 ALA A CA 1
ATOM 5276 C C . ALA A 1 719 ? -20.679 14.523 -43.074 1.00 46.62 719 ALA A C 1
ATOM 5278 O O . ALA A 1 719 ? -19.874 15.366 -42.673 1.00 46.62 719 ALA A O 1
ATOM 5279 N N . TYR A 1 720 ? -21.606 13.978 -42.283 1.00 48.53 720 TYR A N 1
ATOM 5280 C CA . TYR A 1 720 ? -21.727 14.266 -40.853 1.00 48.53 720 TYR A CA 1
ATOM 5281 C C . TYR A 1 720 ? -20.564 13.621 -40.080 1.00 48.53 720 TYR A C 1
ATOM 5283 O O . TYR A 1 720 ? -20.395 12.405 -40.118 1.00 48.53 720 TYR A O 1
ATOM 5291 N N . ASP A 1 721 ? -19.753 14.438 -39.402 1.00 55.31 721 ASP A N 1
ATOM 5292 C CA . ASP A 1 721 ? -18.571 14.009 -38.644 1.00 55.31 721 ASP A CA 1
ATOM 5293 C C . ASP A 1 721 ? -18.868 14.013 -37.136 1.00 55.31 721 ASP A C 1
ATOM 5295 O O . ASP A 1 721 ? -18.914 15.066 -36.491 1.00 55.31 721 ASP A O 1
ATOM 5299 N N . GLU A 1 722 ? -19.057 12.818 -36.574 1.00 50.44 722 GLU A N 1
ATOM 5300 C CA . GLU A 1 722 ? -19.375 12.603 -35.157 1.00 50.44 722 GLU A CA 1
ATOM 5301 C C . GLU A 1 722 ? -18.280 13.127 -34.212 1.00 50.44 722 GLU A C 1
ATOM 5303 O O . GLU A 1 722 ? -18.584 13.536 -33.088 1.00 50.44 722 GLU A O 1
ATOM 5308 N N . SER A 1 723 ? -17.022 13.219 -34.661 1.00 45.06 723 SER A N 1
ATOM 5309 C CA . SER A 1 723 ? -15.889 13.633 -33.819 1.00 45.06 723 SER A CA 1
ATOM 5310 C C . SER A 1 723 ? -15.913 15.121 -33.443 1.00 45.06 723 SER A C 1
ATOM 5312 O O . SER A 1 723 ? -15.366 15.513 -32.410 1.00 45.06 723 SER A O 1
ATOM 5314 N N . LYS A 1 724 ? -16.615 15.958 -34.220 1.00 48.72 724 LYS A N 1
ATOM 5315 C CA . LYS A 1 724 ? -16.808 17.390 -33.926 1.00 48.72 724 LYS A CA 1
ATOM 5316 C C . LYS A 1 724 ? -18.023 17.680 -33.044 1.00 48.72 724 LYS A C 1
ATOM 5318 O O . LYS A 1 724 ? -18.180 18.811 -32.596 1.00 48.72 724 LYS A O 1
ATOM 5323 N N . SER A 1 725 ? -18.850 16.679 -32.737 1.00 45.78 725 SER A N 1
ATOM 5324 C CA . SER A 1 725 ? -19.879 16.786 -31.689 1.00 45.78 725 SER A CA 1
ATOM 5325 C C . SER A 1 725 ? -19.272 16.759 -30.275 1.00 45.78 725 SER A C 1
ATOM 5327 O O . SER A 1 725 ? -19.860 17.278 -29.326 1.00 45.78 725 SER A O 1
ATOM 5329 N N . ALA A 1 726 ? -18.043 16.243 -30.134 1.00 37.22 726 ALA A N 1
ATOM 5330 C CA . ALA A 1 726 ? -17.341 16.124 -28.858 1.00 37.22 726 ALA A CA 1
ATOM 5331 C C . ALA A 1 726 ? -16.993 17.482 -28.215 1.00 37.22 726 ALA A C 1
ATOM 5333 O O . ALA A 1 726 ? -16.924 17.586 -26.991 1.00 37.22 726 ALA A O 1
ATOM 5334 N N . SER A 1 727 ? -16.850 18.551 -29.004 1.00 39.16 727 SER A N 1
ATOM 5335 C CA . SER A 1 727 ? -16.692 19.917 -28.483 1.00 39.16 727 SER A CA 1
ATOM 5336 C C . SER A 1 727 ? -18.008 20.521 -27.971 1.00 39.16 727 SER A C 1
ATOM 5338 O O . SER A 1 727 ? -17.977 21.421 -27.134 1.00 39.16 727 SER A O 1
ATOM 5340 N N . PHE A 1 728 ? -19.164 19.981 -28.375 1.00 40.38 728 PHE A N 1
ATOM 5341 C CA . PHE A 1 728 ? -20.468 20.287 -27.774 1.00 40.38 728 PHE A CA 1
ATOM 5342 C C . PHE A 1 728 ? -20.659 19.544 -26.433 1.00 40.38 728 PHE A C 1
ATOM 5344 O O . PHE A 1 728 ? -21.275 20.076 -25.507 1.00 40.38 728 PHE A O 1
ATOM 5351 N N . ASN A 1 729 ? -20.031 18.369 -26.277 1.00 46.62 729 ASN A N 1
ATOM 5352 C CA . ASN A 1 729 ? -20.068 17.566 -25.047 1.00 46.62 729 ASN A CA 1
ATOM 5353 C C . ASN A 1 729 ? -19.299 18.192 -23.869 1.00 46.62 729 ASN A C 1
ATOM 5355 O O . ASN A 1 729 ? -19.631 17.911 -22.721 1.00 46.62 729 ASN A O 1
ATOM 5359 N N . MET A 1 730 ? -18.330 19.087 -24.104 1.00 34.72 730 MET A N 1
ATOM 5360 C CA . MET A 1 730 ? -17.652 19.805 -23.011 1.00 34.72 730 MET A CA 1
ATOM 5361 C C . MET A 1 730 ? -18.509 20.922 -22.399 1.00 34.72 730 MET A C 1
ATOM 5363 O O . MET A 1 730 ? -18.419 21.166 -21.198 1.00 34.72 730 MET A O 1
ATOM 5367 N N . VAL A 1 731 ? -19.386 21.567 -23.179 1.00 38.44 731 VAL A N 1
ATOM 5368 C CA . VAL A 1 731 ? -20.345 22.551 -22.642 1.00 38.44 731 VAL A CA 1
ATOM 5369 C C . VAL A 1 731 ? -21.463 21.841 -21.874 1.00 38.44 731 VAL A C 1
ATOM 5371 O O . VAL A 1 731 ? -21.896 22.348 -20.844 1.00 38.44 731 VAL A O 1
ATOM 5374 N N . ALA A 1 732 ? -21.864 20.639 -22.308 1.00 40.50 732 ALA A N 1
ATOM 5375 C CA . ALA A 1 732 ? -22.786 19.777 -21.570 1.00 40.50 732 ALA A CA 1
ATOM 5376 C C . ALA A 1 732 ? -22.170 19.259 -20.260 1.00 40.50 732 ALA A C 1
ATOM 5378 O O . ALA A 1 732 ? -22.806 19.376 -19.223 1.00 40.50 732 ALA A O 1
ATOM 5379 N N . ALA A 1 733 ? -20.911 18.807 -20.268 1.00 38.09 733 ALA A N 1
ATOM 5380 C CA . ALA A 1 733 ? -20.213 18.364 -19.058 1.00 38.09 733 ALA A CA 1
ATOM 5381 C C . ALA A 1 733 ? -19.964 19.515 -18.068 1.00 38.09 733 ALA A C 1
ATOM 5383 O O . ALA A 1 733 ? -20.052 19.325 -16.856 1.00 38.09 733 ALA A O 1
ATOM 5384 N N . HIS A 1 734 ? -19.696 20.730 -18.561 1.00 39.19 734 HIS A N 1
ATOM 5385 C CA . HIS A 1 734 ? -19.525 21.896 -17.698 1.00 39.19 734 HIS A CA 1
ATOM 5386 C C . HIS A 1 734 ? -20.866 22.441 -17.181 1.00 39.19 734 HIS A C 1
ATOM 5388 O O . HIS A 1 734 ? -20.946 22.840 -16.025 1.00 39.19 734 HIS A O 1
ATOM 5394 N N . ALA A 1 735 ? -21.940 22.393 -17.977 1.00 41.16 735 ALA A N 1
ATOM 5395 C CA . ALA A 1 735 ? -23.294 22.694 -17.511 1.00 41.16 735 ALA A CA 1
ATOM 5396 C C . ALA A 1 735 ? -23.805 21.640 -16.513 1.00 41.16 735 ALA A C 1
ATOM 5398 O O . ALA A 1 735 ? -24.451 22.010 -15.540 1.00 41.16 735 ALA A O 1
ATOM 5399 N N . GLU A 1 736 ? -23.454 20.364 -16.695 1.00 45.19 736 GLU A N 1
ATOM 5400 C CA . GLU A 1 736 ? -23.740 19.271 -15.758 1.00 45.19 736 GLU A CA 1
ATOM 5401 C C . GLU A 1 736 ? -22.939 19.428 -14.459 1.00 45.19 736 GLU A C 1
ATOM 5403 O O . GLU A 1 736 ? -23.483 19.223 -13.380 1.00 45.19 736 GLU A O 1
ATOM 5408 N N . GLN A 1 737 ? -21.677 19.868 -14.525 1.00 41.44 737 GLN A N 1
ATOM 5409 C CA . GLN A 1 737 ? -20.878 20.177 -13.334 1.00 41.44 737 GLN A CA 1
ATOM 5410 C C . GLN A 1 737 ? -21.341 21.444 -12.609 1.00 41.44 737 GLN A C 1
ATOM 5412 O O . GLN A 1 737 ? -21.320 21.473 -11.383 1.00 41.44 737 GLN A O 1
ATOM 5417 N N . VAL A 1 738 ? -21.775 22.483 -13.329 1.00 42.97 738 VAL A N 1
ATOM 5418 C CA . VAL A 1 738 ? -22.327 23.711 -12.729 1.00 42.97 738 VAL A CA 1
ATOM 5419 C C . VAL A 1 738 ? -23.724 23.458 -12.153 1.00 42.97 738 VAL A C 1
ATOM 5421 O O . VAL A 1 738 ? -24.029 23.992 -11.091 1.00 42.97 738 VAL A O 1
ATOM 5424 N N . ALA A 1 739 ? -24.536 22.601 -12.782 1.00 47.34 739 ALA A N 1
ATOM 5425 C CA . ALA A 1 739 ? -25.805 22.129 -12.232 1.00 47.34 739 ALA A CA 1
ATOM 5426 C C . ALA A 1 739 ? -25.585 21.241 -10.999 1.00 47.34 739 ALA A C 1
ATOM 5428 O O . ALA A 1 739 ? -26.197 21.517 -9.978 1.00 47.34 739 ALA A O 1
ATOM 5429 N N . LYS A 1 740 ? -24.628 20.297 -11.028 1.00 47.16 740 LYS A N 1
ATOM 5430 C CA . LYS A 1 740 ? -24.216 19.500 -9.854 1.00 47.16 740 LYS A CA 1
ATOM 5431 C C . LYS A 1 740 ? -23.641 20.352 -8.730 1.00 47.16 740 LYS A C 1
ATOM 5433 O O . LYS A 1 740 ? -23.846 20.026 -7.573 1.00 47.16 740 LYS A O 1
ATOM 5438 N N . MET A 1 741 ? -22.913 21.427 -9.036 1.00 40.19 741 MET A N 1
ATOM 5439 C CA . MET A 1 741 ? -22.389 22.362 -8.031 1.00 40.19 741 MET A CA 1
ATOM 5440 C C . MET A 1 741 ? -23.486 23.259 -7.444 1.00 40.19 741 MET A C 1
ATOM 5442 O O . MET A 1 741 ? -23.409 23.598 -6.265 1.00 40.19 741 MET A O 1
ATOM 5446 N N . ALA A 1 742 ? -24.503 23.622 -8.233 1.00 44.56 742 ALA A N 1
ATOM 5447 C CA . ALA A 1 742 ? -25.684 24.339 -7.754 1.00 44.56 742 ALA A CA 1
ATOM 5448 C C . ALA A 1 742 ? -26.605 23.426 -6.921 1.00 44.56 742 ALA A C 1
ATOM 5450 O O . ALA A 1 742 ? -27.021 23.844 -5.846 1.00 44.56 742 ALA A O 1
ATOM 5451 N N . GLU A 1 743 ? -26.818 22.172 -7.346 1.00 47.72 743 GLU A N 1
ATOM 5452 C CA . GLU A 1 743 ? -27.457 21.101 -6.562 1.00 47.72 743 GLU A CA 1
ATOM 5453 C C . GLU A 1 743 ? -26.680 20.839 -5.276 1.00 47.72 743 GLU A C 1
ATOM 5455 O O . GLU A 1 743 ? -27.270 20.877 -4.215 1.00 47.72 743 GLU A O 1
ATOM 5460 N N . LEU A 1 744 ? -25.351 20.703 -5.319 1.00 42.50 744 LEU A N 1
ATOM 5461 C CA . LEU A 1 744 ? -24.534 20.515 -4.116 1.00 42.50 744 LEU A CA 1
ATOM 5462 C C . LEU A 1 744 ? -24.599 21.715 -3.168 1.00 42.50 744 LEU A C 1
ATOM 5464 O O . LEU A 1 744 ? -24.530 21.516 -1.963 1.00 42.50 744 LEU A O 1
ATOM 5468 N N . GLN A 1 745 ? -24.725 22.950 -3.663 1.00 43.41 745 GLN A N 1
ATOM 5469 C CA . GLN A 1 745 ? -24.901 24.130 -2.807 1.00 43.41 745 GLN A CA 1
ATOM 5470 C C . GLN A 1 745 ? -26.315 24.234 -2.224 1.00 43.41 745 GLN A C 1
ATOM 5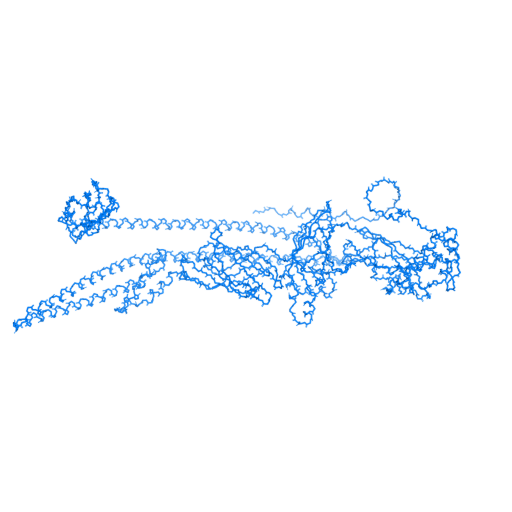472 O O . GLN A 1 745 ? -26.462 24.699 -1.094 1.00 43.41 745 GLN A O 1
ATOM 5477 N N . GLU A 1 746 ? -27.340 23.792 -2.952 1.00 47.25 746 GLU A N 1
ATOM 5478 C CA . GLU A 1 746 ? -28.731 23.771 -2.490 1.00 47.25 746 GLU A CA 1
ATOM 5479 C C . GLU A 1 746 ? -29.000 22.568 -1.564 1.00 47.25 746 GLU A C 1
ATOM 5481 O O . GLU A 1 746 ? -29.668 22.724 -0.545 1.00 47.25 746 GLU A O 1
ATOM 5486 N N . ASP A 1 747 ? -28.355 21.427 -1.809 1.00 42.16 747 ASP A N 1
ATOM 5487 C CA . ASP A 1 747 ? -28.275 20.246 -0.945 1.00 42.16 747 ASP A CA 1
ATOM 5488 C C . ASP A 1 747 ? -27.470 20.537 0.316 1.00 42.16 747 ASP A C 1
ATOM 5490 O O . ASP A 1 747 ? -27.859 20.098 1.393 1.00 42.16 747 ASP A O 1
ATOM 5494 N N . LEU A 1 748 ? -26.385 21.317 0.235 1.00 41.56 748 LEU A N 1
ATOM 5495 C CA . LEU A 1 748 ? -25.648 21.769 1.417 1.00 41.56 748 LEU A CA 1
ATOM 5496 C C . LEU A 1 748 ? -26.480 22.776 2.221 1.00 41.56 748 LEU A C 1
ATOM 5498 O O . LEU A 1 748 ? -26.516 22.674 3.441 1.00 41.56 748 LEU A O 1
ATOM 5502 N N . ALA A 1 749 ? -27.205 23.692 1.569 1.00 46.78 749 ALA A N 1
ATOM 5503 C CA . ALA A 1 749 ? -28.117 24.621 2.241 1.00 46.78 749 ALA A CA 1
ATOM 5504 C C . ALA A 1 749 ? -29.332 23.902 2.859 1.00 46.78 749 ALA A C 1
ATOM 5506 O O . ALA A 1 749 ? -29.767 24.256 3.955 1.00 46.78 749 ALA A O 1
ATOM 5507 N N . SER A 1 750 ? -29.846 22.862 2.201 1.00 47.00 750 SER A N 1
ATOM 5508 C CA . SER A 1 750 ? -30.921 21.993 2.688 1.00 47.00 750 SER A CA 1
ATOM 5509 C C . SER A 1 750 ? -30.431 21.066 3.805 1.00 47.00 750 SER A C 1
ATOM 5511 O O . SER A 1 750 ? -31.115 20.901 4.811 1.00 47.00 750 SER A O 1
ATOM 5513 N N . ALA A 1 751 ? -29.200 20.553 3.721 1.00 39.00 751 ALA A N 1
ATOM 5514 C CA . ALA A 1 751 ? -28.548 19.769 4.766 1.00 39.00 751 ALA A CA 1
ATOM 5515 C C . ALA A 1 751 ? -28.161 20.632 5.973 1.00 39.00 751 ALA A C 1
ATOM 5517 O O . ALA A 1 751 ? -28.276 20.178 7.107 1.00 39.00 751 ALA A O 1
ATOM 5518 N N . GLU A 1 752 ? -27.758 21.887 5.776 1.00 41.81 752 GLU A N 1
ATOM 5519 C CA . GLU A 1 752 ? -27.538 22.856 6.852 1.00 41.81 752 GLU A CA 1
ATOM 5520 C C . GLU A 1 752 ? -28.860 23.306 7.477 1.00 41.81 752 GLU A C 1
ATOM 5522 O O . GLU A 1 752 ? -28.939 23.415 8.701 1.00 41.81 752 GLU A O 1
ATOM 5527 N N . ALA A 1 753 ? -29.926 23.481 6.688 1.00 45.81 753 ALA A N 1
ATOM 5528 C CA . ALA A 1 753 ? -31.276 23.721 7.194 1.00 45.81 753 ALA A CA 1
ATOM 5529 C C . ALA A 1 753 ? -31.819 22.504 7.961 1.00 45.81 753 ALA A C 1
ATOM 5531 O O . ALA A 1 753 ? -32.410 22.681 9.024 1.00 45.81 753 ALA A O 1
ATOM 5532 N N . ALA A 1 754 ? -31.545 21.281 7.501 1.00 42.31 754 ALA A N 1
ATOM 5533 C CA . ALA A 1 754 ? -31.885 20.031 8.174 1.00 42.31 754 ALA A CA 1
ATOM 5534 C C . ALA A 1 754 ? -31.039 19.812 9.435 1.00 42.31 754 ALA A C 1
ATOM 5536 O O . ALA A 1 754 ? -31.562 19.379 10.456 1.00 42.31 754 ALA A O 1
ATOM 5537 N N . ARG A 1 755 ? -29.755 20.184 9.425 1.00 45.03 755 ARG A N 1
ATOM 5538 C CA . ARG A 1 755 ? -28.863 20.129 10.593 1.00 45.03 755 ARG A CA 1
ATOM 5539 C C . ARG A 1 755 ? -29.230 21.194 11.621 1.00 45.03 755 ARG A C 1
ATOM 5541 O O . ARG A 1 755 ? -29.167 20.927 12.817 1.00 45.03 755 ARG A O 1
ATOM 5548 N N . LYS A 1 756 ? -29.674 22.371 11.173 1.00 43.59 756 LYS A N 1
ATOM 5549 C CA . LYS A 1 756 ? -30.234 23.429 12.019 1.00 43.59 756 LYS A CA 1
ATOM 5550 C C . LYS A 1 756 ? -31.603 23.032 12.574 1.00 43.59 756 LYS A C 1
ATOM 5552 O O . LYS A 1 756 ? -31.824 23.228 13.758 1.00 43.59 756 LYS A O 1
ATOM 5557 N N . ALA A 1 757 ? -32.468 22.392 11.788 1.00 45.00 757 ALA A N 1
ATOM 5558 C CA . ALA A 1 757 ? -33.737 21.833 12.256 1.00 45.00 757 ALA A CA 1
ATOM 5559 C C . ALA A 1 757 ? -33.527 20.656 13.224 1.00 45.00 757 ALA A C 1
ATOM 5561 O O . ALA A 1 757 ? -34.242 20.549 14.215 1.00 45.00 757 ALA A O 1
ATOM 5562 N N . ALA A 1 758 ? -32.504 19.824 13.009 1.00 40.28 758 ALA A N 1
ATOM 5563 C CA . ALA A 1 758 ? -32.098 18.756 13.920 1.00 40.28 758 ALA A CA 1
ATOM 5564 C C . ALA A 1 758 ? -31.467 19.306 15.208 1.00 40.28 758 ALA A C 1
ATOM 5566 O O . ALA A 1 758 ? -31.709 18.765 16.282 1.00 40.28 758 ALA A O 1
ATOM 5567 N N . ALA A 1 759 ? -30.713 20.405 15.131 1.00 38.91 759 ALA A N 1
ATOM 5568 C CA . ALA A 1 759 ? -30.188 21.112 16.297 1.00 38.91 759 ALA A CA 1
ATOM 5569 C C . ALA A 1 759 ? -31.294 21.850 17.071 1.00 38.91 759 ALA A C 1
ATOM 5571 O O . ALA A 1 759 ? -31.295 21.816 18.298 1.00 38.91 759 ALA A O 1
ATOM 5572 N N . ASP A 1 760 ? -32.265 22.452 16.379 1.00 47.38 760 ASP A N 1
ATOM 5573 C CA . ASP A 1 760 ? -33.448 23.092 16.966 1.00 47.38 760 ASP A CA 1
ATOM 5574 C C . ASP A 1 760 ? -34.376 22.029 17.598 1.00 47.38 760 ASP A C 1
ATOM 5576 O O . ASP A 1 760 ? -34.897 22.239 18.696 1.00 47.38 760 ASP A O 1
ATOM 5580 N N . LYS A 1 761 ? -34.494 20.842 16.982 1.00 45.03 761 LYS A N 1
ATOM 5581 C CA . LYS A 1 761 ? -35.167 19.659 17.541 1.00 45.03 761 LYS A CA 1
ATOM 5582 C C . LYS A 1 761 ? -34.422 19.107 18.754 1.00 45.03 761 LYS A C 1
ATOM 5584 O O . LYS A 1 761 ? -35.047 18.917 19.785 1.00 45.03 761 LYS A O 1
ATOM 5589 N N . ALA A 1 762 ? -33.101 18.948 18.699 1.00 40.09 762 ALA A N 1
ATOM 5590 C CA . ALA A 1 762 ? -32.294 18.522 19.843 1.00 40.09 762 ALA A CA 1
ATOM 5591 C C . ALA A 1 762 ? -32.343 19.546 20.992 1.00 40.09 762 ALA A C 1
ATOM 5593 O O . ALA A 1 762 ? -32.422 19.173 22.159 1.00 40.09 762 ALA A O 1
ATOM 5594 N N . ALA A 1 763 ? -32.372 20.846 20.687 1.00 41.38 763 ALA A N 1
ATOM 5595 C CA . ALA A 1 763 ? -32.553 21.905 21.676 1.00 41.38 763 ALA A CA 1
ATOM 5596 C C . ALA A 1 763 ? -33.964 21.888 22.290 1.00 41.38 763 ALA A C 1
ATOM 5598 O O . ALA A 1 763 ? -34.120 22.186 23.477 1.00 41.38 763 ALA A O 1
ATOM 5599 N N . ASN A 1 764 ? -34.989 21.522 21.514 1.00 43.47 764 ASN A N 1
ATOM 5600 C CA . ASN A 1 764 ? -36.347 21.324 22.011 1.00 43.47 764 ASN A CA 1
ATOM 5601 C C . ASN A 1 764 ? -36.466 20.036 22.842 1.00 43.47 764 ASN A C 1
ATOM 5603 O O . ASN A 1 764 ? -37.045 20.077 23.919 1.00 43.47 764 ASN A O 1
ATOM 5607 N N . ASP A 1 765 ? -35.824 18.945 22.428 1.00 41.66 765 ASP A N 1
ATOM 5608 C CA . ASP A 1 765 ? -35.761 17.668 23.145 1.00 41.66 765 ASP A CA 1
ATOM 5609 C C . ASP A 1 765 ? -35.003 17.829 24.479 1.00 41.66 765 ASP A C 1
ATOM 5611 O O . ASP A 1 765 ? -35.426 17.304 25.508 1.00 41.66 765 ASP A O 1
ATOM 5615 N N . VAL A 1 766 ? -33.959 18.668 24.522 1.00 39.56 766 VAL A N 1
ATOM 5616 C CA . VAL A 1 766 ? -33.276 19.073 25.764 1.00 39.56 766 VAL A CA 1
ATOM 5617 C C . VAL A 1 766 ? -34.166 19.968 26.636 1.00 39.56 766 VAL A C 1
ATOM 5619 O O . VAL A 1 766 ? -34.192 19.775 27.851 1.00 39.56 766 VAL A O 1
ATOM 5622 N N . LYS A 1 767 ? -34.936 20.909 26.068 1.00 44.84 767 LYS A N 1
ATOM 5623 C CA . LYS A 1 767 ? -35.917 21.718 26.825 1.00 44.84 767 LYS A CA 1
ATOM 5624 C C . LYS A 1 767 ? -37.056 20.867 27.390 1.00 44.84 767 LYS A C 1
ATOM 5626 O O . LYS A 1 767 ? -37.466 21.086 28.528 1.00 44.84 767 LYS A O 1
ATOM 5631 N N . VAL A 1 768 ? -37.534 19.882 26.633 1.00 42.38 768 VAL A N 1
ATOM 5632 C CA . VAL A 1 768 ? -38.547 18.908 27.053 1.00 42.38 768 VAL A CA 1
ATOM 5633 C C . VAL A 1 768 ? -37.971 18.005 28.144 1.00 42.38 768 VAL A C 1
ATOM 5635 O O . VAL A 1 768 ? -38.586 17.881 29.199 1.00 42.38 768 VAL A O 1
ATOM 5638 N N . ALA A 1 769 ? -36.749 17.490 27.986 1.00 39.53 769 ALA A N 1
ATOM 5639 C CA . ALA A 1 769 ? -36.059 16.711 29.015 1.00 39.53 769 ALA A CA 1
ATOM 5640 C C . ALA A 1 769 ? -35.802 17.526 30.297 1.00 39.53 769 ALA A C 1
ATOM 5642 O O . ALA A 1 769 ? -35.969 17.012 31.402 1.00 39.53 769 ALA A O 1
ATOM 5643 N N . GLN A 1 770 ? -35.462 18.813 30.179 1.00 41.12 770 GLN A N 1
ATOM 5644 C CA . GLN A 1 770 ? -35.314 19.731 31.314 1.00 41.12 770 GLN A CA 1
ATOM 5645 C C . GLN A 1 770 ? -36.659 20.044 31.989 1.00 41.12 770 GLN A C 1
ATOM 5647 O O . GLN A 1 770 ? -36.711 20.110 33.216 1.00 41.12 770 GLN A O 1
ATOM 5652 N N . ALA A 1 771 ? -37.754 20.169 31.233 1.00 43.09 771 ALA A N 1
ATOM 5653 C CA . ALA A 1 771 ? -39.105 20.328 31.774 1.00 43.09 771 ALA A CA 1
ATOM 5654 C C . ALA A 1 771 ? -39.604 19.051 32.478 1.00 43.09 771 ALA A C 1
ATOM 5656 O O . ALA A 1 771 ? -40.221 19.139 33.542 1.00 43.09 771 ALA A O 1
ATOM 5657 N N . VAL A 1 772 ? -39.273 17.866 31.949 1.00 39.62 772 VAL A N 1
ATOM 5658 C CA . VAL A 1 772 ? -39.533 16.563 32.586 1.00 39.62 772 VAL A CA 1
ATOM 5659 C C . VAL A 1 772 ? -38.728 16.422 33.880 1.00 39.62 772 VAL A C 1
ATOM 5661 O O . VAL A 1 772 ? -39.287 16.033 34.906 1.00 39.62 772 VAL A O 1
ATOM 5664 N N . ARG A 1 773 ? -37.452 16.832 33.889 1.00 43.25 773 ARG A N 1
ATOM 5665 C CA . ARG A 1 773 ? -36.615 16.855 35.102 1.00 43.25 773 ARG A CA 1
ATOM 5666 C C . ARG A 1 773 ? -37.144 17.841 36.145 1.00 43.25 773 ARG A C 1
ATOM 5668 O O . ARG A 1 773 ? -37.261 17.477 37.309 1.00 43.25 773 ARG A O 1
ATOM 5675 N N . ALA A 1 774 ? -37.552 19.042 35.733 1.00 43.66 774 ALA A N 1
ATOM 5676 C CA . ALA A 1 774 ? -38.125 20.057 36.621 1.00 43.66 774 ALA A CA 1
ATOM 5677 C C . ALA A 1 774 ? -39.472 19.620 37.226 1.00 43.66 774 ALA A C 1
ATOM 5679 O O . ALA A 1 774 ? -39.748 19.897 38.396 1.00 43.66 774 ALA A O 1
ATOM 5680 N N . LYS A 1 775 ? -40.300 18.894 36.463 1.00 44.34 775 LYS A N 1
ATOM 5681 C CA . LYS A 1 775 ? -41.554 18.304 36.949 1.00 44.34 775 LYS A CA 1
ATOM 5682 C C . LYS A 1 775 ? -41.296 17.141 37.917 1.00 44.34 775 LYS A C 1
ATOM 5684 O O . LYS A 1 775 ? -41.883 17.119 38.998 1.00 44.34 775 LYS A O 1
ATOM 5689 N N . ALA A 1 776 ? -40.349 16.255 37.605 1.00 41.91 776 ALA A N 1
ATOM 5690 C CA . ALA A 1 776 ? -39.929 15.168 38.494 1.00 41.91 776 ALA A CA 1
ATOM 5691 C C . ALA A 1 776 ? -39.311 15.691 39.808 1.00 41.91 776 ALA A C 1
ATOM 5693 O O . ALA A 1 776 ? -39.575 15.158 40.888 1.00 41.91 776 ALA A O 1
ATOM 5694 N N . GLU A 1 777 ? -38.546 16.783 39.750 1.00 42.31 777 GLU A N 1
ATOM 5695 C CA . GLU A 1 777 ? -37.988 17.463 40.923 1.00 42.31 777 GLU A CA 1
ATOM 5696 C C . GLU A 1 777 ? -39.067 18.170 41.761 1.00 42.31 777 GLU A C 1
ATOM 5698 O O . GLU A 1 777 ? -39.016 18.128 42.997 1.00 42.31 777 GLU A O 1
ATOM 5703 N N . ALA A 1 778 ? -40.082 18.771 41.126 1.00 43.00 778 ALA A N 1
ATOM 5704 C CA . ALA A 1 778 ? -41.234 19.361 41.810 1.00 43.00 778 ALA A CA 1
ATOM 5705 C C . ALA A 1 778 ? -42.082 18.299 42.536 1.00 43.00 778 ALA A C 1
ATOM 5707 O O . ALA A 1 778 ? -42.472 18.497 43.691 1.00 43.00 778 ALA A O 1
ATOM 5708 N N . GLU A 1 779 ? -42.294 17.140 41.913 1.00 43.44 779 GLU A N 1
ATOM 5709 C CA . GLU A 1 779 ? -43.017 16.001 42.489 1.00 43.44 779 GLU A CA 1
ATOM 5710 C C . GLU A 1 779 ? -42.216 15.316 43.613 1.00 43.44 779 GLU A C 1
ATOM 5712 O O . GLU A 1 779 ? -42.770 14.980 44.665 1.00 43.44 779 GLU A O 1
ATOM 5717 N N . ALA A 1 780 ? -40.890 15.206 43.474 1.00 40.97 780 ALA A N 1
ATOM 5718 C CA . ALA A 1 780 ? -40.005 14.730 44.539 1.00 40.97 780 ALA A CA 1
ATOM 5719 C C . ALA A 1 780 ? -39.983 15.684 45.750 1.00 40.97 780 ALA A C 1
ATOM 5721 O O . ALA A 1 780 ? -39.953 15.243 46.906 1.00 40.97 780 ALA A O 1
ATOM 5722 N N . LYS A 1 781 ? -40.051 17.002 45.514 1.00 42.34 781 LYS A N 1
ATOM 5723 C CA . LYS A 1 781 ? -40.143 18.034 46.562 1.00 42.34 781 LYS A CA 1
ATOM 5724 C C . LYS A 1 781 ? -41.505 18.016 47.269 1.00 42.34 781 LYS A C 1
ATOM 5726 O O . LYS A 1 781 ? -41.549 18.146 48.497 1.00 42.34 781 LYS A O 1
ATOM 5731 N N . ALA A 1 782 ? -42.597 17.784 46.539 1.00 43.03 782 ALA A N 1
ATOM 5732 C CA . ALA A 1 782 ? -43.934 17.581 47.103 1.00 43.03 782 ALA A CA 1
ATOM 5733 C C . ALA A 1 782 ? -44.000 16.320 47.992 1.00 43.03 782 ALA A C 1
ATOM 5735 O O . ALA A 1 782 ? -44.474 16.392 49.130 1.00 43.03 782 ALA A O 1
ATOM 5736 N N . ALA A 1 783 ? -43.410 15.204 47.549 1.00 40.44 783 ALA A N 1
ATOM 5737 C CA . ALA A 1 783 ? -43.328 13.958 48.318 1.00 40.44 783 ALA A CA 1
ATOM 5738 C C . ALA A 1 783 ? -42.498 14.101 49.612 1.00 40.44 783 ALA A C 1
ATOM 5740 O O . ALA A 1 783 ? -42.887 13.601 50.672 1.00 40.44 783 ALA A O 1
ATOM 5741 N N . LYS A 1 784 ? -41.387 14.852 49.573 1.00 39.88 784 LYS A N 1
ATOM 5742 C CA . LYS A 1 784 ? -40.567 15.160 50.765 1.00 39.88 784 LYS A CA 1
ATOM 5743 C C . LYS A 1 784 ? -41.330 15.997 51.801 1.00 39.88 784 LYS A C 1
ATOM 5745 O O . LYS A 1 784 ? -41.167 15.791 53.004 1.00 39.88 784 LYS A O 1
ATOM 5750 N N . THR A 1 785 ? -42.179 16.912 51.334 1.00 40.91 785 THR A N 1
ATOM 5751 C CA . THR A 1 785 ? -42.972 17.820 52.178 1.00 40.91 785 THR A CA 1
ATOM 5752 C C . THR A 1 785 ? -44.159 17.087 52.821 1.00 40.91 785 THR A C 1
ATOM 5754 O O . THR A 1 785 ? -44.420 17.266 54.011 1.00 40.91 785 THR A O 1
ATOM 5757 N N . ALA A 1 786 ? -44.806 16.171 52.088 1.00 40.81 786 ALA A N 1
ATOM 5758 C CA . ALA A 1 786 ? -45.856 15.289 52.607 1.00 40.81 786 ALA A CA 1
ATOM 5759 C C . ALA A 1 786 ? -45.326 14.290 53.657 1.00 40.81 786 ALA A C 1
ATOM 5761 O O . ALA A 1 786 ? -45.947 14.101 54.707 1.00 40.81 786 ALA A O 1
ATOM 5762 N N . LYS A 1 787 ? -44.130 13.722 53.438 1.00 37.34 787 LYS A N 1
ATOM 5763 C CA . LYS A 1 787 ? -43.457 12.836 54.404 1.00 37.34 787 LYS A CA 1
ATOM 5764 C C . LYS A 1 787 ? -43.094 13.561 55.709 1.00 37.34 787 LYS A C 1
ATOM 5766 O O . LYS A 1 787 ? -43.373 13.050 56.791 1.00 37.34 787 LYS A O 1
ATOM 5771 N N . ALA A 1 788 ? -42.562 14.784 55.624 1.00 39.84 788 ALA A N 1
ATOM 5772 C CA . ALA A 1 788 ? -42.239 15.598 56.800 1.00 39.84 788 ALA A CA 1
ATOM 5773 C C . ALA A 1 788 ? -43.491 16.024 57.600 1.00 39.84 788 ALA A C 1
ATOM 5775 O O . ALA A 1 788 ? -43.446 16.110 58.831 1.00 39.84 788 ALA A O 1
ATOM 5776 N N . ALA A 1 789 ? -44.625 16.255 56.927 1.00 39.38 789 ALA A N 1
ATOM 5777 C CA . ALA A 1 789 ? -45.905 16.553 57.574 1.00 39.38 789 ALA A CA 1
ATOM 5778 C C . ALA A 1 789 ? -46.510 15.323 58.285 1.00 39.38 789 ALA A C 1
ATOM 5780 O O . ALA A 1 789 ? -47.031 15.452 59.397 1.00 39.38 789 ALA A O 1
ATOM 5781 N N . ALA A 1 790 ? -46.383 14.130 57.694 1.00 40.31 790 ALA A N 1
ATOM 5782 C CA . ALA A 1 790 ? -46.828 12.868 58.289 1.00 40.31 790 ALA A CA 1
ATOM 5783 C C . ALA A 1 790 ? -45.988 12.466 59.519 1.00 40.31 790 ALA A C 1
ATOM 5785 O O . ALA A 1 790 ? -46.542 12.104 60.560 1.00 40.31 790 ALA A O 1
ATOM 5786 N N . GLU A 1 791 ? -44.661 12.620 59.455 1.00 39.34 791 GLU A N 1
ATOM 5787 C CA . GLU A 1 791 ? -43.748 12.338 60.575 1.00 39.34 791 GLU A CA 1
ATOM 5788 C C . GLU A 1 791 ? -43.958 13.308 61.757 1.00 39.34 791 GLU A C 1
ATOM 5790 O O . GLU A 1 791 ? -43.934 12.895 62.921 1.00 39.34 791 GLU A O 1
ATOM 5795 N N . LYS A 1 792 ? -44.261 14.587 61.484 1.00 38.94 792 LYS A N 1
ATOM 5796 C CA . LYS A 1 792 ? -44.577 15.596 62.514 1.00 38.94 792 LYS A CA 1
ATOM 5797 C C . LYS A 1 792 ? -45.911 15.320 63.222 1.00 38.94 792 LYS A C 1
ATOM 5799 O O . LYS A 1 792 ? -46.019 15.553 64.427 1.00 38.94 792 LYS A O 1
ATOM 5804 N N . LYS A 1 793 ? -46.908 14.787 62.505 1.00 40.38 793 LYS A N 1
ATOM 5805 C CA . LYS A 1 793 ? -48.213 14.387 63.063 1.00 40.38 793 LYS A CA 1
ATOM 5806 C C . LYS A 1 793 ? -48.106 13.115 63.918 1.00 40.38 793 LYS A C 1
ATOM 5808 O O . LYS A 1 793 ? -48.738 13.040 64.967 1.00 40.38 793 LYS A O 1
ATOM 5813 N N . ALA A 1 794 ? -47.248 12.167 63.532 1.00 40.41 794 ALA A N 1
ATOM 5814 C CA . ALA A 1 794 ? -46.972 10.950 64.303 1.00 40.41 794 ALA A CA 1
ATOM 5815 C C . ALA A 1 794 ? -46.163 11.216 65.592 1.00 40.41 794 ALA A C 1
ATOM 5817 O O . ALA A 1 794 ? -46.409 10.588 66.622 1.00 40.41 794 ALA A O 1
ATOM 5818 N N . ALA A 1 795 ? -45.234 12.179 65.575 1.00 38.50 795 ALA A N 1
ATOM 5819 C CA . ALA A 1 795 ? -44.428 12.533 66.747 1.00 38.50 795 ALA A CA 1
ATOM 5820 C C . ALA A 1 795 ? -45.209 13.297 67.840 1.00 38.50 795 ALA A C 1
ATOM 5822 O O . ALA A 1 795 ? -44.861 13.197 69.016 1.00 38.50 795 ALA A O 1
ATOM 5823 N N . ALA A 1 796 ? -46.272 14.028 67.480 1.00 44.09 796 ALA A N 1
ATOM 5824 C CA . ALA A 1 796 ? -47.079 14.827 68.413 1.00 44.09 796 ALA A CA 1
ATOM 5825 C C . ALA A 1 796 ? -48.024 13.998 69.312 1.00 44.09 796 ALA A C 1
ATOM 5827 O O . ALA A 1 796 ? -48.499 14.503 70.326 1.00 44.09 796 ALA A O 1
ATOM 5828 N N . ALA A 1 797 ? -48.278 12.728 68.974 1.00 51.28 797 ALA A N 1
ATOM 5829 C CA . ALA A 1 797 ? -49.170 11.836 69.723 1.00 51.28 797 ALA A CA 1
ATOM 5830 C C . ALA A 1 797 ? -48.487 11.092 70.896 1.00 51.28 797 ALA A C 1
ATOM 5832 O O . ALA A 1 797 ? -49.155 10.404 71.668 1.00 51.28 797 ALA A O 1
ATOM 5833 N N . LEU A 1 798 ? -47.161 11.209 71.049 1.00 51.81 798 LEU A N 1
ATOM 5834 C CA . LEU A 1 798 ? -46.373 10.471 72.043 1.00 51.81 798 LEU A CA 1
ATOM 5835 C C . LEU A 1 798 ? -45.982 11.355 73.237 1.00 51.81 798 LEU A C 1
ATOM 5837 O O . LEU A 1 798 ? -45.563 12.501 73.076 1.00 51.81 798 LEU A O 1
ATOM 5841 N N . LYS A 1 799 ? -46.051 10.812 74.461 1.00 68.69 799 LYS A N 1
ATOM 5842 C CA . LYS A 1 799 ? -45.658 11.548 75.676 1.00 68.69 799 LYS A CA 1
ATOM 5843 C C . LYS A 1 799 ? -44.142 11.789 75.701 1.00 68.69 799 LYS A C 1
ATOM 5845 O O . LYS A 1 799 ? -43.352 10.934 75.291 1.00 68.69 799 LYS A O 1
ATOM 5850 N N . ALA A 1 800 ? -43.712 12.935 76.232 1.00 66.12 800 ALA A N 1
ATOM 5851 C CA . ALA A 1 800 ? -42.291 13.255 76.373 1.00 66.12 800 ALA A CA 1
ATOM 5852 C C . ALA A 1 800 ? -41.590 12.277 77.337 1.00 66.12 800 ALA A C 1
ATOM 5854 O O . ALA A 1 800 ? -42.077 11.993 78.431 1.00 66.12 800 ALA A O 1
ATOM 5855 N N . ASN A 1 801 ? -40.429 11.759 76.938 1.00 72.69 801 ASN A N 1
ATOM 5856 C CA . ASN A 1 801 ? -39.664 10.783 77.716 1.00 72.69 801 ASN A CA 1
ATOM 5857 C C . ASN A 1 801 ? -38.966 11.468 78.912 1.00 72.69 801 ASN A C 1
ATOM 5859 O O . ASN A 1 801 ? -38.107 12.328 78.694 1.00 72.69 801 ASN A O 1
ATOM 5863 N N . PRO A 1 802 ? -39.259 11.094 80.174 1.00 75.00 802 PRO A N 1
ATOM 5864 C CA . PRO A 1 802 ? -38.763 11.797 81.364 1.00 75.00 802 PRO A CA 1
ATOM 5865 C C . PRO A 1 802 ? -37.298 11.461 81.727 1.00 75.00 802 PRO A C 1
ATOM 5867 O O . PRO A 1 802 ? -36.895 11.555 82.891 1.00 75.00 802 PRO A O 1
ATOM 5870 N N . MET A 1 803 ? -36.485 11.055 80.745 1.00 84.38 803 MET A N 1
ATOM 5871 C CA . MET A 1 803 ? -35.112 10.586 80.929 1.00 84.38 803 MET A CA 1
ATOM 5872 C C . MET A 1 803 ? -34.222 11.625 81.629 1.00 84.38 803 MET A C 1
ATOM 5874 O O . MET A 1 803 ? -34.012 12.748 81.163 1.00 84.38 803 MET A O 1
ATOM 5878 N N . THR A 1 804 ? -33.569 11.193 82.709 1.00 83.19 804 THR A N 1
ATOM 5879 C CA . THR A 1 804 ? -32.528 11.965 83.398 1.00 83.19 804 THR A CA 1
ATOM 5880 C C . THR A 1 804 ? -31.200 11.217 83.370 1.00 83.19 804 THR A C 1
ATOM 5882 O O . THR A 1 804 ? -31.143 10.002 83.549 1.00 83.19 804 THR A O 1
ATOM 5885 N N . VAL A 1 805 ? -30.109 11.948 83.129 1.00 87.25 805 VAL A N 1
ATOM 5886 C CA . VAL A 1 805 ? -28.756 11.388 83.036 1.00 87.25 805 VAL A CA 1
ATOM 5887 C C . VAL A 1 805 ? -27.834 12.177 83.954 1.00 87.25 805 VAL A C 1
ATOM 5889 O O . VAL A 1 805 ? -27.665 13.383 83.775 1.00 87.25 805 VAL A O 1
ATOM 5892 N N . LYS A 1 806 ? -27.217 11.493 84.920 1.00 86.75 806 LYS A N 1
ATOM 5893 C CA . LYS A 1 806 ? -26.137 12.027 85.759 1.00 86.75 806 LYS A CA 1
ATOM 5894 C C . LYS A 1 806 ? -24.830 11.325 85.400 1.00 86.75 806 LYS A C 1
ATOM 5896 O O . LYS A 1 806 ? -24.786 10.101 85.288 1.00 86.75 806 LYS A O 1
ATOM 5901 N N . VAL A 1 807 ? -23.754 12.090 85.235 1.00 87.50 807 VAL A N 1
ATOM 5902 C CA . VAL A 1 807 ? -22.436 11.555 84.854 1.00 87.50 807 VAL A CA 1
ATOM 5903 C C . VAL A 1 807 ? -21.479 11.616 86.029 1.00 87.50 807 VAL A C 1
ATOM 5905 O O . VAL A 1 807 ? -21.393 12.631 86.718 1.00 87.50 807 VAL A O 1
ATOM 5908 N N . LYS A 1 808 ? -20.741 10.528 86.248 1.00 88.81 808 LYS A N 1
ATOM 5909 C CA . LYS A 1 808 ? -19.721 10.429 87.294 1.00 88.81 808 LYS A CA 1
ATOM 5910 C C . LYS A 1 808 ? -18.334 10.632 86.688 1.00 88.81 808 LYS A C 1
ATOM 5912 O O . LYS A 1 808 ? -18.075 10.254 85.548 1.00 88.81 808 LYS A O 1
ATOM 5917 N N . THR A 1 809 ? -17.421 11.224 87.457 1.00 88.50 809 THR A N 1
ATOM 5918 C CA . THR A 1 809 ? -16.011 11.306 87.045 1.00 88.50 809 THR A CA 1
ATOM 5919 C C . THR A 1 809 ? -15.360 9.941 87.228 1.00 88.50 809 THR A C 1
ATOM 5921 O O . THR A 1 809 ? -15.426 9.366 88.313 1.00 88.50 809 THR A O 1
ATOM 5924 N N . VAL A 1 810 ? -14.710 9.434 86.185 1.00 89.75 810 VAL A N 1
ATOM 5925 C CA . VAL A 1 810 ? -14.100 8.096 86.180 1.00 89.75 810 VAL A CA 1
ATOM 5926 C C . VAL A 1 810 ? -12.575 8.188 86.144 1.00 89.75 810 VAL A C 1
ATOM 5928 O O . VAL A 1 810 ? -12.023 9.168 85.644 1.00 89.75 810 VAL A O 1
ATOM 5931 N N . LYS A 1 811 ? -11.877 7.189 86.696 1.00 88.31 811 LYS A N 1
ATOM 5932 C CA . LYS A 1 811 ? -10.405 7.125 86.727 1.00 88.31 811 LYS A CA 1
ATOM 5933 C C . LYS A 1 811 ? -9.899 6.072 85.734 1.00 88.31 811 LYS A C 1
ATOM 5935 O O . LYS A 1 811 ? -10.490 4.999 85.646 1.00 88.31 811 LYS A O 1
ATOM 5940 N N . ALA A 1 812 ? -8.813 6.364 85.022 1.00 88.38 812 ALA A N 1
ATOM 5941 C CA . ALA A 1 812 ? -8.136 5.423 84.124 1.00 88.38 812 ALA A CA 1
ATOM 5942 C C . ALA A 1 812 ? -6.612 5.486 84.294 1.00 88.38 812 ALA A C 1
ATOM 5944 O O . ALA A 1 812 ? -6.089 6.516 84.710 1.00 88.38 812 ALA A O 1
ATOM 5945 N N . LYS A 1 813 ? -5.907 4.390 84.001 1.00 85.19 813 LYS A N 1
ATOM 5946 C CA . LYS A 1 813 ? -4.440 4.303 84.111 1.00 85.19 813 LYS A CA 1
ATOM 5947 C C . LYS A 1 813 ? -3.769 4.824 82.838 1.00 85.19 813 LYS A C 1
ATOM 5949 O O . LYS A 1 813 ? -4.275 4.584 81.744 1.00 85.19 813 LYS A O 1
ATOM 5954 N N . ALA A 1 814 ? -2.632 5.510 82.963 1.00 81.94 814 ALA A N 1
ATOM 5955 C CA . ALA A 1 814 ? -1.921 6.083 81.813 1.00 81.94 814 ALA A CA 1
ATOM 5956 C C . ALA A 1 814 ? -1.314 5.009 80.886 1.00 81.94 814 ALA A C 1
ATOM 5958 O O . ALA A 1 814 ? -1.413 5.107 79.660 1.00 81.94 814 ALA A O 1
ATOM 5959 N N . ALA A 1 815 ? -0.712 3.973 81.479 1.00 79.00 815 ALA A N 1
ATOM 5960 C CA . ALA A 1 815 ? 0.090 2.972 80.770 1.00 79.00 815 ALA A CA 1
ATOM 5961 C C . ALA A 1 815 ? -0.677 1.700 80.360 1.00 79.00 815 ALA A C 1
ATOM 5963 O O . ALA A 1 815 ? -0.155 0.888 79.604 1.00 79.00 815 ALA A O 1
ATOM 5964 N N . LYS A 1 816 ? -1.912 1.492 80.841 1.00 82.38 816 LYS A N 1
ATOM 5965 C CA . LYS A 1 816 ? -2.688 0.264 80.586 1.00 82.38 816 LYS A CA 1
ATOM 5966 C C . LYS A 1 816 ? -4.129 0.577 80.200 1.00 82.38 816 LYS A C 1
ATOM 5968 O O . LYS A 1 816 ? -4.734 1.527 80.696 1.00 82.38 816 LYS A O 1
ATOM 5973 N N . LYS A 1 817 ? -4.700 -0.266 79.336 1.00 86.50 817 LYS A N 1
ATOM 5974 C CA . LYS A 1 817 ? -6.098 -0.163 78.906 1.00 86.50 817 LYS A CA 1
ATOM 5975 C C . LYS A 1 817 ? -7.009 -0.264 80.129 1.00 86.50 817 LYS A C 1
ATOM 5977 O O . LYS A 1 817 ? -6.912 -1.218 80.894 1.00 86.50 817 LYS A O 1
ATOM 5982 N N . THR A 1 818 ? -7.901 0.706 80.303 1.00 89.94 818 THR A N 1
ATOM 5983 C CA . THR A 1 818 ? -8.891 0.688 81.388 1.00 89.94 818 THR A CA 1
ATOM 5984 C C . THR A 1 818 ? -10.290 0.522 80.806 1.00 89.94 818 THR A C 1
ATOM 5986 O O . THR A 1 818 ? -10.686 1.272 79.914 1.00 89.94 818 THR A O 1
ATOM 5989 N N . THR A 1 819 ? -11.051 -0.440 81.328 1.00 89.25 819 THR A N 1
ATOM 5990 C CA . THR A 1 819 ? -12.454 -0.675 80.960 1.00 89.25 819 THR A CA 1
ATOM 5991 C C . THR A 1 819 ? -13.349 -0.315 82.137 1.00 89.25 819 THR A C 1
ATOM 5993 O O . THR A 1 819 ? -13.203 -0.866 83.225 1.00 89.25 819 THR A O 1
ATOM 5996 N N . ILE A 1 820 ? -14.291 0.602 81.928 1.00 89.75 820 ILE A N 1
ATOM 5997 C CA . ILE A 1 820 ? -15.220 1.077 82.955 1.00 89.75 820 ILE A CA 1
ATOM 5998 C C . ILE A 1 820 ? -16.641 0.689 82.546 1.00 89.75 820 ILE A C 1
ATOM 6000 O O . ILE A 1 820 ? -17.097 0.984 81.440 1.00 89.75 820 ILE A O 1
ATOM 6004 N N . ALA A 1 821 ? -17.351 0.010 83.447 1.00 87.88 821 ALA A N 1
ATOM 6005 C CA . ALA A 1 821 ? -18.738 -0.383 83.228 1.00 87.88 821 ALA A CA 1
ATOM 6006 C C . ALA A 1 821 ? -19.671 0.839 83.169 1.00 87.88 821 ALA A C 1
ATOM 6008 O O . ALA A 1 821 ? -19.468 1.808 83.902 1.00 87.88 821 ALA A O 1
ATOM 6009 N N . ALA A 1 822 ? -20.737 0.747 82.368 1.00 82.31 822 ALA A N 1
ATOM 6010 C CA . ALA A 1 822 ? -21.698 1.830 82.149 1.00 82.31 822 ALA A CA 1
ATOM 6011 C C . ALA A 1 822 ? -22.230 2.433 83.460 1.00 82.31 822 ALA A C 1
ATOM 6013 O O . ALA A 1 822 ? -22.120 3.638 83.656 1.00 82.31 822 ALA A O 1
ATOM 6014 N N . LYS A 1 823 ? -22.653 1.594 84.419 1.00 84.62 823 LYS A N 1
ATOM 6015 C CA . LYS A 1 823 ? -23.165 2.017 85.741 1.00 84.62 823 LYS A CA 1
ATOM 6016 C C . LYS A 1 823 ? -22.189 2.847 86.589 1.00 84.62 823 LYS A C 1
ATOM 6018 O O . LYS A 1 823 ? -22.601 3.573 87.492 1.00 84.62 823 LYS A O 1
ATOM 6023 N N . LYS A 1 824 ? -20.879 2.726 86.332 1.00 86.62 824 LYS A N 1
ATOM 6024 C CA . LYS A 1 824 ? -19.836 3.495 87.033 1.00 86.62 824 LYS A CA 1
ATOM 6025 C C . LYS A 1 824 ? -19.584 4.860 86.379 1.00 86.62 824 LYS A C 1
ATOM 6027 O O . LYS A 1 824 ? -19.088 5.751 87.059 1.00 86.62 824 LYS A O 1
ATOM 6032 N N . ALA A 1 825 ? -19.930 5.024 85.100 1.00 84.50 825 ALA A N 1
ATOM 6033 C CA . ALA A 1 825 ? -19.739 6.258 84.334 1.00 84.50 825 ALA A CA 1
ATOM 6034 C C . ALA A 1 825 ? -21.030 7.087 84.205 1.00 84.50 825 ALA A C 1
ATOM 6036 O O . ALA A 1 825 ? -20.992 8.312 84.321 1.00 84.50 825 ALA A O 1
ATOM 6037 N N . PHE A 1 826 ? -22.173 6.423 84.031 1.00 90.44 826 PHE A N 1
ATOM 6038 C CA . PHE A 1 826 ? -23.473 7.033 83.779 1.00 90.44 826 PHE A CA 1
ATOM 6039 C C . PHE A 1 826 ? -24.522 6.449 84.729 1.00 90.44 826 PHE A C 1
ATOM 6041 O O . PHE A 1 826 ? -24.624 5.234 84.890 1.00 90.44 826 PHE A O 1
ATOM 6048 N N . ALA A 1 827 ? -25.314 7.322 85.344 1.00 89.12 827 ALA A N 1
ATOM 6049 C CA . ALA A 1 827 ? -26.544 6.967 86.037 1.00 89.12 827 ALA A CA 1
ATOM 6050 C C . ALA A 1 827 ? -27.714 7.513 85.210 1.00 89.12 827 ALA A C 1
ATOM 6052 O O . ALA A 1 827 ? -27.933 8.726 85.173 1.00 89.12 827 ALA A O 1
ATOM 6053 N N . VAL A 1 828 ? -28.410 6.618 84.506 1.00 86.19 828 VAL A N 1
ATOM 6054 C CA . VAL A 1 828 ? -29.588 6.937 83.688 1.00 86.19 828 VAL A CA 1
ATOM 6055 C C . VAL A 1 828 ? -30.825 6.467 84.440 1.00 86.19 828 VAL A C 1
ATOM 6057 O O . VAL A 1 828 ? -30.885 5.308 84.842 1.00 86.19 828 VAL A O 1
ATOM 6060 N N . ALA A 1 829 ? -31.787 7.360 84.646 1.00 84.94 829 ALA A N 1
ATOM 6061 C CA . ALA A 1 829 ? -33.031 7.069 85.349 1.00 84.94 829 ALA A CA 1
ATOM 6062 C C . ALA A 1 829 ? -34.238 7.565 84.545 1.00 84.94 829 ALA A C 1
ATOM 6064 O O . ALA A 1 829 ? -34.138 8.557 83.817 1.00 84.94 829 ALA A O 1
ATOM 6065 N N . LYS A 1 830 ? -35.381 6.886 84.714 1.00 83.19 830 LYS A N 1
ATOM 6066 C CA . LYS A 1 830 ? -36.677 7.208 84.085 1.00 83.19 830 LYS A CA 1
ATOM 6067 C C . LYS A 1 830 ? -36.685 7.190 82.543 1.00 83.19 830 LYS A C 1
ATOM 6069 O O . LYS A 1 830 ? -37.607 7.723 81.938 1.00 83.19 830 LYS A O 1
ATOM 6074 N N . ALA A 1 831 ? -35.677 6.594 81.906 1.00 82.31 831 ALA A N 1
ATOM 6075 C CA . ALA A 1 831 ? -35.635 6.450 80.454 1.00 82.31 831 ALA A CA 1
ATOM 6076 C C . ALA A 1 831 ? -36.634 5.385 79.987 1.00 82.31 831 ALA A C 1
ATOM 6078 O O . ALA A 1 831 ? -36.612 4.262 80.487 1.00 82.31 831 ALA A O 1
ATOM 6079 N N . GLN A 1 832 ? -37.470 5.736 79.016 1.00 78.56 832 GLN A N 1
ATOM 6080 C CA . GLN A 1 832 ? -38.385 4.805 78.360 1.00 78.56 832 GLN A CA 1
ATOM 6081 C C . GLN A 1 832 ? -37.758 4.315 77.046 1.00 78.56 832 GLN A C 1
ATOM 6083 O O . GLN A 1 832 ? -37.338 5.133 76.223 1.00 78.56 832 GLN A O 1
ATOM 6088 N N . GLY A 1 833 ? -37.655 2.993 76.867 1.00 74.38 833 GLY A N 1
ATOM 6089 C CA . GLY A 1 833 ? -37.009 2.360 75.708 1.00 74.38 833 GLY A CA 1
ATOM 6090 C C . GLY A 1 833 ? -35.542 1.962 75.909 1.00 74.38 833 GLY A C 1
ATOM 6091 O O . GLY A 1 833 ? -34.909 2.297 76.912 1.00 74.38 833 GLY A O 1
ATOM 6092 N N . LYS A 1 834 ? -34.973 1.235 74.934 1.00 80.00 834 LYS A N 1
ATOM 6093 C CA . LYS A 1 834 ? -33.557 0.822 74.968 1.00 80.00 834 LYS A CA 1
ATOM 6094 C C . LYS A 1 834 ? -32.651 2.056 74.949 1.00 80.00 834 LYS A C 1
ATOM 6096 O O . LYS A 1 834 ? -32.768 2.905 74.065 1.00 80.00 834 LYS A O 1
ATOM 6101 N N . VAL A 1 835 ? -31.728 2.129 75.908 1.00 83.19 835 VAL A N 1
ATOM 6102 C CA . VAL A 1 835 ? -30.769 3.233 76.026 1.00 83.19 835 VAL A CA 1
ATOM 6103 C C . VAL A 1 835 ? -29.461 2.871 75.331 1.00 83.19 835 VAL A C 1
ATOM 6105 O O . VAL A 1 835 ? -28.843 1.855 75.651 1.00 83.19 835 VAL A O 1
ATOM 6108 N N . LYS A 1 836 ? -29.020 3.725 74.407 1.00 86.38 836 LYS A N 1
ATOM 6109 C CA . LYS A 1 836 ? -27.729 3.625 73.722 1.00 86.38 836 LYS A CA 1
ATOM 6110 C C . LYS A 1 836 ? -26.878 4.865 73.986 1.00 86.38 836 LYS A C 1
ATOM 6112 O O . LYS A 1 836 ? -27.390 5.958 74.221 1.00 86.38 836 LYS A O 1
ATOM 6117 N N . PHE A 1 837 ? -25.562 4.685 73.949 1.00 87.75 837 PHE A N 1
ATOM 6118 C CA . PHE A 1 837 ? -24.584 5.742 74.202 1.00 87.75 837 PHE A CA 1
ATOM 6119 C C . PHE A 1 837 ? -23.676 5.924 72.994 1.00 87.75 837 PHE A C 1
ATOM 6121 O O . PHE A 1 837 ? -23.067 4.965 72.523 1.00 87.75 837 PHE A O 1
ATOM 6128 N N . TYR A 1 838 ? -23.523 7.164 72.546 1.00 77.25 838 TYR A N 1
ATOM 6129 C CA . TYR A 1 838 ? -22.677 7.507 71.411 1.00 77.25 838 TYR A CA 1
ATOM 6130 C C . TYR A 1 838 ? -21.710 8.604 71.817 1.00 77.25 838 TYR A C 1
ATOM 6132 O O . TYR A 1 838 ? -22.094 9.619 72.397 1.00 77.25 838 TYR A O 1
ATOM 6140 N N . LYS A 1 839 ? -20.424 8.412 71.534 1.00 85.19 839 LYS A N 1
ATOM 6141 C CA . LYS A 1 839 ? -19.457 9.493 71.696 1.00 85.19 839 LYS A CA 1
ATOM 6142 C C . LYS A 1 839 ? -19.662 10.487 70.555 1.00 85.19 839 LYS A C 1
ATOM 6144 O O . LYS A 1 839 ? -19.474 10.128 69.404 1.00 85.19 839 LYS A O 1
ATOM 6149 N N . VAL A 1 840 ? -19.994 11.726 70.900 1.00 79.19 840 VAL A N 1
ATOM 6150 C CA . VAL A 1 840 ? -20.164 12.819 69.931 1.00 79.19 840 VAL A CA 1
ATOM 6151 C C . VAL A 1 840 ? -18.824 13.484 69.651 1.00 79.19 840 VAL A C 1
ATOM 6153 O O . VAL A 1 840 ? -18.484 13.756 68.511 1.00 79.19 840 VAL A O 1
ATOM 6156 N N . SER A 1 841 ? -18.031 13.736 70.697 1.00 68.94 841 SER A N 1
ATOM 6157 C CA . SER A 1 841 ? -16.696 14.323 70.546 1.00 68.94 841 SER A CA 1
ATOM 6158 C C . SER A 1 841 ? -15.813 14.092 71.774 1.00 68.94 841 SER A C 1
ATOM 6160 O O . SER A 1 841 ? -16.285 13.740 72.857 1.00 68.94 841 SER A O 1
ATOM 6162 N N . GLY A 1 842 ? -14.497 14.246 71.614 1.00 82.19 842 GLY A N 1
ATOM 6163 C CA . GLY A 1 842 ? -13.492 14.054 72.668 1.00 82.19 842 GLY A CA 1
ATOM 6164 C C . GLY A 1 842 ? -12.318 13.192 72.206 1.00 82.19 842 GLY A C 1
ATOM 6165 O O . GLY A 1 842 ? -12.338 12.625 71.117 1.00 82.19 842 GLY A O 1
ATOM 6166 N N . ASN A 1 843 ? -11.296 13.044 73.048 1.00 82.12 843 ASN A N 1
ATOM 6167 C CA . ASN A 1 843 ? -10.034 12.392 72.673 1.00 82.12 843 ASN A CA 1
ATOM 6168 C C . ASN A 1 843 ? -10.227 10.973 72.097 1.00 82.12 843 ASN A C 1
ATOM 6170 O O . ASN A 1 843 ? -10.938 10.161 72.692 1.00 82.12 843 ASN A O 1
ATOM 6174 N N . ALA A 1 844 ? -9.581 10.665 70.967 1.00 82.00 844 ALA A N 1
ATOM 6175 C CA . ALA A 1 844 ? -9.694 9.390 70.245 1.00 82.00 844 ALA A CA 1
ATOM 6176 C C . ALA A 1 844 ? -9.404 8.144 71.107 1.00 82.00 844 ALA A C 1
ATOM 6178 O O . ALA A 1 844 ? -9.974 7.079 70.878 1.00 82.00 844 ALA A O 1
ATOM 6179 N N . LYS A 1 845 ? -8.578 8.277 72.152 1.00 85.38 845 LYS A N 1
ATOM 6180 C CA . LYS A 1 845 ? -8.241 7.179 73.071 1.00 85.38 845 LYS A CA 1
ATOM 6181 C C . LYS A 1 845 ? -9.341 6.864 74.091 1.00 85.38 845 LYS A C 1
ATOM 6183 O O . LYS A 1 845 ? -9.252 5.836 74.757 1.00 85.38 845 LYS A O 1
ATOM 6188 N N . VAL A 1 846 ? -10.376 7.701 74.207 1.00 85.94 846 VAL A N 1
ATOM 6189 C CA . VAL A 1 846 ? -11.590 7.428 74.994 1.00 85.94 846 VAL A CA 1
ATOM 6190 C C . VAL A 1 846 ? -12.700 6.995 74.041 1.00 85.94 846 VAL A C 1
ATOM 6192 O O . VAL A 1 846 ? -13.156 7.786 73.213 1.00 85.94 846 VAL A O 1
ATOM 6195 N N . VAL A 1 847 ? -13.139 5.746 74.170 1.00 86.81 847 VAL A N 1
ATOM 6196 C CA . VAL A 1 847 ? -14.187 5.120 73.357 1.00 86.81 847 VAL A CA 1
ATOM 6197 C C . VAL A 1 847 ? -15.390 4.829 74.247 1.00 86.81 847 VAL A C 1
ATOM 6199 O O . VAL A 1 847 ? -15.242 4.232 75.311 1.00 86.81 847 VAL A O 1
ATOM 6202 N N . VAL A 1 848 ? -16.585 5.226 73.815 1.00 86.62 848 VAL A N 1
ATOM 6203 C CA . VAL A 1 848 ? -17.846 4.881 74.486 1.00 86.62 848 VAL A CA 1
ATOM 6204 C C . VAL A 1 848 ? -18.602 3.940 73.563 1.00 86.62 848 VAL A C 1
ATOM 6206 O O . VAL A 1 848 ? -18.911 4.314 72.436 1.00 86.62 848 VAL A O 1
ATOM 6209 N N . LYS A 1 849 ? -18.841 2.706 74.011 1.00 85.56 849 LYS A N 1
ATOM 6210 C CA . LYS A 1 849 ? -19.624 1.727 73.245 1.00 85.56 849 LYS A CA 1
ATOM 6211 C C . LYS A 1 849 ? -21.119 2.021 73.378 1.00 85.56 849 LYS A C 1
ATOM 6213 O O . LYS A 1 849 ? -21.536 2.579 74.391 1.00 85.56 849 LYS A O 1
ATOM 6218 N N . ALA A 1 850 ? -21.923 1.520 72.437 1.00 79.00 850 ALA A N 1
ATOM 6219 C CA . ALA A 1 850 ? -23.385 1.640 72.464 1.00 79.00 850 ALA A CA 1
ATOM 6220 C C . ALA A 1 850 ? -24.016 1.151 73.784 1.00 79.00 850 ALA A C 1
ATOM 6222 O O . ALA A 1 850 ? -25.011 1.708 74.229 1.00 79.00 850 ALA A O 1
ATOM 6223 N N . SER A 1 851 ? -23.388 0.179 74.460 1.00 78.06 851 SER A N 1
ATOM 6224 C CA . SER A 1 851 ? -23.786 -0.338 75.781 1.00 78.06 851 SER A CA 1
ATOM 6225 C C . SER A 1 851 ? -23.425 0.563 76.974 1.00 78.06 851 SER A C 1
ATOM 6227 O O . SER A 1 851 ? -23.610 0.170 78.124 1.00 78.06 851 SER A O 1
ATOM 6229 N N . GLY A 1 852 ? -22.832 1.737 76.741 1.00 80.81 852 GLY A N 1
ATOM 6230 C CA . GLY A 1 852 ? -22.390 2.677 77.776 1.00 80.81 852 GLY A CA 1
ATOM 6231 C C . GLY A 1 852 ? -21.062 2.320 78.448 1.00 80.81 852 GLY A C 1
ATOM 6232 O O . GLY A 1 852 ? -20.575 3.083 79.283 1.00 80.81 852 GLY A O 1
ATOM 6233 N N . LYS A 1 853 ? -20.437 1.183 78.103 1.00 88.94 853 LYS A N 1
ATOM 6234 C CA . LYS A 1 853 ? -19.083 0.841 78.578 1.00 88.94 853 LYS A CA 1
ATOM 6235 C C . LYS A 1 853 ? -18.063 1.831 78.004 1.00 88.94 853 LYS A C 1
ATOM 6237 O O . LYS A 1 853 ? -18.026 2.055 76.793 1.00 88.94 853 LYS A O 1
ATOM 6242 N N . VAL A 1 854 ? -17.206 2.371 78.871 1.00 89.94 854 VAL A N 1
ATOM 6243 C CA . VAL A 1 854 ? -16.149 3.323 78.501 1.00 89.94 854 VAL A CA 1
ATOM 6244 C C . VAL A 1 854 ? -14.805 2.602 78.474 1.00 89.94 854 VAL A C 1
ATOM 6246 O O . VAL A 1 854 ? -14.376 2.030 79.476 1.00 89.94 854 VAL A O 1
ATOM 6249 N N . LEU A 1 855 ? -14.139 2.636 77.324 1.00 89.25 855 LEU A N 1
ATOM 6250 C CA . LEU A 1 855 ? -12.805 2.093 77.102 1.00 89.25 855 LEU A CA 1
ATOM 6251 C C . LEU A 1 855 ? -11.803 3.237 76.984 1.00 89.25 855 LEU A C 1
ATOM 6253 O O . LEU A 1 855 ? -11.969 4.124 76.150 1.00 89.25 855 LEU A O 1
ATOM 6257 N N . VAL A 1 856 ? -10.740 3.193 77.779 1.00 89.19 856 VAL A N 1
ATOM 6258 C CA . VAL A 1 856 ? -9.633 4.149 77.698 1.00 89.19 856 VAL A CA 1
ATOM 6259 C C . VAL A 1 856 ? -8.384 3.394 77.258 1.00 89.19 856 VAL A C 1
ATOM 6261 O O . VAL A 1 856 ? -7.911 2.510 77.976 1.00 89.19 856 VAL A O 1
ATOM 6264 N N . LYS A 1 857 ? -7.892 3.696 76.052 1.00 87.88 857 LYS A N 1
ATOM 6265 C CA . LYS A 1 857 ? -6.673 3.108 75.477 1.00 87.88 857 LYS A CA 1
ATOM 6266 C C . LYS A 1 857 ? -5.408 3.707 76.139 1.00 87.88 857 LYS A C 1
ATOM 6268 O O . LYS A 1 857 ? -5.461 4.863 76.568 1.00 87.88 857 LYS A O 1
ATOM 6273 N N . PRO A 1 858 ? -4.283 2.964 76.208 1.00 82.75 858 PRO A N 1
ATOM 6274 C CA . PRO A 1 858 ? -3.014 3.455 76.761 1.00 82.75 858 PRO A CA 1
ATOM 6275 C C . PRO A 1 858 ? -2.446 4.698 76.050 1.00 82.75 858 PRO A C 1
ATOM 6277 O O . PRO A 1 858 ? -2.753 4.983 74.888 1.00 82.75 858 PRO A O 1
ATOM 6280 N N . GLY A 1 859 ? -1.558 5.420 76.737 1.00 78.81 859 GLY A N 1
ATOM 6281 C CA . GLY A 1 859 ? -0.788 6.530 76.165 1.00 78.81 859 GLY A CA 1
ATOM 6282 C C . GLY A 1 859 ? -1.472 7.896 76.275 1.00 78.81 859 GLY A C 1
ATOM 6283 O O . GLY A 1 859 ? -1.318 8.737 75.387 1.00 78.81 859 GLY A O 1
ATOM 6284 N N . LEU A 1 860 ? -2.265 8.110 77.328 1.00 83.25 860 LEU A N 1
ATOM 6285 C CA . LEU A 1 860 ? -2.734 9.435 77.747 1.00 83.25 860 LEU A CA 1
ATOM 6286 C C . LEU A 1 860 ? -1.832 9.961 78.873 1.00 83.25 860 LEU A C 1
ATOM 6288 O O . LEU A 1 860 ? -1.481 9.210 79.780 1.00 83.25 860 LEU A O 1
ATOM 6292 N N . LYS A 1 861 ? -1.458 11.249 78.823 1.00 81.44 861 LYS A N 1
ATOM 6293 C CA . LYS A 1 861 ? -0.519 11.859 79.784 1.00 81.44 861 LYS A CA 1
ATOM 6294 C C . LYS A 1 861 ? -1.070 11.789 81.220 1.00 81.44 861 LYS A C 1
ATOM 6296 O O . LYS A 1 861 ? -2.182 12.252 81.487 1.00 81.44 861 LYS A O 1
ATOM 6301 N N . LYS A 1 862 ? -0.271 11.231 82.138 1.00 84.69 862 LYS A N 1
ATOM 6302 C CA . LYS A 1 862 ? -0.570 11.123 83.576 1.00 84.69 862 LYS A CA 1
ATOM 6303 C C . LYS A 1 862 ? -0.890 12.498 84.176 1.00 84.69 862 LYS A C 1
ATOM 6305 O O . LYS A 1 862 ? -0.268 13.493 83.819 1.00 84.69 862 LYS A O 1
ATOM 6310 N N . GLY A 1 863 ? -1.868 12.551 85.081 1.00 78.69 863 GLY A N 1
ATOM 6311 C CA . GLY A 1 863 ? -2.268 13.773 85.789 1.00 78.69 863 GLY A CA 1
ATOM 6312 C C . GLY A 1 863 ? -3.270 14.661 85.042 1.00 78.69 863 GLY A C 1
ATOM 6313 O O . GLY A 1 863 ? -3.844 15.560 85.653 1.00 78.69 863 GLY A O 1
ATOM 6314 N N . LYS A 1 864 ? -3.558 14.407 83.754 1.00 84.62 864 LYS A N 1
ATOM 6315 C CA . LYS A 1 864 ? -4.557 15.181 82.996 1.00 84.62 864 LYS A CA 1
ATOM 6316 C C . LYS A 1 864 ? -5.969 14.595 83.110 1.00 84.62 864 LYS A C 1
ATOM 6318 O O . LYS A 1 864 ? -6.164 13.388 83.255 1.00 84.62 864 LYS A O 1
ATOM 6323 N N . THR A 1 865 ? -6.973 15.471 83.018 1.00 89.12 865 THR A N 1
ATOM 6324 C CA . THR A 1 865 ? -8.387 15.082 82.889 1.00 89.12 865 THR A CA 1
ATOM 6325 C C . THR A 1 865 ? -8.835 15.268 81.448 1.00 89.12 865 THR A C 1
ATOM 6327 O O . THR A 1 865 ? -8.763 16.372 80.914 1.00 89.12 865 THR A O 1
ATOM 6330 N N . VAL A 1 866 ? -9.332 14.203 80.830 1.00 87.31 866 VAL A N 1
ATOM 6331 C CA . VAL A 1 866 ? -9.843 14.220 79.457 1.00 87.31 866 VAL A CA 1
ATOM 6332 C C . VAL A 1 866 ? -11.368 14.277 79.488 1.00 87.31 866 VAL A C 1
ATOM 6334 O O . VAL A 1 866 ? -12.000 13.565 80.270 1.00 87.31 866 VAL A O 1
ATOM 6337 N N . LYS A 1 867 ? -11.968 15.135 78.657 1.00 88.00 867 LYS A N 1
ATOM 6338 C CA . LYS A 1 867 ? -13.425 15.278 78.534 1.00 88.00 867 LYS A CA 1
ATOM 6339 C C . LYS A 1 867 ? -13.918 14.615 77.245 1.00 88.00 867 LYS A C 1
ATOM 6341 O O . LYS A 1 867 ? -13.265 14.731 76.209 1.00 88.00 867 LYS A O 1
ATOM 6346 N N . ALA A 1 868 ? -15.067 13.951 77.303 1.00 86.31 868 ALA A N 1
ATOM 6347 C CA . ALA A 1 868 ? -15.772 13.435 76.132 1.00 86.31 868 ALA A CA 1
ATOM 6348 C C . ALA A 1 868 ? -17.255 13.818 76.201 1.00 86.31 868 ALA A C 1
ATOM 6350 O O . ALA A 1 868 ? -17.895 13.598 77.230 1.00 86.31 868 ALA A O 1
ATOM 6351 N N . LYS A 1 869 ? -17.798 14.396 75.124 1.00 86.56 869 LYS A N 1
ATOM 6352 C CA . LYS A 1 869 ? -19.241 14.609 74.962 1.00 86.56 869 LYS A CA 1
ATOM 6353 C C . LYS A 1 869 ? -19.875 13.290 74.533 1.00 86.56 869 LYS A C 1
ATOM 6355 O O . LYS A 1 869 ? -19.443 12.678 73.555 1.00 86.56 869 LYS A O 1
ATOM 6360 N N . VAL A 1 870 ? -20.882 12.857 75.275 1.00 87.62 870 VAL A N 1
ATOM 6361 C CA . VAL A 1 870 ? -21.591 11.596 75.061 1.00 87.62 870 VAL A CA 1
ATOM 6362 C C . VAL A 1 870 ? -23.072 11.900 74.902 1.00 87.62 870 VAL A C 1
ATOM 6364 O O . VAL A 1 870 ? -23.671 12.531 75.772 1.00 87.62 870 VAL A O 1
ATOM 6367 N N . LEU A 1 871 ? -23.643 11.457 73.789 1.00 81.88 871 LEU A N 1
ATOM 6368 C CA . LEU A 1 871 ? -25.072 11.469 73.527 1.00 81.88 871 LEU A CA 1
ATOM 6369 C C . LEU A 1 871 ? -25.673 10.196 74.110 1.00 81.88 871 LEU A C 1
ATOM 6371 O O . LEU A 1 871 ? -25.275 9.088 73.747 1.00 81.88 871 LEU A O 1
ATOM 6375 N N . VAL A 1 872 ? -26.619 10.361 75.023 1.00 83.94 872 VAL A N 1
ATOM 6376 C CA . VAL A 1 872 ? -27.430 9.265 75.546 1.00 83.94 872 VAL A CA 1
ATOM 6377 C C . VAL A 1 872 ? -28.767 9.310 74.830 1.00 83.94 872 VAL A C 1
ATOM 6379 O O . VAL A 1 872 ? -29.455 10.326 74.896 1.00 83.94 872 VAL A O 1
ATOM 6382 N N . VAL A 1 873 ? -29.105 8.232 74.132 1.00 80.56 873 VAL A N 1
ATOM 6383 C CA . VAL A 1 873 ? -30.323 8.102 73.331 1.00 80.56 873 VAL A CA 1
ATOM 6384 C C . VAL A 1 873 ? -31.202 7.050 73.983 1.00 80.56 873 VAL A C 1
ATOM 6386 O O . VAL A 1 873 ? -30.791 5.897 74.093 1.00 80.56 873 VAL A O 1
ATOM 6389 N N . ALA A 1 874 ? -32.399 7.433 74.407 1.00 79.31 874 ALA A N 1
ATOM 6390 C CA . ALA A 1 874 ? -33.465 6.503 74.737 1.00 79.31 874 ALA A CA 1
ATOM 6391 C C . ALA A 1 874 ? -34.358 6.359 73.506 1.00 79.31 874 ALA A C 1
ATOM 6393 O O . ALA A 1 874 ? -34.889 7.352 73.013 1.00 79.31 874 ALA A O 1
ATOM 6394 N N . ALA A 1 875 ? -34.508 5.132 73.007 1.00 66.50 875 ALA A N 1
ATOM 6395 C CA . ALA A 1 875 ? -35.239 4.854 71.770 1.00 66.50 875 ALA A CA 1
ATOM 6396 C C . ALA A 1 875 ? -36.753 5.136 71.848 1.00 66.50 875 ALA A C 1
ATOM 6398 O O . ALA A 1 875 ? -37.430 5.032 70.833 1.00 66.50 875 ALA A O 1
ATOM 6399 N N . GLY A 1 876 ? -37.287 5.481 73.025 1.00 68.69 876 GLY A N 1
ATOM 6400 C CA . GLY A 1 876 ? -38.728 5.557 73.234 1.00 68.69 876 GLY A CA 1
ATOM 6401 C C . GLY A 1 876 ? -39.370 4.169 73.217 1.00 68.69 876 GLY A C 1
ATOM 6402 O O . GLY A 1 876 ? -38.693 3.137 73.180 1.00 68.69 876 GLY A O 1
ATOM 6403 N N . ASN A 1 877 ? -40.690 4.137 73.291 1.00 73.25 877 ASN A N 1
ATOM 6404 C CA . ASN A 1 877 ? -41.494 2.925 73.148 1.00 73.25 877 ASN A CA 1
ATOM 6405 C C . ASN A 1 877 ? -42.872 3.302 72.582 1.00 73.25 877 ASN A C 1
ATOM 6407 O O . ASN A 1 877 ? -43.089 4.449 72.200 1.00 73.25 877 ASN A O 1
ATOM 6411 N N . LYS A 1 878 ? -43.815 2.354 72.565 1.00 64.94 878 LYS A N 1
ATOM 6412 C CA . LYS A 1 878 ? -45.175 2.556 72.038 1.00 64.94 878 LYS A CA 1
ATOM 6413 C C . LYS A 1 878 ? -45.933 3.752 72.657 1.00 64.94 878 LYS A C 1
ATOM 6415 O O . LYS A 1 878 ? -46.914 4.189 72.075 1.00 64.94 878 LYS A O 1
ATOM 6420 N N . SER A 1 879 ? -45.502 4.286 73.807 1.00 63.78 879 SER A N 1
ATOM 6421 C CA . SER A 1 879 ? -46.196 5.366 74.533 1.00 63.78 879 SER A CA 1
ATOM 6422 C C . SER A 1 879 ? -45.356 6.631 74.759 1.00 63.78 879 SER A C 1
ATOM 6424 O O . SER A 1 879 ? -45.904 7.662 75.153 1.00 63.78 879 SER A O 1
ATOM 6426 N N . TYR A 1 880 ? -44.040 6.574 74.529 1.00 61.50 880 TYR A N 1
ATOM 6427 C CA . TYR A 1 880 ? -43.110 7.675 74.788 1.00 61.50 880 TYR A CA 1
ATOM 6428 C C . TYR A 1 880 ? -42.173 7.909 73.608 1.00 61.50 880 TYR A C 1
ATOM 6430 O O . TYR A 1 880 ? -41.554 6.968 73.108 1.00 61.50 880 TYR A O 1
ATOM 6438 N N . ALA A 1 881 ? -42.008 9.174 73.220 1.00 62.94 881 ALA A N 1
ATOM 6439 C CA . ALA A 1 881 ? -41.139 9.555 72.113 1.00 62.94 881 ALA A CA 1
ATOM 6440 C C . ALA A 1 881 ? -39.660 9.210 72.399 1.00 62.94 881 ALA A C 1
ATOM 6442 O O . ALA A 1 881 ? -39.230 9.185 73.564 1.00 62.94 881 ALA A O 1
ATOM 6443 N N . PRO A 1 882 ? -38.839 8.968 71.364 1.00 64.06 882 PRO A N 1
ATOM 6444 C CA . PRO A 1 882 ? -37.395 8.906 71.526 1.00 64.06 882 PRO A CA 1
ATOM 6445 C C . PRO A 1 882 ? -36.871 10.209 72.139 1.00 64.06 882 PRO A C 1
ATOM 6447 O O . PRO A 1 882 ? -37.333 11.298 71.805 1.00 64.06 882 PRO A O 1
ATOM 6450 N N . ALA A 1 883 ? -35.893 10.115 73.035 1.00 73.94 883 ALA A N 1
ATOM 6451 C CA . ALA A 1 883 ? -35.287 11.292 73.646 1.00 73.94 883 ALA A CA 1
ATOM 6452 C C . ALA A 1 883 ? -33.777 11.173 73.706 1.00 73.94 883 ALA A C 1
ATOM 6454 O O . ALA A 1 883 ? -33.215 10.103 73.943 1.00 73.94 883 ALA A O 1
ATOM 6455 N N . THR A 1 884 ? -33.115 12.312 73.545 1.00 80.12 884 THR A N 1
ATOM 6456 C CA . THR A 1 884 ? -31.659 12.387 73.575 1.00 80.12 884 THR A CA 1
ATOM 6457 C C . THR A 1 884 ? -31.191 13.401 74.600 1.00 80.12 884 THR A C 1
ATOM 6459 O O . THR A 1 884 ? -31.784 14.468 74.741 1.00 80.12 884 THR A O 1
ATOM 6462 N N . LYS A 1 885 ? -30.109 13.088 75.314 1.00 80.38 885 LYS A N 1
ATOM 6463 C CA . LYS A 1 885 ? -29.471 14.020 76.243 1.00 80.38 885 LYS A CA 1
ATOM 6464 C C . LYS A 1 885 ? -27.961 13.960 76.097 1.00 80.38 885 LYS A C 1
ATOM 6466 O O . LYS A 1 885 ? -27.352 12.900 76.244 1.00 80.38 885 LYS A O 1
ATOM 6471 N N . THR A 1 886 ? -27.356 15.111 75.836 1.00 84.88 886 THR A N 1
ATOM 6472 C CA . THR A 1 886 ? -25.902 15.234 75.720 1.00 84.88 886 THR A CA 1
ATOM 6473 C C . THR A 1 886 ? -25.299 15.542 77.081 1.00 84.88 886 THR A C 1
ATOM 6475 O O . THR A 1 886 ? -25.724 16.465 77.772 1.00 84.88 886 THR A O 1
ATOM 6478 N N . VAL A 1 887 ? -24.284 14.776 77.468 1.00 86.44 887 VAL A N 1
ATOM 6479 C CA . VAL A 1 887 ? -23.589 14.925 78.748 1.00 86.44 887 VAL A CA 1
ATOM 6480 C C . VAL A 1 887 ? -22.072 14.869 78.570 1.00 86.44 887 VAL A C 1
ATOM 6482 O O . VAL A 1 887 ? -21.562 14.277 77.621 1.00 86.44 887 VAL A O 1
ATOM 6485 N N . VAL A 1 888 ? -21.323 15.490 79.485 1.00 89.50 888 VAL A N 1
ATOM 6486 C CA . VAL A 1 888 ? -19.853 15.545 79.418 1.00 89.50 888 VAL A CA 1
ATOM 6487 C C . VAL A 1 888 ? -19.236 14.587 80.434 1.00 89.50 888 VAL A C 1
ATOM 6489 O O . VAL A 1 888 ? -19.283 14.826 81.640 1.00 89.50 888 VAL A O 1
ATOM 6492 N N . LEU A 1 889 ? -18.599 13.522 79.946 1.00 91.00 889 LEU A N 1
ATOM 6493 C CA . LEU A 1 889 ? -17.822 12.583 80.753 1.00 91.00 889 LEU A CA 1
ATOM 6494 C C . LEU A 1 889 ? -16.420 13.132 81.025 1.00 91.00 889 LEU A C 1
ATOM 6496 O O . LEU A 1 889 ? -15.695 13.478 80.093 1.00 91.00 889 LEU A O 1
ATOM 6500 N N . LYS A 1 890 ? -16.018 13.164 82.301 1.00 91.50 890 LYS A N 1
ATOM 6501 C CA . LYS A 1 890 ? -14.658 13.515 82.742 1.00 91.50 890 LYS A CA 1
ATOM 6502 C C . LYS A 1 890 ? -13.894 12.244 83.133 1.00 91.50 890 LYS A C 1
ATOM 6504 O O . LYS A 1 890 ? -14.340 11.502 84.007 1.00 91.50 890 LYS A O 1
ATOM 6509 N N . VAL A 1 891 ? -12.732 12.024 82.520 1.00 90.44 891 VAL A N 1
ATOM 6510 C CA . VAL A 1 891 ? -11.837 10.883 82.775 1.00 90.44 891 VAL A CA 1
ATOM 6511 C C . VAL A 1 891 ? -10.520 11.394 83.365 1.00 90.44 891 VAL A C 1
ATOM 6513 O O . VAL A 1 891 ? -9.755 12.059 82.670 1.00 90.44 891 VAL A O 1
ATOM 6516 N N . LYS A 1 892 ? -10.246 11.103 84.642 1.00 90.38 892 LYS A N 1
ATOM 6517 C CA . LYS A 1 892 ? -8.987 11.451 85.325 1.00 90.38 892 LYS A CA 1
ATOM 6518 C C . LYS A 1 892 ? -7.935 10.367 85.081 1.00 90.38 892 LYS A C 1
ATOM 6520 O O . LYS A 1 892 ? -8.169 9.208 85.430 1.00 90.38 892 LYS A O 1
ATOM 6525 N N . ILE A 1 893 ? -6.785 10.736 84.516 1.00 89.62 893 ILE A N 1
ATOM 6526 C CA . ILE A 1 893 ? -5.701 9.790 84.219 1.00 89.62 893 ILE A CA 1
ATOM 6527 C C . ILE A 1 893 ? -4.741 9.693 85.414 1.00 89.62 893 ILE A C 1
ATOM 6529 O O . ILE A 1 893 ? -3.997 10.631 85.707 1.00 89.62 893 ILE A O 1
ATOM 6533 N N . GLY A 1 894 ? -4.798 8.565 86.122 1.00 81.38 894 GLY A N 1
ATOM 6534 C CA . GLY A 1 894 ? -3.937 8.221 87.258 1.00 81.38 894 GLY A CA 1
ATOM 6535 C C . GLY A 1 894 ? -2.639 7.517 86.847 1.00 81.38 894 GLY A C 1
ATOM 6536 O O . GLY A 1 894 ? -2.372 7.365 85.653 1.00 81.38 894 GLY A O 1
ATOM 6537 N N . LYS A 1 895 ? -1.842 7.114 87.855 1.00 71.75 895 LYS A N 1
ATOM 6538 C CA . LYS A 1 895 ? -0.621 6.305 87.672 1.00 71.75 895 LYS A CA 1
ATOM 6539 C C . LYS A 1 895 ? -0.917 5.045 86.853 1.00 71.75 895 LYS A C 1
ATOM 6541 O O . LYS A 1 895 ? -1.933 4.368 87.142 1.00 71.75 895 LYS A O 1
#

Foldseek 3Di:
DDDDDPPPPPPPPPDDPPPDDDDDDDDDDDDDDDDDDDDDDDPPPDDDDPDDDDDDDQQDLVNLLVLLLPDDQFLLPDALVCQVVLVVSVVSLVSDDPVSNVCQLPDQPRPPDRHRSNQSSVSNNLSNQLQPDAQQAAQDDFDKEDCPDVQHKFKDKDPPSDPDPPAWDKTFGIWGAAQRGTKTWIWTQDPFWQWKAGSNDIFGFDDDDGITIGTRHGHHAQAKHKIWTHGPPDPHTTIIMMGMYTDGADKFWAAEAEPDPVFGWPTWMWRADPVQKIKIKTWTPDDFFQKKFWDFLVVCVVCVVVQVVCVVVVHADDRMWGFDQGPVRTTITTHIGDRPDFKIKMWGFTPVVCVCVVVVNDPRSLRTKIWMKGKDDDPVVSYIHIYIGFDWDWDKFAEAEPAPLQAWDRIWTWIATMDPNDQWGKIKTKIAGPDQQFFKKKAWADDPNATDIDMFGQPPVRNIGTGIHTAGVVGHRDDAQDWGKMWTAGDLPHQFPCHRHIAIKTWHAHPVNRYIYIYHDYTHGLLVVLQVLLVPQDALVPQDLVCVVSLVVSVVSLVPDDPVSVLVHQCLSSLSSQLSNLVNQLVVLVVQLVVLVVLLVVLVVVCVVDPPPSVVSNVVSVVSNVVSVVSNVVSVVSNVVSVVVNVVSVVVVVVSVVVVVVVVVVVVVVVVVVVVVVVVVVVVVVVVVVVVVVVVVVVVVVVVVVVVVCVVCVVVVHDDDPVVCVVVVVVVVVVVVVVVVVVVVVVVVVVVVVVVVVVVVVVVVVVVVVVVVVVVVVVVVVVVVVVVVVVVVVQVQAAAQPKDKDADAAEDEQAAKDKDAQVRGIDIPSFAADKFKDFPDWDPQWHQGRNNIIIGHHHDDAQDKTKIWMKIWHPHDPHYHIDIDIDIYIYHYHD